Protein AF-0000000087663455 (afdb_homodimer)

Structure (mmCIF, N/CA/C/O backbone):
data_AF-0000000087663455-model_v1
#
loop_
_entity.id
_entity.type
_entity.pdbx_description
1 polymer 'Peptidase, S9A/B/C family, catalytic domain protein'
#
loop_
_atom_site.group_PDB
_atom_site.id
_atom_site.type_symbol
_atom_site.label_atom_id
_atom_site.label_alt_id
_atom_site.label_comp_id
_atom_site.label_asym_id
_atom_site.label_entity_id
_atom_site.label_seq_id
_atom_site.pdbx_PDB_ins_code
_atom_site.Cartn_x
_atom_site.Cartn_y
_atom_site.Cartn_z
_atom_site.occupancy
_atom_site.B_iso_or_equiv
_atom_site.auth_seq_id
_atom_site.auth_comp_id
_atom_site.auth_asym_id
_atom_site.auth_atom_id
_atom_site.pdbx_PDB_model_num
ATOM 1 N N . MET A 1 1 ? 51.188 19.891 -60.094 1 21.27 1 MET A N 1
ATOM 2 C CA . MET A 1 1 ? 52.5 20.391 -59.719 1 21.27 1 MET A CA 1
ATOM 3 C C . MET A 1 1 ? 52.656 20.406 -58.219 1 21.27 1 MET A C 1
ATOM 5 O O . MET A 1 1 ? 51.906 21.078 -57.5 1 21.27 1 MET A O 1
ATOM 9 N N . PHE A 1 2 ? 53.062 19.188 -57.594 1 20.86 2 PHE A N 1
ATOM 10 C CA . PHE A 1 2 ? 52.969 18.375 -56.375 1 20.86 2 PHE A CA 1
ATOM 11 C C . PHE A 1 2 ? 53.938 18.875 -55.312 1 20.86 2 PHE A C 1
ATOM 13 O O . PHE A 1 2 ? 55.156 18.609 -55.406 1 20.86 2 PHE A O 1
ATOM 20 N N . SER A 1 3 ? 53.656 20.203 -54.906 1 18.62 3 SER A N 1
ATOM 21 C CA . SER A 1 3 ? 54.594 21.047 -54.156 1 18.62 3 SER A CA 1
ATOM 22 C C . SER A 1 3 ? 54.938 20.422 -52.812 1 18.62 3 SER A C 1
ATOM 24 O O . SER A 1 3 ? 54.062 19.922 -52.125 1 18.62 3 SER A O 1
ATOM 26 N N . ALA A 1 4 ? 56.188 20.047 -52.594 1 20.28 4 ALA A N 1
ATOM 27 C CA . ALA A 1 4 ? 57.031 19.172 -51.781 1 20.28 4 ALA A CA 1
ATOM 28 C C . ALA A 1 4 ? 57.219 19.734 -50.375 1 20.28 4 ALA A C 1
ATOM 30 O O . ALA A 1 4 ? 57.969 20.688 -50.156 1 20.28 4 ALA A O 1
ATOM 31 N N . VAL A 1 5 ? 56.031 20.156 -49.719 1 20.61 5 VAL A N 1
ATOM 32 C CA . VAL A 1 5 ? 56.156 21.156 -48.656 1 20.61 5 VAL A CA 1
ATOM 33 C C . VAL A 1 5 ? 57.125 20.625 -47.594 1 20.61 5 VAL A C 1
ATOM 35 O O . VAL A 1 5 ? 57.094 19.438 -47.25 1 20.61 5 VAL A O 1
ATOM 38 N N . ASN A 1 6 ? 58.125 21.344 -47.312 1 20.34 6 ASN A N 1
ATOM 39 C CA . ASN A 1 6 ? 59.406 21.219 -46.594 1 20.34 6 ASN A CA 1
ATOM 40 C C . ASN A 1 6 ? 59.219 21.016 -45.125 1 20.34 6 ASN A C 1
ATOM 42 O O . ASN A 1 6 ? 58.594 21.828 -44.438 1 20.34 6 ASN A O 1
ATOM 46 N N . LEU A 1 7 ? 59.219 19.766 -44.594 1 19.03 7 LEU A N 1
ATOM 47 C CA . LEU A 1 7 ? 58.938 19 -43.406 1 19.03 7 LEU A CA 1
ATOM 48 C C . LEU A 1 7 ? 59.844 19.406 -42.25 1 19.03 7 LEU A C 1
ATOM 50 O O . LEU A 1 7 ? 59.969 18.703 -41.25 1 19.03 7 LEU A O 1
ATOM 54 N N . ASN A 1 8 ? 60.531 20.625 -42.469 1 19.83 8 ASN A N 1
ATOM 55 C CA . ASN A 1 8 ? 61.781 20.672 -41.719 1 19.83 8 ASN A CA 1
ATOM 56 C C . ASN A 1 8 ? 61.531 20.844 -40.219 1 19.83 8 ASN A C 1
ATOM 58 O O . ASN A 1 8 ? 62.469 21.172 -39.469 1 19.83 8 ASN A O 1
ATOM 62 N N . GLY A 1 9 ? 60.312 20.797 -39.75 1 20.39 9 GLY A N 1
ATOM 63 C CA . GLY A 1 9 ? 60.188 21.594 -38.531 1 20.39 9 GLY A CA 1
ATOM 64 C C . GLY A 1 9 ? 61.031 21.062 -37.375 1 20.39 9 GLY A C 1
ATOM 65 O O . GLY A 1 9 ? 61.281 19.844 -37.281 1 20.39 9 GLY A O 1
ATOM 66 N N . SER A 1 10 ? 61.938 21.891 -36.781 1 21.28 10 SER A N 1
ATOM 67 C CA . SER A 1 10 ? 63 21.859 -35.781 1 21.28 10 SER A CA 1
ATOM 68 C C . SER A 1 10 ? 62.5 21.297 -34.469 1 21.28 10 SER A C 1
ATOM 70 O O . SER A 1 10 ? 61.344 21.562 -34.062 1 21.28 10 SER A O 1
ATOM 72 N N . SER A 1 11 ? 63.062 20.188 -33.969 1 22.17 11 SER A N 1
ATOM 73 C CA . SER A 1 11 ? 62.875 19.219 -32.906 1 22.17 11 SER A CA 1
ATOM 74 C C . SER A 1 11 ? 63.156 19.844 -31.547 1 22.17 11 SER A C 1
ATOM 76 O O . SER A 1 11 ? 63.281 19.141 -30.547 1 22.17 11 SER A O 1
ATOM 78 N N . GLU A 1 12 ? 62.656 21.172 -31.328 1 22.02 12 GLU A N 1
ATOM 79 C CA . GLU A 1 12 ? 63.219 21.703 -30.078 1 22.02 12 GLU A CA 1
ATOM 80 C C . GLU A 1 12 ? 62.906 20.781 -28.906 1 22.02 12 GLU A C 1
ATOM 82 O O . GLU A 1 12 ? 61.844 20.188 -28.844 1 22.02 12 GLU A O 1
ATOM 87 N N . THR A 1 13 ? 63.969 20.328 -28.219 1 24.88 13 THR A N 1
ATOM 88 C CA . THR A 1 13 ? 64.125 19.344 -27.156 1 24.88 13 THR A CA 1
ATOM 89 C C . THR A 1 13 ? 63.469 19.812 -25.875 1 24.88 13 THR A C 1
ATOM 91 O O . THR A 1 13 ? 63.812 20.859 -25.328 1 24.88 13 THR A O 1
ATOM 94 N N . PRO A 1 14 ? 62.094 19.797 -25.812 1 24.27 14 PRO A N 1
ATOM 95 C CA . PRO A 1 14 ? 61.562 20.469 -24.625 1 24.27 14 PRO A CA 1
ATOM 96 C C . PRO A 1 14 ? 62.156 19.922 -23.328 1 24.27 14 PRO A C 1
ATOM 98 O O . PRO A 1 14 ? 62.531 18.766 -23.266 1 24.27 14 PRO A O 1
ATOM 101 N N . SER A 1 15 ? 62.75 20.828 -22.484 1 23.3 15 SER A N 1
ATOM 102 C CA . SER A 1 15 ? 63.406 20.781 -21.203 1 23.3 15 SER A CA 1
ATOM 103 C C . SER A 1 15 ? 62.562 20.047 -20.172 1 23.3 15 SER A C 1
ATOM 105 O O . SER A 1 15 ? 61.344 20 -20.281 1 23.3 15 SER A O 1
ATOM 107 N N . ASP A 1 16 ? 63.188 19.188 -19.281 1 25.31 16 ASP A N 1
ATOM 108 C CA . ASP A 1 16 ? 62.938 18.109 -18.328 1 25.31 16 ASP A CA 1
ATOM 109 C C . ASP A 1 16 ? 62.156 18.625 -17.125 1 25.31 16 ASP A C 1
ATOM 111 O O . ASP A 1 16 ? 62.094 17.969 -16.078 1 25.31 16 ASP A O 1
ATOM 115 N N . ASP A 1 17 ? 61.594 19.859 -17.188 1 26.22 17 ASP A N 1
ATOM 116 C CA . ASP A 1 17 ? 61.25 20.391 -15.867 1 26.22 17 ASP A CA 1
ATOM 117 C C . ASP A 1 17 ? 60.125 19.578 -15.211 1 26.22 17 ASP A C 1
ATOM 119 O O . ASP A 1 17 ? 59.5 20.047 -14.258 1 26.22 17 ASP A O 1
ATOM 123 N N . ASN A 1 18 ? 59.906 18.375 -15.711 1 25.06 18 ASN A N 1
ATOM 124 C CA . ASN A 1 18 ? 58.656 17.719 -15.273 1 25.06 18 ASN A CA 1
ATOM 125 C C . ASN A 1 18 ? 58.75 17.297 -13.812 1 25.06 18 ASN A C 1
ATOM 127 O O . ASN A 1 18 ? 57.875 16.594 -13.32 1 25.06 18 ASN A O 1
ATOM 131 N N . GLU A 1 19 ? 59.969 17.344 -13.219 1 27.52 19 GLU A N 1
ATOM 132 C CA . GLU A 1 19 ? 60.062 16.594 -11.969 1 27.52 19 GLU A CA 1
ATOM 133 C C . GLU A 1 19 ? 59.219 17.234 -10.875 1 27.52 19 GLU A C 1
ATOM 135 O O . GLU A 1 19 ? 58.812 16.578 -9.906 1 27.52 19 GLU A O 1
ATOM 140 N N . ASN A 1 20 ? 59.219 18.609 -10.875 1 25.48 20 ASN A N 1
ATOM 141 C CA . ASN A 1 20 ? 58.844 19.203 -9.602 1 25.48 20 ASN A CA 1
ATOM 142 C C . ASN A 1 20 ? 57.344 18.984 -9.297 1 25.48 20 ASN A C 1
ATOM 144 O O . ASN A 1 20 ? 56.812 19.594 -8.359 1 25.48 20 ASN A O 1
ATOM 148 N N . ARG A 1 21 ? 56.531 18.531 -10.305 1 25.7 21 ARG A N 1
ATOM 149 C CA . ARG A 1 21 ? 55.094 18.734 -10.109 1 25.7 21 ARG A CA 1
ATOM 150 C C . ARG A 1 21 ? 54.531 17.766 -9.062 1 25.7 21 ARG A C 1
ATOM 152 O O . ARG A 1 21 ? 53.375 17.828 -8.703 1 25.7 21 ARG A O 1
ATOM 159 N N . THR A 1 22 ? 55.344 16.609 -9.023 1 27.47 22 THR A N 1
ATOM 160 C CA . THR A 1 22 ? 54.562 15.578 -8.375 1 27.47 22 THR A CA 1
ATOM 161 C C . THR A 1 22 ? 54.406 15.859 -6.887 1 27.47 22 THR A C 1
ATOM 163 O O . THR A 1 22 ? 53.562 15.281 -6.219 1 27.47 22 THR A O 1
ATOM 166 N N . ALA A 1 23 ? 55.562 16.359 -6.348 1 29.86 23 ALA A N 1
ATOM 167 C CA . ALA A 1 23 ? 55.656 16.234 -4.895 1 29.86 23 ALA A CA 1
ATOM 168 C C . ALA A 1 23 ? 54.656 17.141 -4.199 1 29.86 23 ALA A C 1
ATOM 170 O O . ALA A 1 23 ? 54.375 16.984 -3.006 1 29.86 23 ALA A O 1
ATOM 171 N N . SER A 1 24 ? 54.469 18.266 -4.848 1 24.58 24 SER A N 1
ATOM 172 C CA . SER A 1 24 ? 53.969 19.281 -3.918 1 24.58 24 SER A CA 1
ATOM 173 C C . SER A 1 24 ? 52.562 18.906 -3.406 1 24.58 24 SER A C 1
ATOM 175 O O . SER A 1 24 ? 52.094 19.469 -2.428 1 24.58 24 SER A O 1
ATOM 177 N N . ARG A 1 25 ? 51.656 18.5 -4.348 1 28.98 25 ARG A N 1
ATOM 178 C CA . ARG A 1 25 ? 50.312 18.719 -3.83 1 28.98 25 ARG A CA 1
ATOM 179 C C . ARG A 1 25 ? 49.938 17.656 -2.791 1 28.98 25 ARG A C 1
ATOM 181 O O . ARG A 1 25 ? 49.375 16.625 -3.127 1 28.98 25 ARG A O 1
ATOM 188 N N . LEU A 1 26 ? 50.906 17.281 -2.088 1 29.69 26 LEU A N 1
ATOM 189 C CA . LEU A 1 26 ? 50.281 16.562 -0.983 1 29.69 26 LEU A CA 1
ATOM 190 C C . LEU A 1 26 ? 49.156 17.406 -0.388 1 29.69 26 LEU A C 1
ATOM 192 O O . LEU A 1 26 ? 49.406 18.438 0.245 1 29.69 26 LEU A O 1
ATOM 196 N N . GLN A 1 27 ? 48.219 17.672 -1.117 1 31.78 27 GLN A N 1
ATOM 197 C CA . GLN A 1 27 ? 47.062 18.312 -0.483 1 31.78 27 GLN A CA 1
ATOM 198 C C . GLN A 1 27 ? 46.812 17.75 0.907 1 31.78 27 GLN A C 1
ATOM 200 O O . GLN A 1 27 ? 46.531 16.547 1.05 1 31.78 27 GLN A O 1
ATOM 205 N N . PHE A 1 28 ? 47.469 18.125 1.845 1 33.19 28 PHE A N 1
ATOM 206 C CA . PHE A 1 28 ? 47.125 17.828 3.234 1 33.19 28 PHE A CA 1
ATOM 207 C C . PHE A 1 28 ? 45.625 17.797 3.432 1 33.19 28 PHE A C 1
ATOM 209 O O . PHE A 1 28 ? 44.938 18.812 3.291 1 33.19 28 PHE A O 1
ATOM 216 N N . ARG A 1 29 ? 45.031 16.797 3.031 1 44.22 29 ARG A N 1
ATOM 217 C CA . ARG A 1 29 ? 43.656 16.609 3.49 1 44.22 29 ARG A CA 1
ATOM 218 C C . ARG A 1 29 ? 43.531 17.031 4.953 1 44.22 29 ARG A C 1
ATOM 220 O O . ARG A 1 29 ? 44.062 16.375 5.844 1 44.22 29 ARG A O 1
ATOM 227 N N . ARG A 1 30 ? 43.469 18.312 5.246 1 50.31 30 ARG A N 1
ATOM 228 C CA . ARG A 1 30 ? 43.25 18.859 6.582 1 50.31 30 ARG A CA 1
ATOM 229 C C . ARG A 1 30 ? 42.188 18.078 7.316 1 50.31 30 ARG A C 1
ATOM 231 O O . ARG A 1 30 ? 41.094 17.844 6.785 1 50.31 30 ARG A O 1
ATOM 238 N N . LEU A 1 31 ? 42.594 17.422 8.352 1 62.97 31 LEU A N 1
ATOM 239 C CA . LEU A 1 31 ? 41.719 16.609 9.203 1 62.97 31 LEU A CA 1
ATOM 240 C C . LEU A 1 31 ? 40.656 17.469 9.844 1 62.97 31 LEU A C 1
ATOM 242 O O . LEU A 1 31 ? 40.906 18.578 10.312 1 62.97 31 LEU A O 1
ATOM 246 N N . ARG A 1 32 ? 39.375 17.156 9.633 1 75.81 32 ARG A N 1
ATOM 247 C CA . ARG A 1 32 ? 38.281 17.812 10.312 1 75.81 32 ARG A CA 1
ATOM 248 C C . ARG A 1 32 ? 38.469 17.828 11.82 1 75.81 32 ARG A C 1
ATOM 250 O O . ARG A 1 32 ? 39 16.859 12.391 1 75.81 32 ARG A O 1
ATOM 257 N N . PRO A 1 33 ? 38.25 18.969 12.414 1 84 33 PRO A N 1
ATOM 258 C CA . PRO A 1 33 ? 38.344 19.031 13.875 1 84 33 PRO A CA 1
ATOM 259 C C . PRO A 1 33 ? 37.5 17.984 14.578 1 84 33 PRO A C 1
ATOM 261 O O . PRO A 1 33 ? 36.438 17.594 14.07 1 84 33 PRO A O 1
ATOM 264 N N . SER A 1 34 ? 38.062 17.438 15.641 1 90.25 34 SER A N 1
ATOM 265 C CA . SER A 1 34 ? 37.312 16.5 16.469 1 90.25 34 SER A CA 1
ATOM 266 C C . SER A 1 34 ? 36.438 17.234 17.484 1 90.25 34 SER A C 1
ATOM 268 O O . SER A 1 34 ? 36.875 18.234 18.078 1 90.25 34 SER A O 1
ATOM 270 N N . TYR A 1 35 ? 35.156 16.969 17.562 1 95.81 35 TYR A N 1
ATOM 271 C CA . TYR A 1 35 ? 34.219 17.531 18.531 1 95.81 35 TYR A CA 1
ATOM 272 C C . TYR A 1 35 ? 33.219 16.484 19 1 95.81 35 TYR A C 1
ATOM 274 O O . TYR A 1 35 ? 33.156 15.391 18.438 1 95.81 35 TYR A O 1
ATOM 282 N N . ARG A 1 36 ? 32.531 16.781 20.141 1 96.81 36 ARG A N 1
ATOM 283 C CA . ARG A 1 36 ? 31.484 15.898 20.625 1 96.81 36 ARG A CA 1
ATOM 284 C C . ARG A 1 36 ? 30.234 16 19.75 1 96.81 36 ARG A C 1
ATOM 286 O O . ARG A 1 36 ? 29.594 17.047 19.703 1 96.81 36 ARG A O 1
ATOM 293 N N . LYS A 1 37 ? 29.844 14.922 19.203 1 97.25 37 LYS A N 1
ATOM 294 C CA . LYS A 1 37 ? 28.75 14.906 18.234 1 97.25 37 LYS A CA 1
ATOM 295 C C . LYS A 1 37 ? 27.406 14.695 18.906 1 97.25 37 LYS A C 1
ATOM 297 O O . LYS A 1 37 ? 27.328 14.094 19.984 1 97.25 37 LYS A O 1
ATOM 302 N N . PHE A 1 38 ? 26.344 15.289 18.328 1 97.12 38 PHE A N 1
ATOM 303 C CA . PHE A 1 38 ? 24.969 14.898 18.641 1 97.12 38 PHE A CA 1
ATOM 304 C C . PHE A 1 38 ? 24.594 13.625 17.891 1 97.12 38 PHE A C 1
ATOM 306 O O . PHE A 1 38 ? 24.078 13.68 16.781 1 97.12 38 PHE A O 1
ATOM 313 N N . THR A 1 39 ? 24.734 12.5 18.562 1 96.38 39 THR A N 1
ATOM 314 C CA . THR A 1 39 ? 24.672 11.195 17.922 1 96.38 39 THR A CA 1
ATOM 315 C C . THR A 1 39 ? 23.234 10.75 17.719 1 96.38 39 THR A C 1
ATOM 317 O O . THR A 1 39 ? 22.312 11.383 18.234 1 96.38 39 THR A O 1
ATOM 320 N N . PHE A 1 40 ? 23.062 9.695 16.922 1 95.75 40 PHE A N 1
ATOM 321 C CA . PHE A 1 40 ? 21.766 9.078 16.703 1 95.75 40 PHE A CA 1
ATOM 322 C C . PHE A 1 40 ? 21.156 8.609 18.016 1 95.75 40 PHE A C 1
ATOM 324 O O . PHE A 1 40 ? 19.953 8.758 18.25 1 95.75 40 PHE A O 1
ATOM 331 N N . GLU A 1 41 ? 21.922 8.094 18.891 1 94.12 41 GLU A N 1
ATOM 332 C CA . GLU A 1 41 ? 21.484 7.656 20.203 1 94.12 41 GLU A CA 1
ATOM 333 C C . GLU A 1 41 ? 20.984 8.828 21.047 1 94.12 41 GLU A C 1
ATOM 335 O O . GLU A 1 41 ? 20 8.711 21.781 1 94.12 41 GLU A O 1
ATOM 340 N N . ASP A 1 42 ? 21.703 9.969 20.906 1 94.25 42 ASP A N 1
ATOM 341 C CA . ASP A 1 42 ? 21.25 11.172 21.594 1 94.25 42 ASP A CA 1
ATOM 342 C C . ASP A 1 42 ? 19.859 11.609 21.094 1 94.25 42 ASP A C 1
ATOM 344 O O . ASP A 1 42 ? 18.984 11.922 21.891 1 94.25 42 ASP A O 1
ATOM 348 N N . LEU A 1 43 ? 19.734 11.633 19.812 1 93.5 43 LEU A N 1
ATOM 349 C CA . LEU A 1 43 ? 18.531 12.094 19.141 1 93.5 43 LEU A CA 1
ATOM 350 C C . LEU A 1 43 ? 17.312 11.281 19.578 1 93.5 43 LEU A C 1
ATOM 352 O O . LEU A 1 43 ? 16.234 11.844 19.812 1 93.5 43 LEU A O 1
ATOM 356 N N . PHE A 1 44 ? 17.438 10 19.719 1 92.81 44 PHE A N 1
ATOM 357 C CA . PHE A 1 44 ? 16.281 9.156 19.984 1 92.81 44 PHE A CA 1
ATOM 358 C C . PHE A 1 44 ? 16.375 8.531 21.375 1 92.81 44 PHE A C 1
ATOM 360 O O . PHE A 1 44 ? 15.75 7.504 21.641 1 92.81 44 PHE A O 1
ATOM 367 N N . SER A 1 45 ? 17.141 9.055 22.297 1 89.12 45 SER A N 1
ATOM 368 C CA . SER A 1 45 ? 17.297 8.586 23.672 1 89.12 45 SER A CA 1
ATOM 369 C C . SER A 1 45 ? 16.094 8.969 24.531 1 89.12 45 SER A C 1
ATOM 371 O O . SER A 1 45 ? 15.875 8.398 25.594 1 89.12 45 SER A O 1
ATOM 373 N N . GLY A 1 46 ? 15.352 10.008 24.078 1 85.62 46 GLY A N 1
ATOM 374 C CA . GLY A 1 46 ? 14.289 10.555 24.906 1 85.62 46 GLY A CA 1
ATOM 375 C C . GLY A 1 46 ? 14.781 11.57 25.922 1 85.62 46 GLY A C 1
ATOM 376 O O . GLY A 1 46 ? 13.984 12.195 26.625 1 85.62 46 GLY A O 1
ATOM 377 N N . LYS A 1 47 ? 16.078 11.844 25.953 1 84.69 47 LYS A N 1
ATOM 378 C CA . LYS A 1 47 ? 16.641 12.82 26.875 1 84.69 47 LYS A CA 1
ATOM 379 C C . LYS A 1 47 ? 16.328 14.242 26.438 1 84.69 47 LYS A C 1
ATOM 381 O O . LYS A 1 47 ? 16.344 14.539 25.234 1 84.69 47 LYS A O 1
ATOM 386 N N . VAL A 1 48 ? 16 15.055 27.438 1 83.81 48 VAL A N 1
ATOM 387 C CA . VAL A 1 48 ? 15.719 16.469 27.188 1 83.81 48 VAL A CA 1
ATOM 388 C C . VAL A 1 48 ? 16.953 17.312 27.5 1 83.81 48 VAL A C 1
ATOM 390 O O . VAL A 1 48 ? 17.391 17.359 28.656 1 83.81 48 VAL A O 1
ATOM 393 N N . PHE A 1 49 ? 17.484 17.953 26.516 1 87 49 PHE A N 1
ATOM 394 C CA . PHE A 1 49 ? 18.719 18.719 26.703 1 87 49 PHE A CA 1
ATOM 395 C C . PHE A 1 49 ? 18.406 20.188 26.953 1 87 49 PHE A C 1
ATOM 397 O O . PHE A 1 49 ? 19.234 20.922 27.5 1 87 49 PHE A O 1
ATOM 404 N N . LEU A 1 50 ? 17.281 20.594 26.516 1 88.94 50 LEU A N 1
ATOM 405 C CA . LEU A 1 50 ? 16.828 21.969 26.75 1 88.94 50 LEU A CA 1
ATOM 406 C C . LEU A 1 50 ? 15.32 22 26.953 1 88.94 50 LEU A C 1
ATOM 408 O O . LEU A 1 50 ? 14.594 21.188 26.391 1 88.94 50 LEU A O 1
ATOM 412 N N . LYS A 1 51 ? 14.961 22.922 27.828 1 88.88 51 LYS A N 1
ATOM 413 C CA . LYS A 1 51 ? 13.531 23.141 28.031 1 88.88 51 LYS A CA 1
ATOM 414 C C . LYS A 1 51 ? 12.977 24.109 26.984 1 88.88 51 LYS A C 1
ATOM 416 O O . LYS A 1 51 ? 13.258 25.312 27.031 1 88.88 51 LYS A O 1
ATOM 421 N N . ASP A 1 52 ? 12.133 23.609 26.219 1 88.25 52 ASP A N 1
ATOM 422 C CA . ASP A 1 52 ? 11.672 24.391 25.078 1 88.25 52 ASP A CA 1
ATOM 423 C C . ASP A 1 52 ? 10.352 25.078 25.375 1 88.25 52 ASP A C 1
ATOM 425 O O . ASP A 1 52 ? 10 26.078 24.734 1 88.25 52 ASP A O 1
ATOM 429 N N . SER A 1 53 ? 9.633 24.547 26.297 1 90.38 53 SER A N 1
ATOM 430 C CA . SER A 1 53 ? 8.328 25.141 26.578 1 90.38 53 SER A CA 1
ATOM 431 C C . SER A 1 53 ? 7.859 24.812 27.984 1 90.38 53 SER A C 1
ATOM 433 O O . SER A 1 53 ? 8.43 23.938 28.641 1 90.38 53 SER A O 1
ATOM 435 N N . TYR A 1 54 ? 6.902 25.578 28.406 1 90.38 54 TYR A N 1
ATOM 436 C CA . TYR A 1 54 ? 6.25 25.391 29.703 1 90.38 54 TYR A CA 1
ATOM 437 C C . TYR A 1 54 ? 4.738 25.328 29.547 1 90.38 54 TYR A C 1
ATOM 439 O O . TYR A 1 54 ? 4.164 26.031 28.703 1 90.38 54 TYR A O 1
ATOM 447 N N . THR A 1 55 ? 4.133 24.484 30.328 1 89.62 55 THR A N 1
ATOM 448 C CA . THR A 1 55 ? 2.68 24.375 30.297 1 89.62 55 THR A CA 1
ATOM 449 C C . THR A 1 55 ? 2.039 25.375 31.25 1 89.62 55 THR A C 1
ATOM 451 O O . THR A 1 55 ? 2.324 25.359 32.438 1 89.62 55 THR A O 1
ATOM 454 N N . THR A 1 56 ? 1.286 26.203 30.703 1 92.81 56 THR A N 1
ATOM 455 C CA . THR A 1 56 ? 0.586 27.203 31.516 1 92.81 56 THR A CA 1
ATOM 456 C C . THR A 1 56 ? -0.886 27.281 31.125 1 92.81 56 THR A C 1
ATOM 458 O O . THR A 1 56 ? -1.32 26.594 30.188 1 92.81 56 THR A O 1
ATOM 461 N N . GLY A 1 57 ? -1.683 27.953 31.922 1 92.81 57 GLY A N 1
ATOM 462 C CA . GLY A 1 57 ? -3.076 28.281 31.672 1 92.81 57 GLY A CA 1
ATOM 463 C C . GLY A 1 57 ? -3.516 29.562 32.344 1 92.81 57 GLY A C 1
ATOM 464 O O . GLY A 1 57 ? -2.762 30.141 33.125 1 92.81 57 GLY A O 1
ATOM 465 N N . TRP A 1 58 ? -4.637 30.047 31.953 1 94.69 58 TRP A N 1
ATOM 466 C CA . TRP A 1 58 ? -5.195 31.234 32.562 1 94.69 58 TRP A CA 1
ATOM 467 C C . TRP A 1 58 ? -6.496 30.922 33.312 1 94.69 58 TRP A C 1
ATOM 469 O O . TRP A 1 58 ? -7.312 30.125 32.812 1 94.69 58 TRP A O 1
ATOM 479 N N . THR A 1 59 ? -6.605 31.531 34.438 1 92.19 59 THR A N 1
ATOM 480 C CA . THR A 1 59 ? -7.93 31.547 35.062 1 92.19 59 THR A CA 1
ATOM 481 C C . THR A 1 59 ? -8.82 32.594 34.375 1 92.19 59 THR A C 1
ATOM 483 O O . THR A 1 59 ? -8.336 33.438 33.625 1 92.19 59 THR A O 1
ATOM 486 N N . ARG A 1 60 ? -10.102 32.5 34.594 1 86.75 60 ARG A N 1
ATOM 487 C CA . ARG A 1 60 ? -11.062 33.406 33.969 1 86.75 60 ARG A CA 1
ATOM 488 C C . ARG A 1 60 ? -10.781 34.875 34.344 1 86.75 60 ARG A C 1
ATOM 490 O O . ARG A 1 60 ? -11 35.781 33.562 1 86.75 60 ARG A O 1
ATOM 497 N N . ASN A 1 61 ? -10.266 35.031 35.594 1 86.06 61 ASN A N 1
ATOM 498 C CA . ASN A 1 61 ? -10.047 36.406 36.094 1 86.06 61 ASN A CA 1
ATOM 499 C C . ASN A 1 61 ? -8.656 36.906 35.719 1 86.06 61 ASN A C 1
ATOM 501 O O . ASN A 1 61 ? -8.25 38 36.156 1 86.06 61 ASN A O 1
ATOM 505 N N . GLY A 1 62 ? -7.902 36.125 35.031 1 91.44 62 GLY A N 1
ATOM 506 C CA . GLY A 1 62 ? -6.621 36.594 34.531 1 91.44 62 GLY A CA 1
ATOM 507 C C . GLY A 1 62 ? -5.445 36.125 35.375 1 91.44 62 GLY A C 1
ATOM 508 O O . GLY A 1 62 ? -4.328 36.625 35.219 1 91.44 62 GLY A O 1
ATOM 509 N N . GLY A 1 63 ? -5.688 35.188 36.25 1 94.94 63 GLY A N 1
ATOM 510 C CA . GLY A 1 63 ? -4.586 34.531 36.938 1 94.94 63 GLY A CA 1
ATOM 511 C C . GLY A 1 63 ? -3.846 33.531 36.062 1 94.94 63 GLY A C 1
ATOM 512 O O . GLY A 1 63 ? -4.449 32.875 35.219 1 94.94 63 GLY A O 1
ATOM 513 N N . LEU A 1 64 ? -2.529 33.469 36.312 1 96.75 64 LEU A N 1
ATOM 514 C CA . LEU A 1 64 ? -1.721 32.531 35.531 1 96.75 64 LEU A CA 1
ATOM 515 C C . LEU A 1 64 ? -1.521 31.219 36.312 1 96.75 64 LEU A C 1
ATOM 517 O O . LEU A 1 64 ? -0.994 31.219 37.406 1 96.75 64 LEU A O 1
ATOM 521 N N . ILE A 1 65 ? -1.972 30.141 35.719 1 95.25 65 ILE A N 1
ATOM 522 C CA . ILE A 1 65 ? -1.742 28.812 36.281 1 95.25 65 ILE A CA 1
ATOM 523 C C . ILE A 1 65 ? -0.422 28.25 35.781 1 95.25 65 ILE A C 1
ATOM 525 O O . ILE A 1 65 ? -0.156 28.297 34.562 1 95.25 65 ILE A O 1
ATOM 529 N N . GLN A 1 66 ? 0.417 27.781 36.625 1 92.56 66 GLN A N 1
ATOM 530 C CA . GLN A 1 66 ? 1.698 27.172 36.25 1 92.56 66 GLN A CA 1
ATOM 531 C C . GLN A 1 66 ? 1.805 25.75 36.812 1 92.56 66 GLN A C 1
ATOM 533 O O . GLN A 1 66 ? 1.294 25.453 37.875 1 92.56 66 GLN A O 1
ATOM 538 N N . THR A 1 67 ? 2.389 24.938 35.938 1 88.94 67 THR A N 1
ATOM 539 C CA . THR A 1 67 ? 2.611 23.578 36.406 1 88.94 67 THR A CA 1
ATOM 540 C C . THR A 1 67 ? 4.039 23.406 36.906 1 88.94 67 THR A C 1
ATOM 542 O O . THR A 1 67 ? 4.969 24.016 36.406 1 88.94 67 THR A O 1
ATOM 545 N N . LYS A 1 68 ? 4.203 22.922 37.969 1 72.12 68 LYS A N 1
ATOM 546 C CA . LYS A 1 68 ? 5.543 22.609 38.469 1 72.12 68 LYS A CA 1
ATOM 547 C C . LYS A 1 68 ? 5.969 21.203 38.031 1 72.12 68 LYS A C 1
ATOM 549 O O . LYS A 1 68 ? 5.242 20.234 38.25 1 72.12 68 LYS A O 1
ATOM 554 N N . ASP A 1 69 ? 6.562 21.141 36.781 1 59.06 69 ASP A N 1
ATOM 555 C CA . ASP A 1 69 ? 7.012 19.859 36.219 1 59.06 69 ASP A CA 1
ATOM 556 C C . ASP A 1 69 ? 7.953 19.141 37.188 1 59.06 69 ASP A C 1
ATOM 558 O O . ASP A 1 69 ? 8.977 19.703 37.594 1 59.06 69 ASP A O 1
ATOM 562 N N . GLU A 1 70 ? 7.43 18.375 38.156 1 53.53 70 GLU A N 1
ATOM 563 C CA . GLU A 1 70 ? 8.477 17.547 38.719 1 53.53 70 GLU A CA 1
ATOM 564 C C . GLU A 1 70 ? 8.906 16.438 37.75 1 53.53 70 GLU A C 1
ATOM 566 O O . GLU A 1 70 ? 8.07 15.852 37.062 1 53.53 70 GLU A O 1
ATOM 571 N N . PHE A 1 71 ? 10.078 16.641 37.094 1 47 71 PHE A N 1
ATOM 572 C CA . PHE A 1 71 ? 10.672 15.648 36.188 1 47 71 PHE A CA 1
ATOM 573 C C . PHE A 1 71 ? 10.086 14.258 36.469 1 47 71 PHE A C 1
ATOM 575 O O . PHE A 1 71 ? 10.148 13.383 35.594 1 47 71 PHE A O 1
ATOM 582 N N . LEU A 1 72 ? 10.109 13.797 37.656 1 42.06 72 LEU A N 1
ATOM 583 C CA . LEU A 1 72 ? 10.156 12.414 38.125 1 42.06 72 LEU A CA 1
ATOM 584 C C . LEU A 1 72 ? 8.75 11.867 38.344 1 42.06 72 LEU A C 1
ATOM 586 O O . LEU A 1 72 ? 8.133 12.156 39.375 1 42.06 72 LEU A O 1
ATOM 590 N N . GLY A 1 73 ? 7.992 11.398 37.344 1 51.59 73 GLY A N 1
ATOM 591 C CA . GLY A 1 73 ? 7.004 10.336 37.281 1 51.59 73 GLY A CA 1
ATOM 592 C C . GLY A 1 73 ? 5.738 10.648 38.062 1 51.59 73 GLY A C 1
ATOM 593 O O . GLY A 1 73 ? 4.793 9.852 38.062 1 51.59 73 GLY A O 1
ATOM 594 N N . GLY A 1 74 ? 5.691 11.758 38.969 1 53.19 74 GLY A N 1
ATOM 595 C CA . GLY A 1 74 ? 4.535 11.82 39.844 1 53.19 74 GLY A CA 1
ATOM 596 C C . GLY A 1 74 ? 3.549 12.906 39.469 1 53.19 74 GLY A C 1
ATOM 597 O O . GLY A 1 74 ? 3.689 13.539 38.406 1 53.19 74 GLY A O 1
ATOM 598 N N . THR A 1 75 ? 2.312 12.914 40.188 1 59.53 75 THR A N 1
ATOM 599 C CA . THR A 1 75 ? 1.287 13.938 40 1 59.53 75 THR A CA 1
ATOM 600 C C . THR A 1 75 ? 1.886 15.328 40.156 1 59.53 75 THR A C 1
ATOM 602 O O . THR A 1 75 ? 2.549 15.625 41.156 1 59.53 75 THR A O 1
ATOM 605 N N . THR A 1 76 ? 1.783 16.219 39.031 1 78.12 76 THR A N 1
ATOM 606 C CA . THR A 1 76 ? 2.297 17.578 39.125 1 78.12 76 THR A CA 1
ATOM 607 C C . THR A 1 76 ? 1.238 18.531 39.656 1 78.12 76 THR A C 1
ATOM 609 O O . THR A 1 76 ? 0.04 18.312 39.469 1 78.12 76 THR A O 1
ATOM 612 N N . VAL A 1 77 ? 1.604 19.25 40.75 1 86.06 77 VAL A N 1
ATOM 613 C CA . VAL A 1 77 ? 0.751 20.281 41.344 1 86.06 77 VAL A CA 1
ATOM 614 C C . VAL A 1 77 ? 0.82 21.547 40.5 1 86.06 77 VAL A C 1
ATOM 616 O O . VAL A 1 77 ? 1.753 21.734 39.688 1 86.06 77 VAL A O 1
ATOM 619 N N . ALA A 1 78 ? -0.289 22.234 40.594 1 93.31 78 ALA A N 1
ATOM 620 C CA . ALA A 1 78 ? -0.314 23.516 39.875 1 93.31 78 ALA A CA 1
ATOM 621 C C . ALA A 1 78 ? -0.429 24.688 40.844 1 93.31 78 ALA A C 1
ATOM 623 O O . ALA A 1 78 ? -1.093 24.578 41.906 1 93.31 78 ALA A O 1
ATOM 624 N N . THR A 1 79 ? 0.224 25.734 40.625 1 94.44 79 THR A N 1
ATOM 625 C CA . THR A 1 79 ? 0.115 27 41.344 1 94.44 79 THR A CA 1
ATOM 626 C C . THR A 1 79 ? -0.581 28.062 40.5 1 94.44 79 THR A C 1
ATOM 628 O O . THR A 1 79 ? -0.775 27.859 39.281 1 94.44 79 THR A O 1
ATOM 631 N N . VAL A 1 80 ? -1.062 29.094 41.125 1 95.88 80 VAL A N 1
ATOM 632 C CA . VAL A 1 80 ? -1.686 30.203 40.406 1 95.88 80 VAL A CA 1
ATOM 633 C C . VAL A 1 80 ? -1.085 31.531 40.875 1 95.88 80 VAL A C 1
ATOM 635 O O . VAL A 1 80 ? -0.759 31.688 42.062 1 95.88 80 VAL A O 1
ATOM 638 N N . ILE A 1 81 ? -0.783 32.406 40 1 97.25 81 ILE A N 1
ATOM 639 C CA . ILE A 1 81 ? -0.434 33.781 40.25 1 97.25 81 ILE A CA 1
ATOM 640 C C . ILE A 1 81 ? -1.637 34.688 39.969 1 97.25 81 ILE A C 1
ATOM 642 O O . ILE A 1 81 ? -1.965 34.938 38.812 1 97.25 81 ILE A O 1
ATOM 646 N N . HIS A 1 82 ? -2.195 35.188 40.969 1 96.38 82 HIS A N 1
ATOM 647 C CA . HIS A 1 82 ? -3.4 36 40.844 1 96.38 82 HIS A CA 1
ATOM 648 C C . HIS A 1 82 ? -3.084 37.375 40.219 1 96.38 82 HIS A C 1
ATOM 650 O O . HIS A 1 82 ? -1.933 37.812 40.25 1 96.38 82 HIS A O 1
ATOM 656 N N . PRO A 1 83 ? -4.113 38.031 39.688 1 94.81 83 PRO A N 1
ATOM 657 C CA . PRO A 1 83 ? -3.893 39.406 39.156 1 94.81 83 PRO A CA 1
ATOM 658 C C . PRO A 1 83 ? -3.361 40.344 40.219 1 94.81 83 PRO A C 1
ATOM 660 O O . PRO A 1 83 ? -3.77 40.281 41.375 1 94.81 83 PRO A O 1
ATOM 663 N N . GLY A 1 84 ? -2.486 41.25 39.812 1 92.81 84 GLY A N 1
ATOM 664 C CA . GLY A 1 84 ? -1.981 42.281 40.688 1 92.81 84 GLY A CA 1
ATOM 665 C C . GLY A 1 84 ? -0.75 41.844 41.469 1 92.81 84 GLY A C 1
ATOM 666 O O . GLY A 1 84 ? -0.145 42.656 42.188 1 92.81 84 GLY A O 1
ATOM 667 N N . THR A 1 85 ? -0.448 40.594 41.344 1 95.69 85 THR A N 1
ATOM 668 C CA . THR A 1 85 ? 0.749 40.125 42.031 1 95.69 85 THR A CA 1
ATOM 669 C C . THR A 1 85 ? 1.587 39.25 41.094 1 95.69 85 THR A C 1
ATOM 671 O O . THR A 1 85 ? 1.199 39 39.969 1 95.69 85 THR A O 1
ATOM 674 N N . PHE A 1 86 ? 2.803 38.938 41.562 1 96.62 86 PHE A N 1
ATOM 675 C CA . PHE A 1 86 ? 3.66 38 40.844 1 96.62 86 PHE A CA 1
ATOM 676 C C . PHE A 1 86 ? 3.971 36.781 41.656 1 96.62 86 PHE A C 1
ATOM 678 O O . PHE A 1 86 ? 4.773 35.938 41.25 1 96.62 86 PHE A O 1
ATOM 685 N N . ASP A 1 87 ? 3.369 36.688 42.844 1 95.62 87 ASP A N 1
ATOM 686 C CA . ASP A 1 87 ? 3.621 35.562 43.75 1 95.62 87 ASP A CA 1
ATOM 687 C C . ASP A 1 87 ? 2.658 34.406 43.469 1 95.62 87 ASP A C 1
ATOM 689 O O . ASP A 1 87 ? 1.464 34.625 43.281 1 95.62 87 ASP A O 1
ATOM 693 N N . ALA A 1 88 ? 3.229 33.281 43.5 1 94.75 88 ALA A N 1
ATOM 694 C CA . ALA A 1 88 ? 2.434 32.094 43.219 1 94.75 88 ALA A CA 1
ATOM 695 C C . ALA A 1 88 ? 1.913 31.484 44.531 1 94.75 88 ALA A C 1
ATOM 697 O O . ALA A 1 88 ? 2.613 31.484 45.531 1 94.75 88 ALA A O 1
ATOM 698 N N . VAL A 1 89 ? 0.754 30.953 44.469 1 94.81 89 VAL A N 1
ATOM 699 C CA . VAL A 1 89 ? 0.173 30.219 45.562 1 94.81 89 VAL A CA 1
ATOM 700 C C . VAL A 1 89 ? -0.373 28.875 45.094 1 94.81 89 VAL A C 1
ATOM 702 O O . VAL A 1 89 ? -0.58 28.703 43.875 1 94.81 89 VAL A O 1
ATOM 705 N N . ASP A 1 90 ? -0.553 27.953 46 1 92.88 90 ASP A N 1
ATOM 706 C CA . ASP A 1 90 ? -1.099 26.656 45.625 1 92.88 90 ASP A CA 1
ATOM 707 C C . ASP A 1 90 ? -2.488 26.797 45 1 92.88 90 ASP A C 1
ATOM 709 O O . ASP A 1 90 ? -3.285 27.641 45.438 1 92.88 90 ASP A O 1
ATOM 713 N N . TYR A 1 91 ? -2.744 25.969 44.031 1 94.19 91 TYR A N 1
ATOM 714 C CA . TYR A 1 91 ? -4.004 26.125 43.312 1 94.19 91 TYR A CA 1
ATOM 715 C C . TYR A 1 91 ? -4.68 24.766 43.094 1 94.19 91 TYR A C 1
ATOM 717 O O . TYR A 1 91 ? -5.785 24.531 43.562 1 94.19 91 TYR A O 1
ATOM 725 N N . LEU A 1 92 ? -3.992 23.828 42.406 1 94.69 92 LEU A N 1
ATOM 726 C CA . LEU A 1 92 ? -4.559 22.5 42.156 1 94.69 92 LEU A CA 1
ATOM 727 C C . LEU A 1 92 ? -3.639 21.406 42.656 1 94.69 92 LEU A C 1
ATOM 729 O O . LEU A 1 92 ? -2.418 21.484 42.5 1 94.69 92 LEU A O 1
ATOM 733 N N . SER A 1 93 ? -4.223 20.391 43.219 1 91.94 93 SER A N 1
ATOM 734 C CA . SER A 1 93 ? -3.469 19.234 43.688 1 91.94 93 SER A CA 1
ATOM 735 C C . SER A 1 93 ? -2.992 18.359 42.531 1 91.94 93 SER A C 1
ATOM 737 O O . SER A 1 93 ? -2.08 17.547 42.688 1 91.94 93 SER A O 1
ATOM 739 N N . ASP A 1 94 ? -3.646 18.531 41.5 1 91.5 94 ASP A N 1
ATOM 740 C CA . ASP A 1 94 ? -3.326 17.828 40.281 1 91.5 94 ASP A CA 1
ATOM 741 C C . ASP A 1 94 ? -3.314 18.781 39.094 1 91.5 94 ASP A C 1
ATOM 743 O O . ASP A 1 94 ? -4.371 19.234 38.625 1 91.5 94 ASP A O 1
ATOM 747 N N . SER A 1 95 ? -2.141 18.969 38.469 1 90.25 95 SER A N 1
ATOM 748 C CA . SER A 1 95 ? -1.971 19.969 37.406 1 90.25 95 SER A CA 1
ATOM 749 C C . SER A 1 95 ? -2.67 19.531 36.125 1 90.25 95 SER A C 1
ATOM 751 O O . SER A 1 95 ? -2.936 20.359 35.25 1 90.25 95 SER A O 1
ATOM 753 N N . THR A 1 96 ? -2.984 18.281 36 1 88.75 96 THR A N 1
ATOM 754 C CA . THR A 1 96 ? -3.645 17.812 34.781 1 88.75 96 THR A CA 1
ATOM 755 C C . THR A 1 96 ? -5.066 18.344 34.688 1 88.75 96 THR A C 1
ATOM 757 O O . THR A 1 96 ? -5.688 18.312 33.625 1 88.75 96 THR A O 1
ATOM 760 N N . LEU A 1 97 ? -5.539 18.906 35.75 1 93.06 97 LEU A N 1
ATOM 761 C CA . LEU A 1 97 ? -6.918 19.391 35.812 1 93.06 97 LEU A CA 1
ATOM 762 C C . LEU A 1 97 ? -7 20.844 35.344 1 93.06 97 LEU A C 1
ATOM 764 O O . LEU A 1 97 ? -8.094 21.391 35.156 1 93.06 97 LEU A O 1
ATOM 768 N N . MET A 1 98 ? -5.941 21.453 35.094 1 90.88 98 MET A N 1
ATOM 769 C CA . MET A 1 98 ? -5.895 22.891 34.875 1 90.88 98 MET A CA 1
ATOM 770 C C . MET A 1 98 ? -6.754 23.266 33.656 1 90.88 98 MET A C 1
ATOM 772 O O . MET A 1 98 ? -7.312 24.359 33.625 1 90.88 98 MET A O 1
ATOM 776 N N . HIS A 1 99 ? -6.938 22.438 32.719 1 90.19 99 HIS A N 1
ATOM 777 C CA . HIS A 1 99 ? -7.711 22.766 31.531 1 90.19 99 HIS A CA 1
ATOM 778 C C . HIS A 1 99 ? -9.086 22.109 31.562 1 90.19 99 HIS A C 1
ATOM 780 O O . HIS A 1 99 ? -9.828 22.156 30.578 1 90.19 99 HIS A O 1
ATOM 786 N N . SER A 1 100 ? -9.453 21.531 32.688 1 94.75 100 SER A N 1
ATOM 787 C CA . SER A 1 100 ? -10.68 20.75 32.75 1 94.75 100 SER A CA 1
ATOM 788 C C . SER A 1 100 ? -11.695 21.359 33.719 1 94.75 100 SER A C 1
ATOM 790 O O . SER A 1 100 ? -12.797 20.828 33.875 1 94.75 100 SER A O 1
ATOM 792 N N . LEU A 1 101 ? -11.359 22.469 34.281 1 95.75 101 LEU A N 1
ATOM 793 C CA . LEU A 1 101 ? -12.203 23.078 35.312 1 95.75 101 LEU A CA 1
ATOM 794 C C . LEU A 1 101 ? -13.445 23.719 34.688 1 95.75 101 LEU A C 1
ATOM 796 O O . LEU A 1 101 ? -13.375 24.281 33.594 1 95.75 101 LEU A O 1
ATOM 800 N N . SER A 1 102 ? -14.562 23.609 35.469 1 96.06 102 SER A N 1
ATOM 801 C CA . SER A 1 102 ? -15.742 24.375 35.094 1 96.06 102 SER A CA 1
ATOM 802 C C . SER A 1 102 ? -15.5 25.875 35.312 1 96.06 102 SER A C 1
ATOM 804 O O . SER A 1 102 ? -14.531 26.266 35.969 1 96.06 102 SER A O 1
ATOM 806 N N . SER A 1 103 ? -16.391 26.641 34.75 1 92.62 103 SER A N 1
ATOM 807 C CA . SER A 1 103 ? -16.188 28.094 34.719 1 92.62 103 SER A CA 1
ATOM 808 C C . SER A 1 103 ? -16.188 28.656 36.156 1 92.62 103 SER A C 1
ATOM 810 O O . SER A 1 103 ? -15.531 29.672 36.406 1 92.62 103 SER A O 1
ATOM 812 N N . ASN A 1 104 ? -16.859 28.031 37.094 1 92.38 104 ASN A N 1
ATOM 813 C CA . ASN A 1 104 ? -16.891 28.484 38.469 1 92.38 104 ASN A CA 1
ATOM 814 C C . ASN A 1 104 ? -15.93 27.688 39.344 1 92.38 104 ASN A C 1
ATOM 816 O O . ASN A 1 104 ? -15.945 27.797 40.562 1 92.38 104 ASN A O 1
ATOM 820 N N . GLU A 1 105 ? -15.195 26.734 38.75 1 93.38 105 GLU A N 1
ATOM 821 C CA . GLU A 1 105 ? -14.133 25.953 39.375 1 93.38 105 GLU A CA 1
ATOM 822 C C . GLU A 1 105 ? -14.695 25 40.438 1 93.38 105 GLU A C 1
ATOM 824 O O . GLU A 1 105 ? -13.961 24.516 41.281 1 93.38 105 GLU A O 1
ATOM 829 N N . LYS A 1 106 ? -15.93 24.719 40.281 1 96.44 106 LYS A N 1
ATOM 830 C CA . LYS A 1 106 ? -16.562 23.812 41.25 1 96.44 106 LYS A CA 1
ATOM 831 C C . LYS A 1 106 ? -16.391 22.359 40.812 1 96.44 106 LYS A C 1
ATOM 833 O O . LYS A 1 106 ? -16.531 21.438 41.594 1 96.44 106 LYS A O 1
ATOM 838 N N . TYR A 1 107 ? -16.25 22.188 39.594 1 97.75 107 TYR A N 1
ATOM 839 C CA . TYR A 1 107 ? -16.094 20.859 39.031 1 97.75 107 TYR A CA 1
ATOM 840 C C . TYR A 1 107 ? -14.891 20.781 38.094 1 97.75 107 TYR A C 1
ATOM 842 O O . TYR A 1 107 ? -14.391 21.812 37.625 1 97.75 107 TYR A O 1
ATOM 850 N N . ALA A 1 108 ? -14.352 19.609 37.875 1 97.62 108 ALA A N 1
ATOM 851 C CA . ALA A 1 108 ? -13.336 19.297 36.875 1 97.62 108 ALA A CA 1
ATOM 852 C C . ALA A 1 108 ? -13.586 17.922 36.25 1 97.62 108 ALA A C 1
ATOM 854 O O . ALA A 1 108 ? -14.266 17.078 36.844 1 97.62 108 ALA A O 1
ATOM 855 N N . PHE A 1 109 ? -13.148 17.703 35.031 1 97.56 109 PHE A N 1
ATOM 856 C CA . PHE A 1 109 ? -13.273 16.375 34.438 1 97.56 109 PHE A CA 1
ATOM 857 C C . PHE A 1 109 ? -11.898 15.758 34.219 1 97.56 109 PHE A C 1
ATOM 859 O O . PHE A 1 109 ? -10.898 16.469 34.156 1 97.56 109 PHE A O 1
ATOM 866 N N . VAL A 1 110 ? -11.844 14.484 34.25 1 95.94 110 VAL A N 1
ATOM 867 C CA . VAL A 1 110 ? -10.734 13.695 33.719 1 95.94 110 VAL A CA 1
ATOM 868 C C . VAL A 1 110 ? -11.203 12.883 32.5 1 95.94 110 VAL A C 1
ATOM 870 O O . VAL A 1 110 ? -12.375 12.523 32.406 1 95.94 110 VAL A O 1
ATOM 873 N N . SER A 1 111 ? -10.266 12.703 31.547 1 95.62 111 SER A N 1
ATOM 874 C CA . SER A 1 111 ? -10.656 11.938 30.359 1 95.62 111 SER A CA 1
ATOM 875 C C . SER A 1 111 ? -9.617 10.875 30.016 1 95.62 111 SER A C 1
ATOM 877 O O . SER A 1 111 ? -8.445 11.008 30.375 1 95.62 111 SER A O 1
ATOM 879 N N . LYS A 1 112 ? -10.078 9.797 29.5 1 96.31 112 LYS A N 1
ATOM 880 C CA . LYS A 1 112 ? -9.242 8.711 29.016 1 96.31 112 LYS A CA 1
ATOM 881 C C . LYS A 1 112 ? -9.438 8.492 27.516 1 96.31 112 LYS A C 1
ATOM 883 O O . LYS A 1 112 ? -10.555 8.211 27.062 1 96.31 112 LYS A O 1
ATOM 888 N N . ASN A 1 113 ? -8.359 8.555 26.797 1 95.12 113 ASN A N 1
ATOM 889 C CA . ASN A 1 113 ? -8.422 8.359 25.359 1 95.12 113 ASN A CA 1
ATOM 890 C C . ASN A 1 113 ? -8.648 6.891 25 1 95.12 113 ASN A C 1
ATOM 892 O O . ASN A 1 113 ? -7.902 6.02 25.453 1 95.12 113 ASN A O 1
ATOM 896 N N . ILE A 1 114 ? -9.617 6.637 24.188 1 94.31 114 ILE A N 1
ATOM 897 C CA . ILE A 1 114 ? -9.961 5.277 23.781 1 94.31 114 ILE A CA 1
ATOM 898 C C . ILE A 1 114 ? -9.531 5.055 22.328 1 94.31 114 ILE A C 1
ATOM 900 O O . ILE A 1 114 ? -9.047 3.977 21.969 1 94.31 114 ILE A O 1
ATOM 904 N N . LYS A 1 115 ? -9.758 6.039 21.484 1 92.56 115 LYS A N 1
ATOM 905 C CA . LYS A 1 115 ? -9.469 5.906 20.047 1 92.56 115 LYS A CA 1
ATOM 906 C C . LYS A 1 115 ? -9.219 7.27 19.422 1 92.56 115 LYS A C 1
ATOM 908 O O . LYS A 1 115 ? -10.031 8.188 19.562 1 92.56 115 LYS A O 1
ATOM 913 N N . GLN A 1 116 ? -8.109 7.355 18.766 1 90.38 116 GLN A N 1
ATOM 914 C CA . GLN A 1 116 ? -7.852 8.547 17.953 1 90.38 116 GLN A CA 1
ATOM 915 C C . GLN A 1 116 ? -8.641 8.508 16.656 1 90.38 116 GLN A C 1
ATOM 917 O O . GLN A 1 116 ? -8.703 7.473 15.984 1 90.38 116 GLN A O 1
ATOM 922 N N . ILE A 1 117 ? -9.297 9.555 16.281 1 91.44 117 ILE A N 1
ATOM 923 C CA . ILE A 1 117 ? -10.055 9.648 15.039 1 91.44 117 ILE A CA 1
ATOM 924 C C . ILE A 1 117 ? -9.203 10.305 13.953 1 91.44 117 ILE A C 1
ATOM 926 O O . ILE A 1 117 ? -8.773 9.641 13.008 1 91.44 117 ILE A O 1
ATOM 930 N N . PHE A 1 118 ? -8.945 11.57 14.07 1 91.62 118 PHE A N 1
ATOM 931 C CA . PHE A 1 118 ? -8.039 12.32 13.203 1 91.62 118 PHE A CA 1
ATOM 932 C C . PHE A 1 118 ? -6.961 13.016 14.023 1 91.62 118 PHE A C 1
ATOM 934 O O . PHE A 1 118 ? -6.641 12.586 15.133 1 91.62 118 PHE A O 1
ATOM 941 N N . ARG A 1 119 ? -6.352 14.016 13.414 1 86.19 119 ARG A N 1
ATOM 942 C CA . ARG A 1 119 ? -5.227 14.719 14.016 1 86.19 119 ARG A CA 1
ATOM 943 C C . ARG A 1 119 ? -5.637 15.391 15.32 1 86.19 119 ARG A C 1
ATOM 945 O O . ARG A 1 119 ? -4.883 15.391 16.297 1 86.19 119 ARG A O 1
ATOM 952 N N . HIS A 1 120 ? -6.879 15.945 15.383 1 88.25 120 HIS A N 1
ATOM 953 C CA . HIS A 1 120 ? -7.297 16.766 16.5 1 88.25 120 HIS A CA 1
ATOM 954 C C . HIS A 1 120 ? -8.469 16.141 17.25 1 88.25 120 HIS A C 1
ATOM 956 O O . HIS A 1 120 ? -9.109 16.797 18.078 1 88.25 120 HIS A O 1
ATOM 962 N N . SER A 1 121 ? -8.812 14.938 16.969 1 93.62 121 SER A N 1
ATOM 963 C CA . SER A 1 121 ? -10.023 14.383 17.547 1 93.62 121 SER A CA 1
ATOM 964 C C . SER A 1 121 ? -9.789 12.969 18.062 1 93.62 121 SER A C 1
ATOM 966 O O . SER A 1 121 ? -9.008 12.211 17.484 1 93.62 121 SER A O 1
ATOM 968 N N . ASN A 1 122 ? -10.461 12.719 19.141 1 95 122 ASN A N 1
ATOM 969 C CA . ASN A 1 122 ? -10.422 11.43 19.812 1 95 122 ASN A CA 1
ATOM 970 C C . ASN A 1 122 ? -11.789 11.055 20.391 1 95 122 ASN A C 1
ATOM 972 O O . ASN A 1 122 ? -12.625 11.922 20.641 1 95 122 ASN A O 1
ATOM 976 N N . GLU A 1 123 ? -11.969 9.797 20.547 1 96.31 123 GLU A N 1
ATOM 977 C CA . GLU A 1 123 ? -13.016 9.273 21.422 1 96.31 123 GLU A CA 1
ATOM 978 C C . GLU A 1 123 ? -12.492 9.023 22.828 1 96.31 123 GLU A C 1
ATOM 980 O O . GLU A 1 123 ? -11.523 8.273 23 1 96.31 123 GLU A O 1
ATOM 985 N N . GLU A 1 124 ? -13.203 9.625 23.75 1 97.56 124 GLU A N 1
ATOM 986 C CA . GLU A 1 124 ? -12.688 9.539 25.109 1 97.56 124 GLU A CA 1
ATOM 987 C C . GLU A 1 124 ? -13.805 9.219 26.094 1 97.56 124 GLU A C 1
ATOM 989 O O . GLU A 1 124 ? -14.977 9.453 25.812 1 97.56 124 GLU A O 1
ATOM 994 N N . LEU A 1 125 ? -13.406 8.656 27.266 1 98.25 125 LEU A N 1
ATOM 995 C CA . LEU A 1 125 ? -14.289 8.523 28.422 1 98.25 125 LEU A CA 1
ATOM 996 C C . LEU A 1 125 ? -14.086 9.695 29.375 1 98.25 125 LEU A C 1
ATOM 998 O O . LEU A 1 125 ? -12.953 10.07 29.688 1 98.25 125 LEU A O 1
ATOM 1002 N N . PHE A 1 126 ? -15.203 10.289 29.812 1 98.06 126 PHE A N 1
ATOM 1003 C CA . PHE A 1 126 ? -15.125 11.445 30.703 1 98.06 126 PHE A CA 1
ATOM 1004 C C . PHE A 1 126 ? -15.773 11.148 32.062 1 98.06 126 PHE A C 1
ATOM 1006 O O . PHE A 1 126 ? -16.828 10.5 32.094 1 98.06 126 PHE A O 1
ATOM 1013 N N . GLU A 1 127 ? -15.141 11.625 33.094 1 98.12 127 GLU A N 1
ATOM 1014 C CA . GLU A 1 127 ? -15.672 11.609 34.469 1 98.12 127 GLU A CA 1
ATOM 1015 C C . GLU A 1 127 ? -15.516 12.969 35.125 1 98.12 127 GLU A C 1
ATOM 1017 O O . GLU A 1 127 ? -14.438 13.57 35.094 1 98.12 127 GLU A O 1
ATOM 1022 N N . ILE A 1 128 ? -16.594 13.422 35.75 1 98.44 128 ILE A N 1
ATOM 1023 C CA . ILE A 1 128 ? -16.594 14.719 36.438 1 98.44 128 ILE A CA 1
ATOM 1024 C C . ILE A 1 128 ? -16.484 14.516 37.938 1 98.44 128 ILE A C 1
ATOM 1026 O O . ILE A 1 128 ? -17.078 13.586 38.5 1 98.44 128 ILE A O 1
ATOM 1030 N N . SER A 1 129 ? -15.742 15.367 38.594 1 97.94 129 SER A N 1
ATOM 1031 C CA . SER A 1 129 ? -15.633 15.383 40.062 1 97.94 129 SER A CA 1
ATOM 1032 C C . SER A 1 129 ? -15.883 16.781 40.625 1 97.94 129 SER A C 1
ATOM 1034 O O . SER A 1 129 ? -15.664 17.781 39.938 1 97.94 129 SER A O 1
ATOM 1036 N N . ARG A 1 130 ? -16.281 16.812 41.844 1 97.56 130 ARG A N 1
ATOM 1037 C CA . ARG A 1 130 ? -16.328 18.062 42.594 1 97.56 130 ARG A CA 1
ATOM 1038 C C . ARG A 1 130 ? -14.93 18.5 43 1 97.56 130 ARG A C 1
ATOM 1040 O O . ARG A 1 130 ? -14.094 17.672 43.375 1 97.56 130 ARG A O 1
ATOM 1047 N N . MET A 1 131 ? -14.828 19.812 42.938 1 96.81 131 MET A N 1
ATOM 1048 C CA . MET A 1 131 ? -13.555 20.359 43.406 1 96.81 131 MET A CA 1
ATOM 1049 C C . MET A 1 131 ? -13.703 20.984 44.781 1 96.81 131 MET A C 1
ATOM 1051 O O . MET A 1 131 ? -14.57 21.828 45 1 96.81 131 MET A O 1
ATOM 1055 N N . ILE A 1 132 ? -12.836 20.547 45.656 1 94.62 132 ILE A N 1
ATOM 1056 C CA . ILE A 1 132 ? -12.797 21.094 47 1 94.62 132 ILE A CA 1
ATOM 1057 C C . ILE A 1 132 ? -11.398 21.641 47.312 1 94.62 132 ILE A C 1
ATOM 1059 O O . ILE A 1 132 ? -10.453 20.875 47.5 1 94.62 132 ILE A O 1
ATOM 1063 N N . ASN A 1 133 ? -11.25 22.906 47.438 1 92.12 133 ASN A N 1
ATOM 1064 C CA . ASN A 1 133 ? -9.977 23.578 47.688 1 92.12 133 ASN A CA 1
ATOM 1065 C C . ASN A 1 133 ? -8.883 23.078 46.75 1 92.12 133 ASN A C 1
ATOM 1067 O O . ASN A 1 133 ? -7.809 22.672 47.188 1 92.12 133 ASN A O 1
ATOM 1071 N N . GLY A 1 134 ? -9.273 22.969 45.469 1 93 134 GLY A N 1
ATOM 1072 C CA . GLY A 1 134 ? -8.305 22.625 44.438 1 93 134 GLY A CA 1
ATOM 1073 C C . GLY A 1 134 ? -8.07 21.125 44.344 1 93 134 GLY A C 1
ATOM 1074 O O . GLY A 1 134 ? -7.199 20.688 43.594 1 93 134 GLY A O 1
ATOM 1075 N N . THR A 1 135 ? -8.828 20.359 45.031 1 95.38 135 THR A N 1
ATOM 1076 C CA . THR A 1 135 ? -8.68 18.906 45.031 1 95.38 135 THR A CA 1
ATOM 1077 C C . THR A 1 135 ? -9.969 18.234 44.562 1 95.38 135 THR A C 1
ATOM 1079 O O . THR A 1 135 ? -11.055 18.547 45.062 1 95.38 135 THR A O 1
ATOM 1082 N N . PRO A 1 136 ? -9.852 17.312 43.656 1 95.81 136 PRO A N 1
ATOM 1083 C CA . PRO A 1 136 ? -11.062 16.625 43.188 1 95.81 136 PRO A CA 1
ATOM 1084 C C . PRO A 1 136 ? -11.609 15.641 44.219 1 95.81 136 PRO A C 1
ATOM 1086 O O . PRO A 1 136 ? -10.836 14.969 44.906 1 95.81 136 PRO A O 1
ATOM 1089 N N . SER A 1 137 ? -12.867 15.5 44.25 1 96.25 137 SER A N 1
ATOM 1090 C CA . SER A 1 137 ? -13.516 14.531 45.125 1 96.25 137 SER A CA 1
ATOM 1091 C C . SER A 1 137 ? -13.289 13.102 44.625 1 96.25 137 SER A C 1
ATOM 1093 O O . SER A 1 137 ? -12.945 12.891 43.469 1 96.25 137 SER A O 1
ATOM 1095 N N . GLU A 1 138 ? -13.516 12.195 45.562 1 94.94 138 GLU A N 1
ATOM 1096 C CA . GLU A 1 138 ? -13.414 10.781 45.219 1 94.94 138 GLU A CA 1
ATOM 1097 C C . GLU A 1 138 ? -14.594 10.336 44.344 1 94.94 138 GLU A C 1
ATOM 1099 O O . GLU A 1 138 ? -14.43 9.516 43.438 1 94.94 138 GLU A O 1
ATOM 1104 N N . LYS A 1 139 ? -15.711 10.898 44.75 1 96.5 139 LYS A N 1
ATOM 1105 C CA . LYS A 1 139 ? -16.891 10.57 43.938 1 96.5 139 LYS A CA 1
ATOM 1106 C C . LYS A 1 139 ? -16.797 11.195 42.562 1 96.5 139 LYS A C 1
ATOM 1108 O O . LYS A 1 139 ? -16.516 12.383 42.406 1 96.5 139 LYS A O 1
ATOM 1113 N N . THR A 1 140 ? -17.031 10.43 41.562 1 97.69 140 THR A N 1
ATOM 1114 C CA . THR A 1 140 ? -17 10.906 40.156 1 97.69 140 THR A CA 1
ATOM 1115 C C . THR A 1 140 ? -18.328 10.648 39.469 1 97.69 140 THR A C 1
ATOM 1117 O O . THR A 1 140 ? -19.125 9.82 39.938 1 97.69 140 THR A O 1
ATOM 1120 N N . PHE A 1 141 ? -18.641 11.352 38.5 1 98.44 141 PHE A N 1
ATOM 1121 C CA . PHE A 1 141 ? -19.859 11.289 37.688 1 98.44 141 PHE A CA 1
ATOM 1122 C C . PHE A 1 141 ? -19.531 11.086 36.219 1 98.44 141 PHE A C 1
ATOM 1124 O O . PHE A 1 141 ? -19.078 12.008 35.531 1 98.44 141 PHE A O 1
ATOM 1131 N N . PRO A 1 142 ? -19.844 9.906 35.719 1 98.44 142 PRO A N 1
ATOM 1132 C CA . PRO A 1 142 ? -19.516 9.656 34.281 1 98.44 142 PRO A CA 1
ATOM 1133 C C . PRO A 1 142 ? -20.375 10.477 33.344 1 98.44 142 PRO A C 1
ATOM 1135 O O . PRO A 1 142 ? -21.578 10.672 33.594 1 98.44 142 PRO A O 1
ATOM 1138 N N . VAL A 1 143 ? -19.797 10.898 32.281 1 98.56 143 VAL A N 1
ATOM 1139 C CA . VAL A 1 143 ? -20.516 11.68 31.281 1 98.56 143 VAL A CA 1
ATOM 1140 C C . VAL A 1 143 ? -21.047 10.766 30.188 1 98.56 143 VAL A C 1
ATOM 1142 O O . VAL A 1 143 ? -20.328 9.867 29.719 1 98.56 143 VAL A O 1
ATOM 1145 N N . GLY A 1 144 ? -22.297 10.984 29.75 1 98.38 144 GLY A N 1
ATOM 1146 C CA . GLY A 1 144 ? -22.922 10.234 28.688 1 98.38 144 GLY A CA 1
ATOM 1147 C C . GLY A 1 144 ? -24.438 10.273 28.734 1 98.38 144 GLY A C 1
ATOM 1148 O O . GLY A 1 144 ? -25.016 10.648 29.766 1 98.38 144 GLY A O 1
ATOM 1149 N N . PRO A 1 145 ? -25.047 9.914 27.625 1 98.06 145 PRO A N 1
ATOM 1150 C CA . PRO A 1 145 ? -26.516 9.891 27.625 1 98.06 145 PRO A CA 1
ATOM 1151 C C . PRO A 1 145 ? -27.094 8.977 28.703 1 98.06 145 PRO A C 1
ATOM 1153 O O . PRO A 1 145 ? -28.109 9.312 29.328 1 98.06 145 PRO A O 1
ATOM 1156 N N . LYS A 1 146 ? -26.391 7.809 28.922 1 97.75 146 LYS A N 1
ATOM 1157 C CA . LYS A 1 146 ? -26.828 6.879 29.969 1 97.75 146 LYS A CA 1
ATOM 1158 C C . LYS A 1 146 ? -26.062 7.098 31.266 1 97.75 146 LYS A C 1
ATOM 1160 O O . LYS A 1 146 ? -26.484 6.664 32.312 1 97.75 146 LYS A O 1
ATOM 1165 N N . GLY A 1 147 ? -24.938 7.695 31.188 1 97.56 147 GLY A N 1
ATOM 1166 C CA . GLY A 1 147 ? -24.109 7.984 32.344 1 97.56 147 GLY A CA 1
ATOM 1167 C C . GLY A 1 147 ? -23.578 6.734 33.031 1 97.56 147 GLY A C 1
ATOM 1168 O O . GLY A 1 147 ? -23.469 6.676 34.25 1 97.56 147 GLY A O 1
ATOM 1169 N N . ASN A 1 148 ? -23.234 5.758 32.219 1 96.75 148 ASN A N 1
ATOM 1170 C CA . ASN A 1 148 ? -22.828 4.477 32.781 1 96.75 148 ASN A CA 1
ATOM 1171 C C . ASN A 1 148 ? -21.312 4.32 32.781 1 96.75 148 ASN A C 1
ATOM 1173 O O . ASN A 1 148 ? -20.781 3.293 33.219 1 96.75 148 ASN A O 1
ATOM 1177 N N . GLY A 1 149 ? -20.625 5.152 32.25 1 96.38 149 GLY A N 1
ATOM 1178 C CA . GLY A 1 149 ? -19.172 5.125 32.25 1 96.38 149 GLY A CA 1
ATOM 1179 C C . GLY A 1 149 ? -18.594 4.383 31.062 1 96.38 149 GLY A C 1
ATOM 1180 O O . GLY A 1 149 ? -17.359 4.258 30.953 1 96.38 149 GLY A O 1
ATOM 1181 N N . LEU A 1 150 ? -19.359 4.008 30.172 1 96.56 150 LEU A N 1
ATOM 1182 C CA . LEU A 1 150 ? -18.891 3.201 29.047 1 96.56 150 LEU A CA 1
ATOM 1183 C C . LEU A 1 150 ? -19.078 3.941 27.734 1 96.56 150 LEU A C 1
ATOM 1185 O O . LEU A 1 150 ? -18.688 3.445 26.672 1 96.56 150 LEU A O 1
ATOM 1189 N N . GLU A 1 151 ? -19.672 5.086 27.797 1 97.81 151 GLU A N 1
ATOM 1190 C CA . GLU A 1 151 ? -19.984 5.848 26.594 1 97.81 151 GLU A CA 1
ATOM 1191 C C . GLU A 1 151 ? -18.875 6.828 26.25 1 97.81 151 GLU A C 1
ATOM 1193 O O . GLU A 1 151 ? -18.531 7.695 27.062 1 97.81 151 GLU A O 1
ATOM 1198 N N . THR A 1 152 ? -18.312 6.711 25.016 1 98.12 152 THR A N 1
ATOM 1199 C CA . THR A 1 152 ? -17.234 7.602 24.625 1 98.12 152 THR A CA 1
ATOM 1200 C C . THR A 1 152 ? -17.781 8.945 24.156 1 98.12 152 THR A C 1
ATOM 1202 O O . THR A 1 152 ? -18.875 9.016 23.594 1 98.12 152 THR A O 1
ATOM 1205 N N . ILE A 1 153 ? -17.031 9.93 24.438 1 98.25 153 ILE A N 1
ATOM 1206 C CA . ILE A 1 153 ? -17.375 11.312 24.125 1 98.25 153 ILE A CA 1
ATOM 1207 C C . ILE A 1 153 ? -16.375 11.875 23.109 1 98.25 153 ILE A C 1
ATOM 1209 O O . ILE A 1 153 ? -15.172 11.625 23.203 1 98.25 153 ILE A O 1
ATOM 1213 N N . LEU A 1 154 ? -16.953 12.602 22.141 1 98 154 LEU A N 1
ATOM 1214 C CA . LEU A 1 154 ? -16.125 13.172 21.078 1 98 154 LEU A CA 1
ATOM 1215 C C . LEU A 1 154 ? -15.688 14.586 21.438 1 98 154 LEU A C 1
ATOM 1217 O O . LEU A 1 154 ? -14.617 15.039 21.016 1 98 154 LEU A O 1
ATOM 1221 N N . THR A 1 155 ? -16.578 15.352 22.078 1 96.88 155 THR A N 1
ATOM 1222 C CA . THR A 1 155 ? -16.281 16.703 22.531 1 96.88 155 THR A CA 1
ATOM 1223 C C . THR A 1 155 ? -17.062 17.031 23.797 1 96.88 155 THR A C 1
ATOM 1225 O O . THR A 1 155 ? -18.172 16.547 23.984 1 96.88 155 THR A O 1
ATOM 1228 N N . PHE A 1 156 ? -16.438 17.75 24.656 1 97.81 156 PHE A N 1
ATOM 1229 C CA . PHE A 1 156 ? -17.016 18.188 25.922 1 97.81 156 PHE A CA 1
ATOM 1230 C C . PHE A 1 156 ? -16.75 19.672 26.141 1 97.81 156 PHE A C 1
ATOM 1232 O O . PHE A 1 156 ? -15.617 20.141 25.969 1 97.81 156 PHE A O 1
ATOM 1239 N N . LYS A 1 157 ? -17.781 20.469 26.516 1 97.25 157 LYS A N 1
ATOM 1240 C CA . LYS A 1 157 ? -17.609 21.906 26.797 1 97.25 157 LYS A CA 1
ATOM 1241 C C . LYS A 1 157 ? -18.484 22.328 27.969 1 97.25 157 LYS A C 1
ATOM 1243 O O . LYS A 1 157 ? -19.703 22.156 27.938 1 97.25 157 LYS A O 1
ATOM 1248 N N . TRP A 1 158 ? -17.859 23 28.984 1 97.56 158 TRP A N 1
ATOM 1249 C CA . TRP A 1 158 ? -18.609 23.625 30.062 1 97.56 158 TRP A CA 1
ATOM 1250 C C . TRP A 1 158 ? -19.344 24.875 29.578 1 97.56 158 TRP A C 1
ATOM 1252 O O . TRP A 1 158 ? -18.875 25.562 28.672 1 97.56 158 TRP A O 1
ATOM 1262 N N . ASN A 1 159 ? -20.531 25.094 30.203 1 97.81 159 ASN A N 1
ATOM 1263 C CA . ASN A 1 159 ? -21.078 26.438 30.094 1 97.81 159 ASN A CA 1
ATOM 1264 C C . ASN A 1 159 ? -20.094 27.484 30.609 1 97.81 159 ASN A C 1
ATOM 1266 O O . ASN A 1 159 ? -19.562 27.359 31.719 1 97.81 159 ASN A O 1
ATOM 1270 N N . PRO A 1 160 ? -19.797 28.562 29.828 1 95.31 160 PRO A N 1
ATOM 1271 C CA . PRO A 1 160 ? -18.781 29.547 30.219 1 95.31 160 PRO A CA 1
ATOM 1272 C C . PRO A 1 160 ? -19.266 30.5 31.312 1 95.31 160 PRO A C 1
ATOM 1274 O O . PRO A 1 160 ? -18.469 31.234 31.906 1 95.31 160 PRO A O 1
ATOM 1277 N N . SER A 1 161 ? -20.516 30.484 31.594 1 93.69 161 SER A N 1
ATOM 1278 C CA . SER A 1 161 ? -21.031 31.344 32.656 1 93.69 161 SER A CA 1
ATOM 1279 C C . SER A 1 161 ? -20.547 30.859 34.031 1 93.69 161 SER A C 1
ATOM 1281 O O . SER A 1 161 ? -20.609 29.672 34.344 1 93.69 161 SER A O 1
ATOM 1283 N N . THR A 1 162 ? -20.125 31.781 34.875 1 91.88 162 THR A N 1
ATOM 1284 C CA . THR A 1 162 ? -19.562 31.438 36.156 1 91.88 162 THR A CA 1
ATOM 1285 C C . THR A 1 162 ? -20.656 31.078 37.156 1 91.88 162 THR A C 1
ATOM 1287 O O . THR A 1 162 ? -20.375 30.672 38.281 1 91.88 162 THR A O 1
ATOM 1290 N N . ASN A 1 163 ? -21.781 31.219 36.75 1 91.06 163 ASN A N 1
ATOM 1291 C CA . ASN A 1 163 ? -22.875 30.891 37.625 1 91.06 163 ASN A CA 1
ATOM 1292 C C . ASN A 1 163 ? -23.562 29.594 37.25 1 91.06 163 ASN A C 1
ATOM 1294 O O . ASN A 1 163 ? -24.641 29.266 37.75 1 91.06 163 ASN A O 1
ATOM 1298 N N . ARG A 1 164 ? -22.969 28.906 36.375 1 94.12 164 ARG A N 1
ATOM 1299 C CA . ARG A 1 164 ? -23.609 27.703 35.844 1 94.12 164 ARG A CA 1
ATOM 1300 C C . ARG A 1 164 ? -22.672 26.5 35.906 1 94.12 164 ARG A C 1
ATOM 1302 O O . ARG A 1 164 ? -21.453 26.656 35.938 1 94.12 164 ARG A O 1
ATOM 1309 N N . ASN A 1 165 ? -23.328 25.312 35.906 1 95.94 165 ASN A N 1
ATOM 1310 C CA . ASN A 1 165 ? -22.578 24.078 35.969 1 95.94 165 ASN A CA 1
ATOM 1311 C C . ASN A 1 165 ? -22.891 23.172 34.781 1 95.94 165 ASN A C 1
ATOM 1313 O O . ASN A 1 165 ? -22.344 22.094 34.625 1 95.94 165 ASN A O 1
ATOM 1317 N N . ASP A 1 166 ? -23.812 23.625 33.969 1 97.62 166 ASP A N 1
ATOM 1318 C CA . ASP A 1 166 ? -24.266 22.797 32.875 1 97.62 166 ASP A CA 1
ATOM 1319 C C . ASP A 1 166 ? -23.172 22.703 31.797 1 97.62 166 ASP A C 1
ATOM 1321 O O . ASP A 1 166 ? -22.203 23.469 31.812 1 97.62 166 ASP A O 1
ATOM 1325 N N . PHE A 1 167 ? -23.281 21.703 30.953 1 98.38 167 PHE A N 1
ATOM 1326 C CA . PHE A 1 167 ? -22.297 21.438 29.906 1 98.38 167 PHE A CA 1
ATOM 1327 C C . PHE A 1 167 ? -22.953 20.734 28.719 1 98.38 167 PHE A C 1
ATOM 1329 O O . PHE A 1 167 ? -24.109 20.328 28.797 1 98.38 167 PHE A O 1
ATOM 1336 N N . VAL A 1 168 ? -22.234 20.688 27.609 1 98.5 168 VAL A N 1
ATOM 1337 C CA . VAL A 1 168 ? -22.641 19.938 26.422 1 98.5 168 VAL A CA 1
ATOM 1338 C C . VAL A 1 168 ? -21.547 18.938 26.047 1 98.5 168 VAL A C 1
ATOM 1340 O O . VAL A 1 168 ? -20.391 19.125 26.406 1 98.5 168 VAL A O 1
ATOM 1343 N N . PHE A 1 169 ? -21.953 17.891 25.453 1 98.69 169 PHE A N 1
ATOM 1344 C CA . PHE A 1 169 ? -21.031 16.891 24.938 1 98.69 169 PHE A CA 1
ATOM 1345 C C . PHE A 1 169 ? -21.594 16.25 23.672 1 98.69 169 PHE A C 1
ATOM 1347 O O . PHE A 1 169 ? -22.766 16.422 23.344 1 98.69 169 PHE A O 1
ATOM 1354 N N . VAL A 1 170 ? -20.703 15.625 22.906 1 98.75 170 VAL A N 1
ATOM 1355 C CA . VAL A 1 170 ? -21.109 14.922 21.703 1 98.75 170 VAL A CA 1
ATOM 1356 C C . VAL A 1 170 ? -20.828 13.43 21.859 1 98.75 170 VAL A C 1
ATOM 1358 O O . VAL A 1 170 ? -19.703 13.031 22.188 1 98.75 170 VAL A O 1
ATOM 1361 N N . HIS A 1 171 ? -21.781 12.672 21.719 1 98.5 171 HIS A N 1
ATOM 1362 C CA . HIS A 1 171 ? -21.703 11.211 21.703 1 98.5 171 HIS A CA 1
ATOM 1363 C C . HIS A 1 171 ? -22.359 10.641 20.453 1 98.5 171 HIS A C 1
ATOM 1365 O O . HIS A 1 171 ? -23.469 11.047 20.094 1 98.5 171 HIS A O 1
ATOM 1371 N N . ASP A 1 172 ? -21.688 9.781 19.766 1 97.88 172 ASP A N 1
ATOM 1372 C CA . ASP A 1 172 ? -22.172 9.164 18.547 1 97.88 172 ASP A CA 1
ATOM 1373 C C . ASP A 1 172 ? -22.641 10.227 17.547 1 97.88 172 ASP A C 1
ATOM 1375 O O . ASP A 1 172 ? -23.688 10.086 16.922 1 97.88 172 ASP A O 1
ATOM 1379 N N . TYR A 1 173 ? -21.984 11.297 17.578 1 98.31 173 TYR A N 1
ATOM 1380 C CA . TYR A 1 173 ? -22.109 12.398 16.625 1 98.31 173 TYR A CA 1
ATOM 1381 C C . TYR A 1 173 ? -23.406 13.156 16.828 1 98.31 173 TYR A C 1
ATOM 1383 O O . TYR A 1 173 ? -23.938 13.758 15.883 1 98.31 173 TYR A O 1
ATOM 1391 N N . ASN A 1 174 ? -23.953 13.086 17.984 1 98.75 174 ASN A N 1
ATOM 1392 C CA . ASN A 1 174 ? -25.078 13.906 18.422 1 98.75 174 ASN A CA 1
ATOM 1393 C C . ASN A 1 174 ? -24.719 14.758 19.625 1 98.75 174 ASN A C 1
ATOM 1395 O O . ASN A 1 174 ? -23.953 14.32 20.5 1 98.75 174 ASN A O 1
ATOM 1399 N N . ILE A 1 175 ? -25.344 15.93 19.672 1 98.81 175 ILE A N 1
ATOM 1400 C CA . ILE A 1 175 ? -25.062 16.859 20.766 1 98.81 175 ILE A CA 1
ATOM 1401 C C . ILE A 1 175 ? -26.031 16.609 21.906 1 98.81 175 ILE A C 1
ATOM 1403 O O . ILE A 1 175 ? -27.234 16.406 21.688 1 98.81 175 ILE A O 1
ATOM 1407 N N . TYR A 1 176 ? -25.531 16.594 23.094 1 98.69 176 TYR A N 1
ATOM 1408 C CA . TYR A 1 176 ? -26.297 16.469 24.328 1 98.69 176 TYR A CA 1
ATOM 1409 C C . TYR A 1 176 ? -26.031 17.625 25.266 1 98.69 176 TYR A C 1
ATOM 1411 O O . TYR A 1 176 ? -24.922 18.172 25.281 1 98.69 176 TYR A O 1
ATOM 1419 N N . TYR A 1 177 ? -27.047 17.984 25.969 1 98.62 177 TYR A N 1
ATOM 1420 C CA . TYR A 1 177 ? -27 19.031 26.984 1 98.62 177 TYR A CA 1
ATOM 1421 C C . TYR A 1 177 ? -27.406 18.5 28.344 1 98.62 177 TYR A C 1
ATOM 1423 O O . TYR A 1 177 ? -28.438 17.859 28.5 1 98.62 177 TYR A O 1
ATOM 1431 N N . GLN A 1 178 ? -26.516 18.766 29.328 1 98.38 178 GLN A N 1
ATOM 1432 C CA . GLN A 1 178 ? -26.828 18.328 30.672 1 98.38 178 GLN A CA 1
ATOM 1433 C C . GLN A 1 178 ? -26.75 19.484 31.672 1 98.38 178 GLN A C 1
ATOM 1435 O O . GLN A 1 178 ? -25.766 20.219 31.688 1 98.38 178 GLN A O 1
ATOM 1440 N N . VAL A 1 179 ? -27.703 19.547 32.531 1 97.44 179 VAL A N 1
ATOM 1441 C CA . VAL A 1 179 ? -27.828 20.672 33.438 1 97.44 179 VAL A CA 1
ATOM 1442 C C . VAL A 1 179 ? -26.969 20.453 34.688 1 97.44 179 VAL A C 1
ATOM 1444 O O . VAL A 1 179 ? -26.266 21.359 35.125 1 97.44 179 VAL A O 1
ATOM 1447 N N . ASP A 1 180 ? -27.062 19.266 35.219 1 97.62 180 ASP A N 1
ATOM 1448 C CA . ASP A 1 180 ? -26.438 18.953 36.5 1 97.62 180 ASP A CA 1
ATOM 1449 C C . ASP A 1 180 ? -25.375 17.859 36.344 1 97.62 180 ASP A C 1
ATOM 1451 O O . ASP A 1 180 ? -25.703 16.719 36.062 1 97.62 180 ASP A O 1
ATOM 1455 N N . PRO A 1 181 ? -24.141 18.219 36.625 1 98.19 181 PRO A N 1
ATOM 1456 C CA . PRO A 1 181 ? -23.094 17.188 36.5 1 98.19 181 PRO A CA 1
ATOM 1457 C C . PRO A 1 181 ? -23.297 16.031 37.469 1 98.19 181 PRO A C 1
ATOM 1459 O O . PRO A 1 181 ? -22.781 14.922 37.219 1 98.19 181 PRO A O 1
ATOM 1462 N N . GLU A 1 182 ? -23.969 16.188 38.469 1 98 182 GLU A N 1
ATOM 1463 C CA . GLU A 1 182 ? -24.094 15.18 39.5 1 98 182 GLU A CA 1
ATOM 1464 C C . GLU A 1 182 ? -25.281 14.258 39.25 1 98 182 GLU A C 1
ATOM 1466 O O . GLU A 1 182 ? -25.578 13.359 40.031 1 98 182 GLU A O 1
ATOM 1471 N N . LYS A 1 183 ? -25.906 14.406 38.188 1 97.94 183 LYS A N 1
ATOM 1472 C CA . LYS A 1 183 ? -27.016 13.547 37.781 1 97.94 183 LYS A CA 1
ATOM 1473 C C . LYS A 1 183 ? -26.75 12.891 36.438 1 97.94 183 LYS A C 1
ATOM 1475 O O . LYS A 1 183 ? -27.422 13.18 35.438 1 97.94 183 LYS A O 1
ATOM 1480 N N . PRO A 1 184 ? -25.844 11.984 36.5 1 97.38 184 PRO A N 1
ATOM 1481 C CA . PRO A 1 184 ? -25.547 11.289 35.219 1 97.38 184 PRO A CA 1
ATOM 1482 C C . PRO A 1 184 ? -26.797 10.68 34.594 1 97.38 184 PRO A C 1
ATOM 1484 O O . PRO A 1 184 ? -27.703 10.227 35.281 1 97.38 184 PRO A O 1
ATOM 1487 N N . GLY A 1 185 ? -26.828 10.68 33.219 1 97 185 GLY A N 1
ATOM 1488 C CA . GLY A 1 185 ? -27.906 10.039 32.469 1 97 185 GLY A CA 1
ATOM 1489 C C . GLY A 1 185 ? -29.094 10.953 32.25 1 97 185 GLY A C 1
ATOM 1490 O O . GLY A 1 185 ? -30.125 10.516 31.734 1 97 185 GLY A O 1
ATOM 1491 N N . THR A 1 186 ? -28.984 12.18 32.625 1 97.5 186 THR A N 1
ATOM 1492 C CA . THR A 1 186 ? -30.125 13.086 32.5 1 97.5 186 THR A CA 1
ATOM 1493 C C . THR A 1 186 ? -29.938 14.039 31.344 1 97.5 186 THR A C 1
ATOM 1495 O O . THR A 1 186 ? -30.688 15.016 31.203 1 97.5 186 THR A O 1
ATOM 1498 N N . ALA A 1 187 ? -29.016 13.812 30.547 1 98.06 187 ALA A N 1
ATOM 1499 C CA . ALA A 1 187 ? -28.703 14.727 29.453 1 98.06 187 ALA A CA 1
ATOM 1500 C C . ALA A 1 187 ? -29.844 14.766 28.438 1 98.06 187 ALA A C 1
ATOM 1502 O O . ALA A 1 187 ? -30.453 13.734 28.125 1 98.06 187 ALA A O 1
ATOM 1503 N N . ARG A 1 188 ? -30.141 15.875 27.969 1 97.44 188 ARG A N 1
ATOM 1504 C CA . ARG A 1 188 ? -31.094 16.078 26.875 1 97.44 188 ARG A CA 1
ATOM 1505 C C . ARG A 1 188 ? -30.391 16.016 25.516 1 97.44 188 ARG A C 1
ATOM 1507 O O . ARG A 1 188 ? -29.406 16.703 25.281 1 97.44 188 ARG A O 1
ATOM 1514 N N . GLN A 1 189 ? -30.953 15.219 24.641 1 98.06 189 GLN A N 1
ATOM 1515 C CA . GLN A 1 189 ? -30.406 15.125 23.297 1 98.06 189 GLN A CA 1
ATOM 1516 C C . GLN A 1 189 ? -30.891 16.281 22.422 1 98.06 189 GLN A C 1
ATOM 1518 O O . GLN A 1 189 ? -32.094 16.516 22.312 1 98.06 189 GLN A O 1
ATOM 1523 N N . LEU A 1 190 ? -29.984 17 21.828 1 98.19 190 LEU A N 1
ATOM 1524 C CA . LEU A 1 190 ? -30.312 18.172 21.031 1 98.19 190 LEU A CA 1
ATOM 1525 C C . LEU A 1 190 ? -30.438 17.828 19.547 1 98.19 190 LEU A C 1
ATOM 1527 O O . LEU A 1 190 ? -31.156 18.484 18.812 1 98.19 190 LEU A O 1
ATOM 1531 N N . THR A 1 191 ? -29.641 16.891 19.062 1 98.25 191 THR A N 1
ATOM 1532 C CA . THR A 1 191 ? -29.672 16.438 17.688 1 98.25 191 THR A CA 1
ATOM 1533 C C . THR A 1 191 ? -29.906 14.93 17.625 1 98.25 191 THR A C 1
ATOM 1535 O O . THR A 1 191 ? -29.531 14.195 18.531 1 98.25 191 THR A O 1
ATOM 1538 N N . ASN A 1 192 ? -30.484 14.312 16.484 1 95.75 192 ASN A N 1
ATOM 1539 C CA . ASN A 1 192 ? -30.984 12.945 16.578 1 95.75 192 ASN A CA 1
ATOM 1540 C C . ASN A 1 192 ? -30.5 12.094 15.406 1 95.75 192 ASN A C 1
ATOM 1542 O O . ASN A 1 192 ? -30.516 10.859 15.477 1 95.75 192 ASN A O 1
ATOM 1546 N N . ASP A 1 193 ? -30.047 12.633 14.352 1 97.12 193 ASP A N 1
ATOM 1547 C CA . ASP A 1 193 ? -29.719 11.828 13.18 1 97.12 193 ASP A CA 1
ATOM 1548 C C . ASP A 1 193 ? -28.219 11.812 12.938 1 97.12 193 ASP A C 1
ATOM 1550 O O . ASP A 1 193 ? -27.766 11.516 11.828 1 97.12 193 ASP A O 1
ATOM 1554 N N . GLY A 1 194 ? -27.484 12.07 13.992 1 98 194 GLY A N 1
ATOM 1555 C CA . GLY A 1 194 ? -26.047 12.117 13.852 1 98 194 GLY A CA 1
ATOM 1556 C C . GLY A 1 194 ? -25.438 10.758 13.539 1 98 194 GLY A C 1
ATOM 1557 O O . GLY A 1 194 ? -25.922 9.734 14.016 1 98 194 GLY A O 1
ATOM 1558 N N . GLY A 1 195 ? -24.391 10.75 12.727 1 97.44 195 GLY A N 1
ATOM 1559 C CA . GLY A 1 195 ? -23.578 9.609 12.359 1 97.44 195 GLY A CA 1
ATOM 1560 C C . GLY A 1 195 ? -22.234 10 11.789 1 97.44 195 GLY A C 1
ATOM 1561 O O . GLY A 1 195 ? -21.922 11.188 11.664 1 97.44 195 GLY A O 1
ATOM 1562 N N . TYR A 1 196 ? -21.484 8.945 11.453 1 96.62 196 TYR A N 1
ATOM 1563 C CA . TYR A 1 196 ? -20.109 9.164 11 1 96.62 196 TYR A CA 1
ATOM 1564 C C . TYR A 1 196 ? -20.078 10.078 9.781 1 96.62 196 TYR A C 1
ATOM 1566 O O . TYR A 1 196 ? -19.188 10.914 9.648 1 96.62 196 TYR A O 1
ATOM 1574 N N . LEU A 1 197 ? -21.078 9.969 8.914 1 97.88 197 LEU A N 1
ATOM 1575 C CA . LEU A 1 197 ? -21.094 10.758 7.684 1 97.88 197 LEU A CA 1
ATOM 1576 C C . LEU A 1 197 ? -22 11.969 7.82 1 97.88 197 LEU A C 1
ATOM 1578 O O . LEU A 1 197 ? -22.188 12.719 6.863 1 97.88 197 LEU A O 1
ATOM 1582 N N . LEU A 1 198 ? -22.688 12.109 8.93 1 98.44 198 LEU A N 1
ATOM 1583 C CA . LEU A 1 198 ? -23.516 13.258 9.297 1 98.44 198 LEU A CA 1
ATOM 1584 C C . LEU A 1 198 ? -23.25 13.68 10.742 1 98.44 198 LEU A C 1
ATOM 1586 O O . LEU A 1 198 ? -23.891 13.164 11.664 1 98.44 198 LEU A O 1
ATOM 1590 N N . ARG A 1 199 ? -22.469 14.703 10.898 1 98.44 199 ARG A N 1
ATOM 1591 C CA . ARG A 1 199 ? -21.906 15 12.211 1 98.44 199 ARG A CA 1
ATOM 1592 C C . ARG A 1 199 ? -22.438 16.328 12.742 1 98.44 199 ARG A C 1
ATOM 1594 O O . ARG A 1 199 ? -22.609 17.281 11.984 1 98.44 199 ARG A O 1
ATOM 1601 N N . TYR A 1 200 ? -22.641 16.328 14.039 1 98.69 200 TYR A N 1
ATOM 1602 C CA . TYR A 1 200 ? -23.031 17.578 14.703 1 98.69 200 TYR A CA 1
ATOM 1603 C C . TYR A 1 200 ? -21.969 18 15.719 1 98.69 200 TYR A C 1
ATOM 1605 O O . TYR A 1 200 ? -21.641 17.219 16.625 1 98.69 200 TYR A O 1
ATOM 1613 N N . GLY A 1 201 ? -21.438 19.156 15.578 1 98.5 201 GLY A N 1
ATOM 1614 C CA . GLY A 1 201 ? -20.594 19.75 16.594 1 98.5 201 GLY A CA 1
ATOM 1615 C C . GLY A 1 201 ? -19.172 19.203 16.594 1 98.5 201 GLY A C 1
ATOM 1616 O O . GLY A 1 201 ? -18.328 19.641 17.375 1 98.5 201 GLY A O 1
ATOM 1617 N N . VAL A 1 202 ? -18.906 18.266 15.805 1 98.38 202 VAL A N 1
ATOM 1618 C CA . VAL A 1 202 ? -17.562 17.734 15.602 1 98.38 202 VAL A CA 1
ATOM 1619 C C . VAL A 1 202 ? -17.234 17.719 14.109 1 98.38 202 VAL A C 1
ATOM 1621 O O . VAL A 1 202 ? -18.016 17.234 13.297 1 98.38 202 VAL A O 1
ATOM 1624 N N . PRO A 1 203 ? -16.094 18.219 13.766 1 98.19 203 PRO A N 1
ATOM 1625 C CA . PRO A 1 203 ? -15.797 18.375 12.344 1 98.19 203 PRO A CA 1
ATOM 1626 C C . PRO A 1 203 ? -15.438 17.047 11.664 1 98.19 203 PRO A C 1
ATOM 1628 O O . PRO A 1 203 ? -15.023 16.094 12.328 1 98.19 203 PRO A O 1
ATOM 1631 N N . ASP A 1 204 ? -15.719 17 10.336 1 97.88 204 ASP A N 1
ATOM 1632 C CA . ASP A 1 204 ? -15.148 15.945 9.492 1 97.88 204 ASP A CA 1
ATOM 1633 C C . ASP A 1 204 ? -13.664 16.203 9.242 1 97.88 204 ASP A C 1
ATOM 1635 O O . ASP A 1 204 ? -13.07 17.109 9.828 1 97.88 204 ASP A O 1
ATOM 1639 N N . TRP A 1 205 ? -13.062 15.297 8.453 1 97.44 205 TRP A N 1
ATOM 1640 C CA . TRP A 1 205 ? -11.625 15.398 8.25 1 97.44 205 TRP A CA 1
ATOM 1641 C C . TRP A 1 205 ? -11.258 16.75 7.625 1 97.44 205 TRP A C 1
ATOM 1643 O O . TRP A 1 205 ? -10.336 17.422 8.094 1 97.44 205 TRP A O 1
ATOM 1653 N N . LEU A 1 206 ? -11.922 17.156 6.566 1 97.94 206 LEU A N 1
ATOM 1654 C CA . LEU A 1 206 ? -11.562 18.375 5.836 1 97.94 206 LEU A CA 1
ATOM 1655 C C . LEU A 1 206 ? -11.586 19.594 6.754 1 97.94 206 LEU A C 1
ATOM 1657 O O . LEU A 1 206 ? -10.625 20.375 6.777 1 97.94 206 LEU A O 1
ATOM 1661 N N . TYR A 1 207 ? -12.664 19.734 7.5 1 98.06 207 TYR A N 1
ATOM 1662 C CA . TYR A 1 207 ? -12.805 20.906 8.359 1 98.06 207 TYR A CA 1
ATOM 1663 C C . TYR A 1 207 ? -11.812 20.875 9.508 1 98.06 207 TYR A C 1
ATOM 1665 O O . TYR A 1 207 ? -11.258 21.906 9.898 1 98.06 207 TYR A O 1
ATOM 1673 N N . GLU A 1 208 ? -11.648 19.719 10.039 1 97.62 208 GLU A N 1
ATOM 1674 C CA . GLU A 1 208 ? -10.688 19.609 11.141 1 97.62 208 GLU A CA 1
ATOM 1675 C C . GLU A 1 208 ? -9.281 19.984 10.68 1 97.62 208 GLU A C 1
ATOM 1677 O O . GLU A 1 208 ? -8.562 20.672 11.398 1 97.62 208 GLU A O 1
ATOM 1682 N N . GLU A 1 209 ? -8.953 19.594 9.523 1 96.62 209 GLU A N 1
ATOM 1683 C CA . GLU A 1 209 ? -7.59 19.734 9.023 1 96.62 209 GLU A CA 1
ATOM 1684 C C . GLU A 1 209 ? -7.367 21.109 8.414 1 96.62 209 GLU A C 1
ATOM 1686 O O . GLU A 1 209 ? -6.352 21.75 8.672 1 96.62 209 GLU A O 1
ATOM 1691 N N . GLU A 1 210 ? -8.336 21.578 7.668 1 97.5 210 GLU A N 1
ATOM 1692 C CA . GLU A 1 210 ? -8.023 22.688 6.77 1 97.5 210 GLU A CA 1
ATOM 1693 C C . GLU A 1 210 ? -8.719 23.984 7.215 1 97.5 210 GLU A C 1
ATOM 1695 O O . GLU A 1 210 ? -8.32 25.078 6.824 1 97.5 210 GLU A O 1
ATOM 1700 N N . ILE A 1 211 ? -9.758 23.828 8.016 1 98 211 ILE A N 1
ATOM 1701 C CA . ILE A 1 211 ? -10.57 25.016 8.242 1 98 211 ILE A CA 1
ATOM 1702 C C . ILE A 1 211 ? -10.516 25.406 9.719 1 98 211 ILE A C 1
ATOM 1704 O O . ILE A 1 211 ? -10.023 26.484 10.07 1 98 211 ILE A O 1
ATOM 1708 N N . LEU A 1 212 ? -10.836 24.406 10.555 1 97.75 212 LEU A N 1
ATOM 1709 C CA . LEU A 1 212 ? -11.008 24.75 11.961 1 97.75 212 LEU A CA 1
ATOM 1710 C C . LEU A 1 212 ? -9.758 24.422 12.758 1 97.75 212 LEU A C 1
ATOM 1712 O O . LEU A 1 212 ? -9.555 24.938 13.859 1 97.75 212 LEU A O 1
ATOM 1716 N N . SER A 1 213 ? -8.938 23.5 12.234 1 96.06 213 SER A N 1
ATOM 1717 C CA . SER A 1 213 ? -7.789 23.016 13 1 96.06 213 SER A CA 1
ATOM 1718 C C . SER A 1 213 ? -8.188 22.672 14.43 1 96.06 213 SER A C 1
ATOM 1720 O O . SER A 1 213 ? -7.504 23.047 15.383 1 96.06 213 SER A O 1
ATOM 1722 N N . SER A 1 214 ? -9.266 22.031 14.547 1 96.06 214 SER A N 1
ATOM 1723 C CA . SER A 1 214 ? -9.852 21.672 15.828 1 96.06 214 SER A CA 1
ATOM 1724 C C . SER A 1 214 ? -10.781 20.469 15.695 1 96.06 214 SER A C 1
ATOM 1726 O O . SER A 1 214 ? -11.352 20.234 14.633 1 96.06 214 SER A O 1
ATOM 1728 N N . GLY A 1 215 ? -10.914 19.812 16.828 1 96.75 215 GLY A N 1
ATOM 1729 C CA . GLY A 1 215 ? -11.836 18.688 16.859 1 96.75 215 GLY A CA 1
ATOM 1730 C C . GLY A 1 215 ? -13.234 19.078 17.312 1 96.75 215 GLY A C 1
ATOM 1731 O O . GLY A 1 215 ? -14.102 18.219 17.469 1 96.75 215 GLY A O 1
ATOM 1732 N N . THR A 1 216 ? -13.438 20.359 17.516 1 97.06 216 THR A N 1
ATOM 1733 C CA . THR A 1 216 ? -14.727 20.844 18.016 1 97.06 216 THR A CA 1
ATOM 1734 C C . THR A 1 216 ? -15.297 21.906 17.078 1 97.06 216 THR A C 1
ATOM 1736 O O . THR A 1 216 ? -14.555 22.75 16.562 1 97.06 216 THR A O 1
ATOM 1739 N N . ALA A 1 217 ? -16.578 21.812 16.875 1 98.56 217 ALA A N 1
ATOM 1740 C CA . ALA A 1 217 ? -17.312 22.828 16.125 1 98.56 217 ALA A CA 1
ATOM 1741 C C . ALA A 1 217 ? -18.531 23.297 16.891 1 98.56 217 ALA A C 1
ATOM 1743 O O . ALA A 1 217 ? -19.641 23.344 16.359 1 98.56 217 ALA A O 1
ATOM 1744 N N . ILE A 1 218 ? -18.328 23.578 18.188 1 98.5 218 ILE A N 1
ATOM 1745 C CA . ILE A 1 218 ? -19.328 24.125 19.094 1 98.5 218 ILE A CA 1
ATOM 1746 C C . ILE A 1 218 ? -18.797 25.406 19.734 1 98.5 218 ILE A C 1
ATOM 1748 O O . ILE A 1 218 ? -17.688 25.422 20.266 1 98.5 218 ILE A O 1
ATOM 1752 N N . TRP A 1 219 ? -19.625 26.438 19.703 1 98.06 219 TRP A N 1
ATOM 1753 C CA . TRP A 1 219 ? -19.25 27.719 20.297 1 98.06 219 TRP A CA 1
ATOM 1754 C C . TRP A 1 219 ? -20.312 28.188 21.297 1 98.06 219 TRP A C 1
ATOM 1756 O O . TRP A 1 219 ? -21.438 28.5 20.906 1 98.06 219 TRP A O 1
ATOM 1766 N N . TRP A 1 220 ? -19.922 28.234 22.562 1 96.56 220 TRP A N 1
ATOM 1767 C CA . TRP A 1 220 ? -20.781 28.656 23.641 1 96.56 220 TRP A CA 1
ATOM 1768 C C . TRP A 1 220 ? -20.719 30.172 23.828 1 96.56 220 TRP A C 1
ATOM 1770 O O . TRP A 1 220 ? -19.625 30.75 23.875 1 96.56 220 TRP A O 1
ATOM 1780 N N . ALA A 1 221 ? -21.891 30.797 23.891 1 95.94 221 ALA A N 1
ATOM 1781 C CA . ALA A 1 221 ? -21.906 32.219 24.188 1 95.94 221 ALA A CA 1
ATOM 1782 C C . ALA A 1 221 ? -21.469 32.469 25.625 1 95.94 221 ALA A C 1
ATOM 1784 O O . ALA A 1 221 ? -21.781 31.703 26.531 1 95.94 221 ALA A O 1
ATOM 1785 N N . ASP A 1 222 ? -20.828 33.594 25.875 1 92 222 ASP A N 1
ATOM 1786 C CA . ASP A 1 222 ? -20.312 33.938 27.203 1 92 222 ASP A CA 1
ATOM 1787 C C . ASP A 1 222 ? -21.438 34.031 28.219 1 92 222 ASP A C 1
ATOM 1789 O O . ASP A 1 222 ? -21.266 33.75 29.406 1 92 222 ASP A O 1
ATOM 1793 N N . SER A 1 223 ? -22.609 34.469 27.719 1 92.62 223 SER A N 1
ATOM 1794 C CA . SER A 1 223 ? -23.766 34.562 28.609 1 92.62 223 SER A CA 1
ATOM 1795 C C . SER A 1 223 ? -24.203 33.219 29.109 1 92.62 223 SER A C 1
ATOM 1797 O O . SER A 1 223 ? -24.938 33.125 30.094 1 92.62 223 SER A O 1
ATOM 1799 N N . GLY A 1 224 ? -23.828 32.219 28.359 1 95.75 224 GLY A N 1
ATOM 1800 C CA . GLY A 1 224 ? -24.234 30.875 28.688 1 95.75 224 GLY A CA 1
ATOM 1801 C C . GLY A 1 224 ? -25.625 30.531 28.203 1 95.75 224 GLY A C 1
ATOM 1802 O O . GLY A 1 224 ? -26.172 29.484 28.547 1 95.75 224 GLY A O 1
ATOM 1803 N N . GLN A 1 225 ? -26.125 31.312 27.344 1 95 225 GLN A N 1
ATOM 1804 C CA . GLN A 1 225 ? -27.531 31.156 27.016 1 95 225 GLN A CA 1
ATOM 1805 C C . GLN A 1 225 ? -27.703 30.594 25.609 1 95 225 GLN A C 1
ATOM 1807 O O . GLN A 1 225 ? -28.797 30.172 25.219 1 95 225 GLN A O 1
ATOM 1812 N N . ARG A 1 226 ? -26.641 30.562 24.859 1 96 226 ARG A N 1
ATOM 1813 C CA . ARG A 1 226 ? -26.719 30.109 23.469 1 96 226 ARG A CA 1
ATOM 1814 C C . ARG A 1 226 ? -25.484 29.312 23.078 1 96 226 ARG A C 1
ATOM 1816 O O . ARG A 1 226 ? -24.391 29.562 23.562 1 96 226 ARG A O 1
ATOM 1823 N N . ILE A 1 227 ? -25.75 28.375 22.156 1 97.75 227 ILE A N 1
ATOM 1824 C CA . ILE A 1 227 ? -24.656 27.641 21.531 1 97.75 227 ILE A CA 1
ATOM 1825 C C . ILE A 1 227 ? -24.797 27.688 20.016 1 97.75 227 ILE A C 1
ATOM 1827 O O . ILE A 1 227 ? -25.922 27.594 19.5 1 97.75 227 ILE A O 1
ATOM 1831 N N . ALA A 1 228 ? -23.703 27.969 19.328 1 98.62 228 ALA A N 1
ATOM 1832 C CA . ALA A 1 228 ? -23.656 27.734 17.891 1 98.62 228 ALA A CA 1
ATOM 1833 C C . ALA A 1 228 ? -22.891 26.453 17.562 1 98.62 228 ALA A C 1
ATOM 1835 O O . ALA A 1 228 ? -21.938 26.094 18.25 1 98.62 228 ALA A O 1
ATOM 1836 N N . TYR A 1 229 ? -23.328 25.703 16.609 1 98.69 229 TYR A N 1
ATOM 1837 C CA . TYR A 1 229 ? -22.609 24.516 16.172 1 98.69 229 TYR A CA 1
ATOM 1838 C C . TYR A 1 229 ? -22.797 24.281 14.672 1 98.69 229 TYR A C 1
ATOM 1840 O O . TYR A 1 229 ? -23.719 24.844 14.07 1 98.69 229 TYR A O 1
ATOM 1848 N N . ILE A 1 230 ? -21.938 23.516 14.078 1 98.69 230 ILE A N 1
ATOM 1849 C CA . ILE A 1 230 ? -22 23.219 12.656 1 98.69 230 ILE A CA 1
ATOM 1850 C C . ILE A 1 230 ? -22.391 21.766 12.453 1 98.69 230 ILE A C 1
ATOM 1852 O O . ILE A 1 230 ? -21.938 20.891 13.195 1 98.69 230 ILE A O 1
ATOM 1856 N N . ARG A 1 231 ? -23.234 21.531 11.508 1 98.56 231 ARG A N 1
ATOM 1857 C CA . ARG A 1 231 ? -23.5 20.188 10.977 1 98.56 231 ARG A CA 1
ATOM 1858 C C . ARG A 1 231 ? -22.672 19.938 9.719 1 98.56 231 ARG A C 1
ATOM 1860 O O . ARG A 1 231 ? -22.609 20.766 8.82 1 98.56 231 ARG A O 1
ATOM 1867 N N . PHE A 1 232 ? -22.031 18.797 9.664 1 98.25 232 PHE A N 1
ATOM 1868 C CA . PHE A 1 232 ? -21.25 18.375 8.508 1 98.25 232 PHE A CA 1
ATOM 1869 C C . PHE A 1 232 ? -21.906 17.172 7.816 1 98.25 232 PHE A C 1
ATOM 1871 O O . PHE A 1 232 ? -22.062 16.109 8.43 1 98.25 232 PHE A O 1
ATOM 1878 N N . ASP A 1 233 ? -22.266 17.281 6.59 1 97.81 233 ASP A N 1
ATOM 1879 C CA . ASP A 1 233 ? -22.891 16.219 5.809 1 97.81 233 ASP A CA 1
ATOM 1880 C C . ASP A 1 233 ? -21.938 15.695 4.742 1 97.81 233 ASP A C 1
ATOM 1882 O O . ASP A 1 233 ? -21.75 16.328 3.699 1 97.81 233 ASP A O 1
ATOM 1886 N N . ASP A 1 234 ? -21.422 14.5 4.984 1 98 234 ASP A N 1
ATOM 1887 C CA . ASP A 1 234 ? -20.438 13.891 4.09 1 98 234 ASP A CA 1
ATOM 1888 C C . ASP A 1 234 ? -21.062 12.734 3.307 1 98 234 ASP A C 1
ATOM 1890 O O . ASP A 1 234 ? -20.344 11.969 2.656 1 98 234 ASP A O 1
ATOM 1894 N N . ARG A 1 235 ? -22.391 12.516 3.287 1 97.12 235 ARG A N 1
ATOM 1895 C CA . ARG A 1 235 ? -23.047 11.359 2.695 1 97.12 235 ARG A CA 1
ATOM 1896 C C . ARG A 1 235 ? -22.781 11.289 1.194 1 97.12 235 ARG A C 1
ATOM 1898 O O . ARG A 1 235 ? -22.703 10.195 0.624 1 97.12 235 ARG A O 1
ATOM 1905 N N . SER A 1 236 ? -22.5 12.398 0.564 1 96.94 236 SER A N 1
ATOM 1906 C CA . SER A 1 236 ? -22.281 12.438 -0.878 1 96.94 236 SER A CA 1
ATOM 1907 C C . SER A 1 236 ? -20.797 12.641 -1.209 1 96.94 236 SER A C 1
ATOM 1909 O O . SER A 1 236 ? -20.422 12.703 -2.381 1 96.94 236 SER A O 1
ATOM 1911 N N . VAL A 1 237 ? -19.969 12.797 -0.224 1 97.25 237 VAL A N 1
ATOM 1912 C CA . VAL A 1 237 ? -18.547 13.062 -0.428 1 97.25 237 VAL A CA 1
ATOM 1913 C C . VAL A 1 237 ? -17.828 11.766 -0.784 1 97.25 237 VAL A C 1
ATOM 1915 O O . VAL A 1 237 ? -18.078 10.719 -0.177 1 97.25 237 VAL A O 1
ATOM 1918 N N . ASN A 1 238 ? -16.969 11.805 -1.831 1 96.44 238 ASN A N 1
ATOM 1919 C CA . ASN A 1 238 ? -16.156 10.648 -2.189 1 96.44 238 ASN A CA 1
ATOM 1920 C C . ASN A 1 238 ? -15.297 10.188 -1.021 1 96.44 238 ASN A C 1
ATOM 1922 O O . ASN A 1 238 ? -14.844 11.008 -0.221 1 96.44 238 ASN A O 1
ATOM 1926 N N . ARG A 1 239 ? -15.102 8.859 -0.989 1 95.44 239 ARG A N 1
ATOM 1927 C CA . ARG A 1 239 ? -14.398 8.258 0.141 1 95.44 239 ARG A CA 1
ATOM 1928 C C . ARG A 1 239 ? -13.07 7.656 -0.299 1 95.44 239 ARG A C 1
ATOM 1930 O O . ARG A 1 239 ? -12.898 7.312 -1.47 1 95.44 239 ARG A O 1
ATOM 1937 N N . ILE A 1 240 ? -12.117 7.633 0.596 1 95.5 240 ILE A N 1
ATOM 1938 C CA . ILE A 1 240 ? -10.898 6.848 0.466 1 95.5 240 ILE A CA 1
ATOM 1939 C C . ILE A 1 240 ? -10.828 5.809 1.58 1 95.5 240 ILE A C 1
ATOM 1941 O O . ILE A 1 240 ? -11.43 5.988 2.643 1 95.5 240 ILE A O 1
ATOM 1945 N N . TYR A 1 241 ? -10.109 4.715 1.383 1 94.69 241 TYR A N 1
ATOM 1946 C CA . TYR A 1 241 ? -9.938 3.641 2.354 1 94.69 241 TYR A CA 1
ATOM 1947 C C . TYR A 1 241 ? -8.461 3.402 2.652 1 94.69 241 TYR A C 1
ATOM 1949 O O . TYR A 1 241 ? -7.688 3.08 1.751 1 94.69 241 TYR A O 1
ATOM 1957 N N . ILE A 1 242 ? -8.078 3.582 3.867 1 94.69 242 ILE A N 1
ATOM 1958 C CA . ILE A 1 242 ? -6.695 3.387 4.289 1 94.69 242 ILE A CA 1
ATOM 1959 C C . ILE A 1 242 ? -6.551 2.031 4.977 1 94.69 242 ILE A C 1
ATOM 1961 O O . ILE A 1 242 ? -7.223 1.759 5.973 1 94.69 242 ILE A O 1
ATOM 1965 N N . PRO A 1 243 ? -5.695 1.165 4.418 1 93.44 243 PRO A N 1
ATOM 1966 C CA . PRO A 1 243 ? -5.52 -0.151 5.035 1 93.44 243 PRO A CA 1
ATOM 1967 C C . PRO A 1 243 ? -4.715 -0.093 6.328 1 93.44 243 PRO A C 1
ATOM 1969 O O . PRO A 1 243 ? -3.771 0.695 6.438 1 93.44 243 PRO A O 1
ATOM 1972 N N . LYS A 1 244 ? -5.078 -0.88 7.242 1 94.62 244 LYS A N 1
ATOM 1973 C CA . LYS A 1 244 ? -4.363 -1.11 8.492 1 94.62 244 LYS A CA 1
ATOM 1974 C C . LYS A 1 244 ? -4.074 -2.596 8.695 1 94.62 244 LYS A C 1
ATOM 1976 O O . LYS A 1 244 ? -4.992 -3.416 8.703 1 94.62 244 LYS A O 1
ATOM 1981 N N . TYR A 1 245 ? -2.789 -2.875 8.812 1 95.88 245 TYR A N 1
ATOM 1982 C CA . TYR A 1 245 ? -2.354 -4.246 9.047 1 95.88 245 TYR A CA 1
ATOM 1983 C C . TYR A 1 245 ? -2.1 -4.488 10.531 1 95.88 245 TYR A C 1
ATOM 1985 O O . TYR A 1 245 ? -1.015 -4.191 11.039 1 95.88 245 TYR A O 1
ATOM 1993 N N . MET A 1 246 ? -3.039 -5.016 11.172 1 91.19 246 MET A N 1
ATOM 1994 C CA . MET A 1 246 ? -2.93 -5.219 12.617 1 91.19 246 MET A CA 1
ATOM 1995 C C . MET A 1 246 ? -2.299 -6.57 12.93 1 91.19 246 MET A C 1
ATOM 1997 O O . MET A 1 246 ? -2.584 -7.566 12.258 1 91.19 246 MET A O 1
ATOM 2001 N N . LYS A 1 247 ? -1.489 -6.512 13.953 1 81.56 247 LYS A N 1
ATOM 2002 C CA . LYS A 1 247 ? -0.925 -7.773 14.422 1 81.56 247 LYS A CA 1
ATOM 2003 C C . LYS A 1 247 ? -2.01 -8.68 15 1 81.56 247 LYS A C 1
ATOM 2005 O O . LYS A 1 247 ? -2.881 -8.227 15.742 1 81.56 247 LYS A O 1
ATOM 2010 N N . GLY A 1 248 ? -2.139 -9.828 14.586 1 82.56 248 GLY A N 1
ATOM 2011 C CA . GLY A 1 248 ? -3.105 -10.789 15.078 1 82.56 248 GLY A CA 1
ATOM 2012 C C . GLY A 1 248 ? -4.32 -10.938 14.18 1 82.56 248 GLY A C 1
ATOM 2013 O O . GLY A 1 248 ? -5.129 -11.852 14.359 1 82.56 248 GLY A O 1
ATOM 2014 N N . SER A 1 249 ? -4.477 -9.906 13.344 1 91.12 249 SER A N 1
ATOM 2015 C CA . SER A 1 249 ? -5.57 -10.016 12.383 1 91.12 249 SER A CA 1
ATOM 2016 C C . SER A 1 249 ? -5.078 -10.562 11.047 1 91.12 249 SER A C 1
ATOM 2018 O O . SER A 1 249 ? -4.074 -10.086 10.508 1 91.12 249 SER A O 1
ATOM 2020 N N . GLN A 1 250 ? -5.797 -11.508 10.516 1 96 250 GLN A N 1
ATOM 2021 C CA . GLN A 1 250 ? -5.402 -12.102 9.242 1 96 250 GLN A CA 1
ATOM 2022 C C . GLN A 1 250 ? -5.758 -11.18 8.078 1 96 250 GLN A C 1
ATOM 2024 O O . GLN A 1 250 ? -5.117 -11.227 7.027 1 96 250 GLN A O 1
ATOM 2029 N N . TYR A 1 251 ? -6.781 -10.383 8.312 1 96.75 251 TYR A N 1
ATOM 2030 C CA . TYR A 1 251 ? -7.246 -9.523 7.227 1 96.75 251 TYR A CA 1
ATOM 2031 C C . TYR A 1 251 ? -7 -8.055 7.551 1 96.75 251 TYR A C 1
ATOM 2033 O O . TYR A 1 251 ? -7.137 -7.637 8.703 1 96.75 251 TYR A O 1
ATOM 2041 N N . PRO A 1 252 ? -6.605 -7.215 6.566 1 95.12 252 PRO A N 1
ATOM 2042 C CA . PRO A 1 252 ? -6.496 -5.773 6.805 1 95.12 252 PRO A CA 1
ATOM 2043 C C . PRO A 1 252 ? -7.824 -5.141 7.211 1 95.12 252 PRO A C 1
ATOM 2045 O O . PRO A 1 252 ? -8.883 -5.594 6.781 1 95.12 252 PRO A O 1
ATOM 2048 N N . GLN A 1 253 ? -7.699 -4.234 8.094 1 94.06 253 GLN A N 1
ATOM 2049 C CA . GLN A 1 253 ? -8.82 -3.342 8.352 1 94.06 253 GLN A CA 1
ATOM 2050 C C . GLN A 1 253 ? -8.742 -2.092 7.48 1 94.06 253 GLN A C 1
ATOM 2052 O O . GLN A 1 253 ? -7.652 -1.683 7.07 1 94.06 253 GLN A O 1
ATOM 2057 N N . TYR A 1 254 ? -9.875 -1.522 7.156 1 92.75 254 TYR A N 1
ATOM 2058 C CA . TYR A 1 254 ? -9.883 -0.367 6.266 1 92.75 254 TYR A CA 1
ATOM 2059 C C . TYR A 1 254 ? -10.562 0.823 6.926 1 92.75 254 TYR A C 1
ATOM 2061 O O . TYR A 1 254 ? -11.734 0.739 7.309 1 92.75 254 TYR A O 1
ATOM 2069 N N . GLU A 1 255 ? -9.828 1.869 7.047 1 93.06 255 GLU A N 1
ATOM 2070 C CA . GLU A 1 255 ? -10.398 3.111 7.555 1 93.06 255 GLU A CA 1
ATOM 2071 C C . GLU A 1 255 ? -10.984 3.955 6.426 1 93.06 255 GLU A C 1
ATOM 2073 O O . GLU A 1 255 ? -10.266 4.348 5.504 1 93.06 255 GLU A O 1
ATOM 2078 N N . GLU A 1 256 ? -12.281 4.195 6.57 1 94.31 256 GLU A N 1
ATOM 2079 C CA . GLU A 1 256 ? -12.992 5.012 5.586 1 94.31 256 GLU A CA 1
ATOM 2080 C C . GLU A 1 256 ? -12.906 6.496 5.934 1 94.31 256 GLU A C 1
ATOM 2082 O O . GLU A 1 256 ? -13.219 6.895 7.055 1 94.31 256 GLU A O 1
ATOM 2087 N N . ILE A 1 257 ? -12.539 7.344 5.012 1 96.25 257 ILE A N 1
ATOM 2088 C CA . ILE A 1 257 ? -12.438 8.781 5.254 1 96.25 257 ILE A CA 1
ATOM 2089 C C . ILE A 1 257 ? -13.094 9.539 4.105 1 96.25 257 ILE A C 1
ATOM 2091 O O . ILE A 1 257 ? -12.672 9.422 2.953 1 96.25 257 ILE A O 1
ATOM 2095 N N . PRO A 1 258 ? -14.188 10.305 4.383 1 97.25 258 PRO A N 1
ATOM 2096 C CA . PRO A 1 258 ? -14.609 11.266 3.359 1 97.25 258 PRO A CA 1
ATOM 2097 C C . PRO A 1 258 ? -13.531 12.289 3.027 1 97.25 258 PRO A C 1
ATOM 2099 O O . PRO A 1 258 ? -13.031 12.977 3.922 1 97.25 258 PRO A O 1
ATOM 2102 N N . TYR A 1 259 ? -13.156 12.336 1.846 1 97.81 259 TYR A N 1
ATOM 2103 C CA . TYR A 1 259 ? -12.016 13.156 1.437 1 97.81 259 TYR A CA 1
ATOM 2104 C C . TYR A 1 259 ? -12.266 13.789 0.071 1 97.81 259 TYR A C 1
ATOM 2106 O O . TYR A 1 259 ? -11.859 13.234 -0.956 1 97.81 259 TYR A O 1
ATOM 2114 N N . PRO A 1 260 ? -12.93 14.969 0.04 1 97.88 260 PRO A N 1
ATOM 2115 C CA . PRO A 1 260 ? -13.094 15.648 -1.249 1 97.88 260 PRO A CA 1
ATOM 2116 C C . PRO A 1 260 ? -11.781 16.156 -1.822 1 97.88 260 PRO A C 1
ATOM 2118 O O . PRO A 1 260 ? -11.039 16.875 -1.14 1 97.88 260 PRO A O 1
ATOM 2121 N N . LYS A 1 261 ? -11.484 15.758 -3.035 1 98.06 261 LYS A N 1
ATOM 2122 C CA . LYS A 1 261 ? -10.273 16.203 -3.719 1 98.06 261 LYS A CA 1
ATOM 2123 C C . LYS A 1 261 ? -10.562 17.391 -4.633 1 98.06 261 LYS A C 1
ATOM 2125 O O . LYS A 1 261 ? -11.727 17.75 -4.84 1 98.06 261 LYS A O 1
ATOM 2130 N N . ALA A 1 262 ? -9.547 18.062 -5.105 1 97.81 262 ALA A N 1
ATOM 2131 C CA . ALA A 1 262 ? -9.672 19.297 -5.875 1 97.81 262 ALA A CA 1
ATOM 2132 C C . ALA A 1 262 ? -10.586 19.094 -7.086 1 97.81 262 ALA A C 1
ATOM 2134 O O . ALA A 1 262 ? -10.422 18.141 -7.84 1 97.81 262 ALA A O 1
ATOM 2135 N N . GLY A 1 263 ? -11.508 19.953 -7.188 1 96.31 263 GLY A N 1
ATOM 2136 C CA . GLY A 1 263 ? -12.312 20.016 -8.398 1 96.31 263 GLY A CA 1
ATOM 2137 C C . GLY A 1 263 ? -13.547 19.125 -8.344 1 96.31 263 GLY A C 1
ATOM 2138 O O . GLY A 1 263 ? -14.414 19.203 -9.219 1 96.31 263 GLY A O 1
ATOM 2139 N N . VAL A 1 264 ? -13.703 18.281 -7.328 1 95.81 264 VAL A N 1
ATOM 2140 C CA . VAL A 1 264 ? -14.875 17.422 -7.246 1 95.81 264 VAL A CA 1
ATOM 2141 C C . VAL A 1 264 ? -16.125 18.266 -7.031 1 95.81 264 VAL A C 1
ATOM 2143 O O . VAL A 1 264 ? -16.031 19.406 -6.559 1 95.81 264 VAL A O 1
ATOM 2146 N N . GLU A 1 265 ? -17.188 17.656 -7.289 1 92.62 265 GLU A N 1
ATOM 2147 C CA . GLU A 1 265 ? -18.453 18.391 -7.18 1 92.62 265 GLU A CA 1
ATOM 2148 C C . GLU A 1 265 ? -18.906 18.5 -5.727 1 92.62 265 GLU A C 1
ATOM 2150 O O . GLU A 1 265 ? -19.328 19.562 -5.281 1 92.62 265 GLU A O 1
ATOM 2155 N N . GLU A 1 266 ? -18.719 17.438 -4.965 1 94.19 266 GLU A N 1
ATOM 2156 C CA . GLU A 1 266 ? -19.328 17.375 -3.639 1 94.19 266 GLU A CA 1
ATOM 2157 C C . GLU A 1 266 ? -18.281 17.594 -2.543 1 94.19 266 GLU A C 1
ATOM 2159 O O . GLU A 1 266 ? -17.562 16.656 -2.18 1 94.19 266 GLU A O 1
ATOM 2164 N N . ASN A 1 267 ? -18.281 18.797 -1.938 1 95.44 267 ASN A N 1
ATOM 2165 C CA . ASN A 1 267 ? -17.688 19.047 -0.632 1 95.44 267 ASN A CA 1
ATOM 2166 C C . ASN A 1 267 ? -18.672 18.766 0.501 1 95.44 267 ASN A C 1
ATOM 2168 O O . ASN A 1 267 ? -19.859 18.609 0.265 1 95.44 267 ASN A O 1
ATOM 2172 N N . PRO A 1 268 ? -18.141 18.656 1.715 1 95.69 268 PRO A N 1
ATOM 2173 C CA . PRO A 1 268 ? -19.109 18.562 2.809 1 95.69 268 PRO A CA 1
ATOM 2174 C C . PRO A 1 268 ? -20.125 19.703 2.801 1 95.69 268 PRO A C 1
ATOM 2176 O O . PRO A 1 268 ? -19.75 20.859 2.59 1 95.69 268 PRO A O 1
ATOM 2179 N N . LEU A 1 269 ? -21.391 19.344 2.947 1 95.06 269 LEU A N 1
ATOM 2180 C CA . LEU A 1 269 ? -22.391 20.375 3.156 1 95.06 269 LEU A CA 1
ATOM 2181 C C . LEU A 1 269 ? -22.453 20.781 4.625 1 95.06 269 LEU A C 1
ATOM 2183 O O . LEU A 1 269 ? -22.703 19.953 5.5 1 95.06 269 LEU A O 1
ATOM 2187 N N . VAL A 1 270 ? -22.234 22.062 4.809 1 96.81 270 VAL A N 1
ATOM 2188 C CA . VAL A 1 270 ? -22.203 22.516 6.195 1 96.81 270 VAL A CA 1
ATOM 2189 C C . VAL A 1 270 ? -23.359 23.469 6.453 1 96.81 270 VAL A C 1
ATOM 2191 O O . VAL A 1 270 ? -23.75 24.25 5.566 1 96.81 270 VAL A O 1
ATOM 2194 N N . ARG A 1 271 ? -23.875 23.344 7.602 1 97.12 271 ARG A N 1
ATOM 2195 C CA . ARG A 1 271 ? -24.922 24.25 8.086 1 97.12 271 ARG A CA 1
ATOM 2196 C C . ARG A 1 271 ? -24.625 24.719 9.5 1 97.12 271 ARG A C 1
ATOM 2198 O O . ARG A 1 271 ? -24.125 23.953 10.328 1 97.12 271 ARG A O 1
ATOM 2205 N N . LEU A 1 272 ? -24.891 26 9.648 1 98.25 272 LEU A N 1
ATOM 2206 C CA . LEU A 1 272 ? -24.688 26.625 10.945 1 98.25 272 LEU A CA 1
ATOM 2207 C C . LEU A 1 272 ? -25.984 26.719 11.727 1 98.25 272 LEU A C 1
ATOM 2209 O O . LEU A 1 272 ? -27.016 27.141 11.188 1 98.25 272 LEU A O 1
ATOM 2213 N N . TYR A 1 273 ? -25.906 26.266 12.992 1 98.69 273 TYR A N 1
ATOM 2214 C CA . TYR A 1 273 ? -27.078 26.281 13.859 1 98.69 273 TYR A CA 1
ATOM 2215 C C . TYR A 1 273 ? -26.812 27.141 15.102 1 98.69 273 TYR A C 1
ATOM 2217 O O . TYR A 1 273 ? -25.672 27.266 15.539 1 98.69 273 TYR A O 1
ATOM 2225 N N . ILE A 1 274 ? -27.891 27.688 15.641 1 98.44 274 ILE A N 1
ATOM 2226 C CA . ILE A 1 274 ? -27.906 28.359 16.938 1 98.44 274 ILE A CA 1
ATOM 2227 C C . ILE A 1 274 ? -28.984 27.75 17.828 1 98.44 274 ILE A C 1
ATOM 2229 O O . ILE A 1 274 ? -30.156 27.703 17.438 1 98.44 274 ILE A O 1
ATOM 2233 N N . TRP A 1 275 ? -28.578 27.234 18.938 1 98.31 275 TRP A N 1
ATOM 2234 C CA . TRP A 1 275 ? -29.5 26.688 19.938 1 98.31 275 TRP A CA 1
ATOM 2235 C C . TRP A 1 275 ? -29.531 27.578 21.172 1 98.31 275 TRP A C 1
ATOM 2237 O O . TRP A 1 275 ? -28.5 28.062 21.625 1 98.31 275 TRP A O 1
ATOM 2247 N N . THR A 1 276 ? -30.719 27.719 21.781 1 97.12 276 THR A N 1
ATOM 2248 C CA . THR A 1 276 ? -30.891 28.531 22.984 1 97.12 276 THR A CA 1
ATOM 2249 C C . THR A 1 276 ? -31.297 27.656 24.156 1 97.12 276 THR A C 1
ATOM 2251 O O . THR A 1 276 ? -32.125 26.766 24.031 1 97.12 276 THR A O 1
ATOM 2254 N N . VAL A 1 277 ? -30.703 27.922 25.266 1 96.06 277 VAL A N 1
ATOM 2255 C CA . VAL A 1 277 ? -30.922 27.141 26.469 1 96.06 277 VAL A CA 1
ATOM 2256 C C . VAL A 1 277 ? -32.344 27.391 27 1 96.06 277 VAL A C 1
ATOM 2258 O O . VAL A 1 277 ? -33.031 26.438 27.375 1 96.06 277 VAL A O 1
ATOM 2261 N N . LYS A 1 278 ? -32.75 28.562 27.047 1 92.12 278 LYS A N 1
ATOM 2262 C CA . LYS A 1 278 ? -34 28.984 27.703 1 92.12 278 LYS A CA 1
ATOM 2263 C C . LYS A 1 278 ? -35.219 28.297 27.094 1 92.12 278 LYS A C 1
ATOM 2265 O O . LYS A 1 278 ? -36.062 27.766 27.812 1 92.12 278 LYS A O 1
ATOM 2270 N N . ASN A 1 279 ? -35.281 28.266 25.812 1 92.88 279 ASN A N 1
ATOM 2271 C CA . ASN A 1 279 ? -36.5 27.75 25.188 1 92.88 279 ASN A CA 1
ATOM 2272 C C . ASN A 1 279 ? -36.25 26.438 24.453 1 92.88 279 ASN A C 1
ATOM 2274 O O . ASN A 1 279 ? -37.156 25.859 23.859 1 92.88 279 ASN A O 1
ATOM 2278 N N . ASN A 1 280 ? -35.094 26.047 24.484 1 94.81 280 ASN A N 1
ATOM 2279 C CA . ASN A 1 280 ? -34.719 24.797 23.828 1 94.81 280 ASN A CA 1
ATOM 2280 C C . ASN A 1 280 ? -35.062 24.812 22.344 1 94.81 280 ASN A C 1
ATOM 2282 O O . ASN A 1 280 ? -35.688 23.875 21.844 1 94.81 280 ASN A O 1
ATOM 2286 N N . ARG A 1 281 ? -34.75 25.859 21.703 1 95.81 281 ARG A N 1
ATOM 2287 C CA . ARG A 1 281 ? -35.062 26 20.297 1 95.81 281 ARG A CA 1
ATOM 2288 C C . ARG A 1 281 ? -33.781 26.141 19.469 1 95.81 281 ARG A C 1
ATOM 2290 O O . ARG A 1 281 ? -32.844 26.797 19.891 1 95.81 281 ARG A O 1
ATOM 2297 N N . THR A 1 282 ? -33.844 25.484 18.359 1 97.5 282 THR A N 1
ATOM 2298 C CA . THR A 1 282 ? -32.719 25.547 17.422 1 97.5 282 THR A CA 1
ATOM 2299 C C . THR A 1 282 ? -33.125 26.203 16.109 1 97.5 282 THR A C 1
ATOM 2301 O O . THR A 1 282 ? -34.219 25.906 15.586 1 97.5 282 THR A O 1
ATOM 2304 N N . VAL A 1 283 ? -32.344 27.094 15.609 1 97.75 283 VAL A N 1
ATOM 2305 C CA . VAL A 1 283 ? -32.594 27.719 14.32 1 97.75 283 VAL A CA 1
ATOM 2306 C C . VAL A 1 283 ? -31.344 27.594 13.438 1 97.75 283 VAL A C 1
ATOM 2308 O O . VAL A 1 283 ? -30.234 27.359 13.938 1 97.75 283 VAL A O 1
ATOM 2311 N N . ILE A 1 284 ? -31.547 27.688 12.133 1 97.12 284 ILE A N 1
ATOM 2312 C CA . ILE A 1 284 ? -30.453 27.688 11.172 1 97.12 284 ILE A CA 1
ATOM 2313 C C . ILE A 1 284 ? -30 29.125 10.922 1 97.12 284 ILE A C 1
ATOM 2315 O O . ILE A 1 284 ? -30.812 30.016 10.656 1 97.12 284 ILE A O 1
ATOM 2319 N N . ALA A 1 285 ? -28.719 29.391 11.164 1 97.12 285 ALA A N 1
ATOM 2320 C CA . ALA A 1 285 ? -28.141 30.656 10.688 1 97.12 285 ALA A CA 1
ATOM 2321 C C . ALA A 1 285 ? -27.766 30.547 9.211 1 97.12 285 ALA A C 1
ATOM 2323 O O . ALA A 1 285 ? -26.766 29.922 8.852 1 97.12 285 ALA A O 1
ATOM 2324 N N . GLU A 1 286 ? -28.469 31.234 8.383 1 93.81 286 GLU A N 1
ATOM 2325 C CA . GLU A 1 286 ? -28.328 31.094 6.941 1 93.81 286 GLU A CA 1
ATOM 2326 C C . GLU A 1 286 ? -27.125 31.891 6.422 1 93.81 286 GLU A C 1
ATOM 2328 O O . GLU A 1 286 ? -26.859 33 6.902 1 93.81 286 GLU A O 1
ATOM 2333 N N . PRO A 1 287 ? -26.453 31.328 5.48 1 94.56 287 PRO A N 1
ATOM 2334 C CA . PRO A 1 287 ? -25.406 32.125 4.812 1 94.56 287 PRO A CA 1
ATOM 2335 C C . PRO A 1 287 ? -25.984 33.312 4.035 1 94.56 287 PRO A C 1
ATOM 2337 O O . PRO A 1 287 ? -27.172 33.312 3.721 1 94.56 287 PRO A O 1
ATOM 2340 N N . PRO A 1 288 ? -25.109 34.25 3.758 1 94.38 288 PRO A N 1
ATOM 2341 C CA . PRO A 1 288 ? -25.594 35.344 2.92 1 94.38 288 PRO A CA 1
ATOM 2342 C C . PRO A 1 288 ? -26.094 34.875 1.56 1 94.38 288 PRO A C 1
ATOM 2344 O O . PRO A 1 288 ? -25.516 33.969 0.959 1 94.38 288 PRO A O 1
ATOM 2347 N N . ALA A 1 289 ? -27.125 35.531 1.023 1 90.88 289 ALA A N 1
ATOM 2348 C CA . ALA A 1 289 ? -27.766 35.125 -0.235 1 90.88 289 ALA A CA 1
ATOM 2349 C C . ALA A 1 289 ? -26.766 35.188 -1.392 1 90.88 289 ALA A C 1
ATOM 2351 O O . ALA A 1 289 ? -26.797 34.375 -2.295 1 90.88 289 ALA A O 1
ATOM 2352 N N . ASP A 1 290 ? -25.938 36.125 -1.321 1 89.62 290 ASP A N 1
ATOM 2353 C CA . ASP A 1 290 ? -24.953 36.312 -2.391 1 89.62 290 ASP A CA 1
ATOM 2354 C C . ASP A 1 290 ? -24 35.125 -2.459 1 89.62 290 ASP A C 1
ATOM 2356 O O . ASP A 1 290 ? -23.531 34.75 -3.539 1 89.62 290 ASP A O 1
ATOM 2360 N N . LEU A 1 291 ? -23.703 34.562 -1.348 1 91.44 291 LEU A N 1
ATOM 2361 C CA . LEU A 1 291 ? -22.812 33.406 -1.278 1 91.44 291 LEU A CA 1
ATOM 2362 C C . LEU A 1 291 ? -23.469 32.156 -1.856 1 91.44 291 LEU A C 1
ATOM 2364 O O . LEU A 1 291 ? -22.844 31.406 -2.59 1 91.44 291 LEU A O 1
ATOM 2368 N N . THR A 1 292 ? -24.719 31.906 -1.631 1 87.75 292 THR A N 1
ATOM 2369 C CA . THR A 1 292 ? -25.406 30.688 -2.039 1 87.75 292 THR A CA 1
ATOM 2370 C C . THR A 1 292 ? -25.828 30.766 -3.504 1 87.75 292 THR A C 1
ATOM 2372 O O . THR A 1 292 ? -26.062 29.75 -4.145 1 87.75 292 THR A O 1
ATOM 2375 N N . ARG A 1 293 ? -26.078 31.938 -4.039 1 79.75 293 ARG A N 1
ATOM 2376 C CA . ARG A 1 293 ? -26.469 32.094 -5.438 1 79.75 293 ARG A CA 1
ATOM 2377 C C . ARG A 1 293 ? -25.328 31.688 -6.367 1 79.75 293 ARG A C 1
ATOM 2379 O O . ARG A 1 293 ? -25.578 31.109 -7.434 1 79.75 293 ARG A O 1
ATOM 2386 N N . THR A 1 294 ? -24.203 31.938 -6.07 1 59.19 294 THR A N 1
ATOM 2387 C CA . THR A 1 294 ? -23.062 31.734 -6.957 1 59.19 294 THR A CA 1
ATOM 2388 C C . THR A 1 294 ? -22.516 30.312 -6.828 1 59.19 294 THR A C 1
ATOM 2390 O O . THR A 1 294 ? -22.031 29.734 -7.805 1 59.19 294 THR A O 1
ATOM 2393 N N . ASN A 1 295 ? -22.484 29.906 -5.52 1 62.44 295 ASN A N 1
ATOM 2394 C CA . ASN A 1 295 ? -21.766 28.641 -5.316 1 62.44 295 ASN A CA 1
ATOM 2395 C C . ASN A 1 295 ? -22.547 27.703 -4.406 1 62.44 295 ASN A C 1
ATOM 2397 O O . ASN A 1 295 ? -23.109 28.125 -3.391 1 62.44 295 ASN A O 1
ATOM 2401 N N . GLN A 1 296 ? -22.922 26.609 -4.961 1 64.31 296 GLN A N 1
ATOM 2402 C CA . GLN A 1 296 ? -23.578 25.719 -4.02 1 64.31 296 GLN A CA 1
ATOM 2403 C C . GLN A 1 296 ? -22.594 25.203 -2.969 1 64.31 296 GLN A C 1
ATOM 2405 O O . GLN A 1 296 ? -23 24.547 -2.006 1 64.31 296 GLN A O 1
ATOM 2410 N N . SER A 1 297 ? -21.281 25.578 -2.979 1 87.25 297 SER A N 1
ATOM 2411 C CA . SER A 1 297 ? -20.344 25.125 -1.956 1 87.25 297 SER A CA 1
ATOM 2412 C C . SER A 1 297 ? -19.641 26.297 -1.289 1 87.25 297 SER A C 1
ATOM 2414 O O . SER A 1 297 ? -19.297 27.266 -1.952 1 87.25 297 SER A O 1
ATOM 2416 N N . TYR A 1 298 ? -19.641 26.453 0.037 1 95.31 298 TYR A N 1
ATOM 2417 C CA . TYR A 1 298 ? -19 27.484 0.829 1 95.31 298 TYR A CA 1
ATOM 2418 C C . TYR A 1 298 ? -18.328 26.891 2.066 1 95.31 298 TYR A C 1
ATOM 2420 O O . TYR A 1 298 ? -18.484 25.688 2.348 1 95.31 298 TYR A O 1
ATOM 2428 N N . TYR A 1 299 ? -17.484 27.672 2.645 1 97.44 299 TYR A N 1
ATOM 2429 C CA . TYR A 1 299 ? -16.859 27.281 3.906 1 97.44 299 TYR A CA 1
ATOM 2430 C C . TYR A 1 299 ? -17.266 28.234 5.023 1 97.44 299 TYR A C 1
ATOM 2432 O O . TYR A 1 299 ? -17.484 29.422 4.785 1 97.44 299 TYR A O 1
ATOM 2440 N N . ILE A 1 300 ? -17.375 27.719 6.219 1 98.12 300 ILE A N 1
ATOM 2441 C CA . ILE A 1 300 ? -17.438 28.5 7.445 1 98.12 300 ILE A CA 1
ATOM 2442 C C . ILE A 1 300 ? -16.062 28.531 8.109 1 98.12 300 ILE A C 1
ATOM 2444 O O . ILE A 1 300 ? -15.656 27.547 8.75 1 98.12 300 ILE A O 1
ATOM 2448 N N . PHE A 1 301 ? -15.406 29.688 8.008 1 98.25 301 PHE A N 1
ATOM 2449 C CA . PHE A 1 301 ? -14.031 29.797 8.492 1 98.25 301 PHE A CA 1
ATOM 2450 C C . PHE A 1 301 ? -13.984 29.797 10.016 1 98.25 301 PHE A C 1
ATOM 2452 O O . PHE A 1 301 ? -13.109 29.172 10.609 1 98.25 301 PHE A O 1
ATOM 2459 N N . SER A 1 302 ? -14.898 30.516 10.617 1 97.75 302 SER A N 1
ATOM 2460 C CA . SER A 1 302 ? -14.836 30.688 12.062 1 97.75 302 SER A CA 1
ATOM 2461 C C . SER A 1 302 ? -16.156 31.234 12.617 1 97.75 302 SER A C 1
ATOM 2463 O O . SER A 1 302 ? -16.953 31.797 11.867 1 97.75 302 SER A O 1
ATOM 2465 N N . ASN A 1 303 ? -16.359 30.984 13.836 1 98.25 303 ASN A N 1
ATOM 2466 C CA . ASN A 1 303 ? -17.438 31.547 14.633 1 98.25 303 ASN A CA 1
ATOM 2467 C C . ASN A 1 303 ? -16.938 32.062 15.977 1 98.25 303 ASN A C 1
ATOM 2469 O O . ASN A 1 303 ? -16.031 31.5 16.578 1 98.25 303 ASN A O 1
ATOM 2473 N N . THR A 1 304 ? -17.469 33.188 16.344 1 97.31 304 THR A N 1
ATOM 2474 C CA . THR A 1 304 ? -17.156 33.781 17.656 1 97.31 304 THR A CA 1
ATOM 2475 C C . THR A 1 304 ? -18.328 34.594 18.156 1 97.31 304 THR A C 1
ATOM 2477 O O . THR A 1 304 ? -18.859 35.469 17.438 1 97.31 304 THR A O 1
ATOM 2480 N N . TRP A 1 305 ? -18.812 34.344 19.391 1 97.62 305 TRP A N 1
ATOM 2481 C CA . TRP A 1 305 ? -19.828 35.219 19.984 1 97.62 305 TRP A CA 1
ATOM 2482 C C . TRP A 1 305 ? -19.234 36.531 20.438 1 97.62 305 TRP A C 1
ATOM 2484 O O . TRP A 1 305 ? -18.219 36.562 21.141 1 97.62 305 TRP A O 1
ATOM 2494 N N . LEU A 1 306 ? -19.859 37.625 20 1 97.19 306 LEU A N 1
ATOM 2495 C CA . LEU A 1 306 ? -19.391 38.938 20.359 1 97.19 306 LEU A CA 1
ATOM 2496 C C . LEU A 1 306 ? -20.422 39.688 21.203 1 97.19 306 LEU A C 1
ATOM 2498 O O . LEU A 1 306 ? -21.625 39.625 20.922 1 97.19 306 LEU A O 1
ATOM 2502 N N . ALA A 1 307 ? -19.906 40.344 22.234 1 95.31 307 ALA A N 1
ATOM 2503 C CA . ALA A 1 307 ? -20.75 41.281 22.953 1 95.31 307 ALA A CA 1
ATOM 2504 C C . ALA A 1 307 ? -21.062 42.5 22.078 1 95.31 307 ALA A C 1
ATOM 2506 O O . ALA A 1 307 ? -20.156 43.062 21.438 1 95.31 307 ALA A O 1
ATOM 2507 N N . MET A 1 308 ? -22.359 42.906 22.047 1 96.31 308 MET A N 1
ATOM 2508 C CA . MET A 1 308 ? -22.75 44.031 21.219 1 96.31 308 MET A CA 1
ATOM 2509 C C . MET A 1 308 ? -22.5 45.375 21.938 1 96.31 308 MET A C 1
ATOM 2511 O O . MET A 1 308 ? -22.594 45.438 23.156 1 96.31 308 MET A O 1
ATOM 2515 N N . PRO A 1 309 ? -22.156 46.406 21.141 1 95.31 309 PRO A N 1
ATOM 2516 C CA . PRO A 1 309 ? -22.047 47.719 21.734 1 95.31 309 PRO A CA 1
ATOM 2517 C C . PRO A 1 309 ? -23.312 48.125 22.516 1 95.31 309 PRO A C 1
ATOM 2519 O O . PRO A 1 309 ? -24.422 47.812 22.094 1 95.31 309 PRO A O 1
ATOM 2522 N N . ALA A 1 310 ? -23.062 48.906 23.578 1 94.5 310 ALA A N 1
ATOM 2523 C CA . ALA A 1 310 ? -24.156 49.25 24.484 1 94.5 310 ALA A CA 1
ATOM 2524 C C . ALA A 1 310 ? -25.281 49.969 23.75 1 94.5 310 ALA A C 1
ATOM 2526 O O . ALA A 1 310 ? -26.453 49.688 23.969 1 94.5 310 ALA A O 1
ATOM 2527 N N . GLU A 1 311 ? -24.969 50.75 22.891 1 94.31 311 GLU A N 1
ATOM 2528 C CA . GLU A 1 311 ? -25.938 51.594 22.203 1 94.31 311 GLU A CA 1
ATOM 2529 C C . GLU A 1 311 ? -26.766 50.781 21.219 1 94.31 311 GLU A C 1
ATOM 2531 O O . GLU A 1 311 ? -27.844 51.219 20.797 1 94.31 311 GLU A O 1
ATOM 2536 N N . LEU A 1 312 ? -26.312 49.656 20.891 1 95.62 312 LEU A N 1
ATOM 2537 C CA . LEU A 1 312 ? -26.969 48.875 19.859 1 95.62 312 LEU A CA 1
ATOM 2538 C C . LEU A 1 312 ? -27.734 47.688 20.469 1 95.62 312 LEU A C 1
ATOM 2540 O O . LEU A 1 312 ? -28.422 46.969 19.766 1 95.62 312 LEU A O 1
ATOM 2544 N N . ARG A 1 313 ? -27.656 47.469 21.766 1 94.88 313 ARG A N 1
ATOM 2545 C CA . ARG A 1 313 ? -28.172 46.281 22.406 1 94.88 313 ARG A CA 1
ATOM 2546 C C . ARG A 1 313 ? -29.703 46.219 22.375 1 94.88 313 ARG A C 1
ATOM 2548 O O . ARG A 1 313 ? -30.297 45.156 22.375 1 94.88 313 ARG A O 1
ATOM 2555 N N . ARG A 1 314 ? -30.281 47.344 22.266 1 93.06 314 ARG A N 1
ATOM 2556 C CA . ARG A 1 314 ? -31.734 47.375 22.172 1 93.06 314 ARG A CA 1
ATOM 2557 C C . ARG A 1 314 ? -32.219 46.75 20.859 1 93.06 314 ARG A C 1
ATOM 2559 O O . ARG A 1 314 ? -33.219 46.031 20.828 1 93.06 314 ARG A O 1
ATOM 2566 N N . SER A 1 315 ? -31.469 47 19.875 1 90.94 315 SER A N 1
ATOM 2567 C CA . SER A 1 315 ? -31.875 46.562 18.547 1 90.94 315 SER A CA 1
ATOM 2568 C C . SER A 1 315 ? -31.219 45.219 18.188 1 90.94 315 SER A C 1
ATOM 2570 O O . SER A 1 315 ? -31.812 44.438 17.453 1 90.94 315 SER A O 1
ATOM 2572 N N . PHE A 1 316 ? -30.094 44.969 18.703 1 93.38 316 PHE A N 1
ATOM 2573 C CA . PHE A 1 316 ? -29.312 43.844 18.203 1 93.38 316 PHE A CA 1
ATOM 2574 C C . PHE A 1 316 ? -29.141 42.781 19.281 1 93.38 316 PHE A C 1
ATOM 2576 O O . PHE A 1 316 ? -28.594 41.688 19.016 1 93.38 316 PHE A O 1
ATOM 2583 N N . GLY A 1 317 ? -29.641 43.062 20.469 1 92 317 GLY A N 1
ATOM 2584 C CA . GLY A 1 317 ? -29.438 42.156 21.578 1 92 317 GLY A CA 1
ATOM 2585 C C . GLY A 1 317 ? -28.078 42.281 22.234 1 92 317 GLY A C 1
ATOM 2586 O O . GLY A 1 317 ? -27.25 43.094 21.797 1 92 317 GLY A O 1
ATOM 2587 N N . GLU A 1 318 ? -27.812 41.438 23.266 1 92.88 318 GLU A N 1
ATOM 2588 C CA . GLU A 1 318 ? -26.625 41.562 24.094 1 92.88 318 GLU A CA 1
ATOM 2589 C C . GLU A 1 318 ? -25.391 40.969 23.391 1 92.88 318 GLU A C 1
ATOM 2591 O O . GLU A 1 318 ? -24.281 41.469 23.578 1 92.88 318 GLU A O 1
ATOM 2596 N N . GLU A 1 319 ? -25.578 39.906 22.688 1 95.25 319 GLU A N 1
ATOM 2597 C CA . GLU A 1 319 ? -24.469 39.281 21.984 1 95.25 319 GLU A CA 1
ATOM 2598 C C . GLU A 1 319 ? -24.922 38.688 20.656 1 95.25 319 GLU A C 1
ATOM 2600 O O . GLU A 1 319 ? -26.094 38.312 20.5 1 95.25 319 GLU A O 1
ATOM 2605 N N . ARG A 1 320 ? -24.062 38.656 19.734 1 97.06 320 ARG A N 1
ATOM 2606 C CA . ARG A 1 320 ? -24.328 38.094 18.406 1 97.06 320 ARG A CA 1
ATOM 2607 C C . ARG A 1 320 ? -23.156 37.219 17.953 1 97.06 320 ARG A C 1
ATOM 2609 O O . ARG A 1 320 ? -22.031 37.406 18.406 1 97.06 320 ARG A O 1
ATOM 2616 N N . LEU A 1 321 ? -23.484 36.281 17.094 1 98.31 321 LEU A N 1
ATOM 2617 C CA . LEU A 1 321 ? -22.516 35.344 16.547 1 98.31 321 LEU A CA 1
ATOM 2618 C C . LEU A 1 321 ? -21.828 35.938 15.305 1 98.31 321 LEU A C 1
ATOM 2620 O O . LEU A 1 321 ? -22.484 36.125 14.273 1 98.31 321 LEU A O 1
ATOM 2624 N N . PHE A 1 322 ? -20.578 36.25 15.469 1 98.31 322 PHE A N 1
ATOM 2625 C CA . PHE A 1 322 ? -19.719 36.531 14.328 1 98.31 322 PHE A CA 1
ATOM 2626 C C . PHE A 1 322 ? -19.453 35.281 13.523 1 98.31 322 PHE A C 1
ATOM 2628 O O . PHE A 1 322 ? -18.984 34.281 14.078 1 98.31 322 PHE A O 1
ATOM 2635 N N . THR A 1 323 ? -19.75 35.312 12.242 1 98.62 323 THR A N 1
ATOM 2636 C CA . THR A 1 323 ? -19.391 34.188 11.359 1 98.62 323 THR A CA 1
ATOM 2637 C C . THR A 1 323 ? -18.688 34.719 10.109 1 98.62 323 THR A C 1
ATOM 2639 O O . THR A 1 323 ? -19.141 35.656 9.461 1 98.62 323 THR A O 1
ATOM 2642 N N . ALA A 1 324 ? -17.516 34.156 9.805 1 98.56 324 ALA A N 1
ATOM 2643 C CA . ALA A 1 324 ? -16.828 34.375 8.539 1 98.56 324 ALA A CA 1
ATOM 2644 C C . ALA A 1 324 ? -17.125 33.281 7.535 1 98.56 324 ALA A C 1
ATOM 2646 O O . ALA A 1 324 ? -16.672 32.156 7.703 1 98.56 324 ALA A O 1
ATOM 2647 N N . TRP A 1 325 ? -17.922 33.656 6.496 1 97.56 325 TRP A N 1
ATOM 2648 C CA . TRP A 1 325 ? -18.234 32.75 5.395 1 97.56 325 TRP A CA 1
ATOM 2649 C C . TRP A 1 325 ? -17.281 32.969 4.219 1 97.56 325 TRP A C 1
ATOM 2651 O O . TRP A 1 325 ? -17 34.125 3.865 1 97.56 325 TRP A O 1
ATOM 2661 N N . ALA A 1 326 ? -16.828 31.891 3.637 1 97.31 326 ALA A N 1
ATOM 2662 C CA . ALA A 1 326 ? -15.945 32.031 2.477 1 97.31 326 ALA A CA 1
ATOM 2663 C C . ALA A 1 326 ? -16.5 31.281 1.272 1 97.31 326 ALA A C 1
ATOM 2665 O O . ALA A 1 326 ? -17.141 30.234 1.429 1 97.31 326 ALA A O 1
ATOM 2666 N N . THR A 1 327 ? -16.203 31.797 0.128 1 95.38 327 THR A N 1
ATOM 2667 C CA . THR A 1 327 ? -16.484 31.047 -1.093 1 95.38 327 THR A CA 1
ATOM 2668 C C . THR A 1 327 ? -15.656 29.766 -1.15 1 95.38 327 THR A C 1
ATOM 2670 O O . THR A 1 327 ? -14.711 29.609 -0.384 1 95.38 327 THR A O 1
ATOM 2673 N N . ARG A 1 328 ? -16.016 28.953 -1.987 1 94.19 328 ARG A N 1
ATOM 2674 C CA . ARG A 1 328 ? -15.289 27.703 -2.178 1 94.19 328 ARG A CA 1
ATOM 2675 C C . ARG A 1 328 ? -13.82 27.969 -2.506 1 94.19 328 ARG A C 1
ATOM 2677 O O . ARG A 1 328 ? -12.93 27.297 -1.998 1 94.19 328 ARG A O 1
ATOM 2684 N N . GLU A 1 329 ? -13.539 29.016 -3.328 1 94.94 329 GLU A N 1
ATOM 2685 C CA . GLU A 1 329 ? -12.18 29.359 -3.734 1 94.94 329 GLU A CA 1
ATOM 2686 C C . GLU A 1 329 ? -11.445 30.094 -2.623 1 94.94 329 GLU A C 1
ATOM 2688 O O . GLU A 1 329 ? -10.219 30.25 -2.68 1 94.94 329 GLU A O 1
ATOM 2693 N N . GLN A 1 330 ? -12.219 30.609 -1.684 1 97.06 330 GLN A N 1
ATOM 2694 C CA . GLN A 1 330 ? -11.68 31.266 -0.5 1 97.06 330 GLN A CA 1
ATOM 2695 C C . GLN A 1 330 ? -10.953 32.562 -0.872 1 97.06 330 GLN A C 1
ATOM 2697 O O . GLN A 1 330 ? -9.836 32.812 -0.409 1 97.06 330 GLN A O 1
ATOM 2702 N N . ASN A 1 331 ? -11.539 33.344 -1.769 1 96.38 331 ASN A N 1
ATOM 2703 C CA . ASN A 1 331 ? -11 34.625 -2.188 1 96.38 331 ASN A CA 1
ATOM 2704 C C . ASN A 1 331 ? -12 35.75 -1.943 1 96.38 331 ASN A C 1
ATOM 2706 O O . ASN A 1 331 ? -11.75 36.906 -2.33 1 96.38 331 ASN A O 1
ATOM 2710 N N . LEU A 1 332 ? -13.102 35.375 -1.39 1 96.56 332 LEU A N 1
ATOM 2711 C CA . LEU A 1 332 ? -14.133 36.312 -0.935 1 96.56 332 LEU A CA 1
ATOM 2712 C C . LEU A 1 332 ? -14.727 35.844 0.393 1 96.56 332 LEU A C 1
ATOM 2714 O O . LEU A 1 332 ? -15.125 34.688 0.531 1 96.56 332 LEU A O 1
ATOM 2718 N N . VAL A 1 333 ? -14.773 36.781 1.381 1 97.75 333 VAL A N 1
ATOM 2719 C CA . VAL A 1 333 ? -15.25 36.438 2.713 1 97.75 333 VAL A CA 1
ATOM 2720 C C . VAL A 1 333 ? -16.422 37.344 3.098 1 97.75 333 VAL A C 1
ATOM 2722 O O . VAL A 1 333 ? -16.375 38.562 2.861 1 97.75 333 VAL A O 1
ATOM 2725 N N . TYR A 1 334 ? -17.5 36.75 3.578 1 97.5 334 TYR A N 1
ATOM 2726 C CA . TYR A 1 334 ? -18.656 37.438 4.102 1 97.5 334 TYR A CA 1
ATOM 2727 C C . TYR A 1 334 ? -18.719 37.344 5.625 1 97.5 334 TYR A C 1
ATOM 2729 O O . TYR A 1 334 ? -18.672 36.25 6.184 1 97.5 334 TYR A O 1
ATOM 2737 N N . ILE A 1 335 ? -18.812 38.469 6.254 1 98.38 335 ILE A N 1
ATOM 2738 C CA . ILE A 1 335 ? -18.906 38.5 7.707 1 98.38 335 ILE A CA 1
ATOM 2739 C C . ILE A 1 335 ? -20.344 38.844 8.117 1 98.38 335 ILE A C 1
ATOM 2741 O O . ILE A 1 335 ? -20.906 39.844 7.688 1 98.38 335 ILE A O 1
ATOM 2745 N N . THR A 1 336 ? -20.922 38 8.938 1 98.19 336 THR A N 1
ATOM 2746 C CA . THR A 1 336 ? -22.266 38.219 9.438 1 98.19 336 THR A CA 1
ATOM 2747 C C . THR A 1 336 ? -22.281 38.281 10.961 1 98.19 336 THR A C 1
ATOM 2749 O O . THR A 1 336 ? -21.375 37.75 11.609 1 98.19 336 THR A O 1
ATOM 2752 N N . LEU A 1 337 ? -23.219 38.938 11.492 1 97.88 337 LEU A N 1
ATOM 2753 C CA . LEU A 1 337 ? -23.594 38.906 12.898 1 97.88 337 LEU A CA 1
ATOM 2754 C C . LEU A 1 337 ? -25 38.344 13.07 1 97.88 337 LEU A C 1
ATOM 2756 O O . LEU A 1 337 ? -25.984 38.938 12.617 1 97.88 337 LEU A O 1
ATOM 2760 N N . CYS A 1 338 ? -25.047 37.219 13.766 1 97.25 338 CYS A N 1
ATOM 2761 C CA . CYS A 1 338 ? -26.328 36.5 13.828 1 97.25 338 CYS A CA 1
ATOM 2762 C C . CYS A 1 338 ? -26.75 36.281 15.273 1 97.25 338 CYS A C 1
ATOM 2764 O O . CYS A 1 338 ? -25.906 36.344 16.188 1 97.25 338 CYS A O 1
ATOM 2766 N N . ASN A 1 339 ? -27.969 36.094 15.516 1 93.75 339 ASN A N 1
ATOM 2767 C CA . ASN A 1 339 ? -28.594 35.438 16.672 1 93.75 339 ASN A CA 1
ATOM 2768 C C . ASN A 1 339 ? -29.766 34.562 16.281 1 93.75 339 ASN A C 1
ATOM 2770 O O . ASN A 1 339 ? -29.859 34.125 15.133 1 93.75 339 ASN A O 1
ATOM 2774 N N . GLU A 1 340 ? -30.594 34.125 17.219 1 92.44 340 GLU A N 1
ATOM 2775 C CA . GLU A 1 340 ? -31.672 33.188 16.906 1 92.44 340 GLU A CA 1
ATOM 2776 C C . GLU A 1 340 ? -32.781 33.844 16.125 1 92.44 340 GLU A C 1
ATOM 2778 O O . GLU A 1 340 ? -33.688 33.188 15.602 1 92.44 340 GLU A O 1
ATOM 2783 N N . ILE A 1 341 ? -32.688 35.156 15.93 1 92 341 ILE A N 1
ATOM 2784 C CA . ILE A 1 341 ? -33.781 35.906 15.281 1 92 341 ILE A CA 1
ATOM 2785 C C . ILE A 1 341 ? -33.375 36.219 13.844 1 92 341 ILE A C 1
ATOM 2787 O O . ILE A 1 341 ? -34.188 36.062 12.922 1 92 341 ILE A O 1
ATOM 2791 N N . ASP A 1 342 ? -32.188 36.75 13.641 1 93.69 342 ASP A N 1
ATOM 2792 C CA . ASP A 1 342 ? -31.797 37.156 12.289 1 93.69 342 ASP A CA 1
ATOM 2793 C C . ASP A 1 342 ? -30.266 37.125 12.141 1 93.69 342 ASP A C 1
ATOM 2795 O O . ASP A 1 342 ? -29.547 36.906 13.109 1 93.69 342 ASP A O 1
ATOM 2799 N N . CYS A 1 343 ? -29.844 37.281 10.938 1 95.81 343 CYS A N 1
ATOM 2800 C CA . CYS A 1 343 ? -28.438 37.438 10.562 1 95.81 343 CYS A CA 1
ATOM 2801 C C . CYS A 1 343 ? -28.234 38.688 9.719 1 95.81 343 CYS A C 1
ATOM 2803 O O . CYS A 1 343 ? -28.891 38.844 8.688 1 95.81 343 CYS A O 1
ATOM 2805 N N . VAL A 1 344 ? -27.312 39.469 10.094 1 95.69 344 VAL A N 1
ATOM 2806 C CA . VAL A 1 344 ? -27.062 40.688 9.367 1 95.69 344 VAL A CA 1
ATOM 2807 C C . VAL A 1 344 ? -25.703 40.625 8.68 1 95.69 344 VAL A C 1
ATOM 2809 O O . VAL A 1 344 ? -24.703 40.25 9.305 1 95.69 344 VAL A O 1
ATOM 2812 N N . LEU A 1 345 ? -25.688 40.969 7.359 1 97.25 345 LEU A N 1
ATOM 2813 C CA . LEU A 1 345 ? -24.422 41.062 6.641 1 97.25 345 LEU A CA 1
ATOM 2814 C C . LEU A 1 345 ? -23.672 42.344 7.051 1 97.25 345 LEU A C 1
ATOM 2816 O O . LEU A 1 345 ? -24.125 43.438 6.785 1 97.25 345 LEU A O 1
ATOM 2820 N N . THR A 1 346 ? -22.516 42.156 7.613 1 97.69 346 THR A N 1
ATOM 2821 C CA . THR A 1 346 ? -21.797 43.25 8.227 1 97.69 346 THR A CA 1
ATOM 2822 C C . THR A 1 346 ? -20.688 43.75 7.301 1 97.69 346 THR A C 1
ATOM 2824 O O . THR A 1 346 ? -20.422 44.938 7.234 1 97.69 346 THR A O 1
ATOM 2827 N N . HIS A 1 347 ? -20 42.844 6.656 1 97.88 347 HIS A N 1
ATOM 2828 C CA . HIS A 1 347 ? -18.859 43.219 5.816 1 97.88 347 HIS A CA 1
ATOM 2829 C C . HIS A 1 347 ? -18.578 42.125 4.773 1 97.88 347 HIS A C 1
ATOM 2831 O O . HIS A 1 347 ? -18.781 40.938 5.027 1 97.88 347 HIS A O 1
ATOM 2837 N N . VAL A 1 348 ? -18.219 42.562 3.564 1 97.5 348 VAL A N 1
ATOM 2838 C CA . VAL A 1 348 ? -17.703 41.688 2.523 1 97.5 348 VAL A CA 1
ATOM 2839 C C . VAL A 1 348 ? -16.25 42.031 2.205 1 97.5 348 VAL A C 1
ATOM 2841 O O . VAL A 1 348 ? -15.953 43.188 1.876 1 97.5 348 VAL A O 1
ATOM 2844 N N . GLN A 1 349 ? -15.359 41.125 2.352 1 97.75 349 GLN A N 1
ATOM 2845 C CA . GLN A 1 349 ? -13.938 41.344 2.098 1 97.75 349 GLN A CA 1
ATOM 2846 C C . GLN A 1 349 ? -13.484 40.594 0.845 1 97.75 349 GLN A C 1
ATOM 2848 O O . GLN A 1 349 ? -13.445 39.344 0.83 1 97.75 349 GLN A O 1
ATOM 2853 N N . SER A 1 350 ? -13.086 41.344 -0.141 1 97.25 350 SER A N 1
ATOM 2854 C CA . SER A 1 350 ? -12.453 40.781 -1.322 1 97.25 350 SER A CA 1
ATOM 2855 C C . SER A 1 350 ? -10.953 40.594 -1.118 1 97.25 350 SER A C 1
ATOM 2857 O O . SER A 1 350 ? -10.297 41.438 -0.503 1 97.25 350 SER A O 1
ATOM 2859 N N . PHE A 1 351 ? -10.438 39.625 -1.605 1 97.88 351 PHE A N 1
ATOM 2860 C CA . PHE A 1 351 ? -8.992 39.375 -1.562 1 97.88 351 PHE A CA 1
ATOM 2861 C C . PHE A 1 351 ? -8.359 39.688 -2.916 1 97.88 351 PHE A C 1
ATOM 2863 O O . PHE A 1 351 ? -7.469 38.969 -3.363 1 97.88 351 PHE A O 1
ATOM 2870 N N . THR A 1 352 ? -8.898 40.531 -3.561 1 97 352 THR A N 1
ATOM 2871 C CA . THR A 1 352 ? -8.305 41.312 -4.637 1 97 352 THR A CA 1
ATOM 2872 C C . THR A 1 352 ? -8.172 42.781 -4.238 1 97 352 THR A C 1
ATOM 2874 O O . THR A 1 352 ? -9.172 43.469 -4.074 1 97 352 THR A O 1
ATOM 2877 N N . VAL A 1 353 ? -6.969 43.125 -4.008 1 96.19 353 VAL A N 1
ATOM 2878 C CA . VAL A 1 353 ? -6.684 44.469 -3.549 1 96.19 353 VAL A CA 1
ATOM 2879 C C . VAL A 1 353 ? -5.703 45.156 -4.508 1 96.19 353 VAL A C 1
ATOM 2881 O O . VAL A 1 353 ? -4.633 44.625 -4.793 1 96.19 353 VAL A O 1
ATOM 2884 N N . ASN A 1 354 ? -6.062 46.312 -5 1 94.44 354 ASN A N 1
ATOM 2885 C CA . ASN A 1 354 ? -5.25 47.062 -5.941 1 94.44 354 ASN A CA 1
ATOM 2886 C C . ASN A 1 354 ? -4.801 46.219 -7.121 1 94.44 354 ASN A C 1
ATOM 2888 O O . ASN A 1 354 ? -3.627 46.219 -7.492 1 94.44 354 ASN A O 1
ATOM 2892 N N . GLY A 1 355 ? -5.625 45.406 -7.516 1 93.44 355 GLY A N 1
ATOM 2893 C CA . GLY A 1 355 ? -5.363 44.594 -8.688 1 93.44 355 GLY A CA 1
ATOM 2894 C C . GLY A 1 355 ? -4.582 43.312 -8.375 1 93.44 355 GLY A C 1
ATOM 2895 O O . GLY A 1 355 ? -4.359 42.5 -9.258 1 93.44 355 GLY A O 1
ATOM 2896 N N . ARG A 1 356 ? -4.184 43.156 -7.168 1 95.44 356 ARG A N 1
ATOM 2897 C CA . ARG A 1 356 ? -3.449 41.938 -6.773 1 95.44 356 ARG A CA 1
ATOM 2898 C C . ARG A 1 356 ? -4.402 40.844 -6.305 1 95.44 356 ARG A C 1
ATOM 2900 O O . ARG A 1 356 ? -5.219 41.062 -5.41 1 95.44 356 ARG A O 1
ATOM 2907 N N . SER A 1 357 ? -4.305 39.688 -6.938 1 96.38 357 SER A N 1
ATOM 2908 C CA . SER A 1 357 ? -5.094 38.531 -6.523 1 96.38 357 SER A CA 1
ATOM 2909 C C . SER A 1 357 ? -4.43 37.781 -5.363 1 96.38 357 SER A C 1
ATOM 2911 O O . SER A 1 357 ? -3.234 37.5 -5.418 1 96.38 357 SER A O 1
ATOM 2913 N N . MET A 1 358 ? -5.16 37.562 -4.34 1 97.88 358 MET A N 1
ATOM 2914 C CA . MET A 1 358 ? -4.711 36.938 -3.096 1 97.88 358 MET A CA 1
ATOM 2915 C C . MET A 1 358 ? -5.691 35.875 -2.643 1 97.88 358 MET A C 1
ATOM 2917 O O . MET A 1 358 ? -6.531 35.438 -3.426 1 97.88 358 MET A O 1
ATOM 2921 N N . TRP A 1 359 ? -5.492 35.312 -1.49 1 98.19 359 TRP A N 1
ATOM 2922 C CA . TRP A 1 359 ? -6.379 34.281 -0.926 1 98.19 359 TRP A CA 1
ATOM 2923 C C . TRP A 1 359 ? -6.652 34.562 0.549 1 98.19 359 TRP A C 1
ATOM 2925 O O . TRP A 1 359 ? -5.895 35.281 1.202 1 98.19 359 TRP A O 1
ATOM 2935 N N . ALA A 1 360 ? -7.75 34.062 1.048 1 98 360 ALA A N 1
ATOM 2936 C CA . ALA A 1 360 ? -8.086 34.156 2.465 1 98 360 ALA A CA 1
ATOM 2937 C C . ALA A 1 360 ? -7.602 32.938 3.24 1 98 360 ALA A C 1
ATOM 2939 O O . ALA A 1 360 ? -7.66 31.812 2.738 1 98 360 ALA A O 1
ATOM 2940 N N . GLU A 1 361 ? -7.125 33.125 4.402 1 96.62 361 GLU A N 1
ATOM 2941 C CA . GLU A 1 361 ? -6.742 32.062 5.316 1 96.62 361 GLU A CA 1
ATOM 2942 C C . GLU A 1 361 ? -7.703 31.984 6.5 1 96.62 361 GLU A C 1
ATOM 2944 O O . GLU A 1 361 ? -7.965 33 7.164 1 96.62 361 GLU A O 1
ATOM 2949 N N . PRO A 1 362 ? -8.188 30.766 6.801 1 97.5 362 PRO A N 1
ATOM 2950 C CA . PRO A 1 362 ? -9.102 30.625 7.938 1 97.5 362 PRO A CA 1
ATOM 2951 C C . PRO A 1 362 ? -8.508 31.156 9.242 1 97.5 362 PRO A C 1
ATOM 2953 O O . PRO A 1 362 ? -9.219 31.75 10.055 1 97.5 362 PRO A O 1
ATOM 2956 N N . ALA A 1 363 ? -7.258 31 9.406 1 95.62 363 ALA A N 1
ATOM 2957 C CA . ALA A 1 363 ? -6.586 31.344 10.656 1 95.62 363 ALA A CA 1
ATOM 2958 C C . ALA A 1 363 ? -6.691 32.844 10.938 1 95.62 363 ALA A C 1
ATOM 2960 O O . ALA A 1 363 ? -6.723 33.25 12.094 1 95.62 363 ALA A O 1
ATOM 2961 N N . ASP A 1 364 ? -6.777 33.688 9.93 1 96.81 364 ASP A N 1
ATOM 2962 C CA . ASP A 1 364 ? -6.824 35.125 10.078 1 96.81 364 ASP A CA 1
ATOM 2963 C C . ASP A 1 364 ? -8.141 35.594 10.703 1 96.81 364 ASP A C 1
ATOM 2965 O O . ASP A 1 364 ? -8.258 36.719 11.195 1 96.81 364 ASP A O 1
ATOM 2969 N N . PHE A 1 365 ? -9.117 34.719 10.75 1 97.75 365 PHE A N 1
ATOM 2970 C CA . PHE A 1 365 ? -10.445 35.094 11.211 1 97.75 365 PHE A CA 1
ATOM 2971 C C . PHE A 1 365 ? -10.766 34.438 12.539 1 97.75 365 PHE A C 1
ATOM 2973 O O . PHE A 1 365 ? -11.898 34.531 13.031 1 97.75 365 PHE A O 1
ATOM 2980 N N . LYS A 1 366 ? -9.852 33.75 13.133 1 94.94 366 LYS A N 1
ATOM 2981 C CA . LYS A 1 366 ? -10.109 33 14.359 1 94.94 366 LYS A CA 1
ATOM 2982 C C . LYS A 1 366 ? -10.086 33.906 15.586 1 94.94 366 LYS A C 1
ATOM 2984 O O . LYS A 1 366 ? -10.844 33.719 16.531 1 94.94 366 LYS A O 1
ATOM 2989 N N . ASN A 1 367 ? -9.234 34.906 15.625 1 95.31 367 ASN A N 1
ATOM 2990 C CA . ASN A 1 367 ? -9.086 35.75 16.781 1 95.31 367 ASN A CA 1
ATOM 2991 C C . ASN A 1 367 ? -9.75 37.125 16.547 1 95.31 367 ASN A C 1
ATOM 2993 O O . ASN A 1 367 ? -9.078 38.094 16.203 1 95.31 367 ASN A O 1
ATOM 2997 N N . VAL A 1 368 ? -11.055 37.156 16.812 1 97.81 368 VAL A N 1
ATOM 2998 C CA . VAL A 1 368 ? -11.859 38.344 16.703 1 97.81 368 VAL A CA 1
ATOM 2999 C C . VAL A 1 368 ? -12.234 38.844 18.109 1 97.81 368 VAL A C 1
ATOM 3001 O O . VAL A 1 368 ? -12.711 38.094 18.938 1 97.81 368 VAL A O 1
ATOM 3004 N N . PHE A 1 369 ? -12.023 40.156 18.375 1 97.56 369 PHE A N 1
ATOM 3005 C CA . PHE A 1 369 ? -12.258 40.719 19.703 1 97.56 369 PHE A CA 1
ATOM 3006 C C . PHE A 1 369 ? -13.289 41.844 19.656 1 97.56 369 PHE A C 1
ATOM 3008 O O . PHE A 1 369 ? -13.133 42.781 18.891 1 97.56 369 PHE A O 1
ATOM 3015 N N . ALA A 1 370 ? -14.32 41.75 20.5 1 97.31 370 ALA A N 1
ATOM 3016 C CA . ALA A 1 370 ? -15.336 42.812 20.609 1 97.31 370 ALA A CA 1
ATOM 3017 C C . ALA A 1 370 ? -14.758 44.062 21.234 1 97.31 370 ALA A C 1
ATOM 3019 O O . ALA A 1 370 ? -13.961 44 22.172 1 97.31 370 ALA A O 1
ATOM 3020 N N . SER A 1 371 ? -15.109 45.219 20.672 1 96.44 371 SER A N 1
ATOM 3021 C CA . SER A 1 371 ? -14.758 46.5 21.234 1 96.44 371 SER A CA 1
ATOM 3022 C C . SER A 1 371 ? -16 47.25 21.75 1 96.44 371 SER A C 1
ATOM 3024 O O . SER A 1 371 ? -17.109 46.688 21.719 1 96.44 371 SER A O 1
ATOM 3026 N N . LYS A 1 372 ? -15.734 48.438 22.203 1 94.38 372 LYS A N 1
ATOM 3027 C CA . LYS A 1 372 ? -16.844 49.281 22.688 1 94.38 372 LYS A CA 1
ATOM 3028 C C . LYS A 1 372 ? -17.781 49.656 21.547 1 94.38 372 LYS A C 1
ATOM 3030 O O . LYS A 1 372 ? -18.969 49.906 21.766 1 94.38 372 LYS A O 1
ATOM 3035 N N . PHE A 1 373 ? -17.281 49.594 20.328 1 95.44 373 PHE A N 1
ATOM 3036 C CA . PHE A 1 373 ? -18.062 50.125 19.203 1 95.44 373 PHE A CA 1
ATOM 3037 C C . PHE A 1 373 ? -18.25 49.062 18.125 1 95.44 373 PHE A C 1
ATOM 3039 O O . PHE A 1 373 ? -18.984 49.281 17.156 1 95.44 373 PHE A O 1
ATOM 3046 N N . GLY A 1 374 ? -17.641 48 18.281 1 97.31 374 GLY A N 1
ATOM 3047 C CA . GLY A 1 374 ? -17.656 46.969 17.266 1 97.31 374 GLY A CA 1
ATOM 3048 C C . GLY A 1 374 ? -16.719 45.812 17.578 1 97.31 374 GLY A C 1
ATOM 3049 O O . GLY A 1 374 ? -16.797 45.219 18.656 1 97.31 374 GLY A O 1
ATOM 3050 N N . PHE A 1 375 ? -15.758 45.562 16.641 1 98.06 375 PHE A N 1
ATOM 3051 C CA . PHE A 1 375 ? -14.82 44.469 16.891 1 98.06 375 PHE A CA 1
ATOM 3052 C C . PHE A 1 375 ? -13.547 44.625 16.078 1 98.06 375 PHE A C 1
ATOM 3054 O O . PHE A 1 375 ? -13.492 45.469 15.18 1 98.06 375 PHE A O 1
ATOM 3061 N N . PHE A 1 376 ? -12.438 43.906 16.453 1 97.81 376 PHE A N 1
ATOM 3062 C CA . PHE A 1 376 ? -11.148 43.875 15.781 1 97.81 376 PHE A CA 1
ATOM 3063 C C . PHE A 1 376 ? -10.961 42.562 15.031 1 97.81 376 PHE A C 1
ATOM 3065 O O . PHE A 1 376 ? -11.352 41.5 15.523 1 97.81 376 PHE A O 1
ATOM 3072 N N . LEU A 1 377 ? -10.383 42.625 13.828 1 98.19 377 LEU A N 1
ATOM 3073 C CA . LEU A 1 377 ? -9.984 41.438 13.07 1 98.19 377 LEU A CA 1
ATOM 3074 C C . LEU A 1 377 ? -8.82 41.75 12.133 1 98.19 377 LEU A C 1
ATOM 3076 O O . LEU A 1 377 ? -8.422 42.906 12.016 1 98.19 377 LEU A O 1
ATOM 3080 N N . ILE A 1 378 ? -8.234 40.75 11.547 1 98.12 378 ILE A N 1
ATOM 3081 C CA . ILE A 1 378 ? -7.125 40.906 10.617 1 98.12 378 ILE A CA 1
ATOM 3082 C C . ILE A 1 378 ? -7.645 40.938 9.188 1 98.12 378 ILE A C 1
ATOM 3084 O O . ILE A 1 378 ? -8.422 40.062 8.797 1 98.12 378 ILE A O 1
ATOM 3088 N N . LEU A 1 379 ? -7.32 41.906 8.383 1 98.19 379 LEU A N 1
ATOM 3089 C CA . LEU A 1 379 ? -7.668 42.031 6.969 1 98.19 379 LEU A CA 1
ATOM 3090 C C . LEU A 1 379 ? -6.477 42.562 6.164 1 98.19 379 LEU A C 1
ATOM 3092 O O . LEU A 1 379 ? -5.574 43.188 6.711 1 98.19 379 LEU A O 1
ATOM 3096 N N . PRO A 1 380 ? -6.43 42.219 4.852 1 97.94 380 PRO A N 1
ATOM 3097 C CA . PRO A 1 380 ? -5.402 42.844 4.008 1 97.94 380 PRO A CA 1
ATOM 3098 C C . PRO A 1 380 ? -5.586 44.344 3.863 1 97.94 380 PRO A C 1
ATOM 3100 O O . PRO A 1 380 ? -6.711 44.812 3.695 1 97.94 380 PRO A O 1
ATOM 3103 N N . HIS A 1 381 ? -4.488 45.062 3.973 1 97.38 381 HIS A N 1
ATOM 3104 C CA . HIS A 1 381 ? -4.5 46.5 3.953 1 97.38 381 HIS A CA 1
ATOM 3105 C C . HIS A 1 381 ? -3.383 47.062 3.07 1 97.38 381 HIS A C 1
ATOM 3107 O O . HIS A 1 381 ? -2.203 46.812 3.32 1 97.38 381 HIS A O 1
ATOM 3113 N N . ALA A 1 382 ? -3.801 47.812 2.051 1 97.38 382 ALA A N 1
ATOM 3114 C CA . ALA A 1 382 ? -2.791 48.5 1.254 1 97.38 382 ALA A CA 1
ATOM 3115 C C . ALA A 1 382 ? -2.021 49.531 2.102 1 97.38 382 ALA A C 1
ATOM 3117 O O . ALA A 1 382 ? -2.621 50.312 2.838 1 97.38 382 ALA A O 1
ATOM 3118 N N . TYR A 1 383 ? -0.732 49.469 2.041 1 95.06 383 TYR A N 1
ATOM 3119 C CA . TYR A 1 383 ? 0.123 50.281 2.877 1 95.06 383 TYR A CA 1
ATOM 3120 C C . TYR A 1 383 ? 0.893 51.312 2.035 1 95.06 383 TYR A C 1
ATOM 3122 O O . TYR A 1 383 ? 0.897 51.219 0.804 1 95.06 383 TYR A O 1
ATOM 3130 N N . ASN A 1 384 ? 1.511 52.344 2.637 1 93.94 384 ASN A N 1
ATOM 3131 C CA . ASN A 1 384 ? 2.1 53.5 1.964 1 93.94 384 ASN A CA 1
ATOM 3132 C C . ASN A 1 384 ? 3.381 53.125 1.225 1 93.94 384 ASN A C 1
ATOM 3134 O O . ASN A 1 384 ? 3.814 53.844 0.323 1 93.94 384 ASN A O 1
ATOM 3138 N N . ASP A 1 385 ? 3.959 51.969 1.515 1 94.88 385 ASP A N 1
ATOM 3139 C CA . ASP A 1 385 ? 5.188 51.594 0.838 1 94.88 385 ASP A CA 1
ATOM 3140 C C . ASP A 1 385 ? 4.887 50.781 -0.422 1 94.88 385 ASP A C 1
ATOM 3142 O O . ASP A 1 385 ? 5.789 50.188 -1.018 1 94.88 385 ASP A O 1
ATOM 3146 N N . GLY A 1 386 ? 3.631 50.719 -0.743 1 95.12 386 GLY A N 1
ATOM 3147 C CA . GLY A 1 386 ? 3.227 50.062 -1.963 1 95.12 386 GLY A CA 1
ATOM 3148 C C . GLY A 1 386 ? 2.932 48.594 -1.754 1 95.12 386 GLY A C 1
ATOM 3149 O O . GLY A 1 386 ? 2.523 47.875 -2.688 1 95.12 386 GLY A O 1
ATOM 3150 N N . ASN A 1 387 ? 3.129 48.062 -0.632 1 96.94 387 ASN A N 1
ATOM 3151 C CA . ASN A 1 387 ? 2.814 46.688 -0.296 1 96.94 387 ASN A CA 1
ATOM 3152 C C . ASN A 1 387 ? 1.421 46.562 0.314 1 96.94 387 ASN A C 1
ATOM 3154 O O . ASN A 1 387 ? 0.737 47.562 0.523 1 96.94 387 ASN A O 1
ATOM 3158 N N . ILE A 1 388 ? 0.872 45.375 0.304 1 98.19 388 ILE A N 1
ATOM 3159 C CA . ILE A 1 388 ? -0.328 45 1.053 1 98.19 388 ILE A CA 1
ATOM 3160 C C . ILE A 1 388 ? 0.048 44.094 2.227 1 98.19 388 ILE A C 1
ATOM 3162 O O . ILE A 1 388 ? 0.776 43.125 2.057 1 98.19 388 ILE A O 1
ATOM 3166 N N . TYR A 1 389 ? -0.347 44.5 3.426 1 97.62 389 TYR A N 1
ATOM 3167 C CA . TYR A 1 389 ? -0.035 43.719 4.613 1 97.62 389 TYR A CA 1
ATOM 3168 C C . TYR A 1 389 ? -1.309 43.25 5.32 1 97.62 389 TYR A C 1
ATOM 3170 O O . TYR A 1 389 ? -2.359 43.875 5.176 1 97.62 389 TYR A O 1
ATOM 3178 N N . ASN A 1 390 ? -1.259 42.125 6.004 1 97.56 390 ASN A N 1
ATOM 3179 C CA . ASN A 1 390 ? -2.289 41.812 6.992 1 97.56 390 ASN A CA 1
ATOM 3180 C C . ASN A 1 390 ? -2.193 42.75 8.203 1 97.56 390 ASN A C 1
ATOM 3182 O O . ASN A 1 390 ? -1.209 42.688 8.945 1 97.56 390 ASN A O 1
ATOM 3186 N N . HIS A 1 391 ? -3.154 43.531 8.344 1 97.12 391 HIS A N 1
ATOM 3187 C CA . HIS A 1 391 ? -3.213 44.5 9.453 1 97.12 391 HIS A CA 1
ATOM 3188 C C . HIS A 1 391 ? -4.473 44.281 10.289 1 97.12 391 HIS A C 1
ATOM 3190 O O . HIS A 1 391 ? -5.355 43.5 9.906 1 97.12 391 HIS A O 1
ATOM 3196 N N . ILE A 1 392 ? -4.5 44.875 11.492 1 97.25 392 ILE A N 1
ATOM 3197 C CA . ILE A 1 392 ? -5.691 44.875 12.328 1 97.25 392 ILE A CA 1
ATOM 3198 C C . ILE A 1 392 ? -6.652 45.969 11.891 1 97.25 392 ILE A C 1
ATOM 3200 O O . ILE A 1 392 ? -6.27 47.125 11.805 1 97.25 392 ILE A O 1
ATOM 3204 N N . ALA A 1 393 ? -7.844 45.594 11.625 1 97.38 393 ALA A N 1
ATOM 3205 C CA . ALA A 1 393 ? -8.922 46.562 11.336 1 97.38 393 ALA A CA 1
ATOM 3206 C C . ALA A 1 393 ? -9.891 46.656 12.508 1 97.38 393 ALA A C 1
ATOM 3208 O O . ALA A 1 393 ? -10.266 45.656 13.102 1 97.38 393 ALA A O 1
ATOM 3209 N N . HIS A 1 394 ? -10.203 47.875 12.867 1 97.31 394 HIS A N 1
ATOM 3210 C CA . HIS A 1 394 ? -11.352 48.094 13.742 1 97.31 394 HIS A CA 1
ATOM 3211 C C . HIS A 1 394 ? -12.633 48.281 12.938 1 97.31 394 HIS A C 1
ATOM 3213 O O . HIS A 1 394 ? -12.734 49.25 12.172 1 97.31 394 HIS A O 1
ATOM 3219 N N . MET A 1 395 ? -13.547 47.406 13.102 1 97.5 395 MET A N 1
ATOM 3220 C CA . MET A 1 395 ? -14.844 47.438 12.43 1 97.5 395 MET A CA 1
ATOM 3221 C C . MET A 1 395 ? -15.922 47.969 13.367 1 97.5 395 MET A C 1
ATOM 3223 O O . MET A 1 395 ? -16.375 47.281 14.273 1 97.5 395 MET A O 1
ATOM 3227 N N . GLN A 1 396 ? -16.359 49.156 13.109 1 97.12 396 GLN A N 1
ATOM 3228 C CA . GLN A 1 396 ? -17.469 49.719 13.875 1 97.12 396 GLN A CA 1
ATOM 3229 C C . GLN A 1 396 ? -18.812 49.219 13.336 1 97.12 396 GLN A C 1
ATOM 3231 O O . GLN A 1 396 ? -19.031 49.219 12.125 1 97.12 396 GLN A O 1
ATOM 3236 N N . ILE A 1 397 ? -19.672 48.781 14.266 1 97.56 397 ILE A N 1
ATOM 3237 C CA . ILE A 1 397 ? -21 48.312 13.859 1 97.56 397 ILE A CA 1
ATOM 3238 C C . ILE A 1 397 ? -21.953 49.5 13.836 1 97.56 397 ILE A C 1
ATOM 3240 O O . ILE A 1 397 ? -22.125 50.188 14.852 1 97.56 397 ILE A O 1
ATOM 3244 N N . GLN A 1 398 ? -22.594 49.656 12.719 1 96.62 398 GLN A N 1
ATOM 3245 C CA . GLN A 1 398 ? -23.531 50.75 12.555 1 96.62 398 GLN A CA 1
ATOM 3246 C C . GLN A 1 398 ? -24.922 50.375 13.039 1 96.62 398 GLN A C 1
ATOM 3248 O O . GLN A 1 398 ? -25.172 49.188 13.359 1 96.62 398 GLN A O 1
ATOM 3253 N N . LYS A 1 399 ? -25.828 51.312 13.008 1 94.56 399 LYS A N 1
ATOM 3254 C CA . LYS A 1 399 ? -27.188 51.125 13.523 1 94.56 399 LYS A CA 1
ATOM 3255 C C . LYS A 1 399 ? -27.922 50.062 12.703 1 94.56 399 LYS A C 1
ATOM 3257 O O . LYS A 1 399 ? -28.781 49.344 13.234 1 94.56 399 LYS A O 1
ATOM 3262 N N . ASN A 1 400 ? -27.594 49.969 11.484 1 93.5 400 ASN A N 1
ATOM 3263 C CA . ASN A 1 400 ? -28.266 49 10.625 1 93.5 400 ASN A CA 1
ATOM 3264 C C . ASN A 1 400 ? -27.531 47.656 10.594 1 93.5 400 ASN A C 1
ATOM 3266 O O . ASN A 1 400 ? -27.891 46.75 9.828 1 93.5 400 ASN A O 1
ATOM 3270 N N . GLY A 1 401 ? -26.469 47.562 11.359 1 93.62 401 GLY A N 1
ATOM 3271 C CA . GLY A 1 401 ? -25.75 46.312 11.469 1 93.62 401 GLY A CA 1
ATOM 3272 C C . GLY A 1 401 ? -24.578 46.188 10.508 1 93.62 401 GLY A C 1
ATOM 3273 O O . GLY A 1 401 ? -23.75 45.281 10.617 1 93.62 401 GLY A O 1
ATOM 3274 N N . SER A 1 402 ? -24.453 47.125 9.586 1 96.19 402 SER A N 1
ATOM 3275 C CA . SER A 1 402 ? -23.328 47.125 8.672 1 96.19 402 SER A CA 1
ATOM 3276 C C . SER A 1 402 ? -22.047 47.562 9.383 1 96.19 402 SER A C 1
ATOM 3278 O O . SER A 1 402 ? -22.094 48.219 10.422 1 96.19 402 SER A O 1
ATOM 3280 N N . GLY A 1 403 ? -20.953 47.094 8.852 1 97.31 403 GLY A N 1
ATOM 3281 C CA . GLY A 1 403 ? -19.656 47.438 9.438 1 97.31 403 GLY A CA 1
ATOM 3282 C C . GLY A 1 403 ? -18.922 48.5 8.664 1 97.31 403 GLY A C 1
ATOM 3283 O O . GLY A 1 403 ? -18.984 48.562 7.438 1 97.31 403 GLY A O 1
ATOM 3284 N N . GLN A 1 404 ? -18.25 49.375 9.391 1 96.94 404 GLN A N 1
ATOM 3285 C CA . GLN A 1 404 ? -17.359 50.406 8.828 1 96.94 404 GLN A CA 1
ATOM 3286 C C . GLN A 1 404 ? -15.984 50.344 9.477 1 96.94 404 GLN A C 1
ATOM 3288 O O . GLN A 1 404 ? -15.867 50.375 10.703 1 96.94 404 GLN A O 1
ATOM 3293 N N . ILE A 1 405 ? -14.961 50.25 8.656 1 96.62 405 ILE A N 1
ATOM 3294 C CA . ILE A 1 405 ? -13.609 50.25 9.219 1 96.62 405 ILE A CA 1
ATOM 3295 C C . ILE A 1 405 ? -13.242 51.656 9.648 1 96.62 405 ILE A C 1
ATOM 3297 O O . ILE A 1 405 ? -13.227 52.594 8.82 1 96.62 405 ILE A O 1
ATOM 3301 N N . THR A 1 406 ? -12.859 51.844 10.898 1 95.12 406 THR A N 1
ATOM 3302 C CA . THR A 1 406 ? -12.609 53.188 11.422 1 95.12 406 THR A CA 1
ATOM 3303 C C . THR A 1 406 ? -11.141 53.375 11.789 1 95.12 406 THR A C 1
ATOM 3305 O O . THR A 1 406 ? -10.672 54.5 11.992 1 95.12 406 THR A O 1
ATOM 3308 N N . ALA A 1 407 ? -10.422 52.281 11.898 1 94.75 407 ALA A N 1
ATOM 3309 C CA . ALA A 1 407 ? -9 52.344 12.227 1 94.75 407 ALA A CA 1
ATOM 3310 C C . ALA A 1 407 ? -8.25 51.125 11.672 1 94.75 407 ALA A C 1
ATOM 3312 O O . ALA A 1 407 ? -8.82 50.031 11.555 1 94.75 407 ALA A O 1
ATOM 3313 N N . TRP A 1 408 ? -7.02 51.406 11.305 1 95.19 408 TRP A N 1
ATOM 3314 C CA . TRP A 1 408 ? -6.062 50.375 10.938 1 95.19 408 TRP A CA 1
ATOM 3315 C C . TRP A 1 408 ? -4.84 50.406 11.852 1 95.19 408 TRP A C 1
ATOM 3317 O O . TRP A 1 408 ? -4.363 51.5 12.219 1 95.19 408 TRP A O 1
ATOM 3327 N N . HIS A 1 409 ? -4.375 49.281 12.289 1 95.38 409 HIS A N 1
ATOM 3328 C CA . HIS A 1 409 ? -3.154 49.188 13.086 1 95.38 409 HIS A CA 1
ATOM 3329 C C . HIS A 1 409 ? -2.156 48.219 12.461 1 95.38 409 HIS A C 1
ATOM 3331 O O . HIS A 1 409 ? -2.531 47.125 12.031 1 95.38 409 HIS A O 1
ATOM 3337 N N . GLY A 1 410 ? -0.963 48.625 12.336 1 93.44 410 GLY A N 1
ATOM 3338 C CA . GLY A 1 410 ? 0.108 47.812 11.781 1 93.44 410 GLY A CA 1
ATOM 3339 C C . GLY A 1 410 ? 1.299 48.625 11.32 1 93.44 410 GLY A C 1
ATOM 3340 O O . GLY A 1 410 ? 1.488 49.75 11.766 1 93.44 410 GLY A O 1
ATOM 3341 N N . GLY A 1 411 ? 2.184 48 10.578 1 93.75 411 GLY A N 1
ATOM 3342 C CA . GLY A 1 411 ? 3.383 48.562 9.977 1 93.75 411 GLY A CA 1
ATOM 3343 C C . GLY A 1 411 ? 3.797 47.844 8.703 1 93.75 411 GLY A C 1
ATOM 3344 O O . GLY A 1 411 ? 2.975 47.188 8.055 1 93.75 411 GLY A O 1
ATOM 3345 N N . ALA A 1 412 ? 5.02 48.156 8.328 1 95.25 412 ALA A N 1
ATOM 3346 C CA . ALA A 1 412 ? 5.52 47.531 7.117 1 95.25 412 ALA A CA 1
ATOM 3347 C C . ALA A 1 412 ? 5.828 46.031 7.367 1 95.25 412 ALA A C 1
ATOM 3349 O O . ALA A 1 412 ? 6.926 45.562 7.066 1 95.25 412 ALA A O 1
ATOM 3350 N N . TYR A 1 413 ? 4.898 45.375 7.922 1 95.94 413 TYR A N 1
ATOM 3351 C CA . TYR A 1 413 ? 4.961 43.938 8.234 1 95.94 413 TYR A CA 1
ATOM 3352 C C . TYR A 1 413 ? 3.562 43.375 8.422 1 95.94 413 TYR A C 1
ATOM 3354 O O . TYR A 1 413 ? 2.602 44.125 8.641 1 95.94 413 TYR A O 1
ATOM 3362 N N . ASP A 1 414 ? 3.484 42.031 8.273 1 97.19 414 ASP A N 1
ATOM 3363 C CA . ASP A 1 414 ? 2.23 41.312 8.539 1 97.19 414 ASP A CA 1
ATOM 3364 C C . ASP A 1 414 ? 2.02 41.125 10.039 1 97.19 414 ASP A C 1
ATOM 3366 O O . ASP A 1 414 ? 2.967 40.812 10.773 1 97.19 414 ASP A O 1
ATOM 3370 N N . ILE A 1 415 ? 0.787 41.344 10.453 1 97.25 415 ILE A N 1
ATOM 3371 C CA . ILE A 1 415 ? 0.371 40.906 11.781 1 97.25 415 ILE A CA 1
ATOM 3372 C C . ILE A 1 415 ? -0.026 39.438 11.734 1 97.25 415 ILE A C 1
ATOM 3374 O O . ILE A 1 415 ? -0.858 39.031 10.922 1 97.25 415 ILE A O 1
ATOM 3378 N N . ARG A 1 416 ? 0.609 38.656 12.617 1 96.94 416 ARG A N 1
ATOM 3379 C CA . ARG A 1 416 ? 0.384 37.219 12.602 1 96.94 416 ARG A CA 1
ATOM 3380 C C . ARG A 1 416 ? -0.915 36.844 13.32 1 96.94 416 ARG A C 1
ATOM 3382 O O . ARG A 1 416 ? -1.688 36.031 12.836 1 96.94 416 ARG A O 1
ATOM 3389 N N . GLU A 1 417 ? -1.126 37.469 14.5 1 97.69 417 GLU A N 1
ATOM 3390 C CA . GLU A 1 417 ? -2.27 37.094 15.336 1 97.69 417 GLU A CA 1
ATOM 3391 C C . GLU A 1 417 ? -2.576 38.188 16.344 1 97.69 417 GLU A C 1
ATOM 3393 O O . GLU A 1 417 ? -1.662 38.781 16.922 1 97.69 417 GLU A O 1
ATOM 3398 N N . ILE A 1 418 ? -3.893 38.469 16.516 1 98.25 418 ILE A N 1
ATOM 3399 C CA . ILE A 1 418 ? -4.297 39.281 17.672 1 98.25 418 ILE A CA 1
ATOM 3400 C C . ILE A 1 418 ? -4.336 38.375 18.922 1 98.25 418 ILE A C 1
ATOM 3402 O O . ILE A 1 418 ? -4.922 37.281 18.891 1 98.25 418 ILE A O 1
ATOM 3406 N N . LYS A 1 419 ? -3.707 38.812 19.969 1 98 419 LYS A N 1
ATOM 3407 C CA . LYS A 1 419 ? -3.545 37.938 21.125 1 98 419 LYS A CA 1
ATOM 3408 C C . LYS A 1 419 ? -4.52 38.312 22.25 1 98 419 LYS A C 1
ATOM 3410 O O . LYS A 1 419 ? -4.914 37.469 23.031 1 98 419 LYS A O 1
ATOM 3415 N N . GLY A 1 420 ? -4.852 39.625 22.328 1 97.38 420 GLY A N 1
ATOM 3416 C CA . GLY A 1 420 ? -5.746 40.062 23.391 1 97.38 420 GLY A CA 1
ATOM 3417 C C . GLY A 1 420 ? -6.199 41.5 23.25 1 97.38 420 GLY A C 1
ATOM 3418 O O . GLY A 1 420 ? -5.656 42.25 22.438 1 97.38 420 GLY A O 1
ATOM 3419 N N . TYR A 1 421 ? -7.219 41.844 24.016 1 97.38 421 TYR A N 1
ATOM 3420 C CA . TYR A 1 421 ? -7.773 43.188 24.047 1 97.38 421 TYR A CA 1
ATOM 3421 C C . TYR A 1 421 ? -8.336 43.531 25.422 1 97.38 421 TYR A C 1
ATOM 3423 O O . TYR A 1 421 ? -9.156 42.781 25.953 1 97.38 421 TYR A O 1
ATOM 3431 N N . ASP A 1 422 ? -7.855 44.562 25.984 1 96.62 422 ASP A N 1
ATOM 3432 C CA . ASP A 1 422 ? -8.414 45.156 27.219 1 96.62 422 ASP A CA 1
ATOM 3433 C C . ASP A 1 422 ? -9.383 46.281 26.891 1 96.62 422 ASP A C 1
ATOM 3435 O O . ASP A 1 422 ? -8.953 47.406 26.594 1 96.62 422 ASP A O 1
ATOM 3439 N N . VAL A 1 423 ? -10.609 46.031 27.078 1 94.31 423 VAL A N 1
ATOM 3440 C CA . VAL A 1 423 ? -11.648 47 26.703 1 94.31 423 VAL A CA 1
ATOM 3441 C C . VAL A 1 423 ? -11.578 48.219 27.609 1 94.31 423 VAL A C 1
ATOM 3443 O O . VAL A 1 423 ? -11.883 49.312 27.188 1 94.31 423 VAL A O 1
ATOM 3446 N N . THR A 1 424 ? -11.188 48.031 28.844 1 93.69 424 THR A N 1
ATOM 3447 C CA . THR A 1 424 ? -11.148 49.125 29.828 1 93.69 424 THR A CA 1
ATOM 3448 C C . THR A 1 424 ? -10.102 50.156 29.438 1 93.69 424 THR A C 1
ATOM 3450 O O . THR A 1 424 ? -10.375 51.344 29.438 1 93.69 424 THR A O 1
ATOM 3453 N N . SER A 1 425 ? -8.953 49.688 29.062 1 94.56 425 SER A N 1
ATOM 3454 C CA . SER A 1 425 ? -7.875 50.625 28.719 1 94.56 425 SER A CA 1
ATOM 3455 C C . SER A 1 425 ? -7.809 50.844 27.203 1 94.56 425 SER A C 1
ATOM 3457 O O . SER A 1 425 ? -7.051 51.688 26.734 1 94.56 425 SER A O 1
ATOM 3459 N N . ASP A 1 426 ? -8.625 50.156 26.438 1 95.12 426 ASP A N 1
ATOM 3460 C CA . ASP A 1 426 ? -8.594 50.156 24.969 1 95.12 426 ASP A CA 1
ATOM 3461 C C . ASP A 1 426 ? -7.199 49.844 24.453 1 95.12 426 ASP A C 1
ATOM 3463 O O . ASP A 1 426 ? -6.637 50.594 23.656 1 95.12 426 ASP A O 1
ATOM 3467 N N . THR A 1 427 ? -6.621 48.75 24.984 1 96.31 427 THR A N 1
ATOM 3468 C CA . THR A 1 427 ? -5.293 48.281 24.609 1 96.31 427 THR A CA 1
ATOM 3469 C C . THR A 1 427 ? -5.379 46.906 23.938 1 96.31 427 THR A C 1
ATOM 3471 O O . THR A 1 427 ? -5.934 45.969 24.5 1 96.31 427 THR A O 1
ATOM 3474 N N . LEU A 1 428 ? -4.828 46.875 22.75 1 96.88 428 LEU A N 1
ATOM 3475 C CA . LEU A 1 428 ? -4.812 45.656 21.953 1 96.88 428 LEU A CA 1
ATOM 3476 C C . LEU A 1 428 ? -3.4 45.094 21.875 1 96.88 428 LEU A C 1
ATOM 3478 O O . LEU A 1 428 ? -2.43 45.844 21.766 1 96.88 428 LEU A O 1
ATOM 3482 N N . THR A 1 429 ? -3.232 43.75 21.984 1 98.12 429 THR A N 1
ATOM 3483 C CA . THR A 1 429 ? -1.938 43.094 21.844 1 98.12 429 THR A CA 1
ATOM 3484 C C . THR A 1 429 ? -1.939 42.156 20.625 1 98.12 429 THR A C 1
ATOM 3486 O O . THR A 1 429 ? -2.967 41.562 20.297 1 98.12 429 THR A O 1
ATOM 3489 N N . PHE A 1 430 ? -0.841 42.062 19.938 1 97.81 430 PHE A N 1
ATOM 3490 C CA . PHE A 1 430 ? -0.693 41.219 18.766 1 97.81 430 PHE A CA 1
ATOM 3491 C C . PHE A 1 430 ? 0.748 40.719 18.641 1 97.81 430 PHE A C 1
ATOM 3493 O O . PHE A 1 430 ? 1.644 41.25 19.312 1 97.81 430 PHE A O 1
ATOM 3500 N N . ILE A 1 431 ? 0.998 39.719 17.875 1 98 431 ILE A N 1
ATOM 3501 C CA . ILE A 1 431 ? 2.346 39.25 17.594 1 98 431 ILE A CA 1
ATOM 3502 C C . ILE A 1 431 ? 2.668 39.469 16.109 1 98 431 ILE A C 1
ATOM 3504 O O . ILE A 1 431 ? 1.777 39.406 15.266 1 98 431 ILE A O 1
ATOM 3508 N N . SER A 1 432 ? 3.883 39.688 15.812 1 97.69 432 SER A N 1
ATOM 3509 C CA . SER A 1 432 ? 4.398 39.906 14.469 1 97.69 432 SER A CA 1
ATOM 3510 C C . SER A 1 432 ? 5.914 39.75 14.422 1 97.69 432 SER A C 1
ATOM 3512 O O . SER A 1 432 ? 6.59 39.875 15.445 1 97.69 432 SER A O 1
ATOM 3514 N N . ALA A 1 433 ? 6.375 39.5 13.211 1 95.81 433 ALA A N 1
ATOM 3515 C CA . ALA A 1 433 ? 7.824 39.469 13.008 1 95.81 433 ALA A CA 1
ATOM 3516 C C . ALA A 1 433 ? 8.398 40.906 13.008 1 95.81 433 ALA A C 1
ATOM 3518 O O . ALA A 1 433 ? 9.602 41.094 13.203 1 95.81 433 ALA A O 1
ATOM 3519 N N . GLY A 1 434 ? 7.598 41.969 12.883 1 91.69 434 GLY A N 1
ATOM 3520 C CA . GLY A 1 434 ? 7.98 43.344 12.984 1 91.69 434 GLY A CA 1
ATOM 3521 C C . GLY A 1 434 ? 9.055 43.75 11.992 1 91.69 434 GLY A C 1
ATOM 3522 O O . GLY A 1 434 ? 9.844 44.656 12.25 1 91.69 434 GLY A O 1
ATOM 3523 N N . GLY A 1 435 ? 9.273 43.062 10.984 1 83.94 435 GLY A N 1
ATOM 3524 C CA . GLY A 1 435 ? 10.289 43.375 9.984 1 83.94 435 GLY A CA 1
ATOM 3525 C C . GLY A 1 435 ? 11.633 42.75 10.289 1 83.94 435 GLY A C 1
ATOM 3526 O O . GLY A 1 435 ? 12.602 42.969 9.547 1 83.94 435 GLY A O 1
ATOM 3527 N N . GLY A 1 436 ? 11.711 42.062 11.359 1 89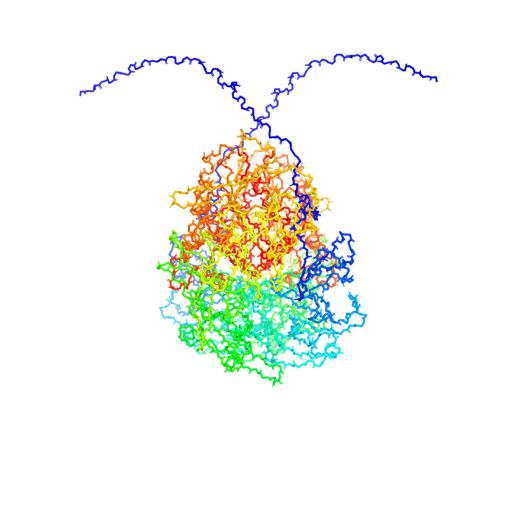.69 436 GLY A N 1
ATOM 3528 C CA . GLY A 1 436 ? 12.977 41.438 11.727 1 89.69 436 GLY A CA 1
ATOM 3529 C C . GLY A 1 436 ? 13.227 40.125 11.008 1 89.69 436 GLY A C 1
ATOM 3530 O O . GLY A 1 436 ? 12.32 39.562 10.391 1 89.69 436 GLY A O 1
ATOM 3531 N N . LEU A 1 437 ? 14.516 39.75 11.039 1 95 437 LEU A N 1
ATOM 3532 C CA . LEU A 1 437 ? 14.953 38.469 10.453 1 95 437 LEU A CA 1
ATOM 3533 C C . LEU A 1 437 ? 14.812 37.344 11.445 1 95 437 LEU A C 1
ATOM 3535 O O . LEU A 1 437 ? 15.547 37.281 12.438 1 95 437 LEU A O 1
ATOM 3539 N N . GLY A 1 438 ? 13.812 36.469 11.172 1 95.88 438 GLY A N 1
ATOM 3540 C CA . GLY A 1 438 ? 13.578 35.312 12.023 1 95.88 438 GLY A CA 1
ATOM 3541 C C . GLY A 1 438 ? 13 35.688 13.375 1 95.88 438 GLY A C 1
ATOM 3542 O O . GLY A 1 438 ? 13.227 34.969 14.359 1 95.88 438 GLY A O 1
ATOM 3543 N N . THR A 1 439 ? 12.32 36.781 13.461 1 97 439 THR A N 1
ATOM 3544 C CA . THR A 1 439 ? 11.805 37.25 14.742 1 97 439 THR A CA 1
ATOM 3545 C C . THR A 1 439 ? 10.305 37 14.852 1 97 439 THR A C 1
ATOM 3547 O O . THR A 1 439 ? 9.648 36.688 13.859 1 97 439 THR A O 1
ATOM 3550 N N . MET A 1 440 ? 9.781 37.031 16.047 1 98 440 MET A N 1
ATOM 3551 C CA . MET A 1 440 ? 8.367 37 16.422 1 98 440 MET A CA 1
ATOM 3552 C C . MET A 1 440 ? 8.156 37.625 17.797 1 98 440 MET A C 1
ATOM 3554 O O . MET A 1 440 ? 8.391 36.969 18.812 1 98 440 MET A O 1
ATOM 3558 N N . ARG A 1 441 ? 7.621 38.781 17.797 1 97.88 441 ARG A N 1
ATOM 3559 C CA . ARG A 1 441 ? 7.566 39.594 19.016 1 97.88 441 ARG A CA 1
ATOM 3560 C C . ARG A 1 441 ? 6.125 39.938 19.391 1 97.88 441 ARG A C 1
ATOM 3562 O O . ARG A 1 441 ? 5.223 39.812 18.547 1 97.88 441 ARG A O 1
ATOM 3569 N N . LEU A 1 442 ? 5.977 40.219 20.672 1 98.44 442 LEU A N 1
ATOM 3570 C CA . LEU A 1 442 ? 4.688 40.688 21.156 1 98.44 442 LEU A CA 1
ATOM 3571 C C . LEU A 1 442 ? 4.625 42.219 21.141 1 98.44 442 LEU A C 1
ATOM 3573 O O . LEU A 1 442 ? 5.586 42.906 21.531 1 98.44 442 LEU A O 1
ATOM 3577 N N . TYR A 1 443 ? 3.498 42.781 20.703 1 97.81 443 TYR A N 1
ATOM 3578 C CA . TYR A 1 443 ? 3.262 44.219 20.594 1 97.81 443 TYR A CA 1
ATOM 3579 C C . TYR A 1 443 ? 1.972 44.625 21.297 1 97.81 443 TYR A C 1
ATOM 3581 O O . TYR A 1 443 ? 1.12 43.75 21.578 1 97.81 443 TYR A O 1
ATOM 3589 N N . LYS A 1 444 ? 1.861 45.906 21.625 1 97.06 444 LYS A N 1
ATOM 3590 C CA . LYS A 1 444 ? 0.58 46.469 22.047 1 97.06 444 LYS A CA 1
ATOM 3591 C C . LYS A 1 444 ? 0.277 47.75 21.297 1 97.06 444 LYS A C 1
ATOM 3593 O O . LYS A 1 444 ? 1.193 48.438 20.859 1 97.06 444 LYS A O 1
ATOM 3598 N N . VAL A 1 445 ? -0.969 48 21.141 1 95.5 445 VAL A N 1
ATOM 3599 C CA . VAL A 1 445 ? -1.505 49.25 20.609 1 95.5 445 VAL A CA 1
ATOM 3600 C C . VAL A 1 445 ? -2.467 49.844 21.625 1 95.5 445 VAL A C 1
ATOM 3602 O O . VAL A 1 445 ? -3.41 49.219 22.078 1 95.5 445 VAL A O 1
ATOM 3605 N N . SER A 1 446 ? -2.166 51.062 21.984 1 93.56 446 SER A N 1
ATOM 3606 C CA . SER A 1 446 ? -3.074 51.812 22.859 1 93.56 446 SER A CA 1
ATOM 3607 C C . SER A 1 446 ? -4.062 52.656 22.047 1 93.56 446 SER A C 1
ATOM 3609 O O . SER A 1 446 ? -3.785 53 20.906 1 93.56 446 SER A O 1
ATOM 3611 N N . GLN A 1 447 ? -5.188 53 22.625 1 93.31 447 GLN A N 1
ATOM 3612 C CA . GLN A 1 447 ? -6.273 53.719 21.953 1 93.31 447 GLN A CA 1
ATOM 3613 C C . GLN A 1 447 ? -6.633 53.031 20.641 1 93.31 447 GLN A C 1
ATOM 3615 O O . GLN A 1 447 ? -6.672 53.688 19.594 1 93.31 447 GLN A O 1
ATOM 3620 N N . ALA A 1 448 ? -6.895 51.781 20.766 1 94.56 448 ALA A N 1
ATOM 3621 C CA . ALA A 1 448 ? -7.02 50.906 19.594 1 94.56 448 ALA A CA 1
ATOM 3622 C C . ALA A 1 448 ? -8.266 51.25 18.781 1 94.56 448 ALA A C 1
ATOM 3624 O O . ALA A 1 448 ? -8.312 51.031 17.578 1 94.56 448 ALA A O 1
ATOM 3625 N N . THR A 1 449 ? -9.312 51.781 19.344 1 93.62 449 THR A N 1
ATOM 3626 C CA . THR A 1 449 ? -10.539 52.094 18.641 1 93.62 449 THR A CA 1
ATOM 3627 C C . THR A 1 449 ? -10.438 53.469 17.953 1 93.62 449 THR A C 1
ATOM 3629 O O . THR A 1 449 ? -11.312 53.844 17.172 1 93.62 449 THR A O 1
ATOM 3632 N N . SER A 1 450 ? -9.383 54.25 18.312 1 84.81 450 SER A N 1
ATOM 3633 C CA . SER A 1 450 ? -9.219 55.594 17.719 1 84.81 450 SER A CA 1
ATOM 3634 C C . SER A 1 450 ? -8.25 55.562 16.547 1 84.81 450 SER A C 1
ATOM 3636 O O . SER A 1 450 ? -7.219 54.875 16.594 1 84.81 450 SER A O 1
ATOM 3638 N N . ALA A 1 451 ? -8.812 56.406 15.516 1 71.06 451 ALA A N 1
ATOM 3639 C CA . ALA A 1 451 ? -8.016 56.531 14.297 1 71.06 451 ALA A CA 1
ATOM 3640 C C . ALA A 1 451 ? -6.855 57.5 14.508 1 71.06 451 ALA A C 1
ATOM 3642 O O . ALA A 1 451 ? -6.984 58.469 15.234 1 71.06 451 ALA A O 1
ATOM 3643 N N . ASN A 1 452 ? -5.66 57.25 14.297 1 63.16 452 ASN A N 1
ATOM 3644 C CA . ASN A 1 452 ? -4.57 58.188 14.141 1 63.16 452 ASN A CA 1
ATOM 3645 C C . ASN A 1 452 ? -3.871 58.469 15.469 1 63.16 452 ASN A C 1
ATOM 3647 O O . ASN A 1 452 ? -3.055 59.375 15.57 1 63.16 452 ASN A O 1
ATOM 3651 N N . LYS A 1 453 ? -4.375 57.844 16.438 1 61.53 453 LYS A N 1
ATOM 3652 C CA . LYS A 1 453 ? -3.754 58.156 17.719 1 61.53 453 LYS A CA 1
ATOM 3653 C C . LYS A 1 453 ? -3.023 56.938 18.281 1 61.53 453 LYS A C 1
ATOM 3655 O O . LYS A 1 453 ? -2.486 57 19.391 1 61.53 453 LYS A O 1
ATOM 3660 N N . SER A 1 454 ? -2.869 56.031 17.453 1 67.38 454 SER A N 1
ATOM 3661 C CA . SER A 1 454 ? -2.379 54.75 17.984 1 67.38 454 SER A CA 1
ATOM 3662 C C . SER A 1 454 ? -0.855 54.688 17.984 1 67.38 454 SER A C 1
ATOM 3664 O O . SER A 1 454 ? -0.209 55.344 17.156 1 67.38 454 SER A O 1
ATOM 3666 N N . ASN A 1 455 ? -0.338 54.312 19.156 1 83.19 455 ASN A N 1
ATOM 3667 C CA . ASN A 1 455 ? 1.086 54.062 19.344 1 83.19 455 ASN A CA 1
ATOM 3668 C C . ASN A 1 455 ? 1.374 52.594 19.516 1 83.19 455 ASN A C 1
ATOM 3670 O O . ASN A 1 455 ? 0.738 51.906 20.344 1 83.19 455 ASN A O 1
ATOM 3674 N N . ILE A 1 456 ? 2.215 52.062 18.625 1 91.69 456 ILE A N 1
ATOM 3675 C CA . ILE A 1 456 ? 2.576 50.656 18.734 1 91.69 456 ILE A CA 1
ATOM 3676 C C . ILE A 1 456 ? 3.863 50.5 19.547 1 91.69 456 ILE A C 1
ATOM 3678 O O . ILE A 1 456 ? 4.859 51.188 19.266 1 91.69 456 ILE A O 1
ATOM 3682 N N . VAL A 1 457 ? 3.795 49.719 20.594 1 95.38 457 VAL A N 1
ATOM 3683 C CA . VAL A 1 457 ? 4.934 49.469 21.469 1 95.38 457 VAL A CA 1
ATOM 3684 C C . VAL A 1 457 ? 5.293 47.969 21.406 1 95.38 457 VAL A C 1
ATOM 3686 O O . VAL A 1 457 ? 4.41 47.125 21.406 1 95.38 457 VAL A O 1
ATOM 3689 N N . THR A 1 458 ? 6.598 47.688 21.297 1 96.88 458 THR A N 1
ATOM 3690 C CA . THR A 1 458 ? 7.066 46.312 21.328 1 96.88 458 THR A CA 1
ATOM 3691 C C . THR A 1 458 ? 7.223 45.844 22.781 1 96.88 458 THR A C 1
ATOM 3693 O O . THR A 1 458 ? 8.258 46.062 23.406 1 96.88 458 THR A O 1
ATOM 3696 N N . LEU A 1 459 ? 6.316 45.062 23.234 1 98.06 459 LEU A N 1
ATOM 3697 C CA . LEU A 1 459 ? 6.324 44.562 24.609 1 98.06 459 LEU A CA 1
ATOM 3698 C C . LEU A 1 459 ? 7.535 43.656 24.859 1 98.06 459 LEU A C 1
ATOM 3700 O O . LEU A 1 459 ? 8.102 43.688 25.953 1 98.06 459 LEU A O 1
ATOM 3704 N N . SER A 1 460 ? 7.934 42.906 23.906 1 97.62 460 SER A N 1
ATOM 3705 C CA . SER A 1 460 ? 9.062 42 24.031 1 97.62 460 SER A CA 1
ATOM 3706 C C . SER A 1 460 ? 10.359 42.75 24.328 1 97.62 460 SER A C 1
ATOM 3708 O O . SER A 1 460 ? 11.305 42.156 24.844 1 97.62 460 SER A O 1
ATOM 3710 N N . SER A 1 461 ? 10.461 43.969 24 1 96.31 461 SER A N 1
ATOM 3711 C CA . SER A 1 461 ? 11.688 44.75 24.188 1 96.31 461 SER A CA 1
ATOM 3712 C C . SER A 1 461 ? 11.898 45.094 25.672 1 96.31 461 SER A C 1
ATOM 3714 O O . SER A 1 461 ? 12.977 45.531 26.062 1 96.31 461 SER A O 1
ATOM 3716 N N . PHE A 1 462 ? 10.93 44.812 26.516 1 97.75 462 PHE A N 1
ATOM 3717 C CA . PHE A 1 462 ? 11.016 45.156 27.922 1 97.75 462 PHE A CA 1
ATOM 3718 C C . PHE A 1 462 ? 11.641 44 28.719 1 97.75 462 PHE A C 1
ATOM 3720 O O . PHE A 1 462 ? 11.898 44.156 29.922 1 97.75 462 PHE A O 1
ATOM 3727 N N . VAL A 1 463 ? 11.867 42.906 28.094 1 97.19 463 VAL A N 1
ATOM 3728 C CA . VAL A 1 463 ? 12.586 41.781 28.703 1 97.19 463 VAL A CA 1
ATOM 3729 C C . VAL A 1 463 ? 13.812 41.438 27.859 1 97.19 463 VAL A C 1
ATOM 3731 O O . VAL A 1 463 ? 13.844 41.688 26.656 1 97.19 463 VAL A O 1
ATOM 3734 N N . PRO A 1 464 ? 14.828 40.844 28.484 1 94.69 464 PRO A N 1
ATOM 3735 C CA . PRO A 1 464 ? 16.062 40.562 27.75 1 94.69 464 PRO A CA 1
ATOM 3736 C C . PRO A 1 464 ? 15.906 39.438 26.75 1 94.69 464 PRO A C 1
ATOM 3738 O O . PRO A 1 464 ? 15.219 38.438 27.047 1 94.69 464 PRO A O 1
ATOM 3741 N N . ASP A 1 465 ? 16.5 39.594 25.609 1 91.69 465 ASP A N 1
ATOM 3742 C CA . ASP A 1 465 ? 16.734 38.531 24.641 1 91.69 465 ASP A CA 1
ATOM 3743 C C . ASP A 1 465 ? 15.422 37.875 24.188 1 91.69 465 ASP A C 1
ATOM 3745 O O . ASP A 1 465 ? 15.305 36.656 24.156 1 91.69 465 ASP A O 1
ATOM 3749 N N . CYS A 1 466 ? 14.391 38.625 23.906 1 96.94 466 CYS A N 1
ATOM 3750 C CA . CYS A 1 466 ? 13.094 38.094 23.5 1 96.94 466 CYS A CA 1
ATOM 3751 C C . CYS A 1 466 ? 12.734 38.531 22.078 1 96.94 466 CYS A C 1
ATOM 3753 O O . CYS A 1 466 ? 11.641 39.031 21.844 1 96.94 466 CYS A O 1
ATOM 3755 N N . GLU A 1 467 ? 13.695 38.281 21.125 1 96.12 467 GLU A N 1
ATOM 3756 C CA . GLU A 1 467 ? 13.461 38.594 19.719 1 96.12 467 GLU A CA 1
ATOM 3757 C C . GLU A 1 467 ? 12.5 37.594 19.078 1 96.12 467 GLU A C 1
ATOM 3759 O O . GLU A 1 467 ? 11.805 37.906 18.109 1 96.12 467 GLU A O 1
ATOM 3764 N N . TYR A 1 468 ? 12.57 36.406 19.484 1 96.94 468 TYR A N 1
ATOM 3765 C CA . TYR A 1 468 ? 11.688 35.312 19.031 1 96.94 468 TYR A CA 1
ATOM 3766 C C . TYR A 1 468 ? 11.047 34.625 20.219 1 96.94 468 TYR A C 1
ATOM 3768 O O . TYR A 1 468 ? 11.703 34.406 21.25 1 96.94 468 TYR A O 1
ATOM 3776 N N . GLY A 1 469 ? 9.727 34.312 20.031 1 96.62 469 GLY A N 1
ATOM 3777 C CA . GLY A 1 469 ? 9.07 33.594 21.109 1 96.62 469 GLY A CA 1
ATOM 3778 C C . GLY A 1 469 ? 7.621 33.281 20.812 1 96.62 469 GLY A C 1
ATOM 3779 O O . GLY A 1 469 ? 7.109 33.594 19.75 1 96.62 469 GLY A O 1
ATOM 3780 N N . THR A 1 470 ? 7.043 32.5 21.75 1 96.31 470 THR A N 1
ATOM 3781 C CA . THR A 1 470 ? 5.605 32.25 21.812 1 96.31 470 THR A CA 1
ATOM 3782 C C . THR A 1 470 ? 4.984 33.031 22.984 1 96.31 470 THR A C 1
ATOM 3784 O O . THR A 1 470 ? 5.543 33.062 24.078 1 96.31 470 THR A O 1
ATOM 3787 N N . HIS A 1 471 ? 3.877 33.688 22.641 1 97.38 471 HIS A N 1
ATOM 3788 C CA . HIS A 1 471 ? 3.314 34.594 23.625 1 97.38 471 HIS A CA 1
ATOM 3789 C C . HIS A 1 471 ? 1.821 34.344 23.812 1 97.38 471 HIS A C 1
ATOM 3791 O O . HIS A 1 471 ? 1.122 34 22.875 1 97.38 471 HIS A O 1
ATOM 3797 N N . GLU A 1 472 ? 1.399 34.5 25.078 1 97.25 472 GLU A N 1
ATOM 3798 C CA . GLU A 1 472 ? -0.011 34.375 25.438 1 97.25 472 GLU A CA 1
ATOM 3799 C C . GLU A 1 472 ? -0.466 35.562 26.281 1 97.25 472 GLU A C 1
ATOM 3801 O O . GLU A 1 472 ? 0.332 36.156 27 1 97.25 472 GLU A O 1
ATOM 3806 N N . VAL A 1 473 ? -1.688 35.906 26.109 1 97.88 473 VAL A N 1
ATOM 3807 C CA . VAL A 1 473 ? -2.266 37.031 26.844 1 97.88 473 VAL A CA 1
ATOM 3808 C C . VAL A 1 473 ? -3.486 36.562 27.625 1 97.88 473 VAL A C 1
ATOM 3810 O O . VAL A 1 473 ? -4.215 35.688 27.188 1 97.88 473 VAL A O 1
ATOM 3813 N N . SER A 1 474 ? -3.607 37.188 28.844 1 97.06 474 SER A N 1
ATOM 3814 C CA . SER A 1 474 ? -4.734 36.812 29.703 1 97.06 474 SER A CA 1
ATOM 3815 C C . SER A 1 474 ? -6.066 37.156 29.031 1 97.06 474 SER A C 1
ATOM 3817 O O . SER A 1 474 ? -6.133 38.031 28.188 1 97.06 474 SER A O 1
ATOM 3819 N N . PRO A 1 475 ? -7.141 36.438 29.469 1 93.38 475 PRO A N 1
ATOM 3820 C CA . PRO A 1 475 ? -8.445 36.656 28.844 1 93.38 475 PRO A CA 1
ATOM 3821 C C . PRO A 1 475 ? -8.898 38.125 28.906 1 93.38 475 PRO A C 1
ATOM 3823 O O . PRO A 1 475 ? -9.586 38.594 28 1 93.38 475 PRO A O 1
ATOM 3826 N N . ASP A 1 476 ? -8.484 38.844 29.922 1 94.25 476 ASP A N 1
ATOM 3827 C CA . ASP A 1 476 ? -8.906 40.25 30.078 1 94.25 476 ASP A CA 1
ATOM 3828 C C . ASP A 1 476 ? -7.922 41.188 29.391 1 94.25 476 ASP A C 1
ATOM 3830 O O . ASP A 1 476 ? -8.102 42.406 29.438 1 94.25 476 ASP A O 1
ATOM 3834 N N . GLY A 1 477 ? -6.875 40.688 28.828 1 96.69 477 GLY A N 1
ATOM 3835 C CA . GLY A 1 477 ? -5.922 41.469 28.062 1 96.69 477 GLY A CA 1
ATOM 3836 C C . GLY A 1 477 ? -4.941 42.219 28.938 1 96.69 477 GLY A C 1
ATOM 3837 O O . GLY A 1 477 ? -4.121 43 28.422 1 96.69 477 GLY A O 1
ATOM 3838 N N . LYS A 1 478 ? -4.879 41.969 30.203 1 97.25 478 LYS A N 1
ATOM 3839 C CA . LYS A 1 478 ? -4.156 42.844 31.125 1 97.25 478 LYS A CA 1
ATOM 3840 C C . LYS A 1 478 ? -2.762 42.281 31.422 1 97.25 478 LYS A C 1
ATOM 3842 O O . LYS A 1 478 ? -1.873 43.031 31.828 1 97.25 478 LYS A O 1
ATOM 3847 N N . ARG A 1 479 ? -2.605 41 31.234 1 97.81 479 ARG A N 1
ATOM 3848 C CA . ARG A 1 479 ? -1.304 40.375 31.469 1 97.81 479 ARG A CA 1
ATOM 3849 C C . ARG A 1 479 ? -0.896 39.5 30.297 1 97.81 479 ARG A C 1
ATOM 3851 O O . ARG A 1 479 ? -1.744 39.094 29.5 1 97.81 479 ARG A O 1
ATOM 3858 N N . ALA A 1 480 ? 0.379 39.344 30.203 1 98.31 480 ALA A N 1
ATOM 3859 C CA . ALA A 1 480 ? 0.916 38.5 29.125 1 98.31 480 ALA A CA 1
ATOM 3860 C C . ALA A 1 480 ? 2.023 37.594 29.641 1 98.31 480 ALA A C 1
ATOM 3862 O O . ALA A 1 480 ? 2.777 37.969 30.547 1 98.31 480 ALA A O 1
ATOM 3863 N N . VAL A 1 481 ? 2.064 36.375 29.156 1 97.88 481 VAL A N 1
ATOM 3864 C CA . VAL A 1 481 ? 3.186 35.469 29.328 1 97.88 481 VAL A CA 1
ATOM 3865 C C . VAL A 1 481 ? 4.066 35.469 28.078 1 97.88 481 VAL A C 1
ATOM 3867 O O . VAL A 1 481 ? 3.588 35.219 26.969 1 97.88 481 VAL A O 1
ATOM 3870 N N . LEU A 1 482 ? 5.309 35.875 28.219 1 98.19 482 LEU A N 1
ATOM 3871 C CA . LEU A 1 482 ? 6.285 35.844 27.141 1 98.19 482 LEU A CA 1
ATOM 3872 C C . LEU A 1 482 ? 7.215 34.625 27.281 1 98.19 482 LEU A C 1
ATOM 3874 O O . LEU A 1 482 ? 7.957 34.531 28.266 1 98.19 482 LEU A O 1
ATOM 3878 N N . SER A 1 483 ? 7.105 33.75 26.406 1 97.5 483 SER A N 1
ATOM 3879 C CA . SER A 1 483 ? 8.086 32.656 26.297 1 97.5 483 SER A CA 1
ATOM 3880 C C . SER A 1 483 ? 9.164 33 25.281 1 97.5 483 SER A C 1
ATOM 3882 O O . SER A 1 483 ? 8.992 32.75 24.078 1 97.5 483 SER A O 1
ATOM 3884 N N . CYS A 1 484 ? 10.297 33.469 25.781 1 97.81 484 CYS A N 1
ATOM 3885 C CA . CYS A 1 484 ? 11.391 33.9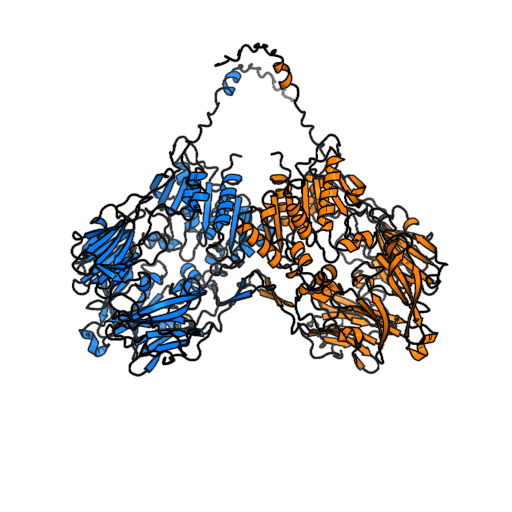69 24.953 1 97.81 484 CYS A CA 1
ATOM 3886 C C . CYS A 1 484 ? 12.352 32.844 24.594 1 97.81 484 CYS A C 1
ATOM 3888 O O . CYS A 1 484 ? 12.922 32.188 25.469 1 97.81 484 CYS A O 1
ATOM 3890 N N . ILE A 1 485 ? 12.5 32.688 23.328 1 97 485 ILE A N 1
ATOM 3891 C CA . ILE A 1 485 ? 13.281 31.562 22.812 1 97 485 ILE A CA 1
ATOM 3892 C C . ILE A 1 485 ? 14.57 32.094 22.188 1 97 485 ILE A C 1
ATOM 3894 O O . ILE A 1 485 ? 14.547 33.031 21.406 1 97 485 ILE A O 1
ATOM 3898 N N . LYS A 1 486 ? 15.703 31.531 22.531 1 95.25 486 LYS A N 1
ATOM 3899 C CA . LYS A 1 486 ? 17.016 31.703 21.906 1 95.25 486 LYS A CA 1
ATOM 3900 C C . LYS A 1 486 ? 17.641 30.359 21.562 1 95.25 486 LYS A C 1
ATOM 3902 O O . LYS A 1 486 ? 17.516 29.391 22.312 1 95.25 486 LYS A O 1
ATOM 3907 N N . PRO A 1 487 ? 18.344 30.344 20.422 1 95.5 487 PRO A N 1
ATOM 3908 C CA . PRO A 1 487 ? 18.938 29.062 20.031 1 95.5 487 PRO A CA 1
ATOM 3909 C C . PRO A 1 487 ? 19.828 28.469 21.125 1 95.5 487 PRO A C 1
ATOM 3911 O O . PRO A 1 487 ? 20.688 29.156 21.672 1 95.5 487 PRO A O 1
ATOM 3914 N N . PHE A 1 488 ? 19.562 27.188 21.438 1 95.44 488 PHE A N 1
ATOM 3915 C CA . PHE A 1 488 ? 20.391 26.344 22.297 1 95.44 488 PHE A CA 1
ATOM 3916 C C . PHE A 1 488 ? 20.375 26.859 23.734 1 95.44 488 PHE A C 1
ATOM 3918 O O . PHE A 1 488 ? 21.359 26.672 24.469 1 95.44 488 PHE A O 1
ATOM 3925 N N . GLN A 1 489 ? 19.344 27.562 24.125 1 95 489 GLN A N 1
ATOM 3926 C CA . GLN A 1 489 ? 19.094 28 25.5 1 95 489 GLN A CA 1
ATOM 3927 C C . GLN A 1 489 ? 17.703 27.562 25.953 1 95 489 GLN A C 1
ATOM 3929 O O . GLN A 1 489 ? 16.812 27.328 25.141 1 95 489 GLN A O 1
ATOM 3934 N N . ASN A 1 490 ? 17.609 27.406 27.281 1 95.25 490 ASN A N 1
ATOM 3935 C CA . ASN A 1 490 ? 16.266 27.188 27.812 1 95.25 490 ASN A CA 1
ATOM 3936 C C . ASN A 1 490 ? 15.344 28.359 27.516 1 95.25 490 ASN A C 1
ATOM 3938 O O . ASN A 1 490 ? 15.766 29.516 27.578 1 95.25 490 ASN A O 1
ATOM 3942 N N . THR A 1 491 ? 14.125 28.062 27.25 1 95.88 491 THR A N 1
ATOM 3943 C CA . THR A 1 491 ? 13.133 29.109 27.078 1 95.88 491 THR A CA 1
ATOM 3944 C C . THR A 1 491 ? 12.953 29.891 28.375 1 95.88 491 THR A C 1
ATOM 3946 O O . THR A 1 491 ? 12.812 29.312 29.453 1 95.88 491 THR A O 1
ATOM 3949 N N . LYS A 1 492 ? 13.023 31.172 28.266 1 96.56 492 LYS A N 1
ATOM 3950 C CA . LYS A 1 492 ? 12.742 32.031 29.422 1 96.56 492 LYS A CA 1
ATOM 3951 C C . LYS A 1 492 ? 11.297 32.5 29.406 1 96.56 492 LYS A C 1
ATOM 3953 O O . LYS A 1 492 ? 10.836 33.094 28.438 1 96.56 492 LYS A O 1
ATOM 3958 N N . MET A 1 493 ? 10.617 32.219 30.453 1 96.56 493 MET A N 1
ATOM 3959 C CA . MET A 1 493 ? 9.203 32.594 30.547 1 96.56 493 MET A CA 1
ATOM 3960 C C . MET A 1 493 ? 9.008 33.781 31.484 1 96.56 493 MET A C 1
ATOM 3962 O O . MET A 1 493 ? 9.383 33.688 32.656 1 96.56 493 MET A O 1
ATOM 3966 N N . TYR A 1 494 ? 8.453 34.875 31.047 1 97.69 494 TYR A N 1
ATOM 3967 C CA . TYR A 1 494 ? 8.156 36.062 31.828 1 97.69 494 TYR A CA 1
ATOM 3968 C C . TYR A 1 494 ? 6.648 36.25 31.969 1 97.69 494 TYR A C 1
ATOM 3970 O O . TYR A 1 494 ? 5.879 35.906 31.078 1 97.69 494 TYR A O 1
ATOM 3978 N N . LEU A 1 495 ? 6.242 36.688 33.094 1 98.19 495 LEU A N 1
ATOM 3979 C CA . LEU A 1 495 ? 4.914 37.281 33.281 1 98.19 495 LEU A CA 1
ATOM 3980 C C . LEU A 1 495 ? 4.992 38.781 33.312 1 98.19 495 LEU A C 1
ATOM 3982 O O . LEU A 1 495 ? 5.844 39.344 34 1 98.19 495 LEU A O 1
ATOM 3986 N N . MET A 1 496 ? 4.117 39.469 32.562 1 98.25 496 MET A N 1
ATOM 3987 C CA . MET A 1 496 ? 4.215 40.938 32.375 1 98.25 496 MET A CA 1
ATOM 3988 C C . MET A 1 496 ? 2.84 41.594 32.469 1 98.25 496 MET A C 1
ATOM 3990 O O . MET A 1 496 ? 1.849 41.031 31.984 1 98.25 496 MET A O 1
ATOM 3994 N N . ASP A 1 497 ? 2.793 42.781 33.125 1 97.5 497 ASP A N 1
ATOM 3995 C CA . ASP A 1 497 ? 1.611 43.625 33 1 97.5 497 ASP A CA 1
ATOM 3996 C C . ASP A 1 497 ? 1.61 44.406 31.688 1 97.5 497 ASP A C 1
ATOM 3998 O O . ASP A 1 497 ? 2.545 45.125 31.391 1 97.5 497 ASP A O 1
ATOM 4002 N N . VAL A 1 498 ? 0.577 44.312 30.906 1 97.81 498 VAL A N 1
ATOM 4003 C CA . VAL A 1 498 ? 0.538 44.844 29.547 1 97.81 498 VAL A CA 1
ATOM 4004 C C . VAL A 1 498 ? 0.571 46.375 29.594 1 97.81 498 VAL A C 1
ATOM 4006 O O . VAL A 1 498 ? 1.271 47 28.812 1 97.81 498 VAL A O 1
ATOM 4009 N N . ASP A 1 499 ? -0.144 47 30.5 1 95.12 499 ASP A N 1
ATOM 4010 C CA . ASP A 1 499 ? -0.25 48.438 30.578 1 95.12 499 ASP A CA 1
ATOM 4011 C C . ASP A 1 499 ? 1.046 49.062 31.094 1 95.12 499 ASP A C 1
ATOM 4013 O O . ASP A 1 499 ? 1.377 50.188 30.766 1 95.12 499 ASP A O 1
ATOM 4017 N N . LYS A 1 500 ? 1.745 48.312 31.969 1 96 500 LYS A N 1
ATOM 4018 C CA . LYS A 1 500 ? 3.039 48.75 32.5 1 96 500 LYS A CA 1
ATOM 4019 C C . LYS A 1 500 ? 4.086 47.656 32.344 1 96 500 LYS A C 1
ATOM 4021 O O . LYS A 1 500 ? 4.516 47.031 33.312 1 96 500 LYS A O 1
ATOM 4026 N N . PRO A 1 501 ? 4.629 47.625 31.203 1 96.94 501 PRO A N 1
ATOM 4027 C CA . PRO A 1 501 ? 5.461 46.469 30.844 1 96.94 501 PRO A CA 1
ATOM 4028 C C . PRO A 1 501 ? 6.73 46.375 31.688 1 96.94 501 PRO A C 1
ATOM 4030 O O . PRO A 1 501 ? 7.344 45.312 31.781 1 96.94 501 PRO A O 1
ATOM 4033 N N . SER A 1 502 ? 7.152 47.469 32.281 1 96 502 SER A N 1
ATOM 4034 C CA . SER A 1 502 ? 8.297 47.438 33.188 1 96 502 SER A CA 1
ATOM 4035 C C . SER A 1 502 ? 8.023 46.531 34.375 1 96 502 SER A C 1
ATOM 4037 O O . SER A 1 502 ? 8.953 46.062 35.031 1 96 502 SER A O 1
ATOM 4039 N N . ARG A 1 503 ? 6.754 46.344 34.656 1 97.19 503 ARG A N 1
ATOM 4040 C CA . ARG A 1 503 ? 6.359 45.406 35.688 1 97.19 503 ARG A CA 1
ATOM 4041 C C . ARG A 1 503 ? 6.273 44 35.156 1 97.19 503 ARG A C 1
ATOM 4043 O O . ARG A 1 503 ? 5.211 43.562 34.688 1 97.19 503 ARG A O 1
ATOM 4050 N N . ASN A 1 504 ? 7.336 43.312 35.125 1 97.69 504 ASN A N 1
ATOM 4051 C CA . ASN A 1 504 ? 7.438 41.938 34.656 1 97.69 504 ASN A CA 1
ATOM 4052 C C . ASN A 1 504 ? 8.375 41.125 35.562 1 97.69 504 ASN A C 1
ATOM 4054 O O . ASN A 1 504 ? 9.156 41.656 36.312 1 97.69 504 ASN A O 1
ATOM 4058 N N . LYS A 1 505 ? 8.25 39.812 35.531 1 97.5 505 LYS A N 1
ATOM 4059 C CA . LYS A 1 505 ? 9.039 38.906 36.344 1 97.5 505 LYS A CA 1
ATOM 4060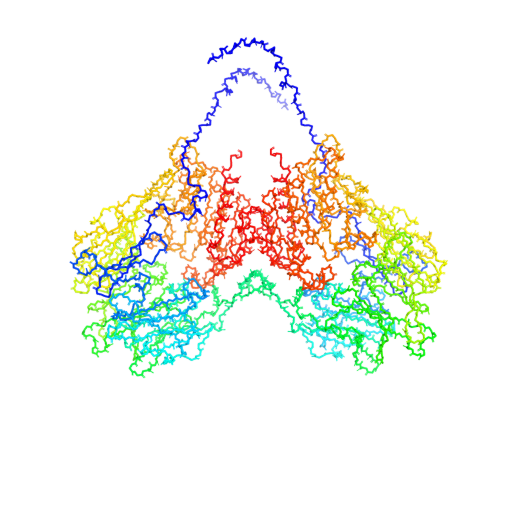 C C . LYS A 1 505 ? 9.383 37.625 35.594 1 97.5 505 LYS A C 1
ATOM 4062 O O . LYS A 1 505 ? 8.531 37.062 34.906 1 97.5 505 LYS A O 1
ATOM 4067 N N . LEU A 1 506 ? 10.688 37.281 35.625 1 96.94 506 LEU A N 1
ATOM 4068 C CA . LEU A 1 506 ? 11.102 35.969 35.094 1 96.94 506 LEU A CA 1
ATOM 4069 C C . LEU A 1 506 ? 10.578 34.844 35.969 1 96.94 506 LEU A C 1
ATOM 4071 O O . LEU A 1 506 ? 10.883 34.781 37.188 1 96.94 506 LEU A O 1
ATOM 4075 N N . LEU A 1 507 ? 9.789 33.969 35.406 1 94.81 507 LEU A N 1
ATOM 4076 C CA . LEU A 1 507 ? 9.195 32.875 36.156 1 94.81 507 LEU A CA 1
ATOM 4077 C C . LEU A 1 507 ? 10.008 31.609 36 1 94.81 507 LEU A C 1
ATOM 4079 O O . LEU A 1 507 ? 10.102 30.812 36.938 1 94.81 507 LEU A O 1
ATOM 4083 N N . GLU A 1 508 ? 10.406 31.281 34.812 1 91.94 508 GLU A N 1
ATOM 4084 C CA . GLU A 1 508 ? 11.133 30.047 34.5 1 91.94 508 GLU A CA 1
ATOM 4085 C C . GLU A 1 508 ? 12.273 30.328 33.531 1 91.94 508 GLU A C 1
ATOM 4087 O O . GLU A 1 508 ? 12.242 31.328 32.812 1 91.94 508 GLU A O 1
ATOM 4092 N N . GLY A 1 509 ? 13.266 29.375 33.406 1 89.94 509 GLY A N 1
ATOM 4093 C CA . GLY A 1 509 ? 14.289 29.391 32.375 1 89.94 509 GLY A CA 1
ATOM 4094 C C . GLY A 1 509 ? 15.547 30.125 32.781 1 89.94 509 GLY A C 1
ATOM 4095 O O . GLY A 1 509 ? 16.391 30.453 31.953 1 89.94 509 GLY A O 1
ATOM 4096 N N . ALA A 1 510 ? 15.703 30.328 34.031 1 86.5 510 ALA A N 1
ATOM 4097 C CA . ALA A 1 510 ? 16.891 31 34.562 1 86.5 510 ALA A CA 1
ATOM 4098 C C . ALA A 1 510 ? 18.109 30.094 34.5 1 86.5 510 ALA A C 1
ATOM 4100 O O . ALA A 1 510 ? 19.234 30.578 34.312 1 86.5 510 ALA A O 1
ATOM 4101 N N . GLU A 1 511 ? 17.844 28.859 34.531 1 88.25 511 GLU A N 1
ATOM 4102 C CA . GLU A 1 511 ? 18.953 27.906 34.531 1 88.25 511 GLU A CA 1
ATOM 4103 C C . GLU A 1 511 ? 19.5 27.703 33.125 1 88.25 511 GLU A C 1
ATOM 4105 O O . GLU A 1 511 ? 18.766 27.844 32.156 1 88.25 511 GLU A O 1
ATOM 4110 N N . GLU A 1 512 ? 20.703 27.375 33.094 1 88.06 512 GLU A N 1
ATOM 4111 C CA . GLU A 1 512 ? 21.344 27.094 31.797 1 88.06 512 GLU A CA 1
ATOM 4112 C C . GLU A 1 512 ? 20.984 25.703 31.297 1 88.06 512 GLU A C 1
ATOM 4114 O O . GLU A 1 512 ? 20.781 24.781 32.094 1 88.06 512 GLU A O 1
ATOM 4119 N N . ALA A 1 513 ? 20.938 25.625 29.953 1 88.94 513 ALA A N 1
ATOM 4120 C CA . ALA A 1 513 ? 20.719 24.312 29.328 1 88.94 513 ALA A CA 1
ATOM 4121 C C . ALA A 1 513 ? 21.938 23.422 29.516 1 88.94 513 ALA A C 1
ATOM 4123 O O . ALA A 1 513 ? 23.078 23.906 29.562 1 88.94 513 ALA A O 1
ATOM 4124 N N . HIS A 1 514 ? 21.734 22.125 29.688 1 88.75 514 HIS A N 1
ATOM 4125 C CA . HIS A 1 514 ? 22.797 21.141 29.75 1 88.75 514 HIS A CA 1
ATOM 4126 C C . HIS A 1 514 ? 22.906 20.359 28.438 1 88.75 514 HIS A C 1
ATOM 4128 O O . HIS A 1 514 ? 22.328 19.266 28.312 1 88.75 514 HIS A O 1
ATOM 4134 N N . ILE A 1 515 ? 23.703 20.859 27.609 1 92.19 515 ILE A N 1
ATOM 4135 C CA . ILE A 1 515 ? 23.859 20.266 26.281 1 92.19 515 ILE A CA 1
ATOM 4136 C C . ILE A 1 515 ? 25.156 19.453 26.234 1 92.19 515 ILE A C 1
ATOM 4138 O O . ILE A 1 515 ? 26.25 20.016 26.391 1 92.19 515 ILE A O 1
ATOM 4142 N N . PRO A 1 516 ? 25.078 18.125 26 1 91.31 516 PRO A N 1
ATOM 4143 C CA . PRO A 1 516 ? 26.25 17.25 26.094 1 91.31 516 PRO A CA 1
ATOM 4144 C C . PRO A 1 516 ? 27.016 17.156 24.766 1 91.31 516 PRO A C 1
ATOM 4146 O O . PRO A 1 516 ? 27.75 16.188 24.547 1 91.31 516 PRO A O 1
ATOM 4149 N N . PHE A 1 517 ? 26.875 17.922 23.812 1 95.69 517 PHE A N 1
ATOM 4150 C CA . PHE A 1 517 ? 27.578 17.938 22.531 1 95.69 517 PHE A CA 1
ATOM 4151 C C . PHE A 1 517 ? 28.016 19.344 22.172 1 95.69 517 PHE A C 1
ATOM 4153 O O . PHE A 1 517 ? 27.531 20.328 22.75 1 95.69 517 PHE A O 1
ATOM 4160 N N . ASP A 1 518 ? 29 19.438 21.297 1 97.38 518 ASP A N 1
ATOM 4161 C CA . ASP A 1 518 ? 29.469 20.75 20.844 1 97.38 518 ASP A CA 1
ATOM 4162 C C . ASP A 1 518 ? 28.438 21.422 19.938 1 97.38 518 ASP A C 1
ATOM 4164 O O . ASP A 1 518 ? 27.844 20.766 19.062 1 97.38 518 ASP A O 1
ATOM 4168 N N . LEU A 1 519 ? 28.234 22.688 20.172 1 97.06 519 LEU A N 1
ATOM 4169 C CA . LEU A 1 519 ? 27.141 23.391 19.5 1 97.06 519 LEU A CA 1
ATOM 4170 C C . LEU A 1 519 ? 27.531 23.828 18.094 1 97.06 519 LEU A C 1
ATOM 4172 O O . LEU A 1 519 ? 28.672 24.25 17.875 1 97.06 519 LEU A O 1
ATOM 4176 N N . PRO A 1 520 ? 26.609 23.656 17.172 1 97.56 520 PRO A N 1
ATOM 4177 C CA . PRO A 1 520 ? 26.781 24.312 15.883 1 97.56 520 PRO A CA 1
ATOM 4178 C C . PRO A 1 520 ? 26.672 25.828 15.969 1 97.56 520 PRO A C 1
ATOM 4180 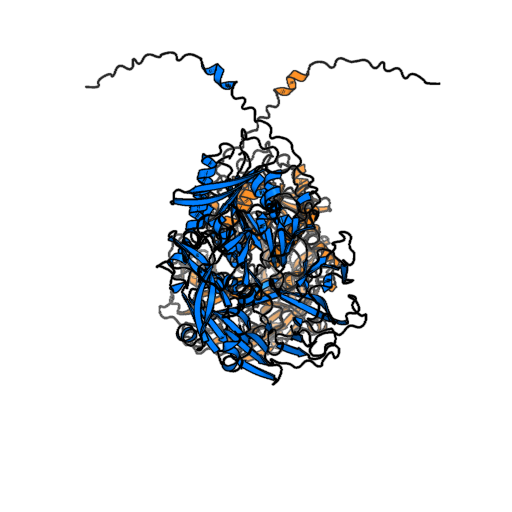O O . PRO A 1 520 ? 26.297 26.375 17.016 1 97.56 520 PRO A O 1
ATOM 4183 N N . GLU A 1 521 ? 27.094 26.453 14.859 1 97.56 521 GLU A N 1
ATOM 4184 C CA . GLU A 1 521 ? 27.016 27.906 14.766 1 97.56 521 GLU A CA 1
ATOM 4185 C C . GLU A 1 521 ? 25.859 28.344 13.867 1 97.56 521 GLU A C 1
ATOM 4187 O O . GLU A 1 521 ? 25.734 27.859 12.742 1 97.56 521 GLU A O 1
ATOM 4192 N N . LEU A 1 522 ? 25.047 29.25 14.398 1 97.88 522 LEU A N 1
ATOM 4193 C CA . LEU A 1 522 ? 23.922 29.75 13.625 1 97.88 522 LEU A CA 1
ATOM 4194 C C . LEU A 1 522 ? 24.172 31.172 13.148 1 97.88 522 LEU A C 1
ATOM 4196 O O . LEU A 1 522 ? 24.75 31.984 13.875 1 97.88 522 LEU A O 1
ATOM 4200 N N . SER A 1 523 ? 23.812 31.469 11.891 1 97.69 523 SER A N 1
ATOM 4201 C CA . SER A 1 523 ? 23.844 32.812 11.336 1 97.69 523 SER A CA 1
ATOM 4202 C C . SER A 1 523 ? 22.656 33.062 10.414 1 97.69 523 SER A C 1
ATOM 4204 O O . SER A 1 523 ? 22.016 32.125 9.953 1 97.69 523 SER A O 1
ATOM 4206 N N . TYR A 1 524 ? 22.312 34.312 10.219 1 97.69 524 TYR A N 1
ATOM 4207 C CA . TYR A 1 524 ? 21.188 34.75 9.391 1 97.69 524 TYR A CA 1
ATOM 4208 C C . TYR A 1 524 ? 21.594 35.875 8.453 1 97.69 524 TYR A C 1
ATOM 4210 O O . TYR A 1 524 ? 22.422 36.719 8.805 1 97.69 524 TYR A O 1
ATOM 4218 N N . GLU A 1 525 ? 21.047 35.844 7.262 1 97.69 525 GLU A N 1
ATOM 4219 C CA . GLU A 1 525 ? 21.344 36.938 6.324 1 97.69 525 GLU A CA 1
ATOM 4220 C C . GLU A 1 525 ? 20.219 37.125 5.32 1 97.69 525 GLU A C 1
ATOM 4222 O O . GLU A 1 525 ? 19.344 36.281 5.195 1 97.69 525 GLU A O 1
ATOM 4227 N N . ILE A 1 526 ? 20.141 38.281 4.73 1 97.56 526 ILE A N 1
ATOM 4228 C CA . ILE A 1 526 ? 19.234 38.594 3.645 1 97.56 526 ILE A CA 1
ATOM 4229 C C . ILE A 1 526 ? 19.984 38.625 2.318 1 97.56 526 ILE A C 1
ATOM 4231 O O . ILE A 1 526 ? 21.062 39.219 2.217 1 97.56 526 ILE A O 1
ATOM 4235 N N . VAL A 1 527 ? 19.422 37.969 1.359 1 96.94 527 VAL A N 1
ATOM 4236 C CA . VAL A 1 527 ? 20.062 37.875 0.048 1 96.94 527 VAL A CA 1
ATOM 4237 C C . VAL A 1 527 ? 19.109 38.406 -1.024 1 96.94 527 VAL A C 1
ATOM 4239 O O . VAL A 1 527 ? 17.938 38.031 -1.049 1 96.94 527 VAL A O 1
ATOM 4242 N N . LYS A 1 528 ? 19.625 39.25 -1.901 1 97.5 528 LYS A N 1
ATOM 4243 C CA . LYS A 1 528 ? 18.859 39.656 -3.078 1 97.5 528 LYS A CA 1
ATOM 4244 C C . LYS A 1 528 ? 19.047 38.656 -4.219 1 97.5 528 LYS A C 1
ATOM 4246 O O . LYS A 1 528 ? 20.172 38.375 -4.645 1 97.5 528 LYS A O 1
ATOM 4251 N N . LEU A 1 529 ? 17.969 38.188 -4.73 1 98.06 529 LEU A N 1
ATOM 4252 C CA . LEU A 1 529 ? 18.016 37.156 -5.766 1 98.06 529 LEU A CA 1
ATOM 4253 C C . LEU A 1 529 ? 17.953 37.781 -7.156 1 98.06 529 LEU A C 1
ATOM 4255 O O . LEU A 1 529 ? 17.625 38.938 -7.297 1 98.06 529 LEU A O 1
ATOM 4259 N N . PRO A 1 530 ? 18.281 37 -8.219 1 97.5 530 PRO A N 1
ATOM 4260 C CA . PRO A 1 530 ? 18.219 37.531 -9.586 1 97.5 530 PRO A CA 1
ATOM 4261 C C . PRO A 1 530 ? 16.828 38.031 -9.961 1 97.5 530 PRO A C 1
ATOM 4263 O O . PRO A 1 530 ? 16.703 38.969 -10.758 1 97.5 530 PRO A O 1
ATOM 4266 N N . SER A 1 531 ? 15.836 37.531 -9.344 1 96.62 531 SER A N 1
ATOM 4267 C CA . SER A 1 531 ? 14.453 37.938 -9.602 1 96.62 531 SER A CA 1
ATOM 4268 C C . SER A 1 531 ? 14.18 39.344 -9.078 1 96.62 531 SER A C 1
ATOM 4270 O O . SER A 1 531 ? 13.188 39.969 -9.445 1 96.62 531 SER A O 1
ATOM 4272 N N . GLY A 1 532 ? 15 39.812 -8.227 1 96.94 532 GLY A N 1
ATOM 4273 C CA . GLY A 1 532 ? 14.805 41.094 -7.578 1 96.94 532 GLY A CA 1
ATOM 4274 C C . GLY A 1 532 ? 14.227 40.969 -6.18 1 96.94 532 GLY A C 1
ATOM 4275 O O . GLY A 1 532 ? 14.297 41.906 -5.391 1 96.94 532 GLY A O 1
ATOM 4276 N N . TYR A 1 533 ? 13.758 39.844 -5.836 1 97.38 533 TYR A N 1
ATOM 4277 C CA . TYR A 1 533 ? 13.203 39.625 -4.504 1 97.38 533 TYR A CA 1
ATOM 4278 C C . TYR A 1 533 ? 14.312 39.312 -3.494 1 97.38 533 TYR A C 1
ATOM 4280 O O . TYR A 1 533 ? 15.383 38.844 -3.861 1 97.38 533 TYR A O 1
ATOM 4288 N N . GLU A 1 534 ? 14.047 39.656 -2.25 1 96.31 534 GLU A N 1
ATOM 4289 C CA . GLU A 1 534 ? 14.953 39.312 -1.154 1 96.31 534 GLU A CA 1
ATOM 4290 C C . GLU A 1 534 ? 14.547 38 -0.494 1 96.31 534 GLU A C 1
ATOM 4292 O O . GLU A 1 534 ? 13.367 37.75 -0.235 1 96.31 534 GLU A O 1
ATOM 4297 N N . ALA A 1 535 ? 15.523 37.188 -0.237 1 97.75 535 ALA A N 1
ATOM 4298 C CA . ALA A 1 535 ? 15.312 35.938 0.516 1 97.75 535 ALA A CA 1
ATOM 4299 C C . ALA A 1 535 ? 15.977 36.031 1.89 1 97.75 535 ALA A C 1
ATOM 4301 O O . ALA A 1 535 ? 17.078 36.562 2.023 1 97.75 535 ALA A O 1
ATOM 4302 N N . HIS A 1 536 ? 15.234 35.625 2.9 1 98.19 536 HIS A N 1
ATOM 4303 C CA . HIS A 1 536 ? 15.828 35.406 4.215 1 98.19 536 HIS A CA 1
ATOM 4304 C C . HIS A 1 536 ? 16.469 34.031 4.309 1 98.19 536 HIS A C 1
ATOM 4306 O O . HIS A 1 536 ? 15.875 33.031 3.898 1 98.19 536 HIS A O 1
ATOM 4312 N N . ILE A 1 537 ? 17.719 34 4.809 1 98.5 537 ILE A N 1
ATOM 4313 C CA . ILE A 1 537 ? 18.453 32.75 4.859 1 98.5 537 ILE A CA 1
ATOM 4314 C C . ILE A 1 537 ? 18.953 32.5 6.281 1 98.5 537 ILE A C 1
ATOM 4316 O O . ILE A 1 537 ? 19.422 33.438 6.949 1 98.5 537 ILE A O 1
ATOM 4320 N N . GLY A 1 538 ? 18.703 31.297 6.77 1 98.5 538 GLY A N 1
ATOM 4321 C CA . GLY A 1 538 ? 19.375 30.781 7.945 1 98.5 538 GLY A CA 1
ATOM 4322 C C . GLY A 1 538 ? 20.422 29.734 7.621 1 98.5 538 GLY A C 1
ATOM 4323 O O . GLY A 1 538 ? 20.219 28.906 6.723 1 98.5 538 GLY A O 1
ATOM 4324 N N . ILE A 1 539 ? 21.562 29.766 8.359 1 98.69 539 ILE A N 1
ATOM 4325 C CA . ILE A 1 539 ? 22.641 28.828 8.109 1 98.69 539 ILE A CA 1
ATOM 4326 C C . ILE A 1 539 ? 23.125 28.234 9.438 1 98.69 539 ILE A C 1
ATOM 4328 O O . ILE A 1 539 ? 23.359 28.969 10.398 1 98.69 539 ILE A O 1
ATOM 4332 N N . MET A 1 540 ? 23.203 26.969 9.492 1 98.75 540 MET A N 1
ATOM 4333 C CA . MET A 1 540 ? 23.812 26.266 10.609 1 98.75 540 MET A CA 1
ATOM 4334 C C . MET A 1 540 ? 25.094 25.562 10.172 1 98.75 540 MET A C 1
ATOM 4336 O O . MET A 1 540 ? 25.078 24.75 9.234 1 98.75 540 MET A O 1
ATOM 4340 N N . LYS A 1 541 ? 26.25 25.922 10.812 1 98.62 541 LYS A N 1
ATOM 4341 C CA . LYS A 1 541 ? 27.547 25.344 10.5 1 98.62 541 LYS A CA 1
ATOM 4342 C C . LYS A 1 541 ? 27.984 24.344 11.57 1 98.62 541 LYS A C 1
ATOM 4344 O O . LYS A 1 541 ? 27.625 24.484 12.742 1 98.62 541 LYS A O 1
ATOM 4349 N N . PRO A 1 542 ? 28.719 23.344 11.156 1 97.94 542 PRO A N 1
ATOM 4350 C CA . PRO A 1 542 ? 29.125 22.328 12.125 1 97.94 542 PRO A CA 1
ATOM 4351 C C . PRO A 1 542 ? 29.953 22.906 13.273 1 97.94 542 PRO A C 1
ATOM 4353 O O . PRO A 1 542 ? 30.516 24 13.156 1 97.94 542 PRO A O 1
ATOM 4356 N N . PRO A 1 543 ? 29.922 22.125 14.383 1 97.62 543 PRO A N 1
ATOM 4357 C CA . PRO A 1 543 ? 30.75 22.578 15.508 1 97.62 543 PRO A CA 1
ATOM 4358 C C . PRO A 1 543 ? 32.219 22.719 15.148 1 97.62 543 PRO A C 1
ATOM 4360 O O . PRO A 1 543 ? 32.719 21.969 14.297 1 97.62 543 PRO A O 1
ATOM 4363 N N . LYS A 1 544 ? 32.875 23.656 15.828 1 96.75 544 LYS A N 1
ATOM 4364 C CA . LYS A 1 544 ? 34.312 23.922 15.578 1 96.75 544 LYS A CA 1
ATOM 4365 C C . LYS A 1 544 ? 34.562 24.188 14.094 1 96.75 544 LYS A C 1
ATOM 4367 O O . LYS A 1 544 ? 35.469 23.625 13.508 1 96.75 544 LYS A O 1
ATOM 4372 N N . PHE A 1 545 ? 33.75 24.969 13.555 1 96.81 545 PHE A N 1
ATOM 4373 C CA . PHE A 1 545 ? 33.75 25.297 12.133 1 96.81 545 PHE A CA 1
ATOM 4374 C C . PHE A 1 545 ? 35.094 25.891 11.703 1 96.81 545 PHE A C 1
ATOM 4376 O O . PHE A 1 545 ? 35.625 26.766 12.391 1 96.81 545 PHE A O 1
ATOM 4383 N N . ASP A 1 546 ? 35.594 25.359 10.57 1 95.94 546 ASP A N 1
ATOM 4384 C CA . ASP A 1 546 ? 36.781 25.844 9.906 1 95.94 546 ASP A CA 1
ATOM 4385 C C . ASP A 1 546 ? 36.5 26.297 8.477 1 95.94 546 ASP A C 1
ATOM 4387 O O . ASP A 1 546 ? 36.281 25.469 7.598 1 95.94 546 ASP A O 1
ATOM 4391 N N . PRO A 1 547 ? 36.562 27.578 8.195 1 95.06 547 PRO A N 1
ATOM 4392 C CA . PRO A 1 547 ? 36.188 28.078 6.879 1 95.06 547 PRO A CA 1
ATOM 4393 C C . PRO A 1 547 ? 37.125 27.672 5.77 1 95.06 547 PRO A C 1
ATOM 4395 O O . PRO A 1 547 ? 36.844 27.875 4.59 1 95.06 547 PRO A O 1
ATOM 4398 N N . THR A 1 548 ? 38.25 27.062 6.133 1 94.75 548 THR A N 1
ATOM 4399 C CA . THR A 1 548 ? 39.219 26.656 5.129 1 94.75 548 THR A CA 1
ATOM 4400 C C . THR A 1 548 ? 38.906 25.266 4.594 1 94.75 548 THR A C 1
ATOM 4402 O O . THR A 1 548 ? 39.469 24.844 3.574 1 94.75 548 THR A O 1
ATOM 4405 N N . LEU A 1 549 ? 37.969 24.641 5.258 1 94.81 549 LEU A N 1
ATOM 4406 C CA . LEU A 1 549 ? 37.562 23.328 4.801 1 94.81 549 LEU A CA 1
ATOM 4407 C C . LEU A 1 549 ? 36.312 23.438 3.916 1 94.81 549 LEU A C 1
ATOM 4409 O O . LEU A 1 549 ? 35.688 24.484 3.852 1 94.81 549 LEU A O 1
ATOM 4413 N N . GLN A 1 550 ? 36.094 22.297 3.221 1 95.69 550 GLN A N 1
ATOM 4414 C CA . GLN A 1 550 ? 34.844 22.219 2.443 1 95.69 550 GLN A CA 1
ATOM 4415 C C . GLN A 1 550 ? 33.844 21.297 3.125 1 95.69 550 GLN A C 1
ATOM 4417 O O . GLN A 1 550 ? 34.219 20.266 3.689 1 95.69 550 GLN A O 1
ATOM 4422 N N . TYR A 1 551 ? 32.625 21.781 3.131 1 97.25 551 TYR A N 1
ATOM 4423 C CA . TYR A 1 551 ? 31.531 21.062 3.783 1 97.25 551 TYR A CA 1
ATOM 4424 C C . TYR A 1 551 ? 30.391 20.797 2.809 1 97.25 551 TYR A C 1
ATOM 4426 O O . TYR A 1 551 ? 30.109 21.625 1.935 1 97.25 551 TYR A O 1
ATOM 4434 N N . PRO A 1 552 ? 29.766 19.578 2.914 1 98.19 552 PRO A N 1
ATOM 4435 C CA . PRO A 1 552 ? 28.516 19.422 2.17 1 98.19 552 PRO A CA 1
ATOM 4436 C C . PRO A 1 552 ? 27.422 20.375 2.645 1 98.19 552 PRO A C 1
ATOM 4438 O O . PRO A 1 552 ? 27.516 20.922 3.75 1 98.19 552 PRO A O 1
ATOM 4441 N N . LEU A 1 553 ? 26.422 20.609 1.767 1 98.81 553 LEU A N 1
ATOM 4442 C CA . LEU A 1 553 ? 25.297 21.5 2.082 1 98.81 553 LEU A CA 1
ATOM 4443 C C . LEU A 1 553 ? 23.984 20.719 2.039 1 98.81 553 LEU A C 1
ATOM 4445 O O . LEU A 1 553 ? 23.703 20.031 1.062 1 98.81 553 LEU A O 1
ATOM 4449 N N . LEU A 1 554 ? 23.266 20.766 3.127 1 98.88 554 LEU A N 1
ATOM 4450 C CA . LEU A 1 554 ? 21.906 20.234 3.199 1 98.88 554 LEU A CA 1
ATOM 4451 C C . LEU A 1 554 ? 20.891 21.375 3.309 1 98.88 554 LEU A C 1
ATOM 4453 O O . LEU A 1 554 ? 20.891 22.109 4.297 1 98.88 554 LEU A O 1
ATOM 4457 N N . VAL A 1 555 ? 20.047 21.547 2.303 1 98.88 555 VAL A N 1
ATOM 4458 C CA . VAL A 1 555 ? 19 22.562 2.309 1 98.88 555 VAL A CA 1
ATOM 4459 C C . VAL A 1 555 ? 17.688 21.953 2.795 1 98.88 555 VAL A C 1
ATOM 4461 O O . VAL A 1 555 ? 17.156 21.047 2.166 1 98.88 555 VAL A O 1
ATOM 4464 N N . ASP A 1 556 ? 17.203 22.422 3.932 1 98.75 556 ASP A N 1
ATOM 4465 C CA . ASP A 1 556 ? 15.945 21.969 4.527 1 98.75 556 ASP A CA 1
ATOM 4466 C C . ASP A 1 556 ? 14.789 22.891 4.141 1 98.75 556 ASP A C 1
ATOM 4468 O O . ASP A 1 556 ? 14.656 24 4.68 1 98.75 556 ASP A O 1
ATOM 4472 N N . VAL A 1 557 ? 13.844 22.344 3.273 1 98.5 557 VAL A N 1
ATOM 4473 C CA . VAL A 1 557 ? 12.82 23.234 2.711 1 98.5 557 VAL A CA 1
ATOM 4474 C C . VAL A 1 557 ? 11.438 22.781 3.18 1 98.5 557 VAL A C 1
ATOM 4476 O O . VAL A 1 557 ? 11.234 21.609 3.5 1 98.5 557 VAL A O 1
ATOM 4479 N N . TYR A 1 558 ? 10.516 23.672 3.295 1 97.19 558 TYR A N 1
ATOM 4480 C CA . TYR A 1 558 ? 9.078 23.469 3.291 1 97.19 558 TYR A CA 1
ATOM 4481 C C . TYR A 1 558 ? 8.422 24.188 2.121 1 97.19 558 TYR A C 1
ATOM 4483 O O . TYR A 1 558 ? 8.109 23.578 1.1 1 97.19 558 TYR A O 1
ATOM 4491 N N . GLY A 1 559 ? 8.422 25.531 2.15 1 95.5 559 GLY A N 1
ATOM 4492 C CA . GLY A 1 559 ? 8.109 26.344 0.978 1 95.5 559 GLY A CA 1
ATOM 4493 C C . GLY A 1 559 ? 6.625 26.469 0.714 1 95.5 559 GLY A C 1
ATOM 4494 O O . GLY A 1 559 ? 6.211 27.125 -0.245 1 95.5 559 GLY A O 1
ATOM 4495 N N . GLY A 1 560 ? 5.707 25.891 1.542 1 97.06 560 GLY A N 1
ATOM 4496 C CA . GLY A 1 560 ? 4.277 26.062 1.345 1 97.06 560 GLY A CA 1
ATOM 4497 C C . GLY A 1 560 ? 3.818 27.5 1.501 1 97.06 560 GLY A C 1
ATOM 4498 O O . GLY A 1 560 ? 4.473 28.297 2.178 1 97.06 560 GLY A O 1
ATOM 4499 N N . PRO A 1 561 ? 2.68 27.812 0.855 1 97.19 561 PRO A N 1
ATOM 4500 C CA . PRO A 1 561 ? 2.197 29.188 0.956 1 97.19 561 PRO A CA 1
ATOM 4501 C C . PRO A 1 561 ? 2.006 29.641 2.402 1 97.19 561 PRO A C 1
ATOM 4503 O O . PRO A 1 561 ? 1.501 28.875 3.23 1 97.19 561 PRO A O 1
ATOM 4506 N N . ASN A 1 562 ? 2.516 30.844 2.666 1 95.62 562 ASN A N 1
ATOM 4507 C CA . ASN A 1 562 ? 2.334 31.5 3.959 1 95.62 562 ASN A CA 1
ATOM 4508 C C . ASN A 1 562 ? 3.119 30.781 5.059 1 95.62 562 ASN A C 1
ATOM 4510 O O . ASN A 1 562 ? 2.68 30.734 6.207 1 95.62 562 ASN A O 1
ATOM 4514 N N . SER A 1 563 ? 4.254 30.203 4.664 1 95.56 563 SER A N 1
ATOM 4515 C CA . SER A 1 563 ? 5.121 29.547 5.637 1 95.56 563 SER A CA 1
ATOM 4516 C C . SER A 1 563 ? 6.477 30.234 5.723 1 95.56 563 SER A C 1
ATOM 4518 O O . SER A 1 563 ? 6.848 31 4.832 1 95.56 563 SER A O 1
ATOM 4520 N N . ALA A 1 564 ? 7.18 30.062 6.848 1 95.19 564 ALA A N 1
ATOM 4521 C CA . ALA A 1 564 ? 8.539 30.547 7.039 1 95.19 564 ALA A CA 1
ATOM 4522 C C . ALA A 1 564 ? 9.367 29.578 7.883 1 95.19 564 ALA A C 1
ATOM 4524 O O . ALA A 1 564 ? 8.867 29.031 8.867 1 95.19 564 ALA A O 1
ATOM 4525 N N . LYS A 1 565 ? 10.547 29.328 7.461 1 96.06 565 LYS A N 1
ATOM 4526 C CA . LYS A 1 565 ? 11.422 28.406 8.172 1 96.06 565 LYS A CA 1
ATOM 4527 C C . LYS A 1 565 ? 12.531 29.141 8.914 1 96.06 565 LYS A C 1
ATOM 4529 O O . LYS A 1 565 ? 13.117 28.609 9.852 1 96.06 565 LYS A O 1
ATOM 4534 N N . VAL A 1 566 ? 12.867 30.328 8.477 1 97.75 566 VAL A N 1
ATOM 4535 C CA . VAL A 1 566 ? 13.945 31.078 9.109 1 97.75 566 VAL A CA 1
ATOM 4536 C C . VAL A 1 566 ? 13.453 31.672 10.438 1 97.75 566 VAL A C 1
ATOM 4538 O O . VAL A 1 566 ? 12.609 32.562 10.445 1 97.75 566 VAL A O 1
ATOM 4541 N N . ARG A 1 567 ? 13.953 31.172 11.508 1 96.69 567 ARG A N 1
ATOM 4542 C CA . ARG A 1 567 ? 13.57 31.562 12.859 1 96.69 567 ARG A CA 1
ATOM 4543 C C . ARG A 1 567 ? 14.781 31.547 13.797 1 96.69 567 ARG A C 1
ATOM 4545 O O . ARG A 1 567 ? 15.641 30.672 13.695 1 96.69 567 ARG A O 1
ATOM 4552 N N . GLN A 1 568 ? 14.844 32.438 14.695 1 96.44 568 GLN A N 1
ATOM 4553 C CA . GLN A 1 568 ? 15.906 32.5 15.695 1 96.44 568 GLN A CA 1
ATOM 4554 C C . GLN A 1 568 ? 15.586 31.578 16.891 1 96.44 568 GLN A C 1
ATOM 4556 O O . GLN A 1 568 ? 15.484 32.062 18.016 1 96.44 568 GLN A O 1
ATOM 4561 N N . SER A 1 569 ? 15.398 30.328 16.609 1 96.25 569 SER A N 1
ATOM 4562 C CA . SER A 1 569 ? 15.125 29.297 17.609 1 96.25 569 SER A CA 1
ATOM 4563 C C . SER A 1 569 ? 16.031 28.078 17.406 1 96.25 569 SER A C 1
ATOM 4565 O O . SER A 1 569 ? 16.766 28.016 16.406 1 96.25 569 SER A O 1
ATOM 4567 N N . THR A 1 570 ? 16.062 27.203 18.453 1 95.88 570 THR A N 1
ATOM 4568 C CA . THR A 1 570 ? 16.812 25.953 18.297 1 95.88 570 THR A CA 1
ATOM 4569 C C . THR A 1 570 ? 16.281 25.156 17.109 1 95.88 570 THR A C 1
ATOM 4571 O O . THR A 1 570 ? 15.07 24.891 17.031 1 95.88 570 THR A O 1
ATOM 4574 N N . PRO A 1 571 ? 17.156 24.797 16.188 1 96.31 571 PRO A N 1
ATOM 4575 C CA . PRO A 1 571 ? 16.703 24.062 15.008 1 96.31 571 PRO A CA 1
ATOM 4576 C C . PRO A 1 571 ? 16.172 22.672 15.359 1 96.31 571 PRO A C 1
ATOM 4578 O O . PRO A 1 571 ? 16.359 22.203 16.484 1 96.31 571 PRO A O 1
ATOM 4581 N N . ASN A 1 572 ? 15.492 22.078 14.383 1 95.44 572 ASN A N 1
ATOM 4582 C CA . ASN A 1 572 ? 15.023 20.703 14.492 1 95.44 572 ASN A CA 1
ATOM 4583 C C . ASN A 1 572 ? 16.156 19.75 14.859 1 95.44 572 ASN A C 1
ATOM 4585 O O . ASN A 1 572 ? 17.234 19.812 14.266 1 95.44 572 ASN A O 1
ATOM 4589 N N . PRO A 1 573 ? 15.961 18.844 15.812 1 95.69 573 PRO A N 1
ATOM 4590 C CA . PRO A 1 573 ? 17.031 17.953 16.281 1 95.69 573 PRO A CA 1
ATOM 4591 C C . PRO A 1 573 ? 17.594 17.078 15.172 1 95.69 573 PRO A C 1
ATOM 4593 O O . PRO A 1 573 ? 18.781 16.734 15.18 1 95.69 573 PRO A O 1
ATOM 4596 N N . ASN A 1 574 ? 16.766 16.672 14.227 1 97.25 574 ASN A N 1
ATOM 4597 C CA . ASN A 1 574 ? 17.266 15.875 13.117 1 97.25 574 ASN A CA 1
ATOM 4598 C C . ASN A 1 574 ? 18.312 16.641 12.305 1 97.25 574 ASN A C 1
ATOM 4600 O O . ASN A 1 574 ? 19.328 16.062 11.883 1 97.25 574 ASN A O 1
ATOM 4604 N N . MET A 1 575 ? 18.047 17.906 12.031 1 98.25 575 MET A N 1
ATOM 4605 C CA . MET A 1 575 ? 18.984 18.719 11.281 1 98.25 575 MET A CA 1
ATOM 4606 C C . MET A 1 575 ? 20.266 18.969 12.086 1 98.25 575 MET A C 1
ATOM 4608 O O . MET A 1 575 ? 21.359 19.016 11.523 1 98.25 575 MET A O 1
ATOM 4612 N N . ILE A 1 576 ? 20.109 19.141 13.445 1 97.62 576 ILE A N 1
ATOM 4613 C CA . ILE A 1 576 ? 21.281 19.281 14.305 1 97.62 576 ILE A CA 1
ATOM 4614 C C . ILE A 1 576 ? 22.141 18.016 14.219 1 97.62 576 ILE A C 1
ATOM 4616 O O . ILE A 1 576 ? 23.359 18.094 14.133 1 97.62 576 ILE A O 1
ATOM 4620 N N . HIS A 1 577 ? 21.453 16.891 14.234 1 97.81 577 HIS A N 1
ATOM 4621 C CA . HIS A 1 577 ? 22.125 15.602 14.141 1 97.81 577 HIS A CA 1
ATOM 4622 C C . HIS A 1 577 ? 22.922 15.492 12.844 1 97.81 577 HIS A C 1
ATOM 4624 O O . HIS A 1 577 ? 24.094 15.117 12.852 1 97.81 577 HIS A O 1
ATOM 4630 N N . PHE A 1 578 ? 22.359 15.812 11.711 1 98.38 578 PHE A N 1
ATOM 4631 C CA . PHE A 1 578 ? 23.047 15.727 10.422 1 98.38 578 PHE A CA 1
ATOM 4632 C C . PHE A 1 578 ? 24.188 16.734 10.352 1 98.38 578 PHE A C 1
ATOM 4634 O O . PHE A 1 578 ? 25.266 16.422 9.844 1 98.38 578 PHE A O 1
ATOM 4641 N N . CYS A 1 579 ? 23.938 17.922 10.867 1 98.38 579 CYS A N 1
ATOM 4642 C CA . CYS A 1 579 ? 24.984 18.938 10.906 1 98.38 579 CYS A CA 1
ATOM 4643 C C . CYS A 1 579 ? 26.172 18.469 11.719 1 98.38 579 CYS A C 1
ATOM 4645 O O . CYS A 1 579 ? 27.328 18.609 11.297 1 98.38 579 CYS A O 1
ATOM 4647 N N . SER A 1 580 ? 25.906 17.906 12.844 1 97.44 580 SER A N 1
ATOM 4648 C CA . SER A 1 580 ? 26.922 17.484 13.797 1 97.44 580 SER A CA 1
ATOM 4649 C C . SER A 1 580 ? 27.641 16.219 13.32 1 97.44 580 SER A C 1
ATOM 4651 O O . SER A 1 580 ? 28.875 16.156 13.32 1 97.44 580 SER A O 1
ATOM 4653 N N . THR A 1 581 ? 26.953 15.242 12.844 1 96.94 581 THR A N 1
ATOM 4654 C CA . THR A 1 581 ? 27.516 13.922 12.586 1 96.94 581 THR A CA 1
ATOM 4655 C C . THR A 1 581 ? 28.078 13.836 11.172 1 96.94 581 THR A C 1
ATOM 4657 O O . THR A 1 581 ? 29.078 13.148 10.93 1 96.94 581 THR A O 1
ATOM 4660 N N . LEU A 1 582 ? 27.5 14.516 10.219 1 96.88 582 LEU A N 1
ATOM 4661 C CA . LEU A 1 582 ? 27.938 14.445 8.828 1 96.88 582 LEU A CA 1
ATOM 4662 C C . LEU A 1 582 ? 28.828 15.633 8.477 1 96.88 582 LEU A C 1
ATOM 4664 O O . LEU A 1 582 ? 29.422 15.672 7.398 1 96.88 582 LEU A O 1
ATOM 4668 N N . GLY A 1 583 ? 28.891 16.609 9.422 1 96.88 583 GLY A N 1
ATOM 4669 C CA . GLY A 1 583 ? 29.625 17.828 9.109 1 96.88 583 GLY A CA 1
ATOM 4670 C C . GLY A 1 583 ? 29.016 18.625 7.98 1 96.88 583 GLY A C 1
ATOM 4671 O O . GLY A 1 583 ? 29.734 19.203 7.156 1 96.88 583 GLY A O 1
ATOM 4672 N N . ALA A 1 584 ? 27.719 18.578 7.91 1 98.06 584 ALA A N 1
ATOM 4673 C CA . ALA A 1 584 ? 27.016 19.281 6.836 1 98.06 584 ALA A CA 1
ATOM 4674 C C . ALA A 1 584 ? 26.594 20.672 7.277 1 98.06 584 ALA A C 1
ATOM 4676 O O . ALA A 1 584 ? 26.141 20.859 8.406 1 98.06 584 ALA A O 1
ATOM 4677 N N . VAL A 1 585 ? 26.781 21.625 6.414 1 98.69 585 VAL A N 1
ATOM 4678 C CA . VAL A 1 585 ? 26.109 22.906 6.582 1 98.69 585 VAL A CA 1
ATOM 4679 C C . VAL A 1 585 ? 24.625 22.766 6.258 1 98.69 585 VAL A C 1
ATOM 4681 O O . VAL A 1 585 ? 24.266 22.141 5.258 1 98.69 585 VAL A O 1
ATOM 4684 N N . VAL A 1 586 ? 23.781 23.281 7.148 1 98.88 586 VAL A N 1
ATOM 4685 C CA . VAL A 1 586 ? 22.344 23.266 6.902 1 98.88 586 VAL A CA 1
ATOM 4686 C C . VAL A 1 586 ? 21.828 24.672 6.621 1 98.88 586 VAL A C 1
ATOM 4688 O O . VAL A 1 586 ? 22.219 25.625 7.316 1 98.88 586 VAL A O 1
ATOM 4691 N N . ALA A 1 587 ? 20.984 24.828 5.621 1 98.81 587 ALA A N 1
ATOM 4692 C CA . ALA A 1 587 ? 20.453 26.156 5.281 1 98.81 587 ALA A CA 1
ATOM 4693 C C . ALA A 1 587 ? 18.938 26.125 5.172 1 98.81 587 ALA A C 1
ATOM 4695 O O . ALA A 1 587 ? 18.359 25.109 4.793 1 98.81 587 AL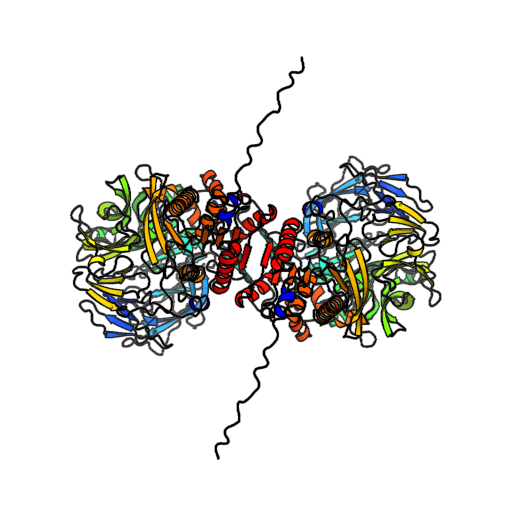A A O 1
ATOM 4696 N N . TRP A 1 588 ? 18.312 27.188 5.555 1 98.69 588 TRP A N 1
ATOM 4697 C CA . TRP A 1 588 ? 16.906 27.484 5.371 1 98.69 588 TRP A CA 1
ATOM 4698 C C . TRP A 1 588 ? 16.703 28.719 4.508 1 98.69 588 TRP A C 1
ATOM 4700 O O . TRP A 1 588 ? 17.453 29.688 4.617 1 98.69 588 TRP A O 1
ATOM 4710 N N . ILE A 1 589 ? 15.672 28.656 3.648 1 98.5 589 ILE A N 1
ATOM 4711 C CA . ILE A 1 589 ? 15.477 29.734 2.684 1 98.5 589 ILE A CA 1
ATOM 4712 C C . ILE A 1 589 ? 14.008 30.141 2.648 1 98.5 589 ILE A C 1
ATOM 4714 O O . ILE A 1 589 ? 13.133 29.297 2.424 1 98.5 589 ILE A O 1
ATOM 4718 N N . ASP A 1 590 ? 13.703 31.406 2.883 1 98.06 590 ASP A N 1
ATOM 4719 C CA . ASP A 1 590 ? 12.359 31.984 2.729 1 98.06 590 ASP A CA 1
ATOM 4720 C C . ASP A 1 590 ? 12.328 33 1.594 1 98.06 590 ASP A C 1
ATOM 4722 O O . ASP A 1 590 ? 12.75 34.156 1.767 1 98.06 590 ASP A O 1
ATOM 4726 N N . GLY A 1 591 ? 11.844 32.594 0.468 1 97.94 591 GLY A N 1
ATOM 4727 C CA . GLY A 1 591 ? 11.641 33.438 -0.693 1 97.94 591 GLY A CA 1
ATOM 4728 C C . GLY A 1 591 ? 10.18 33.719 -0.986 1 97.94 591 GLY A C 1
ATOM 4729 O O . GLY A 1 591 ? 9.383 33.906 -0.067 1 97.94 591 GLY A O 1
ATOM 4730 N N . ARG A 1 592 ? 9.844 33.875 -2.273 1 98.06 592 ARG A N 1
ATOM 4731 C CA . ARG A 1 592 ? 8.461 34.156 -2.648 1 98.06 592 ARG A CA 1
ATOM 4732 C C . ARG A 1 592 ? 7.523 33.062 -2.102 1 98.06 592 ARG A C 1
ATOM 4734 O O . ARG A 1 592 ? 7.859 31.891 -2.107 1 98.06 592 ARG A O 1
ATOM 4741 N N . GLY A 1 593 ? 6.324 33.469 -1.659 1 97.69 593 GLY A N 1
ATOM 4742 C CA . GLY A 1 593 ? 5.332 32.594 -1.059 1 97.69 593 GLY A CA 1
ATOM 4743 C C . GLY A 1 593 ? 5.391 32.562 0.457 1 97.69 593 GLY A C 1
ATOM 4744 O O . GLY A 1 593 ? 4.445 32.125 1.114 1 97.69 593 GLY A O 1
ATOM 4745 N N . SER A 1 594 ? 6.457 33.062 1.036 1 96.75 594 SER A N 1
ATOM 4746 C CA . SER A 1 594 ? 6.68 33 2.477 1 96.75 594 SER A CA 1
ATOM 4747 C C . SER A 1 594 ? 5.828 34.031 3.217 1 96.75 594 SER A C 1
ATOM 4749 O O . SER A 1 594 ? 5.383 35 2.623 1 96.75 594 SER A O 1
ATOM 4751 N N . SER A 1 595 ? 5.738 33.875 4.477 1 94.88 595 SER A N 1
ATOM 4752 C CA . SER A 1 595 ? 4.891 34.719 5.312 1 94.88 595 SER A CA 1
ATOM 4753 C C . SER A 1 595 ? 5.684 35.875 5.914 1 94.88 595 SER A C 1
ATOM 4755 O O . SER A 1 595 ? 6.898 35.969 5.723 1 94.88 595 SER A O 1
ATOM 4757 N N . ASN A 1 596 ? 5.031 36.812 6.539 1 96.06 596 ASN A N 1
ATOM 4758 C CA . ASN A 1 596 ? 5.5 37.844 7.469 1 96.06 596 ASN A CA 1
ATOM 4759 C C . ASN A 1 596 ? 5.98 39.094 6.73 1 96.06 596 ASN A C 1
ATOM 4761 O O . ASN A 1 596 ? 6.273 40.125 7.355 1 96.06 596 ASN A O 1
ATOM 4765 N N . ARG A 1 597 ? 6.039 39.062 5.402 1 96.5 597 ARG A N 1
ATOM 4766 C CA . ARG A 1 597 ? 6.688 40.188 4.719 1 96.5 597 ARG A CA 1
ATOM 4767 C C . ARG A 1 597 ? 5.777 40.781 3.645 1 96.5 597 ARG A C 1
ATOM 4769 O O . ARG A 1 597 ? 6.254 41.281 2.629 1 96.5 597 ARG A O 1
ATOM 4776 N N . GLY A 1 598 ? 4.5 40.562 3.793 1 97.06 598 GLY A N 1
ATOM 4777 C CA . GLY A 1 598 ? 3.529 41.188 2.918 1 97.06 598 GLY A CA 1
ATOM 4778 C C . GLY A 1 598 ? 3.16 40.344 1.715 1 97.06 598 GLY A C 1
ATOM 4779 O O . GLY A 1 598 ? 3.791 39.312 1.456 1 97.06 598 GLY A O 1
ATOM 4780 N N . TRP A 1 599 ? 2.178 40.875 0.947 1 98.06 599 TRP A N 1
ATOM 4781 C CA . TRP A 1 599 ? 1.579 40.094 -0.15 1 98.06 599 TRP A CA 1
ATOM 4782 C C . TRP A 1 599 ? 2.42 40.219 -1.417 1 98.06 599 TRP A C 1
ATOM 4784 O O . TRP A 1 599 ? 2.311 39.406 -2.324 1 98.06 599 TRP A O 1
ATOM 4794 N N . ASN A 1 600 ? 3.268 41.281 -1.484 1 96.5 600 ASN A N 1
ATOM 4795 C CA . ASN A 1 600 ? 4.176 41.375 -2.625 1 96.5 600 ASN A CA 1
ATOM 4796 C C . ASN A 1 600 ? 5.055 40.125 -2.711 1 96.5 600 ASN A C 1
ATOM 4798 O O . ASN A 1 600 ? 5.359 39.656 -3.807 1 96.5 600 ASN A O 1
ATOM 4802 N N . LEU A 1 601 ? 5.453 39.594 -1.584 1 96.62 601 LEU A N 1
ATOM 4803 C CA . LEU A 1 601 ? 6.285 38.406 -1.521 1 96.62 601 LEU A CA 1
ATOM 4804 C C . LEU A 1 601 ? 5.43 37.156 -1.557 1 96.62 601 LEU A C 1
ATOM 4806 O O . LEU A 1 601 ? 5.828 36.125 -2.145 1 96.62 601 LEU A O 1
ATOM 4810 N N . LYS A 1 602 ? 4.254 37.156 -1.007 1 97.38 602 LYS A N 1
ATOM 4811 C CA . LYS A 1 602 ? 3.424 35.969 -0.796 1 97.38 602 LYS A CA 1
ATOM 4812 C C . LYS A 1 602 ? 2.611 35.625 -2.045 1 97.38 602 LYS A C 1
ATOM 4814 O O . LYS A 1 602 ? 2.504 34.469 -2.432 1 97.38 602 LYS A O 1
ATOM 4819 N N . ALA A 1 603 ? 2.074 36.562 -2.746 1 97.5 603 ALA A N 1
ATOM 4820 C CA . ALA A 1 603 ? 1.01 36.438 -3.738 1 97.5 603 ALA A CA 1
ATOM 4821 C C . ALA A 1 603 ? 1.519 35.75 -5 1 97.5 603 ALA A C 1
ATOM 4823 O O . ALA A 1 603 ? 0.753 35.094 -5.707 1 97.5 603 ALA A O 1
ATOM 4824 N N . PRO A 1 604 ? 2.828 35.844 -5.332 1 97.38 604 PRO A N 1
ATOM 4825 C CA . PRO A 1 604 ? 3.285 35.281 -6.602 1 97.38 604 PRO A CA 1
ATOM 4826 C C . PRO A 1 604 ? 3.004 33.781 -6.711 1 97.38 604 PRO A C 1
ATOM 4828 O O . PRO A 1 604 ? 2.854 33.25 -7.816 1 97.38 604 PRO A O 1
ATOM 4831 N N . VAL A 1 605 ? 2.918 33.094 -5.633 1 98 605 VAL A N 1
ATOM 4832 C CA . VAL A 1 605 ? 2.756 31.656 -5.691 1 98 605 VAL A CA 1
ATOM 4833 C C . VAL A 1 605 ? 1.28 31.312 -5.883 1 98 605 VAL A C 1
ATOM 4835 O O . VAL A 1 605 ? 0.935 30.141 -6.121 1 98 605 VAL A O 1
ATOM 4838 N N . TYR A 1 606 ? 0.341 32.312 -5.773 1 98.19 606 TYR A N 1
ATOM 4839 C CA . TYR A 1 606 ? -1.081 32.094 -6.004 1 98.19 606 TYR A CA 1
ATOM 4840 C C . TYR A 1 606 ? -1.329 31.594 -7.422 1 98.19 606 TYR A C 1
ATOM 4842 O O . TYR A 1 606 ? -0.886 32.219 -8.391 1 98.19 606 TYR A O 1
ATOM 4850 N N . LYS A 1 607 ? -2.021 30.391 -7.527 1 98.12 607 LYS A N 1
ATOM 4851 C CA . LYS A 1 607 ? -2.361 29.734 -8.781 1 98.12 607 LYS A CA 1
ATOM 4852 C C . LYS A 1 607 ? -1.104 29.297 -9.531 1 98.12 607 LYS A C 1
ATOM 4854 O O . LYS A 1 607 ? -1.145 29.078 -10.742 1 98.12 607 LYS A O 1
ATOM 4859 N N . ALA A 1 608 ? 0.044 29.219 -8.773 1 98.38 608 ALA A N 1
ATOM 4860 C CA . ALA A 1 608 ? 1.31 28.859 -9.406 1 98.38 608 ALA A CA 1
ATOM 4861 C C . ALA A 1 608 ? 2.217 28.109 -8.43 1 98.38 608 ALA A C 1
ATOM 4863 O O . ALA A 1 608 ? 3.424 28.359 -8.383 1 98.38 608 ALA A O 1
ATOM 4864 N N . LEU A 1 609 ? 1.642 27.25 -7.707 1 98.25 609 LEU A N 1
ATOM 4865 C CA . LEU A 1 609 ? 2.41 26.516 -6.703 1 98.25 609 LEU A CA 1
ATOM 4866 C C . LEU A 1 609 ? 3.572 25.766 -7.344 1 98.25 609 LEU A C 1
ATOM 4868 O O . LEU A 1 609 ? 3.42 25.172 -8.414 1 98.25 609 LEU A O 1
ATOM 4872 N N . GLY A 1 610 ? 4.75 25.828 -6.691 1 97.38 610 GLY A N 1
ATOM 4873 C CA . GLY A 1 610 ? 5.918 25.062 -7.098 1 97.38 610 GLY A CA 1
ATOM 4874 C C . GLY A 1 610 ? 6.785 25.797 -8.109 1 97.38 610 GLY A C 1
ATOM 4875 O O . GLY A 1 610 ? 7.863 25.312 -8.469 1 97.38 610 GLY A O 1
ATOM 4876 N N . GLN A 1 611 ? 6.406 26.938 -8.539 1 97.81 611 GLN A N 1
ATOM 4877 C CA . GLN A 1 611 ? 7.156 27.625 -9.586 1 97.81 611 GLN A CA 1
ATOM 4878 C C . GLN A 1 611 ? 8.188 28.578 -8.992 1 97.81 611 GLN A C 1
ATOM 4880 O O . GLN A 1 611 ? 9.383 28.297 -9.008 1 97.81 611 GLN A O 1
ATOM 4885 N N . PHE A 1 612 ? 7.699 29.547 -8.305 1 98.25 612 PHE A N 1
ATOM 4886 C CA . PHE A 1 612 ? 8.578 30.625 -7.867 1 98.25 612 PHE A CA 1
ATOM 4887 C C . PHE A 1 612 ? 9.375 30.219 -6.633 1 98.25 612 PHE A C 1
ATOM 4889 O O . PHE A 1 612 ? 10.516 30.641 -6.461 1 98.25 612 PHE A O 1
ATOM 4896 N N . GLU A 1 613 ? 8.766 29.422 -5.75 1 97 613 GLU A N 1
ATOM 4897 C CA . GLU A 1 613 ? 9.508 28.875 -4.617 1 97 613 GLU A CA 1
ATOM 4898 C C . GLU A 1 613 ? 10.703 28.062 -5.094 1 97 613 GLU A C 1
ATOM 4900 O O . GLU A 1 613 ? 11.773 28.109 -4.484 1 97 613 GLU A O 1
ATOM 4905 N N . THR A 1 614 ? 10.461 27.297 -6.168 1 98.38 614 THR A N 1
ATOM 4906 C CA . THR A 1 614 ? 11.523 26.469 -6.73 1 98.38 614 THR A CA 1
ATOM 4907 C C . THR A 1 614 ? 12.656 27.328 -7.277 1 98.38 614 THR A C 1
ATOM 4909 O O . THR A 1 614 ? 13.82 27.094 -6.965 1 98.38 614 THR A O 1
ATOM 4912 N N . ILE A 1 615 ? 12.312 28.312 -8.055 1 98.44 615 ILE A N 1
ATOM 4913 C CA . ILE A 1 615 ? 13.289 29.219 -8.656 1 98.44 615 ILE A CA 1
ATOM 4914 C C . ILE A 1 615 ? 14.102 29.906 -7.562 1 98.44 615 ILE A C 1
ATOM 4916 O O . ILE A 1 615 ? 15.328 29.953 -7.629 1 98.44 615 ILE A O 1
ATOM 4920 N N . ASP A 1 616 ? 13.406 30.422 -6.555 1 98.62 616 ASP A N 1
ATOM 4921 C CA . ASP A 1 616 ? 14.07 31.156 -5.48 1 98.62 616 ASP A CA 1
ATOM 4922 C C . ASP A 1 616 ? 15.008 30.234 -4.691 1 98.62 616 ASP A C 1
ATOM 4924 O O . ASP A 1 616 ? 16.078 30.672 -4.258 1 98.62 616 ASP A O 1
ATOM 4928 N N . THR A 1 617 ? 14.602 29 -4.453 1 98.69 617 THR A N 1
ATOM 4929 C CA . THR A 1 617 ? 15.445 28.062 -3.736 1 98.69 617 THR A CA 1
ATOM 4930 C C . THR A 1 617 ? 16.734 27.781 -4.516 1 98.69 617 THR A C 1
ATOM 4932 O O . THR A 1 617 ? 17.828 27.844 -3.953 1 98.69 617 THR A O 1
ATOM 4935 N N . ILE A 1 618 ? 16.641 27.484 -5.793 1 98.81 618 ILE A N 1
ATOM 4936 C CA . ILE A 1 618 ? 17.797 27.188 -6.637 1 98.81 618 ILE A CA 1
ATOM 4937 C C . ILE A 1 618 ? 18.719 28.391 -6.688 1 98.81 618 ILE A C 1
ATOM 4939 O O . ILE A 1 618 ? 19.922 28.281 -6.477 1 98.81 618 ILE A O 1
ATOM 4943 N N . ASP A 1 619 ? 18.156 29.594 -6.891 1 98.75 619 ASP A N 1
ATOM 4944 C CA . ASP A 1 619 ? 18.953 30.812 -7.016 1 98.75 619 ASP A CA 1
ATOM 4945 C C . ASP A 1 619 ? 19.656 31.141 -5.703 1 98.75 619 ASP A C 1
ATOM 4947 O O . ASP A 1 619 ? 20.797 31.594 -5.711 1 98.75 619 ASP A O 1
ATOM 4951 N N . ALA A 1 620 ? 18.969 30.953 -4.605 1 98.75 620 ALA A N 1
ATOM 4952 C CA . ALA A 1 620 ? 19.578 31.219 -3.305 1 98.75 620 ALA A CA 1
ATOM 4953 C C . ALA A 1 620 ? 20.766 30.281 -3.061 1 98.75 620 ALA A C 1
ATOM 4955 O O . ALA A 1 620 ? 21.797 30.703 -2.541 1 98.75 620 ALA A O 1
ATOM 4956 N N . VAL A 1 621 ? 20.594 29.031 -3.385 1 98.75 621 VAL A N 1
ATOM 4957 C CA . VAL A 1 621 ? 21.656 28.062 -3.15 1 98.75 621 VAL A CA 1
ATOM 4958 C C . VAL A 1 621 ? 22.844 28.375 -4.074 1 98.75 621 VAL A C 1
ATOM 4960 O O . VAL A 1 621 ? 24 28.266 -3.666 1 98.75 621 VAL A O 1
ATOM 4963 N N . LYS A 1 622 ? 22.578 28.734 -5.32 1 98.56 622 LYS A N 1
ATOM 4964 C CA . LYS A 1 622 ? 23.656 29.156 -6.219 1 98.56 622 LYS A CA 1
ATOM 4965 C C . LYS A 1 622 ? 24.406 30.344 -5.641 1 98.56 622 LYS A C 1
ATOM 4967 O O . LYS A 1 622 ? 25.641 30.391 -5.711 1 98.56 622 LYS A O 1
ATOM 4972 N N . TYR A 1 623 ? 23.688 31.234 -5.121 1 98.12 623 TYR A N 1
ATOM 4973 C CA . TYR A 1 623 ? 24.297 32.375 -4.48 1 98.12 623 TYR A CA 1
ATOM 4974 C C . TYR A 1 623 ? 25.203 31.953 -3.328 1 98.12 623 TYR A C 1
ATOM 4976 O O . TYR A 1 623 ? 26.344 32.406 -3.223 1 98.12 623 TYR A O 1
ATOM 4984 N N . LEU A 1 624 ? 24.719 31.078 -2.467 1 98.31 624 LEU A N 1
ATOM 4985 C CA . LEU A 1 624 ? 25.453 30.641 -1.292 1 98.31 624 LEU A CA 1
ATOM 4986 C C . LEU A 1 624 ? 26.719 29.891 -1.699 1 98.31 624 LEU A C 1
ATOM 4988 O O . LEU A 1 624 ? 27.781 30.094 -1.101 1 98.31 624 LEU A O 1
ATOM 4992 N N . THR A 1 625 ? 26.609 29.031 -2.672 1 97.75 625 THR A N 1
ATOM 4993 C CA . THR A 1 625 ? 27.766 28.25 -3.102 1 97.75 625 THR A CA 1
ATOM 4994 C C . THR A 1 625 ? 28.812 29.141 -3.762 1 97.75 625 THR A C 1
ATOM 4996 O O . THR A 1 625 ? 30 28.859 -3.699 1 97.75 625 THR A O 1
ATOM 4999 N N . ALA A 1 626 ? 28.406 30.203 -4.359 1 97.31 626 ALA A N 1
ATOM 5000 C CA . ALA A 1 626 ? 29.328 31.172 -4.953 1 97.31 626 ALA A CA 1
ATOM 5001 C C . ALA A 1 626 ? 29.969 32.031 -3.883 1 97.31 626 ALA A C 1
ATOM 5003 O O . ALA A 1 626 ? 31.156 32.375 -3.971 1 97.31 626 ALA A O 1
ATOM 5004 N N . LYS A 1 627 ? 29.281 32.406 -2.924 1 97.44 627 LYS A N 1
ATOM 5005 C CA . LYS A 1 627 ? 29.734 33.312 -1.884 1 97.44 627 LYS A CA 1
ATOM 5006 C C . LYS A 1 627 ? 30.656 32.625 -0.902 1 97.44 627 LYS A C 1
ATOM 5008 O O . LYS A 1 627 ? 31.656 33.188 -0.463 1 97.44 627 LYS A O 1
ATOM 5013 N N . TYR A 1 628 ? 30.281 31.406 -0.527 1 98.06 628 TYR A N 1
ATOM 5014 C CA . TYR A 1 628 ? 31.016 30.703 0.523 1 98.06 628 TYR A CA 1
ATOM 5015 C C . TYR A 1 628 ? 31.859 29.578 -0.06 1 98.06 628 TYR A C 1
ATOM 5017 O O . TYR A 1 628 ? 31.344 28.516 -0.377 1 98.06 628 TYR A O 1
ATOM 5025 N N . SER A 1 629 ? 33.125 29.719 0.071 1 97.12 629 SER A N 1
ATOM 5026 C CA . SER A 1 629 ? 34.031 28.75 -0.512 1 97.12 629 SER A CA 1
ATOM 5027 C C . SER A 1 629 ? 34.062 27.469 0.305 1 97.12 629 SER A C 1
ATOM 5029 O O . SER A 1 629 ? 34.5 26.422 -0.186 1 97.12 629 SER A O 1
ATOM 5031 N N . PHE A 1 630 ? 33.562 27.547 1.498 1 97.06 630 PHE A N 1
ATOM 5032 C CA . PHE A 1 630 ? 33.594 26.359 2.352 1 97.06 630 PHE A CA 1
ATOM 5033 C C . PHE A 1 630 ? 32.469 25.406 1.987 1 97.06 630 PHE A C 1
ATOM 5035 O O . PHE A 1 630 ? 32.406 24.266 2.473 1 97.06 630 PHE A O 1
ATOM 5042 N N . ILE A 1 631 ? 31.594 25.797 1.131 1 98.19 631 ILE A N 1
ATOM 5043 C CA . ILE A 1 631 ? 30.531 24.891 0.672 1 98.19 631 ILE A CA 1
ATOM 5044 C C . ILE A 1 631 ? 31.016 24.109 -0.552 1 98.19 631 ILE A C 1
ATOM 5046 O O . ILE A 1 631 ? 31.438 24.703 -1.545 1 98.19 631 ILE A O 1
ATOM 5050 N N . ASP A 1 632 ? 30.969 22.812 -0.45 1 97.25 632 ASP A N 1
ATOM 5051 C CA . ASP A 1 632 ? 31.312 21.969 -1.587 1 97.25 632 ASP A CA 1
ATOM 5052 C C . ASP A 1 632 ? 30.172 21.922 -2.604 1 97.25 632 ASP A C 1
ATOM 5054 O O . ASP A 1 632 ? 29.141 21.281 -2.369 1 97.25 632 ASP A O 1
ATOM 5058 N N . LYS A 1 633 ? 30.406 22.422 -3.715 1 96.38 633 LYS A N 1
ATOM 5059 C CA . LYS A 1 633 ? 29.375 22.578 -4.734 1 96.38 633 LYS A CA 1
ATOM 5060 C C . LYS A 1 633 ? 28.938 21.219 -5.273 1 96.38 633 LYS A C 1
ATOM 5062 O O . LYS A 1 633 ? 27.875 21.094 -5.879 1 96.38 633 LYS A O 1
ATOM 5067 N N . GLU A 1 634 ? 29.719 20.172 -5.059 1 96.5 634 GLU A N 1
ATOM 5068 C CA . GLU A 1 634 ? 29.406 18.859 -5.582 1 96.5 634 GLU A CA 1
ATOM 5069 C C . GLU A 1 634 ? 28.672 18 -4.543 1 96.5 634 GLU A C 1
ATOM 5071 O O . GLU A 1 634 ? 28.281 16.875 -4.824 1 96.5 634 GLU A O 1
ATOM 5076 N N . GLN A 1 635 ? 28.484 18.562 -3.408 1 98 635 GLN A N 1
ATOM 5077 C CA . GLN A 1 635 ? 27.797 17.859 -2.332 1 98 635 GLN A CA 1
ATOM 5078 C C . GLN A 1 635 ? 26.656 18.703 -1.768 1 98 635 GLN A C 1
ATOM 5080 O O . GLN A 1 635 ? 26.656 19.031 -0.582 1 98 635 GLN A O 1
ATOM 5085 N N . VAL A 1 636 ? 25.656 18.922 -2.609 1 98.75 636 VAL A N 1
ATOM 5086 C CA . VAL A 1 636 ? 24.484 19.703 -2.227 1 98.75 636 VAL A CA 1
ATOM 5087 C C . VAL A 1 636 ? 23.234 18.828 -2.287 1 98.75 636 VAL A C 1
ATOM 5089 O O . VAL A 1 636 ? 22.938 18.219 -3.322 1 98.75 636 VAL A O 1
ATOM 5092 N N . ALA A 1 637 ? 22.562 18.719 -1.186 1 98.88 637 ALA A N 1
ATOM 5093 C CA . ALA A 1 637 ? 21.328 17.953 -1.094 1 98.88 637 ALA A CA 1
ATOM 5094 C C . ALA A 1 637 ? 20.172 18.828 -0.63 1 98.88 637 ALA A C 1
ATOM 5096 O O . ALA A 1 637 ? 20.375 19.828 0.074 1 98.88 637 ALA A O 1
ATOM 5097 N N . VAL A 1 638 ? 18.969 18.516 -1.068 1 98.88 638 VAL A N 1
ATOM 5098 C CA . VAL A 1 638 ? 17.766 19.188 -0.602 1 98.88 638 VAL A CA 1
ATOM 5099 C C . VAL A 1 638 ? 16.844 18.172 0.077 1 98.88 638 VAL A C 1
ATOM 5101 O O . VAL A 1 638 ? 16.703 17.031 -0.386 1 98.88 638 VAL A O 1
ATOM 5104 N N . PHE A 1 639 ? 16.312 18.562 1.209 1 98.81 639 PHE A N 1
ATOM 5105 C CA . PHE A 1 639 ? 15.398 17.75 2.004 1 98.81 639 PHE A CA 1
ATOM 5106 C C . PHE A 1 639 ? 14.07 18.453 2.195 1 98.81 639 PHE A C 1
ATOM 5108 O O . PHE A 1 639 ? 14.039 19.656 2.482 1 98.81 639 PHE A O 1
ATOM 5115 N N . GLY A 1 640 ? 12.969 17.688 2.039 1 98.69 640 GLY A N 1
ATOM 5116 C CA . GLY A 1 640 ? 11.664 18.266 2.316 1 98.69 640 GLY A CA 1
ATOM 5117 C C . GLY A 1 640 ? 10.625 17.234 2.73 1 98.69 640 GLY A C 1
ATOM 5118 O O . GLY A 1 640 ? 10.68 16.094 2.299 1 98.69 640 GLY A O 1
ATOM 5119 N N . TRP A 1 641 ? 9.656 17.641 3.527 1 98.5 641 TRP A N 1
ATOM 5120 C CA . TRP A 1 641 ? 8.547 16.844 4.039 1 98.5 641 TRP A CA 1
ATOM 5121 C C . TRP A 1 641 ? 7.207 17.469 3.686 1 98.5 641 TRP A C 1
ATOM 5123 O O . TRP A 1 641 ? 7.051 18.688 3.764 1 98.5 641 TRP A O 1
ATOM 5133 N N . SER A 1 642 ? 6.207 16.656 3.271 1 98.31 642 SER A N 1
ATOM 5134 C CA . SER A 1 642 ? 4.895 17.172 2.893 1 98.31 642 SER A CA 1
ATOM 5135 C C . SER A 1 642 ? 4.996 18.141 1.715 1 98.31 642 SER A C 1
ATOM 5137 O O . SER A 1 642 ? 5.566 17.797 0.677 1 98.31 642 SER A O 1
ATOM 5139 N N . TYR A 1 643 ? 4.516 19.422 1.865 1 98.5 643 TYR A N 1
ATOM 5140 C CA . TYR A 1 643 ? 4.777 20.406 0.818 1 98.5 643 TYR A CA 1
ATOM 5141 C C . TYR A 1 643 ? 6.27 20.547 0.552 1 98.5 643 TYR A C 1
ATOM 5143 O O . TYR A 1 643 ? 6.688 20.75 -0.589 1 98.5 643 TYR A O 1
ATOM 5151 N N . GLY A 1 644 ? 7.082 20.391 1.587 1 98.69 644 GLY A N 1
ATOM 5152 C CA . GLY A 1 644 ? 8.523 20.391 1.407 1 98.69 644 GLY A CA 1
ATOM 5153 C C . GLY A 1 644 ? 9.016 19.266 0.512 1 98.69 644 GLY A C 1
ATOM 5154 O O . GLY A 1 644 ? 9.961 19.453 -0.259 1 98.69 644 GLY A O 1
ATOM 5155 N N . GLY A 1 645 ? 8.367 18.062 0.672 1 98.81 645 GLY A N 1
ATOM 5156 C CA . GLY A 1 645 ? 8.68 16.984 -0.237 1 98.81 645 GLY A CA 1
ATOM 5157 C C . GLY A 1 645 ? 8.336 17.281 -1.682 1 98.81 645 GLY A C 1
ATOM 5158 O O . GLY A 1 645 ? 9.07 16.906 -2.596 1 98.81 645 GLY A O 1
ATOM 5159 N N . PHE A 1 646 ? 7.199 17.953 -1.888 1 98.62 646 PHE A N 1
ATOM 5160 C CA . PHE A 1 646 ? 6.816 18.469 -3.199 1 98.62 646 PHE A CA 1
ATOM 5161 C C . PHE A 1 646 ? 7.875 19.422 -3.734 1 98.62 646 PHE A C 1
ATOM 5163 O O . PHE A 1 646 ? 8.352 19.266 -4.863 1 98.62 646 PHE A O 1
ATOM 5170 N N . LEU A 1 647 ? 8.32 20.359 -2.887 1 98.75 647 LEU A N 1
ATOM 5171 C CA . LEU A 1 647 ? 9.258 21.375 -3.314 1 98.75 647 LEU A CA 1
ATOM 5172 C C . LEU A 1 647 ? 10.641 20.781 -3.58 1 98.75 647 LEU A C 1
ATOM 5174 O O . LEU A 1 647 ? 11.281 21.109 -4.582 1 98.75 647 LEU A O 1
ATOM 5178 N N . SER A 1 648 ? 11.148 19.906 -2.686 1 98.88 648 SER A N 1
ATOM 5179 C CA . SER A 1 648 ? 12.453 19.297 -2.902 1 98.88 648 SER A CA 1
ATOM 5180 C C . SER A 1 648 ? 12.484 18.516 -4.211 1 98.88 648 SER A C 1
ATOM 5182 O O . SER A 1 648 ? 13.484 18.531 -4.93 1 98.88 648 SER A O 1
ATOM 5184 N N . THR A 1 649 ? 11.367 17.844 -4.531 1 98.81 649 THR A N 1
ATOM 5185 C CA . THR A 1 649 ? 11.273 17.094 -5.777 1 98.81 649 THR A CA 1
ATOM 5186 C C . THR A 1 649 ? 11.258 18.031 -6.98 1 98.81 649 THR A C 1
ATOM 5188 O O . THR A 1 649 ? 11.945 17.797 -7.973 1 98.81 649 THR A O 1
ATOM 5191 N N . HIS A 1 650 ? 10.453 19.109 -6.867 1 98.19 650 HIS A N 1
ATOM 5192 C CA . HIS A 1 650 ? 10.383 20.078 -7.945 1 98.19 650 HIS A CA 1
ATOM 5193 C C . HIS A 1 650 ? 11.742 20.734 -8.195 1 98.19 650 HIS A C 1
ATOM 5195 O O . HIS A 1 650 ? 12.125 20.953 -9.344 1 98.19 650 HIS A O 1
ATOM 5201 N N . VAL A 1 651 ? 12.43 21.062 -7.121 1 98.56 651 VAL A N 1
ATOM 5202 C CA . VAL A 1 651 ? 13.766 21.641 -7.203 1 98.56 651 VAL A CA 1
ATOM 5203 C C . VAL A 1 651 ? 14.695 20.688 -7.945 1 98.56 651 VAL A C 1
ATOM 5205 O O . VAL A 1 651 ? 15.422 21.094 -8.852 1 98.56 651 VAL A O 1
ATOM 5208 N N . ALA A 1 652 ? 14.672 19.438 -7.594 1 98.69 652 ALA A N 1
ATOM 5209 C CA . ALA A 1 652 ? 15.523 18.438 -8.219 1 98.69 652 ALA A CA 1
ATOM 5210 C C . ALA A 1 652 ? 15.203 18.297 -9.703 1 98.69 652 ALA A C 1
ATOM 5212 O O . ALA A 1 652 ? 16.109 18.203 -10.531 1 98.69 652 ALA A O 1
ATOM 5213 N N . MET A 1 653 ? 13.93 18.266 -10.031 1 98.38 653 MET A N 1
ATOM 5214 C CA . MET A 1 653 ? 13.492 18.094 -11.414 1 98.38 653 MET A CA 1
ATOM 5215 C C . MET A 1 653 ? 13.898 19.297 -12.258 1 98.38 653 MET A C 1
ATOM 5217 O O . MET A 1 653 ? 14.398 19.141 -13.375 1 98.38 653 MET A O 1
ATOM 5221 N N . ARG A 1 654 ? 13.688 20.453 -11.711 1 97.69 654 ARG A N 1
ATOM 5222 C CA . ARG A 1 654 ? 14.023 21.656 -12.453 1 97.69 654 ARG A CA 1
ATOM 5223 C C . ARG A 1 654 ? 15.539 21.812 -12.586 1 97.69 654 ARG A C 1
ATOM 5225 O O . ARG A 1 654 ? 16.031 22.203 -13.648 1 97.69 654 ARG A O 1
ATOM 5232 N N . ASP A 1 655 ? 16.281 21.562 -11.516 1 98.19 655 ASP A N 1
ATOM 5233 C CA . ASP A 1 655 ? 17.719 21.719 -11.453 1 98.19 655 ASP A CA 1
ATOM 5234 C C . ASP A 1 655 ? 18.422 20.625 -12.266 1 98.19 655 ASP A C 1
ATOM 5236 O O . ASP A 1 655 ? 19.469 20.875 -12.867 1 98.19 655 ASP A O 1
ATOM 5240 N N . GLN A 1 656 ? 17.984 19.453 -12.203 1 97.94 656 GLN A N 1
ATOM 5241 C CA . GLN A 1 656 ? 18.438 18.281 -12.945 1 97.94 656 GLN A CA 1
ATOM 5242 C C . GLN A 1 656 ? 19.875 17.938 -12.594 1 97.94 656 GLN A C 1
ATOM 5244 O O . GLN A 1 656 ? 20.656 17.547 -13.469 1 97.94 656 GLN A O 1
ATOM 5249 N N . GLY A 1 657 ? 20.297 18.281 -11.461 1 97.5 657 GLY A N 1
ATOM 5250 C CA . GLY A 1 657 ? 21.609 17.844 -10.984 1 97.5 657 GLY A CA 1
ATOM 5251 C C . GLY A 1 657 ? 22.688 18.891 -11.18 1 97.5 657 GLY A C 1
ATOM 5252 O O . GLY A 1 657 ? 23.844 18.656 -10.844 1 97.5 657 GLY A O 1
ATOM 5253 N N . GLU A 1 658 ? 22.344 20.016 -11.602 1 98 658 GLU A N 1
ATOM 5254 C CA . GLU A 1 658 ? 23.344 21.062 -11.812 1 98 658 GLU A CA 1
ATOM 5255 C C . GLU A 1 658 ? 23.859 21.609 -10.484 1 98 658 GLU A C 1
ATOM 5257 O O . GLU A 1 658 ? 25.062 21.719 -10.281 1 98 658 GLU A O 1
ATOM 5262 N N . THR A 1 659 ? 22.922 21.953 -9.656 1 98.25 659 THR A N 1
ATOM 5263 C CA . THR A 1 659 ? 23.25 22.5 -8.352 1 98.25 659 THR A CA 1
ATOM 5264 C C . THR A 1 659 ? 23.031 21.453 -7.258 1 98.25 659 THR A C 1
ATOM 5266 O O . THR A 1 659 ? 23.891 21.297 -6.375 1 98.25 659 THR A O 1
ATOM 5269 N N . PHE A 1 660 ? 21.938 20.75 -7.367 1 98.69 660 PHE A N 1
ATOM 5270 C CA . PHE A 1 660 ? 21.578 19.75 -6.379 1 98.69 660 PHE A CA 1
ATOM 5271 C C . PHE A 1 660 ? 21.875 18.344 -6.895 1 98.69 660 PHE A C 1
ATOM 5273 O O . PHE A 1 660 ? 21.281 17.891 -7.871 1 98.69 660 PHE A O 1
ATOM 5280 N N . LYS A 1 661 ? 22.719 17.594 -6.16 1 98.06 661 LYS A N 1
ATOM 5281 C CA . LYS A 1 661 ? 23.078 16.234 -6.566 1 98.06 661 LYS A CA 1
ATOM 5282 C C . LYS A 1 661 ? 22.156 15.203 -5.938 1 98.06 661 LYS A C 1
ATOM 5284 O O . LYS A 1 661 ? 22.047 14.07 -6.418 1 98.06 661 LYS A O 1
ATOM 5289 N N . CYS A 1 662 ? 21.5 15.578 -4.844 1 98.62 662 CYS A N 1
ATOM 5290 C CA . CYS A 1 662 ? 20.625 14.68 -4.102 1 98.62 662 CYS A CA 1
ATOM 5291 C C . CYS A 1 662 ? 19.344 15.391 -3.68 1 98.62 662 CYS A C 1
ATOM 5293 O O . CYS A 1 662 ? 19.344 16.594 -3.434 1 98.62 662 CYS A O 1
ATOM 5295 N N . ALA A 1 663 ? 18.25 14.641 -3.633 1 98.88 663 ALA A N 1
ATOM 5296 C CA . ALA A 1 663 ? 16.984 15.141 -3.111 1 98.88 663 ALA A CA 1
ATOM 5297 C C . ALA A 1 663 ? 16.281 14.086 -2.262 1 98.88 663 ALA A C 1
ATOM 5299 O O . ALA A 1 663 ? 16.266 12.906 -2.615 1 98.88 663 ALA A O 1
ATOM 5300 N N . VAL A 1 664 ? 15.789 14.492 -1.135 1 98.94 664 VAL A N 1
ATOM 5301 C CA . VAL A 1 664 ? 14.992 13.664 -0.237 1 98.94 664 VAL A CA 1
ATOM 5302 C C . VAL A 1 664 ? 13.57 14.211 -0.161 1 98.94 664 VAL A C 1
ATOM 5304 O O . VAL A 1 664 ? 13.359 15.383 0.135 1 98.94 664 VAL A O 1
ATOM 5307 N N . ALA A 1 665 ? 12.648 13.422 -0.444 1 98.88 665 ALA A N 1
ATOM 5308 C CA . ALA A 1 665 ? 11.242 13.797 -0.354 1 98.88 665 ALA A CA 1
ATOM 5309 C C . ALA A 1 665 ? 10.484 12.852 0.578 1 98.88 665 ALA A C 1
ATOM 5311 O O . ALA A 1 665 ? 10.422 11.641 0.333 1 98.88 665 ALA A O 1
ATOM 5312 N N . VAL A 1 666 ? 9.914 13.391 1.632 1 98.88 666 VAL A N 1
ATOM 5313 C CA . VAL A 1 666 ? 9.086 12.617 2.559 1 98.88 666 VAL A CA 1
ATOM 5314 C C . VAL A 1 666 ? 7.625 13.039 2.418 1 98.88 666 VAL A C 1
ATOM 5316 O O . VAL A 1 666 ? 7.293 14.211 2.588 1 98.88 666 VAL A O 1
ATOM 5319 N N . ALA A 1 667 ? 6.719 12.133 2.053 1 98.75 667 ALA A N 1
ATOM 5320 C CA . ALA A 1 667 ? 5.27 12.289 1.927 1 98.75 667 ALA A CA 1
ATOM 5321 C C . ALA A 1 667 ? 4.926 13.477 1.025 1 98.75 667 ALA A C 1
ATOM 5323 O O . ALA A 1 667 ? 4.137 14.344 1.405 1 98.75 667 ALA A O 1
ATOM 5324 N N . PRO A 1 668 ? 5.477 13.516 -0.167 1 98.69 668 PRO A N 1
ATOM 5325 C CA . PRO A 1 668 ? 5.242 14.656 -1.06 1 98.69 668 PRO A CA 1
ATOM 5326 C C . PRO A 1 668 ? 3.842 14.648 -1.664 1 98.69 668 PRO A C 1
ATOM 5328 O O . PRO A 1 668 ? 3.287 13.586 -1.942 1 98.69 668 PRO A O 1
ATOM 5331 N N . VAL A 1 669 ? 3.312 15.812 -1.884 1 98.5 669 VAL A N 1
ATOM 5332 C CA . VAL A 1 669 ? 2.213 15.961 -2.83 1 98.5 669 VAL A CA 1
ATOM 5333 C C . VAL A 1 669 ? 2.75 15.914 -4.258 1 98.5 669 VAL A C 1
ATOM 5335 O O . VAL A 1 669 ? 3.58 16.734 -4.645 1 98.5 669 VAL A O 1
ATOM 5338 N N . VAL A 1 670 ? 2.334 14.977 -5.012 1 97.75 670 VAL A N 1
ATOM 5339 C CA . VAL A 1 670 ? 2.898 14.766 -6.34 1 97.75 670 VAL A CA 1
ATOM 5340 C C . VAL A 1 670 ? 1.972 15.359 -7.398 1 97.75 670 VAL A C 1
ATOM 5342 O O . VAL A 1 670 ? 2.41 15.695 -8.5 1 97.75 670 VAL A O 1
ATOM 5345 N N . ASP A 1 671 ? 0.71 15.414 -7.086 1 97.62 671 ASP A N 1
ATOM 5346 C CA . ASP A 1 671 ? -0.36 15.977 -7.906 1 97.62 671 ASP A CA 1
ATOM 5347 C C . ASP A 1 671 ? -1.447 16.609 -7.031 1 97.62 671 ASP A C 1
ATOM 5349 O O . ASP A 1 671 ? -2.143 15.898 -6.301 1 97.62 671 ASP A O 1
ATOM 5353 N N . PHE A 1 672 ? -1.603 17.891 -7.242 1 98.19 672 PHE A N 1
ATOM 5354 C CA . PHE A 1 672 ? -2.557 18.594 -6.383 1 98.19 672 PHE A CA 1
ATOM 5355 C C . PHE A 1 672 ? -3.984 18.172 -6.719 1 98.19 672 PHE A C 1
ATOM 5357 O O . PHE A 1 672 ? -4.906 18.422 -5.938 1 98.19 672 PHE A O 1
ATOM 5364 N N . MET A 1 673 ? -4.223 17.484 -7.805 1 97.88 673 MET A N 1
ATOM 5365 C CA . MET A 1 673 ? -5.523 16.906 -8.109 1 97.88 673 MET A CA 1
ATOM 5366 C C . MET A 1 673 ? -5.855 15.781 -7.141 1 97.88 673 MET A C 1
ATOM 5368 O O . MET A 1 673 ? -7.016 15.383 -7.012 1 97.88 673 MET A O 1
ATOM 5372 N N . LEU A 1 674 ? -4.824 15.25 -6.484 1 97.88 674 LEU A N 1
ATOM 5373 C CA . LEU A 1 674 ? -5 14.141 -5.555 1 97.88 674 LEU A CA 1
ATOM 5374 C C . LEU A 1 674 ? -5.117 14.641 -4.121 1 97.88 674 LEU A C 1
ATOM 5376 O O . LEU A 1 674 ? -5.281 13.844 -3.191 1 97.88 674 LEU A O 1
ATOM 5380 N N . TYR A 1 675 ? -5.008 15.914 -3.852 1 98.12 675 TYR A N 1
ATOM 5381 C CA . TYR A 1 675 ? -5.043 16.516 -2.521 1 98.12 675 TYR A CA 1
ATOM 5382 C C . TYR A 1 675 ? -6.406 17.141 -2.242 1 98.12 675 TYR A C 1
ATOM 5384 O O . TYR A 1 675 ? -7.242 17.25 -3.143 1 98.12 675 TYR A O 1
ATOM 5392 N N . ASP A 1 676 ? -6.688 17.469 -1.043 1 98.06 676 ASP A N 1
ATOM 5393 C CA . ASP A 1 676 ? -8.031 17.891 -0.643 1 98.06 676 ASP A CA 1
ATOM 5394 C C . ASP A 1 676 ? -8.43 19.188 -1.336 1 98.06 676 ASP A C 1
ATOM 5396 O O . ASP A 1 676 ? -7.57 19.984 -1.703 1 98.06 676 ASP A O 1
ATOM 5400 N N . SER A 1 677 ? -9.68 19.391 -1.458 1 97.81 677 SER A N 1
ATOM 5401 C CA . SER A 1 677 ? -10.25 20.516 -2.201 1 97.81 677 SER A CA 1
ATOM 5402 C C . SER A 1 677 ? -9.984 21.844 -1.495 1 97.81 677 SER A C 1
ATOM 5404 O O . SER A 1 677 ? -9.617 22.828 -2.135 1 97.81 677 SER A O 1
ATOM 5406 N N . ALA A 1 678 ? -10.125 21.906 -0.178 1 97.88 678 ALA A N 1
ATOM 5407 C CA . ALA A 1 678 ? -10.055 23.172 0.548 1 97.88 678 ALA A CA 1
ATOM 5408 C C . ALA A 1 678 ? -8.672 23.797 0.408 1 97.88 678 ALA A C 1
ATOM 5410 O O . ALA A 1 678 ? -8.555 24.969 0.043 1 97.88 678 ALA A O 1
ATOM 5411 N N . TYR A 1 679 ? -7.66 23.062 0.648 1 98.25 679 TYR A N 1
ATOM 5412 C CA . TYR A 1 679 ? -6.297 23.562 0.542 1 98.25 679 TYR A CA 1
ATOM 5413 C C . TYR A 1 679 ? -5.949 23.906 -0.905 1 98.25 679 TYR A C 1
ATOM 5415 O O . TYR A 1 679 ? -5.469 25 -1.2 1 98.25 679 TYR A O 1
ATOM 5423 N N . THR A 1 680 ? -6.141 22.953 -1.757 1 98.56 680 THR A N 1
ATOM 5424 C CA . THR A 1 680 ? -5.691 23.062 -3.141 1 98.56 680 THR A CA 1
ATOM 5425 C C . THR A 1 680 ? -6.383 24.234 -3.846 1 98.56 680 THR A C 1
ATOM 5427 O O . THR A 1 680 ? -5.727 25.031 -4.508 1 98.56 680 THR A O 1
ATOM 5430 N N . GLU A 1 681 ? -7.688 24.359 -3.676 1 97.81 681 GLU A N 1
ATOM 5431 C CA . GLU A 1 681 ? -8.445 25.375 -4.391 1 97.81 681 GLU A CA 1
ATOM 5432 C C . GLU A 1 681 ? -8.195 26.766 -3.799 1 97.81 681 GLU A C 1
ATOM 5434 O O . GLU A 1 681 ? -8.312 27.766 -4.496 1 97.81 681 GLU A O 1
ATOM 5439 N N . ARG A 1 682 ? -7.801 26.781 -2.537 1 98.06 682 ARG A N 1
ATOM 5440 C CA . ARG A 1 682 ? -7.41 28.047 -1.917 1 98.06 682 ARG A CA 1
ATOM 5441 C C . ARG A 1 682 ? -6.223 28.672 -2.643 1 98.06 682 ARG A C 1
ATOM 5443 O O . ARG A 1 682 ? -6.203 29.875 -2.898 1 98.06 682 ARG A O 1
ATOM 5450 N N . TYR A 1 683 ? -5.305 27.844 -3.062 1 98.5 683 TYR A N 1
ATOM 5451 C CA . TYR A 1 683 ? -4.035 28.375 -3.543 1 98.5 683 TYR A CA 1
ATOM 5452 C C . TYR A 1 683 ? -3.918 28.219 -5.055 1 98.5 683 TYR A C 1
ATOM 5454 O O . TYR A 1 683 ? -3.25 29.016 -5.715 1 98.5 683 TYR A O 1
ATOM 5462 N N . LEU A 1 684 ? -4.578 27.219 -5.602 1 98.25 684 LEU A N 1
ATOM 5463 C CA . LEU A 1 684 ? -4.422 26.953 -7.027 1 98.25 684 LEU A CA 1
ATOM 5464 C C . LEU A 1 684 ? -5.703 27.281 -7.785 1 98.25 684 LEU A C 1
ATOM 5466 O O . LEU A 1 684 ? -5.711 27.312 -9.016 1 98.25 684 LEU A O 1
ATOM 5470 N N . GLY A 1 685 ? -6.746 27.578 -7.09 1 97 685 GLY A N 1
ATOM 5471 C CA . GLY A 1 685 ? -8.031 27.781 -7.742 1 97 685 GLY A CA 1
ATOM 5472 C C . GLY A 1 685 ? -8.695 26.484 -8.18 1 97 685 GLY A C 1
ATOM 5473 O O . GLY A 1 685 ? -8.188 25.406 -7.898 1 97 685 GLY A O 1
ATOM 5474 N N . ILE A 1 686 ? -9.836 26.641 -8.805 1 96.19 686 ILE A N 1
ATOM 5475 C CA . ILE A 1 686 ? -10.594 25.5 -9.336 1 96.19 686 ILE A CA 1
ATOM 5476 C C . ILE A 1 686 ? -9.852 24.906 -10.531 1 96.19 686 ILE A C 1
ATOM 5478 O O . ILE A 1 686 ? -9.469 25.625 -11.453 1 96.19 686 ILE A O 1
ATOM 5482 N N . PRO A 1 687 ? -9.688 23.562 -10.555 1 96.81 687 PRO A N 1
ATOM 5483 C CA . PRO A 1 687 ? -8.875 22.938 -11.602 1 96.81 687 PRO A CA 1
ATOM 5484 C C . PRO A 1 687 ? -9.328 23.312 -13.008 1 96.81 687 PRO A C 1
ATOM 5486 O O . PRO A 1 687 ? -8.492 23.641 -13.859 1 96.81 687 PRO A O 1
ATOM 5489 N N . LEU A 1 688 ? -10.617 23.359 -13.305 1 95.44 688 LEU A N 1
ATOM 5490 C CA . LEU A 1 688 ? -11.133 23.656 -14.633 1 95.44 688 LEU A CA 1
ATOM 5491 C C . LEU A 1 688 ? -10.805 25.094 -15.031 1 95.44 688 LEU A C 1
ATOM 5493 O O . LEU A 1 688 ? -10.688 25.406 -16.219 1 95.44 688 LEU A O 1
ATOM 5497 N N . GLU A 1 689 ? -10.594 25.938 -14.062 1 96.12 689 GLU A N 1
ATOM 5498 C CA . GLU A 1 689 ? -10.336 27.359 -14.32 1 96.12 689 GLU A CA 1
ATOM 5499 C C . GLU A 1 689 ? -8.844 27.656 -14.344 1 96.12 689 GLU A C 1
ATOM 5501 O O . GLU A 1 689 ? -8.422 28.734 -14.781 1 96.12 689 GLU A O 1
ATOM 5506 N N . ASN A 1 690 ? -8.023 26.703 -13.914 1 97.88 690 ASN A N 1
ATOM 5507 C CA . ASN A 1 690 ? -6.574 26.891 -13.867 1 97.88 690 ASN A CA 1
ATOM 5508 C C . ASN A 1 690 ? -5.836 25.609 -14.266 1 97.88 690 ASN A C 1
ATOM 5510 O O . ASN A 1 690 ? -4.992 25.125 -13.516 1 97.88 690 ASN A O 1
ATOM 5514 N N . PRO A 1 691 ? -6.133 25.047 -15.406 1 97.44 691 PRO A N 1
ATOM 5515 C CA . PRO A 1 691 ? -5.453 23.812 -15.812 1 97.44 691 PRO A CA 1
ATOM 5516 C C . PRO A 1 691 ? -3.941 23.984 -15.938 1 97.44 691 PRO A C 1
ATOM 5518 O O . PRO A 1 691 ? -3.188 23.047 -15.656 1 97.44 691 PRO A O 1
ATOM 5521 N N . ALA A 1 692 ? -3.531 25.156 -16.328 1 97.69 692 ALA A N 1
ATOM 5522 C CA . ALA A 1 692 ? -2.104 25.406 -16.5 1 97.69 692 ALA A CA 1
ATOM 5523 C C . ALA A 1 692 ? -1.365 25.312 -15.172 1 97.69 692 ALA A C 1
ATOM 5525 O O . ALA A 1 692 ? -0.284 24.734 -15.094 1 97.69 692 ALA A O 1
ATOM 5526 N N . GLY A 1 693 ? -1.901 25.969 -14.109 1 98.12 693 GLY A N 1
ATOM 5527 C CA . GLY A 1 693 ? -1.286 25.906 -12.789 1 98.12 693 GLY A CA 1
ATOM 5528 C C . GLY A 1 693 ? -1.205 24.484 -12.242 1 98.12 693 GLY A C 1
ATOM 5529 O O . GLY A 1 693 ? -0.192 24.109 -11.648 1 98.12 693 GLY A O 1
ATOM 5530 N N . TYR A 1 694 ? -2.283 23.734 -12.492 1 97.81 694 TYR A N 1
ATOM 5531 C CA . TYR A 1 694 ? -2.312 22.359 -12.023 1 97.81 694 TYR A CA 1
ATOM 5532 C C . TYR A 1 694 ? -1.293 21.5 -12.773 1 97.81 694 TYR A C 1
ATOM 5534 O O . TYR A 1 694 ? -0.592 20.688 -12.172 1 97.81 694 TYR A O 1
ATOM 5542 N N . ASN A 1 695 ? -1.18 21.703 -14.031 1 97.12 695 ASN A N 1
ATOM 5543 C CA . ASN A 1 695 ? -0.204 20.969 -14.836 1 97.12 695 ASN A CA 1
ATOM 5544 C C . ASN A 1 695 ? 1.226 21.344 -14.461 1 97.12 695 ASN A C 1
ATOM 5546 O O . ASN A 1 695 ? 2.102 20.484 -14.383 1 97.12 695 ASN A O 1
ATOM 5550 N N . ALA A 1 696 ? 1.419 22.609 -14.227 1 97.44 696 ALA A N 1
ATOM 5551 C CA . ALA A 1 696 ? 2.758 23.094 -13.898 1 97.44 696 ALA A CA 1
ATOM 5552 C C . ALA A 1 696 ? 3.223 22.562 -12.547 1 97.44 696 ALA A C 1
ATOM 5554 O O . ALA A 1 696 ? 4.414 22.328 -12.344 1 97.44 696 ALA A O 1
ATOM 5555 N N . SER A 1 697 ? 2.299 22.344 -11.664 1 97.38 697 SER A N 1
ATOM 5556 C CA . SER A 1 697 ? 2.635 21.906 -10.32 1 97.38 697 SER A CA 1
ATOM 5557 C C . SER A 1 697 ? 2.781 20.391 -10.258 1 97.38 697 SER A C 1
ATOM 5559 O O . SER A 1 697 ? 3.344 19.844 -9.305 1 97.38 697 SER A O 1
ATOM 5561 N N . GLN A 1 698 ? 2.336 19.703 -11.25 1 95.75 698 GLN A N 1
ATOM 5562 C CA . GLN A 1 698 ? 2.309 18.25 -11.25 1 95.75 698 GLN A CA 1
ATOM 5563 C C . GLN A 1 698 ? 3.709 17.672 -11.438 1 95.75 698 GLN A C 1
ATOM 5565 O O . GLN A 1 698 ? 4.48 18.156 -12.266 1 95.75 698 GLN A O 1
ATOM 5570 N N . LEU A 1 699 ? 4.07 16.625 -10.664 1 97 699 LEU A N 1
ATOM 5571 C CA . LEU A 1 699 ? 5.41 16.047 -10.695 1 97 699 LEU A CA 1
ATOM 5572 C C . LEU A 1 699 ? 5.449 14.828 -11.609 1 97 699 LEU A C 1
ATOM 5574 O O . LEU A 1 699 ? 6.516 14.445 -12.094 1 97 699 LEU A O 1
ATOM 5578 N N . LEU A 1 700 ? 4.355 14.141 -11.883 1 95.38 700 LEU A N 1
ATOM 5579 C CA . LEU A 1 700 ? 4.273 12.867 -12.586 1 95.38 700 LEU A CA 1
ATOM 5580 C C . LEU A 1 700 ? 4.754 13.008 -14.031 1 95.38 700 LEU A C 1
ATOM 5582 O O . LEU A 1 700 ? 5.43 12.125 -14.555 1 95.38 700 LEU A O 1
ATOM 5586 N N . ASN A 1 701 ? 4.488 14.102 -14.648 1 91.56 701 ASN A N 1
ATOM 5587 C CA . ASN A 1 701 ? 4.848 14.289 -16.047 1 91.56 701 ASN A CA 1
ATOM 5588 C C . ASN A 1 701 ? 6.301 14.734 -16.203 1 91.56 701 ASN A C 1
ATOM 5590 O O . ASN A 1 701 ? 6.77 14.969 -17.312 1 91.56 701 ASN A O 1
ATOM 5594 N N . LYS A 1 702 ? 7.023 14.828 -15.117 1 93.88 702 LYS A N 1
ATOM 5595 C CA . LYS A 1 702 ? 8.406 15.305 -15.109 1 93.88 702 LYS A CA 1
ATOM 5596 C C . LYS A 1 702 ? 9.336 14.273 -14.484 1 93.88 702 LYS A C 1
ATOM 5598 O O . LYS A 1 702 ? 10.492 14.578 -14.172 1 93.88 702 LYS A O 1
ATOM 5603 N N . ALA A 1 703 ? 8.891 13.125 -14.305 1 93.38 703 ALA A N 1
ATOM 5604 C CA . ALA A 1 703 ? 9.594 12.141 -13.492 1 93.38 703 ALA A CA 1
ATOM 5605 C C . ALA A 1 703 ? 10.961 11.812 -14.086 1 93.38 703 ALA A C 1
ATOM 5607 O O . ALA A 1 703 ? 11.93 11.594 -13.359 1 93.38 703 ALA A O 1
ATOM 5608 N N . SER A 1 704 ? 11.141 11.805 -15.375 1 94.19 704 SER A N 1
ATOM 5609 C CA . SER A 1 704 ? 12.383 11.453 -16.047 1 94.19 704 SER A CA 1
ATOM 5610 C C . SER A 1 704 ? 13.477 12.484 -15.773 1 94.19 704 SER A C 1
ATOM 5612 O O . SER A 1 704 ? 14.664 12.195 -15.922 1 94.19 704 SER A O 1
ATOM 5614 N N . LEU A 1 705 ? 13.078 13.641 -15.352 1 96.88 705 LEU A N 1
ATOM 5615 C CA . LEU A 1 705 ? 14.023 14.719 -15.086 1 96.88 705 LEU A CA 1
ATOM 5616 C C . LEU A 1 705 ? 14.812 14.445 -13.812 1 96.88 705 LEU A C 1
ATOM 5618 O O . LEU A 1 705 ? 15.789 15.148 -13.516 1 96.88 705 LEU A O 1
ATOM 5622 N N . LEU A 1 706 ? 14.469 13.367 -13.078 1 97.94 706 LEU A N 1
ATOM 5623 C CA . LEU A 1 706 ? 15.18 12.992 -11.867 1 97.94 706 LEU A CA 1
ATOM 5624 C C . LEU A 1 706 ? 16.328 12.031 -12.18 1 97.94 706 LEU A C 1
ATOM 5626 O O . LEU A 1 706 ? 17.047 11.594 -11.273 1 97.94 706 LEU A O 1
ATOM 5630 N N . GLU A 1 707 ? 16.562 11.719 -13.406 1 96.19 707 GLU A N 1
ATOM 5631 C CA . GLU A 1 707 ? 17.5 10.68 -13.812 1 96.19 707 GLU A CA 1
ATOM 5632 C C . GLU A 1 707 ? 18.906 10.977 -13.312 1 96.19 707 GLU A C 1
ATOM 5634 O O . GLU A 1 707 ? 19.656 10.055 -12.977 1 96.19 707 GLU A O 1
ATOM 5639 N N . ASN A 1 708 ? 19.281 12.258 -13.188 1 96.12 708 ASN A N 1
ATOM 5640 C CA . ASN A 1 708 ? 20.656 12.633 -12.828 1 96.12 708 ASN A CA 1
ATOM 5641 C C . ASN A 1 708 ? 20.75 13.078 -11.375 1 96.12 708 ASN A C 1
ATOM 5643 O O . ASN A 1 708 ? 21.75 13.68 -10.969 1 96.12 708 ASN A O 1
ATOM 5647 N N . VAL A 1 709 ? 19.75 12.867 -10.633 1 98 709 VAL A N 1
ATOM 5648 C CA . VAL A 1 709 ? 19.703 13.227 -9.219 1 98 709 VAL A CA 1
ATOM 5649 C C . VAL A 1 709 ? 19.5 11.977 -8.367 1 98 709 VAL A C 1
ATOM 5651 O O . VAL A 1 709 ? 18.641 11.148 -8.68 1 98 709 VAL A O 1
ATOM 5654 N N . LYS A 1 710 ? 20.375 11.766 -7.375 1 98.25 710 LYS A N 1
ATOM 5655 C CA . LYS A 1 710 ? 20.062 10.719 -6.41 1 98.25 710 LYS A CA 1
ATOM 5656 C C . LYS A 1 710 ? 18.812 11.07 -5.594 1 98.25 710 LYS A C 1
ATOM 5658 O O . LYS A 1 710 ? 18.781 12.109 -4.93 1 98.25 710 LYS A O 1
ATOM 5663 N N . TYR A 1 711 ? 17.844 10.219 -5.648 1 98.69 711 TYR A N 1
ATOM 5664 C CA . TYR A 1 711 ? 16.516 10.578 -5.141 1 98.69 711 TYR A CA 1
ATOM 5665 C C . TYR A 1 711 ? 16.047 9.57 -4.102 1 98.69 711 TYR A C 1
ATOM 5667 O O . TYR A 1 711 ? 16.125 8.359 -4.32 1 98.69 711 TYR A O 1
ATOM 5675 N N . LEU A 1 712 ? 15.641 10 -2.922 1 98.88 712 LEU A N 1
ATOM 5676 C CA . LEU A 1 712 ? 15.016 9.188 -1.886 1 98.88 712 LEU A CA 1
ATOM 5677 C C . LEU A 1 712 ? 13.562 9.586 -1.682 1 98.88 712 LEU A C 1
ATOM 5679 O O . LEU A 1 712 ? 13.258 10.766 -1.463 1 98.88 712 LEU A O 1
ATOM 5683 N N . LEU A 1 713 ? 12.664 8.672 -1.819 1 98.88 713 LEU A N 1
ATOM 5684 C CA . LEU A 1 713 ? 11.234 8.859 -1.641 1 98.88 713 LEU A CA 1
ATOM 5685 C C . LEU A 1 713 ? 10.711 8.023 -0.475 1 98.88 713 LEU A C 1
ATOM 5687 O O . LEU A 1 713 ? 10.758 6.789 -0.523 1 98.88 713 LEU A O 1
ATOM 5691 N N . ALA A 1 714 ? 10.258 8.664 0.607 1 98.88 714 ALA A N 1
ATOM 5692 C CA . ALA A 1 714 ? 9.711 7.984 1.775 1 98.88 714 ALA A CA 1
ATOM 5693 C C . ALA A 1 714 ? 8.258 8.383 2.012 1 98.88 714 ALA A C 1
ATOM 5695 O O . ALA A 1 714 ? 7.879 9.539 1.792 1 98.88 714 ALA A O 1
ATOM 5696 N N . HIS A 1 715 ? 7.422 7.473 2.455 1 98.88 715 HIS A N 1
ATOM 5697 C CA . HIS A 1 715 ? 6.016 7.793 2.666 1 98.88 715 HIS A CA 1
ATOM 5698 C C . HIS A 1 715 ? 5.363 6.797 3.619 1 98.88 715 HIS A C 1
ATOM 5700 O O . HIS A 1 715 ? 5.68 5.605 3.594 1 98.88 715 HIS A O 1
ATOM 5706 N N . GLY A 1 716 ? 4.516 7.25 4.512 1 98.5 716 GLY A N 1
ATOM 5707 C CA . GLY A 1 716 ? 3.654 6.375 5.289 1 98.5 716 GLY A CA 1
ATOM 5708 C C . GLY A 1 716 ? 2.449 5.875 4.516 1 98.5 716 GLY A C 1
ATOM 5709 O O . GLY A 1 716 ? 1.738 6.668 3.889 1 98.5 716 GLY A O 1
ATOM 5710 N N . GLU A 1 717 ? 2.193 4.609 4.574 1 97.06 717 GLU A N 1
ATOM 5711 C CA . GLU A 1 717 ? 1.103 4.02 3.803 1 97.06 717 GLU A CA 1
ATOM 5712 C C . GLU A 1 717 ? -0.256 4.418 4.375 1 97.06 717 GLU A C 1
ATOM 5714 O O . GLU A 1 717 ? -1.248 4.48 3.646 1 97.06 717 GLU A O 1
ATOM 5719 N N . ALA A 1 718 ? -0.309 4.684 5.656 1 96.75 718 ALA A N 1
ATOM 5720 C CA . ALA A 1 718 ? -1.565 5.039 6.312 1 96.75 718 ALA A CA 1
ATOM 5721 C C . ALA A 1 718 ? -1.691 6.551 6.477 1 96.75 718 ALA A C 1
ATOM 5723 O O . ALA A 1 718 ? -2.367 7.027 7.391 1 96.75 718 ALA A O 1
ATOM 5724 N N . ASP A 1 719 ? -0.99 7.316 5.672 1 97.19 719 ASP A N 1
ATOM 5725 C CA . ASP A 1 719 ? -1.057 8.773 5.68 1 97.19 719 ASP A CA 1
ATOM 5726 C C . ASP A 1 719 ? -2.465 9.266 5.348 1 97.19 719 ASP A C 1
ATOM 5728 O O . ASP A 1 719 ? -2.951 9.055 4.23 1 97.19 719 ASP A O 1
ATOM 5732 N N . ASP A 1 720 ? -3.076 9.922 6.262 1 95.88 720 ASP A N 1
ATOM 5733 C CA . ASP A 1 720 ? -4.445 10.383 6.055 1 95.88 720 ASP A CA 1
ATOM 5734 C C . ASP A 1 720 ? -4.469 11.836 5.598 1 95.88 720 ASP A C 1
ATOM 5736 O O . ASP A 1 720 ? -5.543 12.422 5.426 1 95.88 720 ASP A O 1
ATOM 5740 N N . ASN A 1 721 ? -3.285 12.422 5.48 1 97 721 ASN A N 1
ATOM 5741 C CA . ASN A 1 721 ? -3.174 13.789 4.992 1 97 721 ASN A CA 1
ATOM 5742 C C . ASN A 1 721 ? -2.783 13.836 3.52 1 97 721 ASN A C 1
ATOM 5744 O O . ASN A 1 721 ? -3.643 13.969 2.648 1 97 721 ASN A O 1
ATOM 5748 N N . VAL A 1 722 ? -1.552 13.578 3.244 1 98.12 722 VAL A N 1
ATOM 5749 C CA . VAL A 1 722 ? -1.129 13.305 1.875 1 98.12 722 VAL A CA 1
ATOM 5750 C C . VAL A 1 722 ? -1.167 11.797 1.614 1 98.12 722 VAL A C 1
ATOM 5752 O O . VAL A 1 722 ? -0.24 11.07 1.984 1 98.12 722 VAL A O 1
ATOM 5755 N N . HIS A 1 723 ? -2.143 11.406 0.912 1 97.81 723 HIS A N 1
ATOM 5756 C CA . HIS A 1 723 ? -2.383 9.977 0.793 1 97.81 723 HIS A CA 1
ATOM 5757 C C . HIS A 1 723 ? -1.264 9.289 0.015 1 97.81 723 HIS A C 1
ATOM 5759 O O . HIS A 1 723 ? -0.681 9.883 -0.895 1 97.81 723 HIS A O 1
ATOM 5765 N N . PHE A 1 724 ? -1.025 8.047 0.329 1 97.94 724 PHE A N 1
ATOM 5766 C CA . PHE A 1 724 ? 0.052 7.254 -0.255 1 97.94 724 PHE A CA 1
ATOM 5767 C C . PHE A 1 724 ? -0.084 7.191 -1.772 1 97.94 724 PHE A C 1
ATOM 5769 O O . PHE A 1 724 ? 0.904 6.992 -2.48 1 97.94 724 PHE A O 1
ATOM 5776 N N . GLN A 1 725 ? -1.285 7.348 -2.33 1 97.38 725 GLN A N 1
ATOM 5777 C CA . GLN A 1 725 ? -1.528 7.383 -3.77 1 97.38 725 GLN A CA 1
ATOM 5778 C C . GLN A 1 725 ? -0.535 8.305 -4.473 1 97.38 725 GLN A C 1
ATOM 5780 O O . GLN A 1 725 ? -0.116 8.023 -5.598 1 97.38 725 GLN A O 1
ATOM 5785 N N . ASN A 1 726 ? -0.154 9.398 -3.805 1 97.69 726 ASN A N 1
ATOM 5786 C CA . ASN A 1 726 ? 0.809 10.328 -4.379 1 97.69 726 ASN A CA 1
ATOM 5787 C C . ASN A 1 726 ? 2.152 9.656 -4.645 1 97.69 726 ASN A C 1
ATOM 5789 O O . ASN A 1 726 ? 2.58 9.547 -5.793 1 97.69 726 ASN A O 1
ATOM 5793 N N . SER A 1 727 ? 2.715 9.086 -3.65 1 98.06 727 SER A N 1
ATOM 5794 C CA . SER A 1 727 ? 4.02 8.445 -3.789 1 98.06 727 SER A CA 1
ATOM 5795 C C . SER A 1 727 ? 3.922 7.156 -4.598 1 98.06 727 SER A C 1
ATOM 5797 O O . SER A 1 727 ? 4.855 6.797 -5.316 1 98.06 727 SER A O 1
ATOM 5799 N N . ALA A 1 728 ? 2.783 6.461 -4.504 1 97.44 728 ALA A N 1
ATOM 5800 C CA . ALA A 1 728 ? 2.584 5.258 -5.309 1 97.44 728 ALA A CA 1
ATOM 5801 C C . ALA A 1 728 ? 2.68 5.57 -6.801 1 97.44 728 ALA A C 1
ATOM 5803 O O . ALA A 1 728 ? 3.381 4.879 -7.543 1 97.44 728 ALA A O 1
ATOM 5804 N N . LEU A 1 729 ? 2.029 6.605 -7.242 1 97.5 729 LEU A N 1
ATOM 5805 C CA . LEU A 1 729 ? 2.016 6.977 -8.656 1 97.5 729 LEU A CA 1
ATOM 5806 C C . LEU A 1 729 ? 3.375 7.508 -9.094 1 97.5 729 LEU A C 1
ATOM 5808 O O . LEU A 1 729 ? 3.826 7.23 -10.203 1 97.5 729 LEU A O 1
ATOM 5812 N N . LEU A 1 730 ? 4.004 8.312 -8.195 1 97.62 730 LEU A N 1
ATOM 5813 C CA . LEU A 1 730 ? 5.336 8.797 -8.539 1 97.62 730 LEU A CA 1
ATOM 5814 C C . LEU A 1 730 ? 6.312 7.637 -8.688 1 97.62 730 LEU A C 1
ATOM 5816 O O . LEU A 1 730 ? 7.07 7.574 -9.656 1 97.62 730 LEU A O 1
ATOM 5820 N N . ALA A 1 731 ? 6.34 6.727 -7.75 1 98 731 ALA A N 1
ATOM 5821 C CA . ALA A 1 731 ? 7.203 5.555 -7.816 1 98 731 ALA A CA 1
ATOM 5822 C C . ALA A 1 731 ? 6.941 4.75 -9.086 1 98 731 ALA A C 1
ATOM 5824 O O . ALA A 1 731 ? 7.879 4.34 -9.773 1 98 731 ALA A O 1
ATOM 5825 N N . GLU A 1 732 ? 5.66 4.48 -9.367 1 97.38 732 GLU A N 1
ATOM 5826 C CA . GLU A 1 732 ? 5.297 3.73 -10.562 1 97.38 732 GLU A CA 1
ATOM 5827 C C . GLU A 1 732 ? 5.855 4.387 -11.82 1 97.38 732 GLU A C 1
ATOM 5829 O O . GLU A 1 732 ? 6.359 3.703 -12.711 1 97.38 732 GLU A O 1
ATOM 5834 N N . THR A 1 733 ? 5.727 5.707 -11.891 1 97 733 THR A N 1
ATOM 5835 C CA . THR A 1 733 ? 6.215 6.449 -13.047 1 97 733 THR A CA 1
ATOM 5836 C C . THR A 1 733 ? 7.734 6.344 -13.156 1 97 733 THR A C 1
ATOM 5838 O O . THR A 1 733 ? 8.273 6.098 -14.242 1 97 733 THR A O 1
ATOM 5841 N N . LEU A 1 734 ? 8.438 6.555 -12.047 1 98.06 734 LEU A N 1
ATOM 5842 C CA . LEU A 1 734 ? 9.891 6.422 -12.023 1 98.06 734 LEU A CA 1
ATOM 5843 C C . LEU A 1 734 ? 10.312 5.02 -12.445 1 98.06 734 LEU A C 1
ATOM 5845 O O . LEU A 1 734 ? 11.25 4.859 -13.234 1 98.06 734 LEU A O 1
ATOM 5849 N N . GLN A 1 735 ? 9.656 4.012 -11.969 1 97.94 735 GLN A N 1
ATOM 5850 C CA . GLN A 1 735 ? 9.93 2.615 -12.289 1 97.94 735 GLN A CA 1
ATOM 5851 C C . GLN A 1 735 ? 9.688 2.334 -13.766 1 97.94 735 GLN A C 1
ATOM 5853 O O . GLN A 1 735 ? 10.484 1.649 -14.414 1 97.94 735 GLN A O 1
ATOM 5858 N N . GLY A 1 736 ? 8.625 2.885 -14.281 1 96.56 736 GLY A N 1
ATOM 5859 C CA . GLY A 1 736 ? 8.328 2.729 -15.695 1 96.56 736 GLY A CA 1
ATOM 5860 C C . GLY A 1 736 ? 9.383 3.342 -16.594 1 96.56 736 GLY A C 1
ATOM 5861 O O . GLY A 1 736 ? 9.617 2.857 -17.703 1 96.56 736 GLY A O 1
ATOM 5862 N N . GLU A 1 737 ? 10.023 4.387 -16.109 1 96.44 737 GLU A N 1
ATOM 5863 C CA . GLU A 1 737 ? 11.039 5.09 -16.875 1 96.44 737 GLU A CA 1
ATOM 5864 C C . GLU A 1 737 ? 12.438 4.578 -16.547 1 96.44 737 GLU A C 1
ATOM 5866 O O . GLU A 1 737 ? 13.43 5.152 -17 1 96.44 737 GLU A O 1
ATOM 5871 N N . LEU A 1 738 ? 12.547 3.545 -15.758 1 96.62 738 LEU A N 1
ATOM 5872 C CA . LEU A 1 738 ? 13.781 2.883 -15.367 1 96.62 738 LEU A CA 1
ATOM 5873 C C . LEU A 1 738 ? 14.711 3.852 -14.641 1 96.62 738 LEU A C 1
ATOM 5875 O O . LEU A 1 738 ? 15.93 3.818 -14.844 1 96.62 738 LEU A O 1
ATOM 5879 N N . VAL A 1 739 ? 14.125 4.816 -13.859 1 97.44 739 VAL A N 1
ATOM 5880 C CA . VAL A 1 739 ? 14.891 5.734 -13.031 1 97.44 739 VAL A CA 1
ATOM 5881 C C . VAL A 1 739 ? 15.148 5.102 -11.664 1 97.44 739 VAL A C 1
ATOM 5883 O O . VAL A 1 739 ? 14.219 4.621 -11.008 1 97.44 739 VAL A O 1
ATOM 5886 N N . HIS A 1 740 ? 16.422 5.082 -11.266 1 96.88 740 HIS A N 1
ATOM 5887 C CA . HIS A 1 740 ? 16.766 4.562 -9.953 1 96.88 740 HIS A CA 1
ATOM 5888 C C . HIS A 1 740 ? 16.422 5.566 -8.852 1 96.88 740 HIS A C 1
ATOM 5890 O O . HIS A 1 740 ? 16.641 6.77 -9.016 1 96.88 740 HIS A O 1
ATOM 5896 N N . PHE A 1 741 ? 15.859 5.117 -7.785 1 98.12 741 PHE A N 1
ATOM 5897 C CA . PHE A 1 741 ? 15.633 5.898 -6.578 1 98.12 741 PHE A CA 1
ATOM 5898 C C . PHE A 1 741 ? 15.586 5 -5.348 1 98.12 741 PHE A C 1
ATOM 5900 O O . PHE A 1 741 ? 15.375 3.791 -5.465 1 98.12 741 PHE A O 1
ATOM 5907 N N . THR A 1 742 ? 15.875 5.531 -4.176 1 98.38 742 THR A N 1
ATOM 5908 C CA . THR A 1 742 ? 15.695 4.844 -2.9 1 98.38 742 THR A CA 1
ATOM 5909 C C . THR A 1 742 ? 14.273 5.008 -2.389 1 98.38 742 THR A C 1
ATOM 5911 O O . THR A 1 742 ? 13.789 6.129 -2.229 1 98.38 742 THR A O 1
ATOM 5914 N N . GLN A 1 743 ? 13.633 3.865 -2.176 1 98.5 743 GLN A N 1
ATOM 5915 C CA . GLN A 1 743 ? 12.234 3.908 -1.755 1 98.5 743 GLN A CA 1
ATOM 5916 C C . GLN A 1 743 ? 12.078 3.4 -0.325 1 98.5 743 GLN A C 1
ATOM 5918 O O . GLN A 1 743 ? 12.648 2.371 0.041 1 98.5 743 GLN A O 1
ATOM 5923 N N . LEU A 1 744 ? 11.367 4.121 0.493 1 98.62 744 LEU A N 1
ATOM 5924 C CA . LEU A 1 744 ? 10.969 3.711 1.834 1 98.62 744 LEU A CA 1
ATOM 5925 C C . LEU A 1 744 ? 9.453 3.822 2.006 1 98.62 744 LEU A C 1
ATOM 5927 O O . LEU A 1 744 ? 8.891 4.906 1.859 1 98.62 744 LEU A O 1
ATOM 5931 N N . VAL A 1 745 ? 8.773 2.721 2.258 1 98.75 745 VAL A N 1
ATOM 5932 C CA . VAL A 1 745 ? 7.34 2.711 2.531 1 98.75 745 VAL A CA 1
ATOM 5933 C C . VAL A 1 745 ? 7.086 2.203 3.949 1 98.75 745 VAL A C 1
ATOM 5935 O O . VAL A 1 745 ? 7.555 1.127 4.324 1 98.75 745 VAL A O 1
ATOM 5938 N N . TYR A 1 746 ? 6.402 2.949 4.762 1 98.56 746 TYR A N 1
ATOM 5939 C CA . TYR A 1 746 ? 6.125 2.605 6.152 1 98.56 746 TYR A CA 1
ATOM 5940 C C . TYR A 1 746 ? 4.656 2.238 6.34 1 98.56 746 TYR A C 1
ATOM 5942 O O . TYR A 1 746 ? 3.799 3.117 6.441 1 98.56 746 TYR A O 1
ATOM 5950 N N . SER A 1 747 ? 4.398 0.973 6.516 1 96.69 747 SER A N 1
ATOM 5951 C CA . SER A 1 747 ? 3.039 0.492 6.738 1 96.69 747 SER A CA 1
ATOM 5952 C C . SER A 1 747 ? 2.518 0.926 8.109 1 96.69 747 SER A C 1
ATOM 5954 O O . SER A 1 747 ? 3.281 1.002 9.07 1 96.69 747 SER A O 1
ATOM 5956 N N . ASN A 1 748 ? 1.257 1.212 8.172 1 96.56 748 ASN A N 1
ATOM 5957 C CA . ASN A 1 748 ? 0.541 1.584 9.391 1 96.56 748 ASN A CA 1
ATOM 5958 C C . ASN A 1 748 ? 1.038 2.914 9.945 1 96.56 748 ASN A C 1
ATOM 5960 O O . ASN A 1 748 ? 0.83 3.217 11.125 1 96.56 748 ASN A O 1
ATOM 5964 N N . GLN A 1 749 ? 1.792 3.65 9.141 1 97.38 749 GLN A N 1
ATOM 5965 C CA . GLN A 1 749 ? 2.27 4.957 9.578 1 97.38 749 GLN A CA 1
ATOM 5966 C C . GLN A 1 749 ? 1.529 6.082 8.867 1 97.38 749 GLN A C 1
ATOM 5968 O O . GLN A 1 749 ? 1.253 5.988 7.668 1 97.38 749 GLN A O 1
ATOM 5973 N N . ASP A 1 750 ? 1.21 7.066 9.633 1 95.94 750 ASP A N 1
ATOM 5974 C CA . ASP A 1 750 ? 0.505 8.234 9.109 1 95.94 750 ASP A CA 1
ATOM 5975 C C . ASP A 1 750 ? 1.485 9.266 8.555 1 95.94 750 ASP A C 1
ATOM 5977 O O . ASP A 1 750 ? 2.617 8.93 8.203 1 95.94 750 ASP A O 1
ATOM 5981 N N . HIS A 1 751 ? 1.05 10.492 8.406 1 96.56 751 HIS A N 1
ATOM 5982 C CA . HIS A 1 751 ? 1.807 11.57 7.773 1 96.56 751 HIS A CA 1
ATOM 5983 C C . HIS A 1 751 ? 3.092 11.859 8.539 1 96.56 751 HIS A C 1
ATOM 5985 O O . HIS A 1 751 ? 4.098 12.258 7.945 1 96.56 751 HIS A O 1
ATOM 5991 N N . SER A 1 752 ? 3.137 11.688 9.867 1 95.19 752 SER A N 1
ATOM 5992 C CA . SER A 1 752 ? 4.277 12.023 10.711 1 95.19 752 SER A CA 1
ATOM 5993 C C . SER A 1 752 ? 5.207 10.828 10.883 1 95.19 752 SER A C 1
ATOM 5995 O O . SER A 1 752 ? 6.367 10.992 11.273 1 95.19 752 SER A O 1
ATOM 5997 N N . MET A 1 753 ? 4.691 9.648 10.656 1 96 753 MET A N 1
ATOM 5998 C CA . MET A 1 753 ? 5.426 8.398 10.852 1 96 753 MET A CA 1
ATOM 5999 C C . MET A 1 753 ? 6.082 8.367 12.227 1 96 753 MET A C 1
ATOM 6001 O O . MET A 1 753 ? 7.27 8.055 12.344 1 96 753 MET A O 1
ATOM 6005 N N . GLY A 1 754 ? 5.355 8.656 13.219 1 92.19 754 GLY A N 1
ATOM 6006 C CA . GLY A 1 754 ? 5.848 8.93 14.562 1 92.19 754 GLY A CA 1
ATOM 6007 C C . GLY A 1 754 ? 6.668 7.789 15.141 1 92.19 754 GLY A C 1
ATOM 6008 O O . GLY A 1 754 ? 7.82 7.98 15.531 1 92.19 754 GLY A O 1
ATOM 6009 N N . SER A 1 755 ? 6.156 6.555 15.094 1 93 755 SER A N 1
ATOM 6010 C CA . SER A 1 755 ? 6.805 5.434 15.758 1 93 755 SER A CA 1
ATOM 6011 C C . SER A 1 755 ? 7.934 4.859 14.914 1 93 755 SER A C 1
ATOM 6013 O O . SER A 1 755 ? 8.672 3.986 15.359 1 93 755 SER A O 1
ATOM 6015 N N . ARG A 1 756 ? 8.109 5.434 13.719 1 97.12 756 ARG A N 1
ATOM 6016 C CA . ARG A 1 756 ? 9.156 4.914 12.852 1 97.12 756 ARG A CA 1
ATOM 6017 C C . ARG A 1 756 ? 10.117 6.023 12.422 1 97.12 756 ARG A C 1
ATOM 6019 O O . ARG A 1 756 ? 10.875 5.863 11.461 1 97.12 756 ARG A O 1
ATOM 6026 N N . GLN A 1 757 ? 10.109 7.129 13.086 1 97.19 757 GLN A N 1
ATOM 6027 C CA . GLN A 1 757 ? 10.984 8.25 12.773 1 97.19 757 GLN A CA 1
ATOM 6028 C C . GLN A 1 757 ? 12.453 7.855 12.914 1 97.19 757 GLN A C 1
ATOM 6030 O O . GLN A 1 757 ? 13.297 8.32 12.148 1 97.19 757 GLN A O 1
ATOM 6035 N N . ALA A 1 758 ? 12.719 7.051 13.953 1 97.38 758 ALA A N 1
ATOM 6036 C CA . ALA A 1 758 ? 14.102 6.633 14.148 1 97.38 758 ALA A CA 1
ATOM 6037 C C . ALA A 1 758 ? 14.641 5.918 12.914 1 97.38 758 ALA A C 1
ATOM 6039 O O . ALA A 1 758 ? 15.719 6.254 12.414 1 97.38 758 ALA A O 1
ATOM 6040 N N . HIS A 1 759 ? 13.914 4.918 12.406 1 98.12 759 HIS A N 1
ATOM 6041 C CA . HIS A 1 759 ? 14.359 4.199 11.219 1 98.12 759 HIS A CA 1
ATOM 6042 C C . HIS A 1 759 ? 14.438 5.125 10.008 1 98.12 759 HIS A C 1
ATOM 6044 O O . HIS A 1 759 ? 15.383 5.039 9.219 1 98.12 759 HIS A O 1
ATOM 6050 N N . LEU A 1 760 ? 13.414 5.938 9.852 1 98.62 760 LEU A N 1
ATOM 6051 C CA . LEU A 1 760 ? 13.367 6.871 8.734 1 98.62 760 LEU A CA 1
ATOM 6052 C C . LEU A 1 760 ? 14.617 7.738 8.695 1 98.62 760 LEU A C 1
ATOM 6054 O O . LEU A 1 760 ? 15.289 7.82 7.664 1 98.62 760 LEU A O 1
ATOM 6058 N N . PHE A 1 761 ? 15.016 8.344 9.789 1 98.25 761 PHE A N 1
ATOM 6059 C CA . PHE A 1 761 ? 16.141 9.273 9.789 1 98.25 761 PHE A CA 1
ATOM 6060 C C . PHE A 1 761 ? 17.469 8.523 9.797 1 98.25 761 PHE A C 1
ATOM 6062 O O . PHE A 1 761 ? 18.484 9.07 9.383 1 98.25 761 PHE A O 1
ATOM 6069 N N . MET A 1 762 ? 17.422 7.293 10.289 1 98.06 762 MET A N 1
ATOM 6070 C CA . MET A 1 762 ? 18.594 6.441 10.086 1 98.06 762 MET A CA 1
ATOM 6071 C C . MET A 1 762 ? 18.859 6.23 8.602 1 98.06 762 MET A C 1
ATOM 6073 O O . MET A 1 762 ? 20 6.371 8.148 1 98.06 762 MET A O 1
ATOM 6077 N N . GLU A 1 763 ? 17.828 5.922 7.867 1 98.5 763 GLU A N 1
ATOM 6078 C CA . GLU A 1 763 ? 17.969 5.656 6.438 1 98.5 763 GLU A CA 1
ATOM 6079 C C . GLU A 1 763 ? 18.297 6.93 5.668 1 98.5 763 GLU A C 1
ATOM 6081 O O . GLU A 1 763 ? 19.078 6.898 4.707 1 98.5 763 GLU A O 1
ATOM 6086 N N . ILE A 1 764 ? 17.656 8.031 6.023 1 98.75 764 ILE A N 1
ATOM 6087 C CA . ILE A 1 764 ? 18 9.305 5.398 1 98.75 764 ILE A CA 1
ATOM 6088 C C . ILE A 1 764 ? 19.469 9.633 5.656 1 98.75 764 ILE A C 1
ATOM 6090 O O . ILE A 1 764 ? 20.172 10.07 4.75 1 98.75 764 ILE A O 1
ATOM 6094 N N . GLY A 1 765 ? 19.969 9.453 6.926 1 98.38 765 GLY A N 1
ATOM 6095 C CA . GLY A 1 765 ? 21.375 9.648 7.238 1 98.38 765 GLY A CA 1
ATOM 6096 C C . GLY A 1 765 ? 22.297 8.781 6.402 1 98.38 765 GLY A C 1
ATOM 6097 O O . GLY A 1 765 ? 23.328 9.25 5.91 1 98.38 765 GLY A O 1
ATOM 6098 N N . ARG A 1 766 ? 21.906 7.535 6.211 1 97.44 766 ARG A N 1
ATOM 6099 C CA . ARG A 1 766 ? 22.688 6.617 5.383 1 97.44 766 ARG A CA 1
ATOM 6100 C C . ARG A 1 766 ? 22.734 7.098 3.938 1 97.44 766 ARG A C 1
ATOM 6102 O O . ARG A 1 766 ? 23.797 7.094 3.316 1 97.44 766 ARG A O 1
ATOM 6109 N N . PHE A 1 767 ? 21.672 7.488 3.367 1 98.25 767 PHE A N 1
ATOM 6110 C CA . PHE A 1 767 ? 21.562 8.008 2.008 1 98.25 767 PHE A CA 1
ATOM 6111 C C . PHE A 1 767 ? 22.453 9.234 1.826 1 98.25 767 PHE A C 1
ATOM 6113 O O . PHE A 1 767 ? 23.188 9.336 0.842 1 98.25 767 PHE A O 1
ATOM 6120 N N . LEU A 1 768 ? 22.344 10.164 2.816 1 98.56 768 LEU A N 1
ATOM 6121 C CA . LEU A 1 768 ? 23.156 11.383 2.748 1 98.56 768 LEU A CA 1
ATOM 6122 C C . LEU A 1 768 ? 24.641 11.062 2.848 1 98.56 768 LEU A C 1
ATOM 6124 O O . LEU A 1 768 ? 25.438 11.555 2.053 1 98.56 768 LEU A O 1
ATOM 6128 N N . SER A 1 769 ? 25.047 10.227 3.73 1 97.38 769 SER A N 1
ATOM 6129 C CA . SER A 1 769 ? 26.438 9.938 4.008 1 97.38 769 SER A CA 1
ATOM 6130 C C . SER A 1 769 ? 27.062 9.102 2.891 1 97.38 769 SER A C 1
ATOM 6132 O O . SER A 1 769 ? 28.156 9.406 2.418 1 97.38 769 SER A O 1
ATOM 6134 N N . GLU A 1 770 ? 26.297 8.102 2.424 1 95.19 770 GLU A N 1
ATOM 6135 C CA . GLU A 1 770 ? 26.891 7.102 1.54 1 95.19 770 GLU A CA 1
ATOM 6136 C C . GLU A 1 770 ? 26.688 7.477 0.074 1 95.19 770 GLU A C 1
ATOM 6138 O O . GLU A 1 770 ? 27.5 7.098 -0.782 1 95.19 770 GLU A O 1
ATOM 6143 N N . GLU A 1 771 ? 25.656 8.227 -0.151 1 95.25 771 GLU A N 1
ATOM 6144 C CA . GLU A 1 771 ? 25.359 8.477 -1.556 1 95.25 771 GLU A CA 1
ATOM 6145 C C . GLU A 1 771 ? 25.547 9.945 -1.905 1 95.25 771 GLU A C 1
ATOM 6147 O O . GLU A 1 771 ? 26.078 10.273 -2.967 1 95.25 771 GLU A O 1
ATOM 6152 N N . CYS A 1 772 ? 25.172 10.797 -1.051 1 97.31 772 CYS A N 1
ATOM 6153 C CA . CYS A 1 772 ? 25.109 12.211 -1.396 1 97.31 772 CYS A CA 1
ATOM 6154 C C . CYS A 1 772 ? 26.422 12.906 -1.063 1 97.31 772 CYS A C 1
ATOM 6156 O O . CYS A 1 772 ? 26.891 13.766 -1.82 1 97.31 772 CYS A O 1
ATOM 6158 N N . PHE A 1 773 ? 27.031 12.586 0.122 1 96.19 773 PHE A N 1
ATOM 6159 C CA . PHE A 1 773 ? 28.172 13.344 0.632 1 96.19 773 PHE A CA 1
ATOM 6160 C C . PHE A 1 773 ? 29.438 12.516 0.581 1 96.19 773 PHE A C 1
ATOM 6162 O O . PHE A 1 773 ? 30.453 12.867 1.192 1 96.19 773 PHE A O 1
ATOM 6169 N N . SER A 1 774 ? 29.297 11.297 -0.051 1 82.06 774 SER A N 1
ATOM 6170 C CA . SER A 1 774 ? 30.469 10.438 -0.159 1 82.06 774 SER A CA 1
ATOM 6171 C C . SER A 1 774 ? 31.469 10.992 -1.174 1 82.06 774 SER A C 1
ATOM 6173 O O . SER A 1 774 ? 31.078 11.664 -2.129 1 82.06 774 SER A O 1
ATOM 6175 N N . GLU A 1 775 ? 32.844 10.992 -0.809 1 65.94 775 GLU A N 1
ATOM 6176 C CA . GLU A 1 775 ? 33.906 11.43 -1.714 1 65.94 775 GLU A CA 1
ATOM 6177 C C . GLU A 1 775 ? 34.094 10.445 -2.869 1 65.94 775 GLU A C 1
ATOM 6179 O O . GLU A 1 775 ? 34.219 9.242 -2.652 1 65.94 775 GLU A O 1
ATOM 6184 N N . ASP A 1 776 ? 33.219 10.398 -3.846 1 46.69 776 ASP A N 1
ATOM 6185 C CA . ASP A 1 776 ? 33.625 9.539 -4.941 1 46.69 776 ASP A CA 1
ATOM 6186 C C . ASP A 1 776 ? 35.125 9.719 -5.227 1 46.69 776 ASP A C 1
ATOM 6188 O O . ASP A 1 776 ? 35.656 10.828 -5.129 1 46.69 776 ASP A O 1
ATOM 6192 N N . MET B 1 1 ? 60.406 -13.078 52.094 1 20.66 1 MET B N 1
ATOM 6193 C CA . MET B 1 1 ? 61.562 -13.617 51.375 1 20.66 1 MET B CA 1
ATOM 6194 C C . MET B 1 1 ? 61.344 -13.508 49.875 1 20.66 1 MET B C 1
ATOM 6196 O O . MET B 1 1 ? 60.469 -14.188 49.312 1 20.66 1 MET B O 1
ATOM 6200 N N . PHE B 1 2 ? 61.531 -12.242 49.25 1 20.36 2 PHE B N 1
ATOM 6201 C CA . PHE B 1 2 ? 61.25 -11.289 48.219 1 20.36 2 PHE B CA 1
ATOM 6202 C C . PHE B 1 2 ? 62.031 -11.602 46.938 1 20.36 2 PHE B C 1
ATOM 6204 O O . PHE B 1 2 ? 63.156 -11.125 46.781 1 20.36 2 PHE B O 1
ATOM 6211 N N . SER B 1 3 ? 61.906 -12.984 46.562 1 18.25 3 SER B N 1
ATOM 6212 C CA . SER B 1 3 ? 62.844 -13.594 45.625 1 18.25 3 SER B CA 1
ATOM 6213 C C . SER B 1 3 ? 62.719 -12.938 44.25 1 18.25 3 SER B C 1
ATOM 6215 O O . SER B 1 3 ? 61.656 -12.828 43.688 1 18.25 3 SER B O 1
ATOM 6217 N N . ALA B 1 4 ? 63.719 -12.086 43.906 1 21.09 4 ALA B N 1
ATOM 6218 C CA . ALA B 1 4 ? 64.062 -11.031 42.938 1 21.09 4 ALA B CA 1
ATOM 6219 C C . ALA B 1 4 ? 64.25 -11.602 41.531 1 21.09 4 ALA B C 1
ATOM 6221 O O . ALA B 1 4 ? 65.188 -12.344 41.281 1 21.09 4 ALA B O 1
ATOM 6222 N N . VAL B 1 5 ? 63.062 -12.062 40.875 1 20.41 5 VAL B N 1
ATOM 6223 C CA . VAL B 1 5 ? 63.062 -12.938 39.688 1 20.41 5 VAL B CA 1
ATOM 6224 C C . VAL B 1 5 ? 63.844 -12.297 38.562 1 20.41 5 VAL B C 1
ATOM 6226 O O . VAL B 1 5 ? 63.688 -11.102 38.281 1 20.41 5 VAL B O 1
ATOM 6229 N N . ASN B 1 6 ? 64.938 -12.859 38.188 1 20.17 6 ASN B N 1
ATOM 6230 C CA . ASN B 1 6 ? 66.062 -12.523 37.344 1 20.17 6 ASN B CA 1
ATOM 6231 C C . ASN B 1 6 ? 65.688 -12.352 35.875 1 20.17 6 ASN B C 1
ATOM 6233 O O . ASN B 1 6 ? 65.125 -13.273 35.281 1 20.17 6 ASN B O 1
ATOM 6237 N N . LEU B 1 7 ? 65.375 -11.141 35.375 1 19.02 7 LEU B N 1
ATOM 6238 C CA . LEU B 1 7 ? 64.875 -10.422 34.219 1 19.02 7 LEU B CA 1
ATOM 6239 C C . LEU B 1 7 ? 65.75 -10.617 33 1 19.02 7 LEU B C 1
ATOM 6241 O O . LEU B 1 7 ? 65.625 -9.859 32.031 1 19.02 7 LEU B O 1
ATOM 6245 N N . ASN B 1 8 ? 66.625 -11.664 33.031 1 19.81 8 ASN B N 1
ATOM 6246 C CA . ASN B 1 8 ? 67.812 -11.453 32.156 1 19.81 8 ASN B CA 1
ATOM 6247 C C . ASN B 1 8 ? 67.438 -11.656 30.688 1 19.81 8 ASN B C 1
ATOM 6249 O O . ASN B 1 8 ? 68.312 -11.789 29.844 1 19.81 8 ASN B O 1
ATOM 6253 N N . GLY B 1 9 ? 66.188 -11.828 30.297 1 20.52 9 GLY B N 1
ATOM 6254 C CA . GLY B 1 9 ? 66.125 -12.625 29.078 1 20.52 9 GLY B CA 1
ATOM 6255 C C . GLY B 1 9 ? 66.688 -11.93 27.875 1 20.52 9 GLY B C 1
ATOM 6256 O O . GLY B 1 9 ? 66.75 -10.695 27.812 1 20.52 9 GLY B O 1
ATOM 6257 N N . SER B 1 10 ? 67.562 -12.617 27.047 1 21.23 10 SER B N 1
ATOM 6258 C CA . SER B 1 10 ? 68.5 -12.422 25.938 1 21.23 10 SER B CA 1
ATOM 6259 C C . SER B 1 10 ? 67.75 -11.859 24.719 1 21.23 10 SER B C 1
ATOM 6261 O O . SER B 1 10 ? 66.625 -12.266 24.406 1 21.23 10 SER B O 1
ATOM 6263 N N . SER B 1 11 ? 68.125 -10.625 24.25 1 22.23 11 SER B N 1
ATOM 6264 C CA . SER B 1 11 ? 67.688 -9.664 23.25 1 22.23 11 SER B CA 1
ATOM 6265 C C . SER B 1 11 ? 68 -10.172 21.844 1 22.23 11 SER B C 1
ATOM 6267 O O . SER B 1 11 ? 68 -9.398 20.875 1 22.23 11 SER B O 1
ATOM 6269 N N . GLU B 1 12 ? 67.562 -11.5 21.484 1 22.31 12 GLU B N 1
ATOM 6270 C CA . GLU B 1 12 ? 68.062 -11.914 20.172 1 22.31 12 GLU B CA 1
ATOM 6271 C C . GLU B 1 12 ? 67.562 -10.984 19.078 1 22.31 12 GLU B C 1
ATOM 6273 O O . GLU B 1 12 ? 66.438 -10.523 19.125 1 22.31 12 GLU B O 1
ATOM 6278 N N . THR B 1 13 ? 68.5 -10.328 18.391 1 25.16 13 THR B N 1
ATOM 6279 C CA . THR B 1 13 ? 68.438 -9.281 17.375 1 25.16 13 THR B CA 1
ATOM 6280 C C . THR B 1 13 ? 67.75 -9.789 16.109 1 25.16 13 THR B C 1
ATOM 6282 O O . THR B 1 13 ? 68.25 -10.742 15.477 1 25.16 13 THR B O 1
ATOM 6285 N N . PRO B 1 14 ? 66.375 -9.961 16.141 1 24.56 14 PRO B N 1
ATOM 6286 C CA . PRO B 1 14 ? 65.812 -10.617 14.945 1 24.56 14 PRO B CA 1
ATOM 6287 C C . PRO B 1 14 ? 66.25 -9.914 13.648 1 24.56 14 PRO B C 1
ATOM 6289 O O . PRO B 1 14 ? 66.438 -8.695 13.641 1 24.56 14 PRO B O 1
ATOM 6292 N N . SER B 1 15 ? 66.938 -10.664 12.727 1 23.95 15 SER B N 1
ATOM 6293 C CA . SER B 1 15 ? 67.438 -10.406 11.398 1 23.95 15 SER B CA 1
ATOM 6294 C C . SER B 1 15 ? 66.438 -9.805 10.477 1 23.95 15 SER B C 1
ATOM 6296 O O . SER B 1 15 ? 65.188 -10 10.68 1 23.95 15 SER B O 1
ATOM 6298 N N . ASP B 1 16 ? 66.812 -8.805 9.617 1 26.05 16 ASP B N 1
ATOM 6299 C CA . ASP B 1 16 ? 66.312 -7.77 8.734 1 26.05 16 ASP B CA 1
ATOM 6300 C C . ASP B 1 16 ? 65.5 -8.383 7.566 1 26.05 16 ASP B C 1
ATOM 6302 O O . ASP B 1 16 ? 65.312 -7.723 6.555 1 26.05 16 ASP B O 1
ATOM 6306 N N . ASP B 1 17 ? 65.188 -9.711 7.652 1 26.28 17 ASP B N 1
ATOM 6307 C CA . ASP B 1 17 ? 64.812 -10.281 6.363 1 26.28 17 ASP B CA 1
ATOM 6308 C C . ASP B 1 17 ? 63.531 -9.641 5.848 1 26.28 17 ASP B C 1
ATOM 6310 O O . ASP B 1 17 ? 62.875 -10.172 4.941 1 26.28 17 ASP B O 1
ATOM 6314 N N . ASN B 1 18 ? 63.156 -8.531 6.473 1 25.12 18 ASN B N 1
ATOM 6315 C CA . ASN B 1 18 ? 61.781 -8.141 6.148 1 25.12 18 ASN B CA 1
ATOM 6316 C C . ASN B 1 18 ? 61.688 -7.605 4.723 1 25.12 18 ASN B C 1
ATOM 6318 O O . ASN B 1 18 ? 60.656 -7.051 4.336 1 25.12 18 ASN B O 1
ATOM 6322 N N . GLU B 1 19 ? 62.875 -7.441 4.062 1 27.39 19 GLU B N 1
ATOM 6323 C CA . GLU B 1 19 ? 62.719 -6.664 2.836 1 27.39 19 GLU B CA 1
ATOM 6324 C C . GLU B 1 19 ? 61.875 -7.414 1.806 1 27.39 19 GLU B C 1
ATOM 6326 O O . GLU B 1 19 ? 61.312 -6.801 0.905 1 27.39 19 GLU B O 1
ATOM 6331 N N . ASN B 1 20 ? 62.156 -8.727 1.746 1 25.56 20 ASN B N 1
ATOM 6332 C CA . ASN B 1 20 ? 61.719 -9.352 0.496 1 25.56 20 ASN B CA 1
ATOM 6333 C C . ASN B 1 20 ? 60.219 -9.398 0.366 1 25.56 20 ASN B C 1
ATOM 6335 O O . ASN B 1 20 ? 59.688 -10.031 -0.547 1 25.56 20 ASN B O 1
ATOM 6339 N N . ARG B 1 21 ? 59.469 -9.227 1.507 1 26.34 21 ARG B N 1
ATOM 6340 C CA . ARG B 1 21 ? 58.094 -9.688 1.409 1 26.34 21 ARG B CA 1
ATOM 6341 C C . ARG B 1 21 ? 57.25 -8.734 0.565 1 26.34 21 ARG B C 1
ATOM 6343 O O . ARG B 1 21 ? 56.062 -8.953 0.377 1 26.34 21 ARG B O 1
ATOM 6350 N N . THR B 1 22 ? 57.906 -7.48 0.5 1 27.34 22 THR B N 1
ATOM 6351 C CA . THR B 1 22 ? 56.906 -6.547 -0.011 1 27.34 22 THR B CA 1
ATOM 6352 C C . THR B 1 22 ? 56.594 -6.84 -1.477 1 27.34 22 THR B C 1
ATOM 6354 O O . THR B 1 22 ? 55.531 -6.426 -1.989 1 27.34 22 THR B O 1
ATOM 6357 N N . ALA B 1 23 ? 57.688 -7.137 -2.189 1 29.28 23 ALA B N 1
ATOM 6358 C CA . ALA B 1 23 ? 57.562 -7.02 -3.641 1 29.28 23 ALA B CA 1
ATOM 6359 C C . ALA B 1 23 ? 56.656 -8.109 -4.203 1 29.28 23 ALA B C 1
ATOM 6361 O O . ALA B 1 23 ? 56.219 -8.008 -5.344 1 29.28 23 ALA B O 1
ATOM 6362 N N . SER B 1 24 ? 56.812 -9.242 -3.58 1 24.61 24 SER B N 1
ATOM 6363 C CA . SER B 1 24 ? 56.344 -10.32 -4.43 1 24.61 24 SER B CA 1
ATOM 6364 C C . SER B 1 24 ? 54.844 -10.195 -4.688 1 24.61 24 SER B C 1
ATOM 6366 O O . SER B 1 24 ? 54.312 -10.844 -5.586 1 24.61 24 SER B O 1
ATOM 6368 N N . ARG B 1 25 ? 54.062 -9.977 -3.562 1 30.3 25 ARG B N 1
ATOM 6369 C CA . ARG B 1 25 ? 52.719 -10.398 -3.871 1 30.3 25 ARG B CA 1
ATOM 6370 C C . ARG B 1 25 ? 52.031 -9.406 -4.812 1 30.3 25 ARG B C 1
ATOM 6372 O O . ARG B 1 25 ? 51.375 -8.461 -4.363 1 30.3 25 ARG B O 1
ATOM 6379 N N . LEU B 1 26 ? 52.844 -8.867 -5.652 1 30.06 26 LEU B N 1
ATOM 6380 C CA . LEU B 1 26 ? 51.938 -8.297 -6.648 1 30.06 26 LEU B CA 1
ATOM 6381 C C . LEU B 1 26 ? 50.875 -9.305 -7.07 1 30.06 26 LEU B C 1
ATOM 6383 O O . LEU B 1 26 ? 51.188 -10.281 -7.746 1 30.06 26 LEU B O 1
ATOM 6387 N N . GLN B 1 27 ? 50.156 -9.742 -6.215 1 32.12 27 GLN B N 1
ATOM 6388 C CA . GLN B 1 27 ? 49.031 -10.57 -6.668 1 32.12 27 GLN B CA 1
ATOM 6389 C C . GLN B 1 27 ? 48.469 -10.062 -7.996 1 32.12 27 GLN B C 1
ATOM 6391 O O . GLN B 1 27 ? 48 -8.938 -8.078 1 32.12 27 GLN B O 1
ATOM 6396 N N . PHE B 1 28 ? 49.031 -10.375 -9.023 1 33.06 28 PHE B N 1
ATOM 6397 C CA . PHE B 1 28 ? 48.438 -10.164 -10.344 1 33.06 28 PHE B CA 1
ATOM 6398 C C . PHE B 1 28 ? 46.938 -10.359 -10.312 1 33.06 28 PHE B C 1
ATOM 6400 O O . PHE B 1 28 ? 46.469 -11.477 -10.086 1 33.06 28 PHE B O 1
ATOM 6407 N N . ARG B 1 29 ? 46.281 -9.461 -9.812 1 44 29 ARG B N 1
ATOM 6408 C CA . ARG B 1 29 ? 44.844 -9.508 -10.07 1 44 29 ARG B CA 1
ATOM 6409 C C . ARG B 1 29 ? 44.562 -9.969 -11.5 1 44 29 ARG B C 1
ATOM 6411 O O . ARG B 1 29 ? 44.844 -9.242 -12.453 1 44 29 ARG B O 1
ATOM 6418 N N . ARG B 1 30 ? 44.719 -11.25 -11.781 1 50.47 30 ARG B N 1
ATOM 6419 C CA . ARG B 1 30 ? 44.375 -11.836 -13.07 1 50.47 30 ARG B CA 1
ATOM 6420 C C . ARG B 1 30 ? 43.094 -11.242 -13.633 1 50.47 30 ARG B C 1
ATOM 6422 O O . ARG B 1 30 ? 42.094 -11.188 -12.938 1 50.47 30 ARG B O 1
ATOM 6429 N N . LEU B 1 31 ? 43.25 -10.516 -14.68 1 62.5 31 LEU B N 1
ATOM 6430 C CA . LEU B 1 31 ? 42.125 -9.875 -15.383 1 62.5 31 LEU B CA 1
ATOM 6431 C C . LEU B 1 31 ? 41.125 -10.914 -15.883 1 62.5 31 LEU B C 1
ATOM 6433 O O . LEU B 1 31 ? 41.531 -11.961 -16.391 1 62.5 31 LEU B O 1
ATOM 6437 N N . ARG B 1 32 ? 39.875 -10.828 -15.484 1 76.12 32 ARG B N 1
ATOM 6438 C CA . ARG B 1 32 ? 38.812 -11.664 -16 1 76.12 32 ARG B CA 1
ATOM 6439 C C . ARG B 1 32 ? 38.812 -11.672 -17.516 1 76.12 32 ARG B C 1
ATOM 6441 O O . ARG B 1 32 ? 39.094 -10.648 -18.156 1 76.12 32 ARG B O 1
ATOM 6448 N N . PRO B 1 33 ? 38.656 -12.844 -18.078 1 83.88 33 PRO B N 1
ATOM 6449 C CA . PRO B 1 33 ? 38.594 -12.906 -19.531 1 83.88 33 PRO B CA 1
ATOM 6450 C C . PRO B 1 33 ? 37.469 -12.008 -20.109 1 83.88 33 PRO B C 1
ATOM 6452 O O . PRO B 1 33 ? 36.469 -11.781 -19.453 1 83.88 33 PRO B O 1
ATOM 6455 N N . SER B 1 34 ? 37.812 -11.398 -21.234 1 90.25 34 SER B N 1
ATOM 6456 C CA . SER B 1 34 ? 36.812 -10.609 -21.953 1 90.25 34 SER B CA 1
ATOM 6457 C C . SER B 1 34 ? 35.938 -11.492 -22.844 1 90.25 34 SER B C 1
ATOM 6459 O O . SER B 1 34 ? 36.438 -12.414 -23.484 1 90.25 34 SER B O 1
ATOM 6461 N N . TYR B 1 35 ? 34.625 -11.422 -22.719 1 95.81 35 TYR B N 1
ATOM 6462 C CA . TYR B 1 35 ? 33.656 -12.141 -23.562 1 95.81 35 TYR B CA 1
ATOM 6463 C C . TYR B 1 35 ? 32.438 -11.281 -23.859 1 95.81 35 TYR B C 1
ATOM 6465 O O . TYR B 1 35 ? 32.281 -10.195 -23.297 1 95.81 35 TYR B O 1
ATOM 6473 N N . ARG B 1 36 ? 31.688 -11.695 -24.906 1 96.81 36 ARG B N 1
ATOM 6474 C CA . ARG B 1 36 ? 30.453 -10.992 -25.234 1 96.81 36 ARG B CA 1
ATOM 6475 C C . ARG B 1 36 ? 29.359 -11.281 -24.203 1 96.81 36 ARG B C 1
ATOM 6477 O O . ARG B 1 36 ? 28.906 -12.414 -24.078 1 96.81 36 ARG B O 1
ATOM 6484 N N . LYS B 1 37 ? 28.875 -10.258 -23.578 1 97.25 37 LYS B N 1
ATOM 6485 C CA . LYS B 1 37 ? 27.953 -10.398 -22.469 1 97.25 37 LYS B CA 1
ATOM 6486 C C . LYS B 1 37 ? 26.5 -10.422 -22.953 1 97.25 37 LYS B C 1
ATOM 6488 O O . LYS B 1 37 ? 26.188 -9.852 -24 1 97.25 37 LYS B O 1
ATOM 6493 N N . PHE B 1 38 ? 25.641 -11.164 -22.234 1 97.12 38 PHE B N 1
ATOM 6494 C CA . PHE B 1 38 ? 24.203 -11.008 -22.344 1 97.12 38 PHE B CA 1
ATOM 6495 C C . PHE B 1 38 ? 23.719 -9.797 -21.547 1 97.12 38 PHE B C 1
ATOM 6497 O O . PHE B 1 38 ? 23.391 -9.922 -20.359 1 97.12 38 PHE B O 1
ATOM 6504 N N . THR B 1 39 ? 23.594 -8.672 -22.203 1 96.38 39 THR B N 1
ATOM 6505 C CA . THR B 1 39 ? 23.422 -7.383 -21.547 1 96.38 39 THR B CA 1
ATOM 6506 C C . THR B 1 39 ? 21.953 -7.172 -21.156 1 96.38 39 THR B C 1
ATOM 6508 O O . THR B 1 39 ? 21.078 -7.949 -21.547 1 96.38 39 THR B O 1
ATOM 6511 N N . PHE B 1 40 ? 21.734 -6.156 -20.312 1 95.75 40 PHE B N 1
ATOM 6512 C CA . PHE B 1 40 ? 20.391 -5.742 -19.922 1 95.75 40 PHE B CA 1
ATOM 6513 C C . PHE B 1 40 ? 19.547 -5.391 -21.141 1 95.75 40 PHE B C 1
ATOM 6515 O O . PHE B 1 40 ? 18.359 -5.73 -21.203 1 95.75 40 PHE B O 1
ATOM 6522 N N . GLU B 1 41 ? 20.109 -4.781 -22.094 1 94.12 41 GLU B N 1
ATOM 6523 C CA . GLU B 1 41 ? 19.422 -4.43 -23.344 1 94.12 41 GLU B CA 1
ATOM 6524 C C . GLU B 1 41 ? 19 -5.68 -24.109 1 94.12 41 GLU B C 1
ATOM 6526 O O . GLU B 1 41 ? 17.922 -5.727 -24.703 1 94.12 41 GLU B O 1
ATOM 6531 N N . ASP B 1 42 ? 19.891 -6.688 -24.078 1 94.31 42 ASP B N 1
ATOM 6532 C CA . ASP B 1 42 ? 19.547 -7.953 -24.719 1 94.31 42 ASP B CA 1
ATOM 6533 C C . ASP B 1 42 ? 18.344 -8.594 -24.031 1 94.31 42 ASP B C 1
ATOM 6535 O O . ASP B 1 42 ? 17.406 -9.055 -24.703 1 94.31 42 ASP B O 1
ATOM 6539 N N . LEU B 1 43 ? 18.391 -8.625 -22.766 1 93.44 43 LEU B N 1
ATOM 6540 C CA . LEU B 1 43 ? 17.375 -9.266 -21.938 1 93.44 43 LEU B CA 1
ATOM 6541 C C . LEU B 1 43 ? 16 -8.656 -22.188 1 93.44 43 LEU B C 1
ATOM 6543 O O . LEU B 1 43 ? 15.008 -9.383 -22.281 1 93.44 43 LEU B O 1
ATOM 6547 N N . PHE B 1 44 ? 15.898 -7.375 -22.328 1 92.75 44 PHE B N 1
ATOM 6548 C CA . PHE B 1 44 ? 14.594 -6.723 -22.422 1 92.75 44 PHE B CA 1
ATOM 6549 C C . PHE B 1 44 ? 14.398 -6.109 -23.797 1 92.75 44 PHE B C 1
ATOM 6551 O O . PHE B 1 44 ? 13.578 -5.199 -23.969 1 92.75 44 PHE B O 1
ATOM 6558 N N . SER B 1 45 ? 15.109 -6.504 -24.828 1 89.12 45 SER B N 1
ATOM 6559 C CA . SER B 1 45 ? 14.992 -6.035 -26.203 1 89.12 45 SER B CA 1
ATOM 6560 C C . SER B 1 45 ? 13.766 -6.621 -26.891 1 89.12 45 SER B C 1
ATOM 6562 O O . SER B 1 45 ? 13.305 -6.102 -27.906 1 89.12 45 SER B O 1
ATOM 6564 N N . GLY B 1 46 ? 13.266 -7.758 -26.359 1 85.69 46 GLY B N 1
ATOM 6565 C CA . GLY B 1 46 ? 12.203 -8.484 -27.031 1 85.69 46 GLY B CA 1
ATOM 6566 C C . GLY B 1 46 ? 12.711 -9.414 -28.109 1 85.69 46 GLY B C 1
ATOM 6567 O O . GLY B 1 46 ? 11.938 -10.18 -28.703 1 85.69 46 GLY B O 1
ATOM 6568 N N . LYS B 1 47 ? 14.023 -9.477 -28.328 1 84.69 47 LYS B N 1
ATOM 6569 C CA . LYS B 1 47 ? 14.609 -10.367 -29.328 1 84.69 47 LYS B CA 1
ATOM 6570 C C . LYS B 1 47 ? 14.586 -11.812 -28.859 1 84.69 47 LYS B C 1
ATOM 6572 O O . LYS B 1 47 ? 14.812 -12.094 -27.672 1 84.69 47 LYS B O 1
ATOM 6577 N N . VAL B 1 48 ? 14.266 -12.68 -29.828 1 83.81 48 VAL B N 1
ATOM 6578 C CA . VAL B 1 48 ? 14.234 -14.117 -29.547 1 83.81 48 VAL B CA 1
ATOM 6579 C C . VAL B 1 48 ? 15.539 -14.758 -30.031 1 83.81 48 VAL B C 1
ATOM 6581 O O . VAL B 1 48 ? 15.836 -14.75 -31.219 1 83.81 48 VAL B O 1
ATOM 6584 N N . PHE B 1 49 ? 16.281 -15.312 -29.109 1 87.06 49 PHE B N 1
ATOM 6585 C CA . PHE B 1 49 ? 17.578 -15.875 -29.469 1 87.06 49 PHE B CA 1
ATOM 6586 C C . PHE B 1 49 ? 17.484 -17.375 -29.688 1 87.06 49 PHE B C 1
ATOM 6588 O O . PHE B 1 49 ? 18.344 -17.969 -30.344 1 87.06 49 PHE B O 1
ATOM 6595 N N . LEU B 1 50 ? 16.516 -17.953 -29.125 1 88.88 50 LEU B N 1
ATOM 6596 C CA . LEU B 1 50 ? 16.25 -19.375 -29.312 1 88.88 50 LEU B CA 1
ATOM 6597 C C . LEU B 1 50 ? 14.758 -19.672 -29.297 1 88.88 50 LEU B C 1
ATOM 6599 O O . LEU B 1 50 ? 13.992 -18.969 -28.641 1 88.88 50 LEU B O 1
ATOM 6603 N N . LYS B 1 51 ? 14.43 -20.656 -30.125 1 88.88 51 LYS B N 1
ATOM 6604 C CA . LYS B 1 51 ? 13.039 -21.094 -30.125 1 88.88 51 LYS B CA 1
ATOM 6605 C C . LYS B 1 51 ? 12.789 -22.125 -29.031 1 88.88 51 LYS B C 1
ATOM 6607 O O . LYS B 1 51 ? 13.266 -23.266 -29.125 1 88.88 51 LYS B O 1
ATOM 6612 N N . ASP B 1 52 ? 11.992 -21.75 -28.141 1 88.06 52 ASP B N 1
ATOM 6613 C CA . ASP B 1 52 ? 11.82 -22.578 -26.953 1 88.06 52 ASP B CA 1
ATOM 6614 C C . ASP B 1 52 ? 10.594 -23.484 -27.078 1 88.06 52 ASP B C 1
ATOM 6616 O O . ASP B 1 52 ? 10.508 -24.516 -26.422 1 88.06 52 ASP B O 1
ATOM 6620 N N . SER B 1 53 ? 9.68 -23.078 -27.859 1 90.19 53 SER B N 1
ATOM 6621 C CA . SER B 1 53 ? 8.461 -23.875 -27.969 1 90.19 53 SER B CA 1
ATOM 6622 C C . SER B 1 53 ? 7.762 -23.641 -29.297 1 90.19 53 SER B C 1
ATOM 6624 O O . SER B 1 53 ? 8.078 -22.688 -30.016 1 90.19 53 SER B O 1
ATOM 6626 N N . TYR B 1 54 ? 6.895 -24.562 -29.594 1 90.31 54 TYR B N 1
ATOM 6627 C CA . TYR B 1 54 ? 6.051 -24.5 -30.781 1 90.31 54 TYR B CA 1
ATOM 6628 C C . TYR B 1 54 ? 4.582 -24.672 -30.422 1 90.31 54 TYR B C 1
ATOM 6630 O O . TYR B 1 54 ? 4.25 -25.453 -29.516 1 90.31 54 TYR B O 1
ATOM 6638 N N . THR B 1 55 ? 3.758 -23.938 -31.125 1 89.5 55 THR B N 1
ATOM 6639 C CA . THR B 1 55 ? 2.324 -24.062 -30.875 1 89.5 55 THR B CA 1
ATOM 6640 C C . THR B 1 55 ? 1.725 -25.172 -31.75 1 89.5 55 THR B C 1
ATOM 6642 O O . THR B 1 55 ? 1.837 -25.141 -32.969 1 89.5 55 THR B O 1
ATOM 6645 N N . THR B 1 56 ? 1.198 -26.109 -31.094 1 92.81 56 THR B N 1
ATOM 6646 C CA . THR B 1 56 ? 0.563 -27.219 -31.797 1 92.81 56 THR B CA 1
ATOM 6647 C C . THR B 1 56 ? -0.811 -27.516 -31.203 1 92.81 56 THR B C 1
ATOM 6649 O O . THR B 1 56 ? -1.218 -26.891 -30.219 1 92.81 56 THR B O 1
ATOM 6652 N N . GLY B 1 57 ? -1.6 -28.312 -31.906 1 92.81 57 GLY B N 1
ATOM 6653 C CA . GLY B 1 57 ? -2.877 -28.859 -31.469 1 92.81 57 GLY B CA 1
ATOM 6654 C C . GLY B 1 57 ? -3.195 -30.203 -32.094 1 92.81 57 GLY B C 1
ATOM 6655 O O . GLY B 1 57 ? -2.473 -30.672 -32.969 1 92.81 57 GLY B O 1
ATOM 6656 N N . TRP B 1 58 ? -4.164 -30.844 -31.547 1 94.75 58 TRP B N 1
ATOM 6657 C CA . TRP B 1 58 ? -4.605 -32.125 -32.094 1 94.75 58 TRP B CA 1
ATOM 6658 C C . TRP B 1 58 ? -6.027 -32.031 -32.625 1 94.75 58 TRP B C 1
ATOM 6660 O O . TRP B 1 58 ? -6.883 -31.375 -32.031 1 94.75 58 TRP B O 1
ATOM 6670 N N . THR B 1 59 ? -6.184 -32.656 -33.75 1 92.31 59 THR B N 1
ATOM 6671 C CA . THR B 1 59 ? -7.559 -32.906 -34.188 1 92.31 59 THR B CA 1
ATOM 6672 C C . THR B 1 59 ? -8.172 -34.062 -33.406 1 92.31 59 THR B C 1
ATOM 6674 O O . THR B 1 59 ? -7.461 -34.812 -32.719 1 92.31 59 THR B O 1
ATOM 6677 N N . ARG B 1 60 ? -9.477 -34.188 -33.438 1 86.88 60 ARG B N 1
ATOM 6678 C CA . ARG B 1 60 ? -10.188 -35.219 -32.719 1 86.88 60 ARG B CA 1
ATOM 6679 C C . ARG B 1 60 ? -9.727 -36.625 -33.125 1 86.88 60 ARG B C 1
ATOM 6681 O O . ARG B 1 60 ? -9.688 -37.531 -32.312 1 86.88 60 ARG B O 1
ATOM 6688 N N . ASN B 1 61 ? -9.367 -36.75 -34.438 1 86.06 61 ASN B N 1
ATOM 6689 C CA . ASN B 1 61 ? -9 -38.062 -34.938 1 86.06 61 ASN B CA 1
ATOM 6690 C C . ASN B 1 61 ? -7.508 -38.344 -34.781 1 86.06 61 ASN B C 1
ATOM 6692 O O . ASN B 1 61 ? -6.996 -39.344 -35.25 1 86.06 61 ASN B O 1
ATOM 6696 N N . GLY B 1 62 ? -6.809 -37.406 -34.188 1 91.44 62 GLY B N 1
ATOM 6697 C CA . GLY B 1 62 ? -5.414 -37.688 -33.875 1 91.44 62 GLY B CA 1
ATOM 6698 C C . GLY B 1 62 ? -4.453 -37.031 -34.875 1 91.44 62 GLY B C 1
ATOM 6699 O O . GLY B 1 62 ? -3.264 -37.344 -34.875 1 91.44 62 GLY B O 1
ATOM 6700 N N . GLY B 1 63 ? -4.953 -36.156 -35.688 1 94.94 63 GLY B N 1
ATOM 6701 C CA . GLY B 1 63 ? -4.074 -35.344 -36.531 1 94.94 63 GLY B CA 1
ATOM 6702 C C . GLY B 1 63 ? -3.391 -34.25 -35.75 1 94.94 63 GLY B C 1
ATOM 6703 O O . GLY B 1 63 ? -3.969 -33.688 -34.812 1 94.94 63 GLY B O 1
ATOM 6704 N N . LEU B 1 64 ? -2.152 -33.938 -36.188 1 96.75 64 LEU B N 1
ATOM 6705 C CA . LEU B 1 64 ? -1.405 -32.875 -35.531 1 96.75 64 LEU B CA 1
ATOM 6706 C C . LEU B 1 64 ? -1.522 -31.578 -36.281 1 96.75 64 LEU B C 1
ATOM 6708 O O . LEU B 1 64 ? -1.155 -31.5 -37.469 1 96.75 64 LEU B O 1
ATOM 6712 N N . ILE B 1 65 ? -2.061 -30.562 -35.656 1 95.25 65 ILE B N 1
ATOM 6713 C CA . ILE B 1 65 ? -2.125 -29.219 -36.219 1 95.25 65 ILE B CA 1
ATOM 6714 C C . ILE B 1 65 ? -0.852 -28.453 -35.875 1 95.25 65 ILE B C 1
ATOM 6716 O O . ILE B 1 65 ? -0.417 -28.438 -34.75 1 95.25 65 ILE B O 1
ATOM 6720 N N . GLN B 1 66 ? -0.225 -27.875 -36.844 1 92.62 66 GLN B N 1
ATOM 6721 C CA . GLN B 1 66 ? 0.978 -27.078 -36.656 1 92.62 66 GLN B CA 1
ATOM 6722 C C . GLN B 1 66 ? 0.781 -25.656 -37.219 1 92.62 66 GLN B C 1
ATOM 6724 O O . GLN B 1 66 ? 0.096 -25.469 -38.219 1 92.62 66 GLN B O 1
ATOM 6729 N N . THR B 1 67 ? 1.319 -24.75 -36.406 1 89.06 67 THR B N 1
ATOM 6730 C CA . THR B 1 67 ? 1.254 -23.359 -36.875 1 89.06 67 THR B CA 1
ATOM 6731 C C . THR B 1 67 ? 2.545 -22.969 -37.594 1 89.06 67 THR B C 1
ATOM 6733 O O . THR B 1 67 ? 3.629 -23.422 -37.219 1 89.06 67 THR B O 1
ATOM 6736 N N . LYS B 1 68 ? 2.484 -22.5 -38.625 1 72.56 68 LYS B N 1
ATOM 6737 C CA . LYS B 1 68 ? 3.674 -21.984 -39.312 1 72.56 68 LYS B CA 1
ATOM 6738 C C . LYS B 1 68 ? 3.902 -20.516 -38.969 1 72.56 68 LYS B C 1
ATOM 6740 O O . LYS B 1 68 ? 2.998 -19.688 -39.125 1 72.56 68 LYS B O 1
ATOM 6745 N N . ASP B 1 69 ? 4.598 -20.281 -37.781 1 59.56 69 ASP B N 1
ATOM 6746 C CA . ASP B 1 69 ? 4.875 -18.922 -37.312 1 59.56 69 ASP B CA 1
ATOM 6747 C C . ASP B 1 69 ? 5.594 -18.125 -38.406 1 59.56 69 ASP B C 1
ATOM 6749 O O . ASP B 1 69 ? 6.645 -18.531 -38.906 1 59.56 69 ASP B O 1
ATOM 6753 N N . GLU B 1 70 ? 4.852 -17.453 -39.281 1 53.72 70 GLU B N 1
ATOM 6754 C CA . GLU B 1 70 ? 5.688 -16.5 -40 1 53.72 70 GLU B CA 1
ATOM 6755 C C . GLU B 1 70 ? 6.094 -15.336 -39.125 1 53.72 70 GLU B C 1
ATOM 6757 O O . GLU B 1 70 ? 5.293 -14.859 -38.312 1 53.72 70 GLU B O 1
ATOM 6762 N N . PHE B 1 71 ? 7.352 -15.352 -38.625 1 46.94 71 PHE B N 1
ATOM 6763 C CA . PHE B 1 71 ? 7.926 -14.281 -37.812 1 46.94 71 PHE B CA 1
ATOM 6764 C C . PHE B 1 71 ? 7.109 -13.008 -37.938 1 46.94 71 PHE B C 1
ATOM 6766 O O . PHE B 1 71 ? 7.137 -12.148 -37.062 1 46.94 71 PHE B O 1
ATOM 6773 N N . LEU B 1 72 ? 6.941 -12.5 -39.125 1 41.88 72 LEU B N 1
ATOM 6774 C CA . LEU B 1 72 ? 6.734 -11.125 -39.562 1 41.88 72 LEU B CA 1
ATOM 6775 C C . LEU B 1 72 ? 5.246 -10.797 -39.625 1 41.88 72 LEU B C 1
ATOM 6777 O O . LEU B 1 72 ? 4.613 -11 -40.656 1 41.88 72 LEU B O 1
ATOM 6781 N N . GLY B 1 73 ? 4.516 -10.539 -38.5 1 51.66 73 GLY B N 1
ATOM 6782 C CA . GLY B 1 73 ? 3.389 -9.641 -38.312 1 51.66 73 GLY B CA 1
ATOM 6783 C C . GLY B 1 73 ? 2.096 -10.164 -38.906 1 51.66 73 GLY B C 1
ATOM 6784 O O . GLY B 1 73 ? 1.05 -9.523 -38.812 1 51.66 73 GLY B O 1
ATOM 6785 N N . GLY B 1 74 ? 2.09 -11.273 -39.812 1 52.97 74 GLY B N 1
ATOM 6786 C CA . GLY B 1 74 ? 0.854 -11.531 -40.562 1 52.97 74 GLY B CA 1
ATOM 6787 C C . GLY B 1 74 ? 0.097 -12.734 -40.031 1 52.97 74 GLY B C 1
ATOM 6788 O O . GLY B 1 74 ? 0.458 -13.305 -39 1 52.97 74 GLY B O 1
ATOM 6789 N N . THR B 1 75 ? -1.192 -12.938 -40.562 1 59.5 75 THR B N 1
ATOM 6790 C CA . THR B 1 75 ? -2.023 -14.094 -40.25 1 59.5 75 THR B CA 1
ATOM 6791 C C . THR B 1 75 ? -1.245 -15.391 -40.469 1 59.5 75 THR B C 1
ATOM 6793 O O . THR B 1 75 ? -0.667 -15.609 -41.531 1 59.5 75 THR B O 1
ATOM 6796 N N . THR B 1 76 ? -1.062 -16.266 -39.344 1 78.19 76 THR B N 1
ATOM 6797 C CA . THR B 1 76 ? -0.36 -17.531 -39.469 1 78.19 76 THR B CA 1
ATOM 6798 C C . THR B 1 76 ? -1.318 -18.641 -39.875 1 78.19 76 THR B C 1
ATOM 6800 O O . THR B 1 76 ? -2.504 -18.609 -39.531 1 78.19 76 THR B O 1
ATOM 6803 N N . VAL B 1 77 ? -0.996 -19.328 -41 1 85.94 77 VAL B N 1
ATOM 6804 C CA . VAL B 1 77 ? -1.748 -20.484 -41.469 1 85.94 77 VAL B CA 1
ATOM 6805 C C . VAL B 1 77 ? -1.363 -21.703 -40.656 1 85.94 77 VAL B C 1
ATOM 6807 O O . VAL B 1 77 ? -0.32 -21.719 -40 1 85.94 77 VAL B O 1
ATOM 6810 N N . ALA B 1 78 ? -2.35 -22.578 -40.625 1 93.31 78 ALA B N 1
ATOM 6811 C CA . ALA B 1 78 ? -2.074 -23.828 -39.938 1 93.31 78 ALA B CA 1
ATOM 6812 C C . ALA B 1 78 ? -2.135 -25.016 -40.906 1 93.31 78 ALA B C 1
ATOM 6814 O O . ALA B 1 78 ? -2.945 -25.016 -41.812 1 93.31 78 ALA B O 1
ATOM 6815 N N . THR B 1 79 ? -1.296 -25.953 -40.75 1 94.44 79 THR B N 1
ATOM 6816 C CA . THR B 1 79 ? -1.301 -27.219 -41.469 1 94.44 79 THR B CA 1
ATOM 6817 C C . THR B 1 79 ? -1.693 -28.359 -40.531 1 94.44 79 THR B C 1
ATOM 6819 O O . THR B 1 79 ? -1.745 -28.188 -39.312 1 94.44 79 THR B O 1
ATOM 6822 N N . VAL B 1 80 ? -2.086 -29.469 -41.125 1 95.88 80 VAL B N 1
ATOM 6823 C CA . VAL B 1 80 ? -2.418 -30.656 -40.312 1 95.88 80 VAL B CA 1
ATOM 6824 C C . VAL B 1 80 ? -1.685 -31.875 -40.875 1 95.88 80 VAL B C 1
ATOM 6826 O O . VAL B 1 80 ? -1.506 -32 -42.094 1 95.88 80 VAL B O 1
ATOM 6829 N N . ILE B 1 81 ? -1.13 -32.656 -40.062 1 97.31 81 ILE B N 1
ATOM 6830 C CA . ILE B 1 81 ? -0.602 -33.969 -40.375 1 97.31 81 ILE B CA 1
ATOM 6831 C C . ILE B 1 81 ? -1.596 -35.062 -39.938 1 97.31 81 ILE B C 1
ATOM 6833 O O . ILE B 1 81 ? -1.718 -35.344 -38.75 1 97.31 81 ILE B O 1
ATOM 6837 N N . HIS B 1 82 ? -2.189 -35.656 -40.844 1 96.38 82 HIS B N 1
ATOM 6838 C CA . HIS B 1 82 ? -3.219 -36.656 -40.562 1 96.38 82 HIS B CA 1
ATOM 6839 C C . HIS B 1 82 ? -2.609 -37.938 -40.031 1 96.38 82 HIS B C 1
ATOM 6841 O O . HIS B 1 82 ? -1.415 -38.188 -40.219 1 96.38 82 HIS B O 1
ATOM 6847 N N . PRO B 1 83 ? -3.432 -38.781 -39.375 1 94.81 83 PRO B N 1
ATOM 6848 C CA . PRO B 1 83 ? -2.928 -40.062 -38.875 1 94.81 83 PRO B CA 1
ATOM 6849 C C . PRO B 1 83 ? -2.395 -40.938 -40 1 94.81 83 PRO B C 1
ATOM 6851 O O . PRO B 1 83 ? -2.961 -40.969 -41.125 1 94.81 83 PRO B O 1
ATOM 6854 N N . GLY B 1 84 ? -1.35 -41.656 -39.719 1 92.94 84 GLY B N 1
ATOM 6855 C CA . GLY B 1 84 ? -0.808 -42.625 -40.688 1 92.94 84 GLY B CA 1
ATOM 6856 C C . GLY B 1 84 ? 0.223 -42.031 -41.625 1 92.94 84 GLY B C 1
ATOM 6857 O O . GLY B 1 84 ? 0.846 -42.719 -42.406 1 92.94 84 GLY B O 1
ATOM 6858 N N . THR B 1 85 ? 0.315 -40.719 -41.531 1 95.75 85 THR B N 1
ATOM 6859 C CA . THR B 1 85 ? 1.313 -40.062 -42.375 1 95.75 85 THR B CA 1
ATOM 6860 C C . THR B 1 85 ? 2.125 -39.062 -41.562 1 95.75 85 THR B C 1
ATOM 6862 O O . THR B 1 85 ? 1.863 -38.875 -40.375 1 95.75 85 THR B O 1
ATOM 6865 N N . PHE B 1 86 ? 3.203 -38.562 -42.188 1 96.62 86 PHE B N 1
ATOM 6866 C CA . PHE B 1 86 ? 3.994 -37.531 -41.562 1 96.62 86 PHE B CA 1
ATOM 6867 C C . PHE B 1 86 ? 3.984 -36.25 -42.406 1 96.62 86 PHE B C 1
ATOM 6869 O O . PHE B 1 86 ? 4.684 -35.281 -42.125 1 96.62 86 PHE B O 1
ATOM 6876 N N . ASP B 1 87 ? 3.213 -36.281 -43.5 1 95.69 87 ASP B N 1
ATOM 6877 C CA . ASP B 1 87 ? 3.156 -35.156 -44.406 1 95.69 87 ASP B CA 1
ATOM 6878 C C . ASP B 1 87 ? 2.07 -34.156 -44 1 95.69 87 ASP B C 1
ATOM 6880 O O . ASP B 1 87 ? 0.964 -34.562 -43.625 1 95.69 87 ASP B O 1
ATOM 6884 N N . ALA B 1 88 ? 2.451 -32.969 -44.094 1 94.81 88 ALA B N 1
ATOM 6885 C CA . ALA B 1 88 ? 1.519 -31.906 -43.688 1 94.81 88 ALA B CA 1
ATOM 6886 C C . ALA B 1 88 ? 0.733 -31.406 -44.906 1 94.81 88 ALA B C 1
ATOM 6888 O O . ALA B 1 88 ? 1.275 -31.312 -46 1 94.81 88 ALA B O 1
ATOM 6889 N N . VAL B 1 89 ? -0.474 -31.062 -44.688 1 94.88 89 VAL B N 1
ATOM 6890 C CA . VAL B 1 89 ? -1.314 -30.438 -45.688 1 94.88 89 VAL B CA 1
ATOM 6891 C C . VAL B 1 89 ? -1.992 -29.203 -45.125 1 94.88 89 VAL B C 1
ATOM 6893 O O . VAL B 1 89 ? -2.064 -29.047 -43.906 1 94.88 89 VAL B O 1
ATOM 6896 N N . ASP B 1 90 ? -2.441 -28.344 -45.969 1 92.88 90 ASP B N 1
ATOM 6897 C CA . ASP B 1 90 ? -3.131 -27.141 -45.531 1 92.88 90 ASP B CA 1
ATOM 6898 C C . ASP B 1 90 ? -4.383 -27.484 -44.719 1 92.88 90 ASP B C 1
ATOM 6900 O O . ASP B 1 90 ? -5.09 -28.438 -45.062 1 92.88 90 ASP B O 1
ATOM 6904 N N . TYR B 1 91 ? -4.625 -26.688 -43.719 1 94.25 91 TYR B N 1
ATOM 6905 C CA . TYR B 1 91 ? -5.734 -27.031 -42.844 1 94.25 91 TYR B CA 1
ATOM 6906 C C . TYR B 1 91 ? -6.582 -25.812 -42.5 1 94.25 91 TYR B C 1
ATOM 6908 O O . TYR B 1 91 ? -7.766 -25.766 -42.844 1 94.25 91 TYR B O 1
ATOM 6916 N N . LEU B 1 92 ? -5.969 -24.75 -41.938 1 94.69 92 LEU B N 1
ATOM 6917 C CA . LEU B 1 92 ? -6.699 -23.531 -41.594 1 94.69 92 LEU B CA 1
ATOM 6918 C C . LEU B 1 92 ? -6.047 -22.312 -42.219 1 94.69 92 LEU B C 1
ATOM 6920 O O . LEU B 1 92 ? -4.816 -22.203 -42.219 1 94.69 92 LEU B O 1
ATOM 6924 N N . SER B 1 93 ? -6.855 -21.406 -42.688 1 91.94 93 SER B N 1
ATOM 6925 C CA . SER B 1 93 ? -6.367 -20.156 -43.25 1 91.94 93 SER B CA 1
ATOM 6926 C C . SER B 1 93 ? -5.883 -19.203 -42.156 1 91.94 93 SER B C 1
ATOM 6928 O O . SER B 1 93 ? -5.141 -18.25 -42.438 1 91.94 93 SER B O 1
ATOM 6930 N N . ASP B 1 94 ? -6.344 -19.453 -41.062 1 91.5 94 ASP B N 1
ATOM 6931 C CA . ASP B 1 94 ? -5.973 -18.688 -39.875 1 91.5 94 ASP B CA 1
ATOM 6932 C C . ASP B 1 94 ? -5.645 -19.609 -38.688 1 91.5 94 ASP B C 1
ATOM 6934 O O . ASP B 1 94 ? -6.539 -20.219 -38.125 1 91.5 94 ASP B O 1
ATOM 6938 N N . SER B 1 95 ? -4.379 -19.609 -38.25 1 90.31 95 SER B N 1
ATOM 6939 C CA . SER B 1 95 ? -3.908 -20.547 -37.219 1 90.31 95 SER B CA 1
ATOM 6940 C C . SER B 1 95 ? -4.488 -20.203 -35.875 1 90.31 95 SER B C 1
ATOM 6942 O O . SER B 1 95 ? -4.488 -21.047 -34.969 1 90.31 95 SER B O 1
ATOM 6944 N N . THR B 1 96 ? -4.984 -19.016 -35.688 1 88.81 96 THR B N 1
ATOM 6945 C CA . THR B 1 96 ? -5.539 -18.641 -34.375 1 88.81 96 THR B CA 1
ATOM 6946 C C . THR B 1 96 ? -6.832 -19.406 -34.125 1 88.81 96 THR B C 1
ATOM 6948 O O . THR B 1 96 ? -7.301 -19.438 -32.969 1 88.81 96 THR B O 1
ATOM 6951 N N . LEU B 1 97 ? -7.336 -20.047 -35.094 1 93.06 97 LEU B N 1
ATOM 6952 C CA . LEU B 1 97 ? -8.609 -20.75 -34.969 1 93.06 97 LEU B CA 1
ATOM 6953 C C . LEU B 1 97 ? -8.398 -22.203 -34.531 1 93.06 97 LEU B C 1
ATOM 6955 O O . LEU B 1 97 ? -9.359 -22.906 -34.188 1 93.06 97 LEU B O 1
ATOM 6959 N N . MET B 1 98 ? -7.238 -22.609 -34.406 1 91 98 MET B N 1
ATOM 6960 C CA . MET B 1 98 ? -6.93 -24.016 -34.188 1 91 98 MET B CA 1
ATOM 6961 C C . MET B 1 98 ? -7.543 -24.516 -32.906 1 91 98 MET B C 1
ATOM 6963 O O . MET B 1 98 ? -7.906 -25.688 -32.781 1 91 98 MET B O 1
ATOM 6967 N N . HIS B 1 99 ? -7.73 -23.703 -31.938 1 90.19 99 HIS B N 1
ATOM 6968 C CA . HIS B 1 99 ? -8.273 -24.141 -30.656 1 90.19 99 HIS B CA 1
ATOM 6969 C C . HIS B 1 99 ? -9.727 -23.719 -30.484 1 90.19 99 HIS B C 1
ATOM 6971 O O . HIS B 1 99 ? -10.312 -23.875 -29.422 1 90.19 99 HIS B O 1
ATOM 6977 N N . SER B 1 100 ? -10.336 -23.219 -31.562 1 94.75 100 SER B N 1
ATOM 6978 C CA . SER B 1 100 ? -11.672 -22.641 -31.438 1 94.75 100 SER B CA 1
ATOM 6979 C C . SER B 1 100 ? -12.695 -23.422 -32.25 1 94.75 100 SER B C 1
ATOM 6981 O O . SER B 1 100 ? -13.883 -23.094 -32.25 1 94.75 100 SER B O 1
ATOM 6983 N N . LEU B 1 101 ? -12.266 -24.469 -32.875 1 95.75 101 LEU B N 1
ATOM 6984 C CA . LEU B 1 101 ? -13.133 -25.219 -33.781 1 95.75 101 LEU B CA 1
ATOM 6985 C C . LEU B 1 101 ? -14.156 -26.031 -33 1 95.75 101 LEU B C 1
ATOM 6987 O O . LEU B 1 101 ? -13.844 -26.562 -31.922 1 95.75 101 LEU B O 1
ATOM 6991 N N . SER B 1 102 ? -15.367 -26.125 -33.625 1 96.06 102 SER B N 1
ATOM 6992 C CA . SER B 1 102 ? -16.344 -27.062 -33.094 1 96.06 102 SER B CA 1
ATOM 6993 C C . SER B 1 102 ? -15.898 -28.516 -33.344 1 96.06 102 SER B C 1
ATOM 6995 O O . SER B 1 102 ? -14.977 -28.75 -34.125 1 96.06 102 SER B O 1
ATOM 6997 N N . SER B 1 103 ? -16.578 -29.406 -32.656 1 92.69 103 SER B N 1
ATOM 6998 C CA . SER B 1 103 ? -16.141 -30.797 -32.688 1 92.69 103 SER B CA 1
ATOM 6999 C C . SER B 1 103 ? -16.234 -31.375 -34.094 1 92.69 103 SER B C 1
ATOM 7001 O O . SER B 1 103 ? -15.484 -32.281 -34.469 1 92.69 103 SER B O 1
ATOM 7003 N N . ASN B 1 104 ? -17.125 -30.875 -34.938 1 92.44 104 ASN B N 1
ATOM 7004 C CA . ASN B 1 104 ? -17.281 -31.344 -36.312 1 92.44 104 ASN B CA 1
ATOM 7005 C C . ASN B 1 104 ? -16.578 -30.422 -37.312 1 92.44 104 ASN B C 1
ATOM 7007 O O . ASN B 1 104 ? -16.75 -30.562 -38.5 1 92.44 104 ASN B O 1
ATOM 7011 N N . GLU B 1 105 ? -15.945 -29.375 -36.812 1 93.44 105 GLU B N 1
ATOM 7012 C CA . GLU B 1 105 ? -15.117 -28.438 -37.562 1 93.44 105 GLU B CA 1
ATOM 7013 C C . GLU B 1 105 ? -15.961 -27.594 -38.531 1 93.44 105 GLU B C 1
ATOM 7015 O O . GLU B 1 105 ? -15.438 -27.016 -39.5 1 93.44 105 GLU B O 1
ATOM 7020 N N . LYS B 1 106 ? -17.188 -27.5 -38.219 1 96.5 106 LYS B N 1
ATOM 7021 C CA . LYS B 1 106 ? -18.078 -26.719 -39.062 1 96.5 106 LYS B CA 1
ATOM 7022 C C . LYS B 1 106 ? -18.094 -25.25 -38.656 1 96.5 106 LYS B C 1
ATOM 7024 O O . LYS B 1 106 ? -18.484 -24.375 -39.406 1 96.5 106 LYS B O 1
ATOM 7029 N N . TYR B 1 107 ? -17.797 -25.047 -37.438 1 97.75 107 TYR B N 1
ATOM 7030 C CA . TYR B 1 107 ? -17.797 -23.688 -36.906 1 97.75 107 TYR B CA 1
ATOM 7031 C C . TYR B 1 107 ? -16.5 -23.422 -36.156 1 97.75 107 TYR B C 1
ATOM 7033 O O . TYR B 1 107 ? -15.781 -24.344 -35.781 1 97.75 107 TYR B O 1
ATOM 7041 N N . ALA B 1 108 ? -16.141 -22.172 -36 1 97.62 108 ALA B N 1
ATOM 7042 C CA . ALA B 1 108 ? -15.055 -21.688 -35.156 1 97.62 108 ALA B CA 1
ATOM 7043 C C . ALA B 1 108 ? -15.438 -20.359 -34.5 1 97.62 108 ALA B C 1
ATOM 7045 O O . ALA B 1 108 ? -16.312 -19.641 -34.969 1 97.62 108 ALA B O 1
ATOM 7046 N N . PHE B 1 109 ? -14.867 -20.047 -33.344 1 97.62 109 PHE B N 1
ATOM 7047 C CA . PHE B 1 109 ? -15.125 -18.75 -32.719 1 97.62 109 PHE B CA 1
ATOM 7048 C C . PHE B 1 109 ? -13.852 -17.922 -32.688 1 97.62 109 PHE B C 1
ATOM 7050 O O . PHE B 1 109 ? -12.742 -18.453 -32.75 1 97.62 109 PHE B O 1
ATOM 7057 N N . VAL B 1 110 ? -14 -16.656 -32.688 1 95.94 110 VAL B N 1
ATOM 7058 C CA . VAL B 1 110 ? -12.969 -15.68 -32.312 1 95.94 110 VAL B CA 1
ATOM 7059 C C . VAL B 1 110 ? -13.391 -14.938 -31.062 1 95.94 110 VAL B C 1
ATOM 7061 O O . VAL B 1 110 ? -14.586 -14.758 -30.812 1 95.94 110 VAL B O 1
ATOM 7064 N N . SER B 1 111 ? -12.375 -14.602 -30.234 1 95.62 111 SER B N 1
ATOM 7065 C CA . SER B 1 111 ? -12.719 -13.898 -29 1 95.62 111 SER B CA 1
ATOM 7066 C C . SER B 1 111 ? -11.82 -12.68 -28.797 1 95.62 111 SER B C 1
ATOM 7068 O O . SER B 1 111 ? -10.703 -12.633 -29.312 1 95.62 111 SER B O 1
ATOM 7070 N N . LYS B 1 112 ? -12.375 -11.68 -28.203 1 96.31 112 LYS B N 1
ATOM 7071 C CA . LYS B 1 112 ? -11.656 -10.469 -27.828 1 96.31 112 LYS B CA 1
ATOM 7072 C C . LYS B 1 112 ? -11.688 -10.266 -26.312 1 96.31 112 LYS B C 1
ATOM 7074 O O . LYS B 1 112 ? -12.758 -10.164 -25.703 1 96.31 112 LYS B O 1
ATOM 7079 N N . ASN B 1 113 ? -10.523 -10.141 -25.75 1 95.19 113 ASN B N 1
ATOM 7080 C CA . ASN B 1 113 ? -10.414 -9.945 -24.312 1 95.19 113 ASN B CA 1
ATOM 7081 C C . ASN B 1 113 ? -10.82 -8.523 -23.906 1 95.19 113 ASN B C 1
ATOM 7083 O O . ASN B 1 113 ? -10.297 -7.551 -24.453 1 95.19 113 ASN B O 1
ATOM 7087 N N . ILE B 1 114 ? -11.703 -8.414 -22.969 1 94.38 114 ILE B N 1
ATOM 7088 C CA . ILE B 1 114 ? -12.195 -7.125 -22.5 1 94.38 114 ILE B CA 1
ATOM 7089 C C . ILE B 1 114 ? -11.617 -6.82 -21.109 1 94.38 114 ILE B C 1
ATOM 7091 O O . ILE B 1 114 ? -11.258 -5.676 -20.828 1 94.38 114 ILE B O 1
ATOM 7095 N N . LYS B 1 115 ? -11.562 -7.816 -20.266 1 92.56 115 LYS B N 1
ATOM 7096 C CA . LYS B 1 115 ? -11.117 -7.629 -18.891 1 92.56 115 LYS B CA 1
ATOM 7097 C C . LYS B 1 115 ? -10.562 -8.922 -18.297 1 92.56 115 LYS B C 1
ATOM 7099 O O . LYS B 1 115 ? -11.219 -9.961 -18.344 1 92.56 115 LYS B O 1
ATOM 7104 N N . GLN B 1 116 ? -9.375 -8.812 -17.812 1 90.5 116 GLN B N 1
ATOM 7105 C CA . GLN B 1 116 ? -8.82 -9.938 -17.062 1 90.5 116 GLN B CA 1
ATOM 7106 C C . GLN B 1 116 ? -9.414 -10.016 -15.656 1 90.5 116 GLN B C 1
ATOM 7108 O O . GLN B 1 116 ? -9.555 -8.992 -14.984 1 90.5 116 GLN B O 1
ATOM 7113 N N . ILE B 1 117 ? -9.82 -11.141 -15.203 1 91.5 117 ILE B N 1
ATOM 7114 C CA . ILE B 1 117 ? -10.383 -11.344 -13.867 1 91.5 117 ILE B CA 1
ATOM 7115 C C . ILE B 1 117 ? -9.297 -11.844 -12.922 1 91.5 117 ILE B C 1
ATOM 7117 O O . ILE B 1 117 ? -8.844 -11.102 -12.047 1 91.5 117 ILE B O 1
ATOM 7121 N N . PHE B 1 118 ? -8.867 -13.055 -13.086 1 91.75 118 PHE B N 1
ATOM 7122 C CA . PHE B 1 118 ? -7.742 -13.641 -12.367 1 91.75 118 PHE B CA 1
ATOM 7123 C C . PHE B 1 118 ? -6.691 -14.172 -13.336 1 91.75 118 PHE B C 1
ATOM 7125 O O . PHE B 1 118 ? -6.602 -13.703 -14.477 1 91.75 118 PHE B O 1
ATOM 7132 N N . ARG B 1 119 ? -5.852 -15.047 -12.812 1 86.5 119 ARG B N 1
ATOM 7133 C CA . ARG B 1 119 ? -4.723 -15.57 -13.578 1 86.5 119 ARG B CA 1
ATOM 7134 C C . ARG B 1 119 ? -5.195 -16.312 -14.82 1 86.5 119 ARG B C 1
ATOM 7136 O O . ARG B 1 119 ? -4.59 -16.203 -15.891 1 86.5 119 ARG B O 1
ATOM 7143 N N . HIS B 1 120 ? -6.324 -17.062 -14.719 1 88.56 120 HIS B N 1
ATOM 7144 C CA . HIS B 1 120 ? -6.754 -17.953 -15.781 1 88.56 120 HIS B CA 1
ATOM 7145 C C . HIS B 1 120 ? -8.102 -17.531 -16.359 1 88.56 120 HIS B C 1
ATOM 7147 O O . HIS B 1 120 ? -8.734 -18.281 -17.109 1 88.56 120 HIS B O 1
ATOM 7153 N N . SER B 1 121 ? -8.594 -16.375 -16.016 1 93.62 121 SER B N 1
ATOM 7154 C CA . SER B 1 121 ? -9.945 -16.031 -16.422 1 93.62 121 SER B CA 1
ATOM 7155 C C . SER B 1 121 ? -10.008 -14.609 -16.969 1 93.62 121 SER B C 1
ATOM 7157 O O . SER B 1 121 ? -9.281 -13.727 -16.5 1 93.62 121 SER B O 1
ATOM 7159 N N . ASN B 1 122 ? -10.867 -14.492 -17.922 1 95.06 122 ASN B N 1
ATOM 7160 C CA . ASN B 1 122 ? -11.125 -13.219 -18.594 1 95.06 122 ASN B CA 1
ATOM 7161 C C . ASN B 1 122 ? -12.602 -13.07 -18.953 1 95.06 122 ASN B C 1
ATOM 7163 O O . ASN B 1 122 ? -13.312 -14.07 -19.094 1 95.06 122 ASN B O 1
ATOM 7167 N N . GLU B 1 123 ? -13 -11.859 -19.078 1 96.31 123 GLU B N 1
ATOM 7168 C CA . GLU B 1 123 ? -14.227 -11.523 -19.781 1 96.31 123 GLU B CA 1
ATOM 7169 C C . GLU B 1 123 ? -13.945 -11.211 -21.25 1 96.31 123 GLU B C 1
ATOM 7171 O O . GLU B 1 123 ? -13.148 -10.32 -21.562 1 96.31 123 GLU B O 1
ATOM 7176 N N . GLU B 1 124 ? -14.672 -11.938 -22.078 1 97.56 124 GLU B N 1
ATOM 7177 C CA . GLU B 1 124 ? -14.367 -11.781 -23.5 1 97.56 124 GLU B CA 1
ATOM 7178 C C . GLU B 1 124 ? -15.648 -11.656 -24.328 1 97.56 124 GLU B C 1
ATOM 7180 O O . GLU B 1 124 ? -16.719 -12.078 -23.875 1 97.56 124 GLU B O 1
ATOM 7185 N N . LEU B 1 125 ? -15.508 -11.055 -25.516 1 98.25 125 LEU B N 1
ATOM 7186 C CA . LEU B 1 125 ? -16.547 -11.086 -26.547 1 98.25 125 LEU B CA 1
ATOM 7187 C C . LEU B 1 125 ? -16.297 -12.211 -27.547 1 98.25 125 LEU B C 1
ATOM 7189 O O . LEU B 1 125 ? -15.172 -12.398 -28 1 98.25 125 LEU B O 1
ATOM 7193 N N . PHE B 1 126 ? -17.344 -13 -27.812 1 98.06 126 PHE B N 1
ATOM 7194 C CA . PHE B 1 126 ? -17.219 -14.141 -28.719 1 98.06 126 PHE B CA 1
ATOM 7195 C C . PHE B 1 126 ? -18.078 -13.961 -29.953 1 98.06 126 PHE B C 1
ATOM 7197 O O . PHE B 1 126 ? -19.219 -13.5 -29.859 1 98.06 126 PHE B O 1
ATOM 7204 N N . GLU B 1 127 ? -17.516 -14.344 -31.094 1 98.12 127 GLU B N 1
ATOM 7205 C CA . GLU B 1 127 ? -18.234 -14.43 -32.375 1 98.12 127 GLU B CA 1
ATOM 7206 C C . GLU B 1 127 ? -17.953 -15.758 -33.062 1 98.12 127 GLU B C 1
ATOM 7208 O O . GLU B 1 127 ? -16.797 -16.172 -33.188 1 98.12 127 GLU B O 1
ATOM 7213 N N . ILE B 1 128 ? -19.031 -16.391 -33.531 1 98.5 128 ILE B N 1
ATOM 7214 C CA . ILE B 1 128 ? -18.922 -17.672 -34.219 1 98.5 128 ILE B CA 1
ATOM 7215 C C . ILE B 1 128 ? -19.047 -17.484 -35.719 1 98.5 128 ILE B C 1
ATOM 7217 O O . ILE B 1 128 ? -19.844 -16.672 -36.188 1 98.5 128 ILE B O 1
ATOM 7221 N N . SER B 1 129 ? -18.266 -18.219 -36.5 1 97.94 129 SER B N 1
ATOM 7222 C CA . SER B 1 129 ? -18.359 -18.234 -37.938 1 97.94 129 SER B CA 1
ATOM 7223 C C . SER B 1 129 ? -18.453 -19.656 -38.469 1 97.94 129 SER B C 1
ATOM 7225 O O . SER B 1 129 ? -17.984 -20.609 -37.844 1 97.94 129 SER B O 1
ATOM 7227 N N . ARG B 1 130 ? -19.016 -19.781 -39.656 1 97.56 130 ARG B N 1
ATOM 7228 C CA . ARG B 1 130 ? -18.969 -21.031 -40.375 1 97.56 130 ARG B CA 1
ATOM 7229 C C . ARG B 1 130 ? -17.578 -21.25 -41 1 97.56 130 ARG B C 1
ATOM 7231 O O . ARG B 1 130 ? -16.953 -20.312 -41.469 1 97.56 130 ARG B O 1
ATOM 7238 N N . MET B 1 131 ? -17.266 -22.516 -40.938 1 96.81 131 MET B N 1
ATOM 7239 C CA . MET B 1 131 ? -16 -22.875 -41.594 1 96.81 131 MET B CA 1
ATOM 7240 C C . MET B 1 131 ? -16.234 -23.531 -42.938 1 96.81 131 MET B C 1
ATOM 7242 O O . MET B 1 131 ? -16.984 -24.5 -43.062 1 96.81 131 MET B O 1
ATOM 7246 N N . ILE B 1 132 ? -15.57 -22.969 -43.906 1 94.56 132 ILE B N 1
ATOM 7247 C CA . ILE B 1 132 ? -15.633 -23.531 -45.25 1 94.56 132 ILE B CA 1
ATOM 7248 C C . ILE B 1 132 ? -14.219 -23.844 -45.75 1 94.56 132 ILE B C 1
ATOM 7250 O O . ILE B 1 132 ? -13.438 -22.938 -46.062 1 94.56 132 ILE B O 1
ATOM 7254 N N . ASN B 1 133 ? -13.898 -25.062 -45.906 1 92.19 133 ASN B N 1
ATOM 7255 C CA . ASN B 1 133 ? -12.586 -25.531 -46.344 1 92.19 133 ASN B CA 1
ATOM 7256 C C . ASN B 1 133 ? -11.461 -24.859 -45.562 1 92.19 133 ASN B C 1
ATOM 7258 O O . ASN B 1 133 ? -10.531 -24.297 -46.156 1 92.19 133 ASN B O 1
ATOM 7262 N N . GLY B 1 134 ? -11.688 -24.781 -44.25 1 93 134 GLY B N 1
ATOM 7263 C CA . GLY B 1 134 ? -10.656 -24.281 -43.344 1 93 134 GLY B CA 1
ATOM 7264 C C . GLY B 1 134 ? -10.641 -22.766 -43.25 1 93 134 GLY B C 1
ATOM 7265 O O . GLY B 1 134 ? -9.75 -22.172 -42.625 1 93 134 GLY B O 1
ATOM 7266 N N . THR B 1 135 ? -11.602 -22.125 -43.844 1 95.31 135 THR B N 1
ATOM 7267 C CA . THR B 1 135 ? -11.695 -20.656 -43.844 1 95.31 135 THR B CA 1
ATOM 7268 C C . THR B 1 135 ? -12.992 -20.203 -43.219 1 95.31 135 THR B C 1
ATOM 7270 O O . THR B 1 135 ? -14.07 -20.688 -43.562 1 95.31 135 THR B O 1
ATOM 7273 N N . PRO B 1 136 ? -12.898 -19.266 -42.312 1 95.75 136 PRO B N 1
ATOM 7274 C CA . PRO B 1 136 ? -14.133 -18.781 -41.688 1 95.75 136 PRO B CA 1
ATOM 7275 C C . PRO B 1 136 ? -14.961 -17.906 -42.625 1 95.75 136 PRO B C 1
ATOM 7277 O O . PRO B 1 136 ? -14.398 -17.125 -43.406 1 95.75 136 PRO B O 1
ATOM 7280 N N . SER B 1 137 ? -16.203 -17.953 -42.469 1 96.31 137 SER B N 1
ATOM 7281 C CA . SER B 1 137 ? -17.125 -17.125 -43.25 1 96.31 137 SER B CA 1
ATOM 7282 C C . SER B 1 137 ? -17.062 -15.664 -42.781 1 96.31 137 SER B C 1
ATOM 7284 O O . SER B 1 137 ? -16.594 -15.383 -41.688 1 96.31 137 SER B O 1
ATOM 7286 N N . GLU B 1 138 ? -17.547 -14.828 -43.656 1 94.88 138 GLU B N 1
ATOM 7287 C CA . GLU B 1 138 ? -17.625 -13.414 -43.312 1 94.88 138 GLU B CA 1
ATOM 7288 C C . GLU B 1 138 ? -18.734 -13.148 -42.281 1 94.88 138 GLU B C 1
ATOM 7290 O O . GLU B 1 138 ? -18.578 -12.297 -41.406 1 94.88 138 GLU B O 1
ATOM 7295 N N . LYS B 1 139 ? -19.781 -13.883 -42.531 1 96.44 139 LYS B N 1
ATOM 7296 C CA . LYS B 1 139 ? -20.875 -13.734 -41.594 1 96.44 139 LYS B CA 1
ATOM 7297 C C . LYS B 1 139 ? -20.516 -14.328 -40.219 1 96.44 139 LYS B C 1
ATOM 7299 O O . LYS B 1 139 ? -20.016 -15.453 -40.156 1 96.44 139 LYS B O 1
ATOM 7304 N N . THR B 1 140 ? -20.734 -13.586 -39.188 1 97.69 140 THR B N 1
ATOM 7305 C CA . THR B 1 140 ? -20.438 -14.039 -37.844 1 97.69 140 THR B CA 1
ATOM 7306 C C . THR B 1 140 ? -21.688 -13.992 -36.969 1 97.69 140 THR B C 1
ATOM 7308 O O . THR B 1 140 ? -22.656 -13.312 -37.281 1 97.69 140 THR B O 1
ATOM 7311 N N . PHE B 1 141 ? -21.734 -14.719 -35.938 1 98.44 141 PHE B N 1
ATOM 7312 C CA . PHE B 1 141 ? -22.828 -14.844 -34.969 1 98.44 141 PHE B CA 1
ATOM 7313 C C . PHE B 1 141 ? -22.328 -14.57 -33.562 1 98.44 141 PHE B C 1
ATOM 7315 O O . PHE B 1 141 ? -21.656 -15.398 -32.969 1 98.44 141 PHE B O 1
ATOM 7322 N N . PRO B 1 142 ? -22.75 -13.453 -33 1 98.44 142 PRO B N 1
ATOM 7323 C CA . PRO B 1 142 ? -22.281 -13.133 -31.656 1 98.44 142 PRO B CA 1
ATOM 7324 C C . PRO B 1 142 ? -22.859 -14.07 -30.594 1 98.44 142 PRO B C 1
ATOM 7326 O O . PRO B 1 142 ? -24.031 -14.453 -30.688 1 98.44 142 PRO B O 1
ATOM 7329 N N . VAL B 1 143 ? -22.094 -14.359 -29.625 1 98.56 143 VAL B N 1
ATOM 7330 C CA . VAL B 1 143 ? -22.516 -15.234 -28.547 1 98.56 143 VAL B CA 1
ATOM 7331 C C . VAL B 1 143 ? -23.047 -14.398 -27.375 1 98.56 143 VAL B C 1
ATOM 7333 O O . VAL B 1 143 ? -22.438 -13.398 -27.016 1 98.56 143 VAL B O 1
ATOM 7336 N N . GLY B 1 144 ? -24.172 -14.812 -26.781 1 98.38 144 GLY B N 1
ATOM 7337 C CA . GLY B 1 144 ? -24.75 -14.164 -25.625 1 98.38 144 GLY B CA 1
ATOM 7338 C C . GLY B 1 144 ? -26.234 -14.445 -25.484 1 98.38 144 GLY B C 1
ATOM 7339 O O . GLY B 1 144 ? -26.891 -14.93 -26.422 1 98.38 144 GLY B O 1
ATOM 7340 N N . PRO B 1 145 ? -26.75 -14.188 -24.297 1 98.06 145 PRO B N 1
ATOM 7341 C CA . PRO B 1 145 ? -28.172 -14.398 -24.078 1 98.06 145 PRO B CA 1
ATOM 7342 C C . PRO B 1 145 ? -29.031 -13.602 -25.062 1 98.06 145 PRO B C 1
ATOM 7344 O O . PRO B 1 145 ? -30.062 -14.094 -25.531 1 98.06 145 PRO B O 1
ATOM 7347 N N . LYS B 1 146 ? -28.578 -12.336 -25.375 1 97.75 146 LYS B N 1
ATOM 7348 C CA . LYS B 1 146 ? -29.297 -11.5 -26.328 1 97.75 146 LYS B CA 1
ATOM 7349 C C . LYS B 1 146 ? -28.688 -11.602 -27.719 1 97.75 146 LYS B C 1
ATOM 7351 O O . LYS B 1 146 ? -29.328 -11.258 -28.719 1 97.75 146 LYS B O 1
ATOM 7356 N N . GLY B 1 147 ? -27.469 -12.016 -27.812 1 97.56 147 GLY B N 1
ATOM 7357 C CA . GLY B 1 147 ? -26.781 -12.188 -29.078 1 97.56 147 GLY B CA 1
ATOM 7358 C C . GLY B 1 147 ? -26.547 -10.875 -29.812 1 97.56 147 GLY B C 1
ATOM 7359 O O . GLY B 1 147 ? -26.625 -10.82 -31.031 1 97.56 147 GLY B O 1
ATOM 7360 N N . ASN B 1 148 ? -26.266 -9.844 -29.047 1 96.75 148 ASN B N 1
ATOM 7361 C CA . ASN B 1 148 ? -26.141 -8.523 -29.656 1 96.75 148 ASN B CA 1
ATOM 7362 C C . ASN B 1 148 ? -24.688 -8.125 -29.844 1 96.75 148 ASN B C 1
ATOM 7364 O O . ASN B 1 148 ? -24.391 -7.035 -30.344 1 96.75 148 ASN B O 1
ATOM 7368 N N . GLY B 1 149 ? -23.812 -8.828 -29.422 1 96.44 149 GLY B N 1
ATOM 7369 C CA . GLY B 1 149 ? -22.406 -8.57 -29.625 1 96.44 149 GLY B CA 1
ATOM 7370 C C . GLY B 1 149 ? -21.781 -7.727 -28.531 1 96.44 149 GLY B C 1
ATOM 7371 O O . GLY B 1 149 ? -20.594 -7.398 -28.578 1 96.44 149 GLY B O 1
ATOM 7372 N N . LEU B 1 150 ? -22.469 -7.461 -27.531 1 96.56 150 LEU B N 1
ATOM 7373 C CA . LEU B 1 150 ? -21.984 -6.574 -26.469 1 96.56 150 LEU B CA 1
ATOM 7374 C C . LEU B 1 150 ? -21.875 -7.32 -25.156 1 96.56 150 LEU B C 1
ATOM 7376 O O . LEU B 1 150 ? -21.438 -6.75 -24.156 1 96.56 150 LEU B O 1
ATOM 7380 N N . GLU B 1 151 ? -22.266 -8.547 -25.156 1 97.81 151 GLU B N 1
ATOM 7381 C CA . GLU B 1 151 ? -22.297 -9.336 -23.922 1 97.81 151 GLU B CA 1
ATOM 7382 C C . GLU B 1 151 ? -21 -10.125 -23.75 1 97.81 151 GLU B C 1
ATOM 7384 O O . GLU B 1 151 ? -20.641 -10.938 -24.594 1 97.81 151 GLU B O 1
ATOM 7389 N N . THR B 1 152 ? -20.312 -9.898 -22.594 1 98.12 152 THR B N 1
ATOM 7390 C CA . THR B 1 152 ? -19.047 -10.602 -22.359 1 98.12 152 THR B CA 1
ATOM 7391 C C . THR B 1 152 ? -19.312 -12.008 -21.844 1 98.12 152 THR B C 1
ATOM 7393 O O . THR B 1 152 ? -20.297 -12.25 -21.141 1 98.12 152 THR B O 1
ATOM 7396 N N . ILE B 1 153 ? -18.438 -12.859 -22.219 1 98.25 153 ILE B N 1
ATOM 7397 C CA . ILE B 1 153 ? -18.516 -14.281 -21.891 1 98.25 153 ILE B CA 1
ATOM 7398 C C . ILE B 1 153 ? -17.312 -14.664 -21.016 1 98.25 153 ILE B C 1
ATOM 7400 O O . ILE B 1 153 ? -16.188 -14.227 -21.281 1 98.25 153 ILE B O 1
ATOM 7404 N N . LEU B 1 154 ? -17.625 -15.453 -19.984 1 98 154 LEU B N 1
ATOM 7405 C CA . LEU B 1 154 ? -16.578 -15.875 -19.062 1 98 154 LEU B CA 1
ATOM 7406 C C . LEU B 1 154 ? -15.984 -17.203 -19.484 1 98 154 LEU B C 1
ATOM 7408 O O . LEU B 1 154 ? -14.805 -17.484 -19.234 1 98 154 LEU B O 1
ATOM 7412 N N . THR B 1 155 ? -16.828 -18.109 -20.016 1 96.94 155 THR B N 1
ATOM 7413 C CA . THR B 1 155 ? -16.391 -19.406 -20.516 1 96.94 155 THR B CA 1
ATOM 7414 C C . THR B 1 155 ? -17.266 -19.859 -21.672 1 96.94 155 THR B C 1
ATOM 7416 O O . THR B 1 155 ? -18.469 -19.562 -21.703 1 96.94 155 THR B O 1
ATOM 7419 N N . PHE B 1 156 ? -16.656 -20.469 -22.609 1 97.88 156 PHE B N 1
ATOM 7420 C CA . PHE B 1 156 ? -17.328 -21.031 -23.781 1 97.88 156 PHE B CA 1
ATOM 7421 C C . PHE B 1 156 ? -16.859 -22.453 -24.062 1 97.88 156 PHE B C 1
ATOM 7423 O O . PHE B 1 156 ? -15.656 -22.734 -24.031 1 97.88 156 PHE B O 1
ATOM 7430 N N . LYS B 1 157 ? -17.797 -23.422 -24.297 1 97.31 157 LYS B N 1
ATOM 7431 C CA . LYS B 1 157 ? -17.453 -24.797 -24.609 1 97.31 157 LYS B CA 1
ATOM 7432 C C . LYS B 1 157 ? -18.391 -25.375 -25.656 1 97.31 157 LYS B C 1
ATOM 7434 O O . LYS B 1 157 ? -19.609 -25.391 -25.453 1 97.31 157 LYS B O 1
ATOM 7439 N N . TRP B 1 158 ? -17.797 -25.969 -26.75 1 97.56 158 TRP B N 1
ATOM 7440 C CA . TRP B 1 158 ? -18.578 -26.719 -27.734 1 97.56 158 TRP B CA 1
ATOM 7441 C C . TRP B 1 158 ? -19.031 -28.047 -27.156 1 97.56 158 TRP B C 1
ATOM 7443 O O . TRP B 1 158 ? -18.344 -28.641 -26.328 1 97.56 158 TRP B O 1
ATOM 7453 N N . ASN B 1 159 ? -20.234 -28.469 -27.609 1 97.81 159 ASN B N 1
ATOM 7454 C CA . ASN B 1 159 ? -20.547 -29.891 -27.453 1 97.81 159 ASN B CA 1
ATOM 7455 C C . ASN B 1 159 ? -19.484 -30.766 -28.094 1 97.81 159 ASN B C 1
ATOM 7457 O O . ASN B 1 159 ? -19.141 -30.578 -29.266 1 97.81 159 ASN B O 1
ATOM 7461 N N . PRO B 1 160 ? -18.922 -31.781 -27.359 1 95.31 160 PRO B N 1
ATOM 7462 C CA . PRO B 1 160 ? -17.828 -32.594 -27.891 1 95.31 160 PRO B CA 1
ATOM 7463 C C . PRO B 1 160 ? -18.297 -33.625 -28.922 1 95.31 160 PRO B C 1
ATOM 7465 O O . PRO B 1 160 ? -17.484 -34.219 -29.609 1 95.31 160 PRO B O 1
ATOM 7468 N N . SER B 1 161 ? -19.562 -33.812 -29.016 1 93.81 161 SER B N 1
ATOM 7469 C CA . SER B 1 161 ? -20.078 -34.75 -30.016 1 93.81 161 SER B CA 1
ATOM 7470 C C . SER B 1 161 ? -19.859 -34.219 -31.438 1 93.81 161 SER B C 1
ATOM 7472 O O . SER B 1 161 ? -20.156 -33.062 -31.719 1 93.81 161 SER B O 1
ATOM 7474 N N . THR B 1 162 ? -19.406 -35.062 -32.312 1 91.94 162 THR B N 1
ATOM 7475 C CA . THR B 1 162 ? -19.094 -34.656 -33.688 1 91.94 162 THR B CA 1
ATOM 7476 C C . THR B 1 162 ? -20.359 -34.5 -34.531 1 91.94 162 THR B C 1
ATOM 7478 O O . THR B 1 162 ? -20.297 -34.062 -35.656 1 91.94 162 THR B O 1
ATOM 7481 N N . ASN B 1 163 ? -21.375 -34.812 -33.938 1 91.25 163 ASN B N 1
ATOM 7482 C CA . ASN B 1 163 ? -22.625 -34.688 -34.688 1 91.25 163 ASN B CA 1
ATOM 7483 C C . ASN B 1 163 ? -23.453 -33.5 -34.188 1 91.25 163 ASN B C 1
ATOM 7485 O O . ASN B 1 163 ? -24.625 -33.344 -34.531 1 91.25 163 ASN B O 1
ATOM 7489 N N . ARG B 1 164 ? -22.875 -32.719 -33.375 1 94.25 164 ARG B N 1
ATOM 7490 C CA . ARG B 1 164 ? -23.625 -31.609 -32.781 1 94.25 164 ARG B CA 1
ATOM 7491 C C . ARG B 1 164 ? -22.906 -30.281 -32.969 1 94.25 164 ARG B C 1
ATOM 7493 O O . ARG B 1 164 ? -21.688 -30.25 -33.156 1 94.25 164 ARG B O 1
ATOM 7500 N N . ASN B 1 165 ? -23.734 -29.219 -32.875 1 96 165 ASN B N 1
ATOM 7501 C CA . ASN B 1 165 ? -23.203 -27.875 -33 1 96 165 ASN B CA 1
ATOM 7502 C C . ASN B 1 165 ? -23.484 -27.016 -31.781 1 96 165 ASN B C 1
ATOM 7504 O O . ASN B 1 165 ? -23.109 -25.859 -31.719 1 96 165 ASN B O 1
ATOM 7508 N N . ASP B 1 166 ? -24.219 -27.594 -30.875 1 97.62 166 ASP B N 1
ATOM 7509 C CA . ASP B 1 166 ? -24.625 -26.828 -29.703 1 97.62 166 ASP B CA 1
ATOM 7510 C C . ASP B 1 166 ? -23.438 -26.547 -28.781 1 97.62 166 ASP B C 1
ATOM 7512 O O . ASP B 1 166 ? -22.375 -27.156 -28.938 1 97.62 166 ASP B O 1
ATOM 7516 N N . PHE B 1 167 ? -23.578 -25.578 -27.938 1 98.44 167 PHE B N 1
ATOM 7517 C CA . PHE B 1 167 ? -22.516 -25.141 -27.031 1 98.44 167 PHE B CA 1
ATOM 7518 C C . PHE B 1 167 ? -23.109 -24.531 -25.766 1 98.44 167 PHE B C 1
ATOM 7520 O O . PHE B 1 167 ? -24.312 -24.312 -25.672 1 98.44 167 PHE B O 1
ATOM 7527 N N . VAL B 1 168 ? -22.25 -24.359 -24.766 1 98.5 168 VAL B N 1
ATOM 7528 C CA . VAL B 1 168 ? -22.609 -23.672 -23.531 1 98.5 168 VAL B CA 1
ATOM 7529 C C . VAL B 1 168 ? -21.656 -22.5 -23.297 1 98.5 168 VAL B C 1
ATOM 7531 O O . VAL B 1 168 ? -20.531 -22.5 -23.812 1 98.5 168 VAL B O 1
ATOM 7534 N N . PHE B 1 169 ? -22.141 -21.531 -22.641 1 98.69 169 PHE B N 1
ATOM 7535 C CA . PHE B 1 169 ? -21.328 -20.391 -22.25 1 98.69 169 PHE B CA 1
ATOM 7536 C C . PHE B 1 169 ? -21.797 -19.828 -20.906 1 98.69 169 PHE B C 1
ATOM 7538 O O . PHE B 1 169 ? -22.875 -20.188 -20.422 1 98.69 169 PHE B O 1
ATOM 7545 N N . VAL B 1 170 ? -20.922 -19.047 -20.281 1 98.75 170 VAL B N 1
ATOM 7546 C CA . VAL B 1 170 ? -21.266 -18.391 -19.016 1 98.75 170 VAL B CA 1
ATOM 7547 C C . VAL B 1 170 ? -21.25 -16.875 -19.188 1 98.75 170 VAL B C 1
ATOM 7549 O O . VAL B 1 170 ? -20.266 -16.312 -19.672 1 98.75 170 VAL B O 1
ATOM 7552 N N . HIS B 1 171 ? -22.281 -16.281 -18.906 1 98.5 171 HIS B N 1
ATOM 7553 C CA . HIS B 1 171 ? -22.438 -14.836 -18.891 1 98.5 171 HIS B CA 1
ATOM 7554 C C . HIS B 1 171 ? -23.016 -14.359 -17.562 1 98.5 171 HIS B C 1
ATOM 7556 O O . HIS B 1 171 ? -23.969 -14.938 -17.047 1 98.5 171 HIS B O 1
ATOM 7562 N N . ASP B 1 172 ? -22.391 -13.398 -16.969 1 97.88 172 ASP B N 1
ATOM 7563 C CA . ASP B 1 172 ? -22.797 -12.852 -15.68 1 97.88 172 ASP B CA 1
ATOM 7564 C C . ASP B 1 172 ? -22.938 -13.961 -14.641 1 97.88 172 ASP B C 1
ATOM 7566 O O . ASP B 1 172 ? -23.922 -13.977 -13.883 1 97.88 172 ASP B O 1
ATOM 7570 N N . TYR B 1 173 ? -22.141 -14.914 -14.773 1 98.31 173 TYR B N 1
ATOM 7571 C CA . TYR B 1 173 ? -21.953 -16 -13.82 1 98.31 173 TYR B CA 1
ATOM 7572 C C . TYR B 1 173 ? -23.141 -16.969 -13.844 1 98.31 173 TYR B C 1
ATOM 7574 O O . TYR B 1 173 ? -23.422 -17.625 -12.844 1 98.31 173 TYR B O 1
ATOM 7582 N N . ASN B 1 174 ? -23.828 -17 -14.914 1 98.75 174 ASN B N 1
ATOM 7583 C CA . ASN B 1 174 ? -24.859 -17.984 -15.203 1 98.75 174 ASN B CA 1
ATOM 7584 C C . ASN B 1 174 ? -24.547 -18.781 -16.453 1 98.75 174 ASN B C 1
ATOM 7586 O O . ASN B 1 174 ? -24 -18.25 -17.422 1 98.75 174 ASN B O 1
ATOM 7590 N N . ILE B 1 175 ? -24.984 -20.047 -16.422 1 98.81 175 ILE B N 1
ATOM 7591 C CA . ILE B 1 175 ? -24.703 -20.938 -17.547 1 98.81 175 ILE B CA 1
ATOM 7592 C C . ILE B 1 175 ? -25.844 -20.859 -18.547 1 98.81 175 ILE B C 1
ATOM 7594 O O . ILE B 1 175 ? -27.016 -20.844 -18.172 1 98.81 175 ILE B O 1
ATOM 7598 N N . TYR B 1 176 ? -25.516 -20.781 -19.797 1 98.75 176 TYR B N 1
ATOM 7599 C CA . TYR B 1 176 ? -26.453 -20.797 -20.906 1 98.75 176 TYR B CA 1
ATOM 7600 C C . TYR B 1 176 ? -26.141 -21.906 -21.891 1 98.75 176 TYR B C 1
ATOM 7602 O O . TYR B 1 176 ? -24.969 -22.281 -22.062 1 98.75 176 TYR B O 1
ATOM 7610 N N . TYR B 1 177 ? -27.188 -22.438 -22.453 1 98.62 177 TYR B N 1
ATOM 7611 C CA . TYR B 1 177 ? -27.094 -23.484 -23.469 1 98.62 177 TYR B CA 1
ATOM 7612 C C . TYR B 1 177 ? -27.766 -23.031 -24.766 1 98.62 177 TYR B C 1
ATOM 7614 O O . TYR B 1 177 ? -28.906 -22.578 -24.766 1 98.62 177 TYR B O 1
ATOM 7622 N N . GLN B 1 178 ? -26.984 -23.156 -25.859 1 98.38 178 GLN B N 1
ATOM 7623 C CA . GLN B 1 178 ? -27.547 -22.797 -27.156 1 98.38 178 GLN B CA 1
ATOM 7624 C C . GLN B 1 178 ? -27.422 -23.938 -28.156 1 98.38 178 GLN B C 1
ATOM 7626 O O . GLN B 1 178 ? -26.344 -24.5 -28.312 1 98.38 178 GLN B O 1
ATOM 7631 N N . VAL B 1 179 ? -28.469 -24.172 -28.891 1 97.44 179 VAL B N 1
ATOM 7632 C CA . VAL B 1 179 ? -28.531 -25.328 -29.766 1 97.44 179 VAL B CA 1
ATOM 7633 C C . VAL B 1 179 ? -27.891 -24.984 -31.109 1 97.44 179 VAL B C 1
ATOM 7635 O O . VAL B 1 179 ? -27.125 -25.781 -31.672 1 97.44 179 VAL B O 1
ATOM 7638 N N . ASP B 1 180 ? -28.25 -23.828 -31.625 1 97.62 180 ASP B N 1
ATOM 7639 C CA . ASP B 1 180 ? -27.859 -23.438 -32.969 1 97.62 180 ASP B CA 1
ATOM 7640 C C . ASP B 1 180 ? -26.984 -22.188 -32.969 1 97.62 180 ASP B C 1
ATOM 7642 O O . ASP B 1 180 ? -27.453 -21.094 -32.625 1 97.62 180 ASP B O 1
ATOM 7646 N N . PRO B 1 181 ? -25.75 -22.328 -33.406 1 98.19 181 PRO B N 1
ATOM 7647 C CA . PRO B 1 181 ? -24.891 -21.156 -33.406 1 98.19 181 PRO B CA 1
ATOM 7648 C C . PRO B 1 181 ? -25.391 -20.047 -34.344 1 98.19 181 PRO B C 1
ATOM 7650 O O . PRO B 1 181 ? -25.047 -18.891 -34.156 1 98.19 181 PRO B O 1
ATOM 7653 N N . GLU B 1 182 ? -26.156 -20.344 -35.25 1 98 182 GLU B N 1
ATOM 7654 C CA . GLU B 1 182 ? -26.594 -19.375 -36.25 1 98 182 GLU B CA 1
ATOM 7655 C C . GLU B 1 182 ? -27.859 -18.656 -35.812 1 98 182 GLU B C 1
ATOM 7657 O O . GLU B 1 182 ? -28.406 -17.828 -36.531 1 98 182 GLU B O 1
ATOM 7662 N N . LYS B 1 183 ? -28.312 -18.891 -34.688 1 97.94 183 LYS B N 1
ATOM 7663 C CA . LYS B 1 183 ? -29.469 -18.219 -34.125 1 97.94 183 LYS B CA 1
ATOM 7664 C C . LYS B 1 183 ? -29.125 -17.516 -32.812 1 97.94 183 LYS B C 1
ATOM 7666 O O . LYS B 1 183 ? -29.609 -17.891 -31.75 1 97.94 183 LYS B O 1
ATOM 7671 N N . PRO B 1 184 ? -28.391 -16.469 -32.969 1 97.38 184 PRO B N 1
ATOM 7672 C CA . PRO B 1 184 ? -28.047 -15.711 -31.766 1 97.38 184 PRO B CA 1
ATOM 7673 C C . PRO B 1 184 ? -29.266 -15.305 -30.953 1 97.38 184 PRO B C 1
ATOM 7675 O O . PRO B 1 184 ? -30.328 -15.008 -31.516 1 97.38 184 PRO B O 1
ATOM 7678 N N . GLY B 1 185 ? -29.125 -15.297 -29.594 1 97 185 GLY B N 1
ATOM 7679 C CA . GLY B 1 185 ? -30.172 -14.828 -28.703 1 97 185 GLY B CA 1
ATOM 7680 C C . GLY B 1 185 ? -31.156 -15.914 -28.328 1 97 185 GLY B C 1
ATOM 7681 O O . GLY B 1 185 ? -32.156 -15.648 -27.672 1 97 185 GLY B O 1
ATOM 7682 N N . THR B 1 186 ? -30.906 -17.109 -28.719 1 97.5 186 THR B N 1
ATOM 7683 C CA . THR B 1 186 ? -31.859 -18.188 -28.469 1 97.5 186 THR B CA 1
ATOM 7684 C C . THR B 1 186 ? -31.375 -19.094 -27.344 1 97.5 186 THR B C 1
ATOM 7686 O O . THR B 1 186 ? -31.922 -20.172 -27.109 1 97.5 186 THR B O 1
ATOM 7689 N N . ALA B 1 187 ? -30.391 -18.703 -26.688 1 98.06 187 ALA B N 1
ATOM 7690 C CA . ALA B 1 187 ? -29.797 -19.547 -25.641 1 98.06 187 ALA B CA 1
ATOM 7691 C C . ALA B 1 187 ? -30.75 -19.75 -24.484 1 98.06 187 ALA B C 1
ATOM 7693 O O . ALA B 1 187 ? -31.469 -18.828 -24.094 1 98.06 187 ALA B O 1
ATOM 7694 N N . ARG B 1 188 ? -30.797 -20.875 -23.984 1 97.44 188 ARG B N 1
ATOM 7695 C CA . ARG B 1 188 ? -31.547 -21.219 -22.781 1 97.44 188 ARG B CA 1
ATOM 7696 C C . ARG B 1 188 ? -30.703 -21.016 -21.531 1 97.44 188 ARG B C 1
ATOM 7698 O O . ARG B 1 188 ? -29.578 -21.547 -21.438 1 97.44 188 ARG B O 1
ATOM 7705 N N . GLN B 1 189 ? -31.25 -20.328 -20.578 1 98.06 189 GLN B N 1
ATOM 7706 C CA . GLN B 1 189 ? -30.547 -20.141 -19.312 1 98.06 189 GLN B CA 1
ATOM 7707 C C . GLN B 1 189 ? -30.719 -21.344 -18.391 1 98.06 189 GLN B C 1
ATOM 7709 O O . GLN B 1 189 ? -31.828 -21.766 -18.125 1 98.06 189 GLN B O 1
ATOM 7714 N N . LEU B 1 190 ? -29.625 -21.875 -17.922 1 98.19 190 LEU B N 1
ATOM 7715 C CA . LEU B 1 190 ? -29.656 -23.078 -17.094 1 98.19 190 LEU B CA 1
ATOM 7716 C C . LEU B 1 190 ? -29.625 -22.734 -15.617 1 98.19 190 LEU B C 1
ATOM 7718 O O . LEU B 1 190 ? -30.125 -23.484 -14.781 1 98.19 190 LEU B O 1
ATOM 7722 N N . THR B 1 191 ? -28.938 -21.688 -15.242 1 98.25 191 THR B N 1
ATOM 7723 C CA . THR B 1 191 ? -28.844 -21.219 -13.859 1 98.25 191 THR B CA 1
ATOM 7724 C C . THR B 1 191 ? -29.312 -19.766 -13.75 1 98.25 191 THR B C 1
ATOM 7726 O O . THR B 1 191 ? -29.172 -18.984 -14.703 1 98.25 191 THR B O 1
ATOM 7729 N N . ASN B 1 192 ? -29.812 -19.234 -12.555 1 95.75 192 ASN B N 1
ATOM 7730 C CA . ASN B 1 192 ? -30.531 -17.969 -12.555 1 95.75 192 ASN B CA 1
ATOM 7731 C C . ASN B 1 192 ? -30.016 -17.031 -11.461 1 95.75 192 ASN B C 1
ATOM 7733 O O . ASN B 1 192 ? -30.266 -15.82 -11.508 1 95.75 192 ASN B O 1
ATOM 7737 N N . ASP B 1 193 ? -29.359 -17.484 -10.492 1 97.06 193 ASP B N 1
ATOM 7738 C CA . ASP B 1 193 ? -29.016 -16.609 -9.375 1 97.06 193 ASP B CA 1
ATOM 7739 C C . ASP B 1 193 ? -27.5 -16.359 -9.328 1 97.06 193 ASP B C 1
ATOM 7741 O O . ASP B 1 193 ? -26.969 -15.977 -8.289 1 97.06 193 ASP B O 1
ATOM 7745 N N . GLY B 1 194 ? -26.906 -16.5 -10.477 1 98 194 GLY B N 1
ATOM 7746 C CA . GLY B 1 194 ? -25.469 -16.312 -10.539 1 98 194 GLY B CA 1
ATOM 7747 C C . GLY B 1 194 ? -25.047 -14.867 -10.297 1 98 194 GLY B C 1
ATOM 7748 O O . GLY B 1 194 ? -25.75 -13.938 -10.688 1 98 194 GLY B O 1
ATOM 7749 N N . GLY B 1 195 ? -23.906 -14.688 -9.633 1 97.44 195 GLY B N 1
ATOM 7750 C CA . GLY B 1 195 ? -23.25 -13.422 -9.367 1 97.44 195 GLY B CA 1
ATOM 7751 C C . GLY B 1 195 ? -21.781 -13.586 -8.992 1 97.44 195 GLY B C 1
ATOM 7752 O O . GLY B 1 195 ? -21.281 -14.703 -8.914 1 97.44 195 GLY B O 1
ATOM 7753 N N . TYR B 1 196 ? -21.172 -12.422 -8.742 1 96.69 196 TYR B N 1
ATOM 7754 C CA . TYR B 1 196 ? -19.734 -12.422 -8.484 1 96.69 196 TYR B CA 1
ATOM 7755 C C . TYR B 1 196 ? -19.406 -13.305 -7.293 1 96.69 196 TYR B C 1
ATOM 7757 O O . TYR B 1 196 ? -18.375 -13.992 -7.293 1 96.69 196 TYR B O 1
ATOM 7765 N N . LEU B 1 197 ? -20.281 -13.328 -6.293 1 97.88 197 LEU B N 1
ATOM 7766 C CA . LEU B 1 197 ? -19.984 -14.094 -5.086 1 97.88 197 LEU B CA 1
ATOM 7767 C C . LEU B 1 197 ? -20.719 -15.438 -5.109 1 97.88 197 LEU B C 1
ATOM 7769 O O . LEU B 1 197 ? -20.656 -16.203 -4.141 1 97.88 197 LEU B O 1
ATOM 7773 N N . LEU B 1 198 ? -21.516 -15.695 -6.113 1 98.44 198 LEU B N 1
ATOM 7774 C CA . LEU B 1 198 ? -22.188 -16.969 -6.375 1 98.44 198 LEU B CA 1
ATOM 7775 C C . LEU B 1 198 ? -22.062 -17.359 -7.844 1 98.44 198 LEU B C 1
ATOM 7777 O O . LEU B 1 198 ? -22.875 -16.953 -8.664 1 98.44 198 LEU B O 1
ATOM 7781 N N . ARG B 1 199 ? -21.156 -18.25 -8.117 1 98.44 199 ARG B N 1
ATOM 7782 C CA . ARG B 1 199 ? -20.734 -18.469 -9.5 1 98.44 199 ARG B CA 1
ATOM 7783 C C . ARG B 1 199 ? -21.125 -19.875 -9.961 1 98.44 199 ARG B C 1
ATOM 7785 O O . ARG B 1 199 ? -21.016 -20.828 -9.203 1 98.44 199 ARG B O 1
ATOM 7792 N N . TYR B 1 200 ? -21.484 -19.938 -11.219 1 98.69 200 TYR B N 1
ATOM 7793 C CA . TYR B 1 200 ? -21.75 -21.219 -11.828 1 98.69 200 TYR B CA 1
ATOM 7794 C C . TYR B 1 200 ? -20.797 -21.484 -12.992 1 98.69 200 TYR B C 1
ATOM 7796 O O . TYR B 1 200 ? -20.734 -20.688 -13.93 1 98.69 200 TYR B O 1
ATOM 7804 N N . GLY B 1 201 ? -20.078 -22.531 -12.938 1 98.5 201 GLY B N 1
ATOM 7805 C CA . GLY B 1 201 ? -19.297 -23 -14.062 1 98.5 201 GLY B CA 1
ATOM 7806 C C . GLY B 1 201 ? -18 -22.234 -14.25 1 98.5 201 GLY B C 1
ATOM 7807 O O . GLY B 1 201 ? -17.219 -22.547 -15.156 1 98.5 201 GLY B O 1
ATOM 7808 N N . VAL B 1 202 ? -17.766 -21.266 -13.5 1 98.38 202 VAL B N 1
ATOM 7809 C CA . VAL B 1 202 ? -16.516 -20.516 -13.469 1 98.38 202 VAL B CA 1
ATOM 7810 C C . VAL B 1 202 ? -15.984 -20.438 -12.039 1 98.38 202 VAL B C 1
ATOM 7812 O O . VAL B 1 202 ? -16.719 -20.078 -11.117 1 98.38 202 VAL B O 1
ATOM 7815 N N . PRO B 1 203 ? -14.742 -20.734 -11.867 1 98.19 203 PRO B N 1
ATOM 7816 C CA . PRO B 1 203 ? -14.234 -20.828 -10.5 1 98.19 203 PRO B CA 1
ATOM 7817 C C . PRO B 1 203 ? -14 -19.453 -9.867 1 98.19 203 PRO B C 1
ATOM 7819 O O . PRO B 1 203 ? -13.852 -18.453 -10.578 1 98.19 203 PRO B O 1
ATOM 7822 N N . ASP B 1 204 ? -14.109 -19.438 -8.516 1 97.88 204 ASP B N 1
ATOM 7823 C CA . ASP B 1 204 ? -13.602 -18.297 -7.754 1 97.88 204 ASP B CA 1
ATOM 7824 C C . ASP B 1 204 ? -12.07 -18.312 -7.707 1 97.88 204 ASP B C 1
ATOM 7826 O O . ASP B 1 204 ? -11.43 -19.125 -8.375 1 97.88 204 ASP B O 1
ATOM 7830 N N . TRP B 1 205 ? -11.531 -17.312 -7 1 97.5 205 TRP B N 1
ATOM 7831 C CA . TRP B 1 205 ? -10.078 -17.188 -7.004 1 97.5 205 TRP B CA 1
ATOM 7832 C C . TRP B 1 205 ? -9.414 -18.438 -6.449 1 97.5 205 TRP B C 1
ATOM 7834 O O . TRP B 1 205 ? -8.469 -18.969 -7.043 1 97.5 205 TRP B O 1
ATOM 7844 N N . LEU B 1 206 ? -9.852 -18.938 -5.309 1 98 206 LEU B N 1
ATOM 7845 C CA . LEU B 1 206 ? -9.203 -20.062 -4.645 1 98 206 LEU B CA 1
ATOM 7846 C C . LEU B 1 206 ? -9.148 -21.281 -5.562 1 98 206 LEU B C 1
ATOM 7848 O O . LEU B 1 206 ? -8.094 -21.891 -5.73 1 98 206 LEU B O 1
ATOM 7852 N N . TYR B 1 207 ? -10.289 -21.609 -6.156 1 98.06 207 TYR B N 1
ATOM 7853 C CA . TYR B 1 207 ? -10.352 -22.812 -6.996 1 98.06 207 TYR B CA 1
ATOM 7854 C C . TYR B 1 207 ? -9.547 -22.625 -8.273 1 98.06 207 TYR B C 1
ATOM 7856 O O . TYR B 1 207 ? -8.891 -23.547 -8.742 1 98.06 207 TYR B O 1
ATOM 7864 N N . GLU B 1 208 ? -9.648 -21.469 -8.812 1 97.69 208 GLU B N 1
ATOM 7865 C CA . GLU B 1 208 ? -8.875 -21.219 -10.023 1 97.69 208 GLU B CA 1
ATOM 7866 C C . GLU B 1 208 ? -7.379 -21.359 -9.773 1 97.69 208 GLU B C 1
ATOM 7868 O O . GLU B 1 208 ? -6.656 -21.938 -10.586 1 97.69 208 GLU B O 1
ATOM 7873 N N . GLU B 1 209 ? -6.969 -20.906 -8.664 1 96.62 209 GLU B N 1
ATOM 7874 C CA . GLU B 1 209 ? -5.543 -20.812 -8.367 1 96.62 209 GLU B CA 1
ATOM 7875 C C . GLU B 1 209 ? -5.02 -22.141 -7.801 1 96.62 209 GLU B C 1
ATOM 7877 O O . GLU B 1 209 ? -3.955 -22.609 -8.203 1 96.62 209 GLU B O 1
ATOM 7882 N N . GLU B 1 210 ? -5.785 -22.75 -6.941 1 97.5 210 GLU B N 1
ATOM 7883 C CA . GLU B 1 210 ? -5.18 -23.781 -6.105 1 97.5 210 GLU B CA 1
ATOM 7884 C C . GLU B 1 210 ? -5.711 -25.156 -6.461 1 97.5 210 GLU B C 1
ATOM 7886 O O . GLU B 1 210 ? -5.094 -26.172 -6.137 1 97.5 210 GLU B O 1
ATOM 7891 N N . ILE B 1 211 ? -6.863 -25.188 -7.105 1 98.06 211 ILE B N 1
ATOM 7892 C CA . ILE B 1 211 ? -7.5 -26.5 -7.23 1 98.06 211 ILE B CA 1
ATOM 7893 C C . ILE B 1 211 ? -7.586 -26.891 -8.703 1 98.06 211 ILE B C 1
ATOM 7895 O O . ILE B 1 211 ? -6.984 -27.875 -9.125 1 98.06 211 ILE B O 1
ATOM 7899 N N . LEU B 1 212 ? -8.172 -25.969 -9.477 1 97.75 212 LEU B N 1
ATOM 7900 C CA . LEU B 1 212 ? -8.477 -26.359 -10.844 1 97.75 212 LEU B CA 1
ATOM 7901 C C . LEU B 1 212 ? -7.418 -25.844 -11.805 1 97.75 212 LEU B C 1
ATOM 7903 O O . LEU B 1 212 ? -7.297 -26.344 -12.93 1 97.75 212 LEU B O 1
ATOM 7907 N N . SER B 1 213 ? -6.688 -24.797 -11.398 1 96.06 213 SER B N 1
ATOM 7908 C CA . SER B 1 213 ? -5.754 -24.141 -12.305 1 96.06 213 SER B CA 1
ATOM 7909 C C . SER B 1 213 ? -6.395 -23.875 -13.664 1 96.06 213 SER B C 1
ATOM 7911 O O . SER B 1 213 ? -5.797 -24.172 -14.703 1 96.06 213 SER B O 1
ATOM 7913 N N . SER B 1 214 ? -7.566 -23.438 -13.625 1 96.06 214 SER B N 1
ATOM 7914 C CA . SER B 1 214 ? -8.375 -23.188 -14.82 1 96.06 214 SER B CA 1
ATOM 7915 C C . SER B 1 214 ? -9.461 -22.141 -14.547 1 96.06 214 SER B C 1
ATOM 7917 O O . SER B 1 214 ? -9.914 -22 -13.406 1 96.06 214 SER B O 1
ATOM 7919 N N . GLY B 1 215 ? -9.852 -21.547 -15.625 1 96.75 215 GLY B N 1
ATOM 7920 C CA . GLY B 1 215 ? -10.938 -20.578 -15.523 1 96.75 215 GLY B CA 1
ATOM 7921 C C . GLY B 1 215 ? -12.297 -21.188 -15.789 1 96.75 215 GLY B C 1
ATOM 7922 O O . GLY B 1 215 ? -13.305 -20.469 -15.812 1 96.75 215 GLY B O 1
ATOM 7923 N N . THR B 1 216 ? -12.328 -22.484 -15.977 1 97.06 216 THR B N 1
ATOM 7924 C CA . THR B 1 216 ? -13.586 -23.156 -16.281 1 97.06 216 THR B CA 1
ATOM 7925 C C . THR B 1 216 ? -13.844 -24.297 -15.297 1 97.06 216 THR B C 1
ATOM 7927 O O . THR B 1 216 ? -12.914 -25 -14.891 1 97.06 216 THR B O 1
ATOM 7930 N N . ALA B 1 217 ? -15.078 -24.406 -14.922 1 98.56 217 ALA B N 1
ATOM 7931 C CA . ALA B 1 217 ? -15.531 -25.516 -14.078 1 98.56 217 ALA B CA 1
ATOM 7932 C C . ALA B 1 217 ? -16.766 -26.188 -14.68 1 98.56 217 ALA B C 1
ATOM 7934 O O . ALA B 1 217 ? -17.766 -26.391 -13.992 1 98.56 217 ALA B O 1
ATOM 7935 N N . ILE B 1 218 ? -16.688 -26.438 -15.984 1 98.5 218 ILE B N 1
ATOM 7936 C CA . ILE B 1 218 ? -17.703 -27.141 -16.75 1 98.5 218 ILE B CA 1
ATOM 7937 C C . ILE B 1 218 ? -17.062 -28.344 -17.469 1 98.5 218 ILE B C 1
ATOM 7939 O O . ILE B 1 218 ? -16.047 -28.188 -18.141 1 98.5 218 ILE B O 1
ATOM 7943 N N . TRP B 1 219 ? -17.703 -29.5 -17.328 1 98.06 219 TRP B N 1
ATOM 7944 C CA . TRP B 1 219 ? -17.219 -30.719 -17.969 1 98.06 219 TRP B CA 1
ATOM 7945 C C . TRP B 1 219 ? -18.328 -31.344 -18.828 1 98.06 219 TRP B C 1
ATOM 7947 O O . TRP B 1 219 ? -19.328 -31.828 -18.281 1 98.06 219 TRP B O 1
ATOM 7957 N N . TRP B 1 220 ? -18.094 -31.328 -20.125 1 96.62 220 TRP B N 1
ATOM 7958 C CA . TRP B 1 220 ? -19.031 -31.906 -21.094 1 96.62 220 TRP B CA 1
ATOM 7959 C C . TRP B 1 220 ? -18.734 -33.375 -21.328 1 96.62 220 TRP B C 1
ATOM 7961 O O . TRP B 1 220 ? -17.578 -33.781 -21.531 1 96.62 220 TRP B O 1
ATOM 7971 N N . ALA B 1 221 ? -19.781 -34.219 -21.219 1 95.94 221 ALA B N 1
ATOM 7972 C CA . ALA B 1 221 ? -19.609 -35.625 -21.516 1 95.94 221 ALA B CA 1
ATOM 7973 C C . ALA B 1 221 ? -19.344 -35.844 -23 1 95.94 221 ALA B C 1
ATOM 7975 O O . ALA B 1 221 ? -19.906 -35.156 -23.844 1 95.94 221 ALA B O 1
ATOM 7976 N N . ASP B 1 222 ? -18.578 -36.844 -23.359 1 91.94 222 ASP B N 1
ATOM 7977 C CA . ASP B 1 222 ? -18.203 -37.094 -24.75 1 91.94 222 ASP B CA 1
ATOM 7978 C C . ASP B 1 222 ? -19.438 -37.406 -25.594 1 91.94 222 ASP B C 1
ATOM 7980 O O . ASP B 1 222 ? -19.469 -37.125 -26.781 1 91.94 222 ASP B O 1
ATOM 7984 N N . SER B 1 223 ? -20.422 -38 -24.938 1 92.5 223 SER B N 1
ATOM 7985 C CA . SER B 1 223 ? -21.656 -38.312 -25.641 1 92.5 223 SER B CA 1
ATOM 7986 C C . SER B 1 223 ? -22.391 -37.062 -26.078 1 92.5 223 SER B C 1
ATOM 7988 O O . SER B 1 223 ? -23.25 -37.094 -26.953 1 92.5 223 SER B O 1
ATOM 7990 N N . GLY B 1 224 ? -22.062 -36.031 -25.375 1 95.75 224 GLY B N 1
ATOM 7991 C CA . GLY B 1 224 ? -22.734 -34.75 -25.641 1 95.75 224 GLY B CA 1
ATOM 7992 C C . GLY B 1 224 ? -24.078 -34.625 -24.953 1 95.75 224 GLY B C 1
ATOM 7993 O O . GLY B 1 224 ? -24.828 -33.688 -25.219 1 95.75 224 GLY B O 1
ATOM 7994 N N . GLN B 1 225 ? -24.312 -35.469 -24.047 1 95.06 225 GLN B N 1
ATOM 7995 C CA . GLN B 1 225 ? -25.672 -35.531 -23.516 1 95.06 225 GLN B CA 1
ATOM 7996 C C . GLN B 1 225 ? -25.734 -34.969 -22.094 1 95.06 225 GLN B C 1
ATOM 7998 O O . GLN B 1 225 ? -26.828 -34.75 -21.562 1 95.06 225 GLN B O 1
ATOM 8003 N N . ARG B 1 226 ? -24.594 -34.781 -21.5 1 96.06 226 ARG B N 1
ATOM 8004 C CA . ARG B 1 226 ? -24.562 -34.312 -20.109 1 96.06 226 ARG B CA 1
ATOM 8005 C C . ARG B 1 226 ? -23.438 -33.312 -19.891 1 96.06 226 ARG B C 1
ATOM 8007 O O . ARG B 1 226 ? -22.391 -33.406 -20.531 1 96.06 226 ARG B O 1
ATOM 8014 N N . ILE B 1 227 ? -23.719 -32.438 -18.938 1 97.75 227 ILE B N 1
ATOM 8015 C CA . ILE B 1 227 ? -22.672 -31.531 -18.469 1 97.75 227 ILE B CA 1
ATOM 8016 C C . ILE B 1 227 ? -22.609 -31.578 -16.938 1 97.75 227 ILE B C 1
ATOM 8018 O O . ILE B 1 227 ? -23.641 -31.656 -16.266 1 97.75 227 ILE B O 1
ATOM 8022 N N . ALA B 1 228 ? -21.391 -31.656 -16.422 1 98.62 228 ALA B N 1
ATOM 8023 C CA . ALA B 1 228 ? -21.172 -31.406 -14.992 1 98.62 228 ALA B CA 1
ATOM 8024 C C . ALA B 1 228 ? -20.609 -30.016 -14.766 1 98.62 228 ALA B C 1
ATOM 8026 O O . ALA B 1 228 ? -19.828 -29.516 -15.578 1 98.62 228 ALA B O 1
ATOM 8027 N N . TYR B 1 229 ? -21.016 -29.328 -13.766 1 98.69 229 TYR B N 1
ATOM 8028 C CA . TYR B 1 229 ? -20.438 -28.031 -13.406 1 98.69 229 TYR B CA 1
ATOM 8029 C C . TYR B 1 229 ? -20.453 -27.828 -11.898 1 98.69 229 TYR B C 1
ATOM 8031 O O . TYR B 1 229 ? -21.188 -28.516 -11.18 1 98.69 229 TYR B O 1
ATOM 8039 N N . ILE B 1 230 ? -19.656 -26.906 -11.422 1 98.69 230 ILE B N 1
ATOM 8040 C CA . ILE B 1 230 ? -19.578 -26.609 -10 1 98.69 230 ILE B CA 1
ATOM 8041 C C . ILE B 1 230 ? -20.172 -25.234 -9.734 1 98.69 230 ILE B C 1
ATOM 8043 O O . ILE B 1 230 ? -19.969 -24.297 -10.523 1 98.69 230 ILE B O 1
ATOM 8047 N N . ARG B 1 231 ? -20.891 -25.125 -8.672 1 98.56 231 ARG B N 1
ATOM 8048 C CA . ARG B 1 231 ? -21.281 -23.844 -8.102 1 98.56 231 ARG B CA 1
ATOM 8049 C C . ARG B 1 231 ? -20.344 -23.438 -6.969 1 98.56 231 ARG B C 1
ATOM 8051 O O . ARG B 1 231 ? -20.047 -24.25 -6.09 1 98.56 231 ARG B O 1
ATOM 8058 N N . PHE B 1 232 ? -19.906 -22.203 -6.992 1 98.25 232 PHE B N 1
ATOM 8059 C CA . PHE B 1 232 ? -19.047 -21.656 -5.949 1 98.25 232 PHE B CA 1
ATOM 8060 C C . PHE B 1 232 ? -19.781 -20.562 -5.168 1 98.25 232 PHE B C 1
ATOM 8062 O O . PHE B 1 232 ? -20.203 -19.562 -5.742 1 98.25 232 PHE B O 1
ATOM 8069 N N . ASP B 1 233 ? -19.938 -20.719 -3.902 1 97.81 233 ASP B N 1
ATOM 8070 C CA . ASP B 1 233 ? -20.609 -19.75 -3.035 1 97.81 233 ASP B CA 1
ATOM 8071 C C . ASP B 1 233 ? -19.609 -19.062 -2.105 1 97.81 233 ASP B C 1
ATOM 8073 O O . ASP B 1 233 ? -19.203 -19.641 -1.1 1 97.81 233 ASP B O 1
ATOM 8077 N N . ASP B 1 234 ? -19.328 -17.812 -2.406 1 98.06 234 ASP B N 1
ATOM 8078 C CA . ASP B 1 234 ? -18.359 -17.031 -1.649 1 98.06 234 ASP B CA 1
ATOM 8079 C C . ASP B 1 234 ? -19.031 -15.984 -0.778 1 98.06 234 ASP B C 1
ATOM 8081 O O . ASP B 1 234 ? -18.375 -15.102 -0.224 1 98.06 234 ASP B O 1
ATOM 8085 N N . ARG B 1 235 ? -20.375 -15.992 -0.575 1 97.06 235 ARG B N 1
ATOM 8086 C CA . ARG B 1 235 ? -21.125 -14.945 0.117 1 97.06 235 ARG B CA 1
ATOM 8087 C C . ARG B 1 235 ? -20.672 -14.812 1.566 1 97.06 235 ARG B C 1
ATOM 8089 O O . ARG B 1 235 ? -20.672 -13.719 2.127 1 97.06 235 ARG B O 1
ATOM 8096 N N . SER B 1 236 ? -20.125 -15.836 2.141 1 97 236 SER B N 1
ATOM 8097 C CA . SER B 1 236 ? -19.703 -15.828 3.539 1 97 236 SER B CA 1
ATOM 8098 C C . SER B 1 236 ? -18.188 -15.789 3.664 1 97 236 SER B C 1
ATOM 8100 O O . SER B 1 236 ? -17.656 -15.773 4.773 1 97 236 SER B O 1
ATOM 8102 N N . VAL B 1 237 ? -17.469 -15.82 2.574 1 97.38 237 VAL B N 1
ATOM 8103 C CA . VAL B 1 237 ? -16.016 -15.852 2.578 1 97.38 237 VAL B CA 1
ATOM 8104 C C . VAL B 1 237 ? -15.469 -14.453 2.846 1 97.38 237 VAL B C 1
ATOM 8106 O O . VAL B 1 237 ? -15.953 -13.469 2.283 1 97.38 237 VAL B O 1
ATOM 8109 N N . ASN B 1 238 ? -14.484 -14.352 3.768 1 96.56 238 ASN B N 1
ATOM 8110 C CA . ASN B 1 238 ? -13.82 -13.07 4.02 1 96.56 238 ASN B CA 1
ATOM 8111 C C . ASN B 1 238 ? -13.211 -12.5 2.746 1 96.56 238 ASN B C 1
ATOM 8113 O O . ASN B 1 238 ? -12.766 -13.242 1.874 1 96.56 238 ASN B O 1
ATOM 8117 N N . ARG B 1 239 ? -13.227 -11.156 2.701 1 95.5 239 ARG B N 1
ATOM 8118 C CA . ARG B 1 239 ? -12.789 -10.469 1.489 1 95.5 239 ARG B CA 1
ATOM 8119 C C . ARG B 1 239 ? -11.523 -9.656 1.746 1 95.5 239 ARG B C 1
ATOM 8121 O O . ARG B 1 239 ? -11.25 -9.273 2.885 1 95.5 239 ARG B O 1
ATOM 8128 N N . ILE B 1 240 ? -10.734 -9.484 0.735 1 95.56 240 ILE B N 1
ATOM 8129 C CA . ILE B 1 240 ? -9.641 -8.523 0.7 1 95.56 240 ILE B CA 1
ATOM 8130 C C . ILE B 1 240 ? -9.898 -7.492 -0.401 1 95.56 240 ILE B C 1
ATOM 8132 O O . ILE B 1 240 ? -10.602 -7.777 -1.371 1 95.56 240 ILE B O 1
ATOM 8136 N N . TYR B 1 241 ? -9.344 -6.293 -0.293 1 94.69 241 TYR B N 1
ATOM 8137 C CA . TYR B 1 241 ? -9.477 -5.219 -1.267 1 94.69 241 TYR B CA 1
ATOM 8138 C C . TYR B 1 241 ? -8.117 -4.75 -1.764 1 94.69 241 TYR B C 1
ATOM 8140 O O . TYR B 1 241 ? -7.285 -4.293 -0.975 1 94.69 241 TYR B O 1
ATOM 8148 N N . ILE B 1 242 ? -7.879 -4.887 -3.025 1 94.75 242 ILE B N 1
ATOM 8149 C CA . ILE B 1 242 ? -6.613 -4.484 -3.631 1 94.75 242 ILE B CA 1
ATOM 8150 C C . ILE B 1 242 ? -6.781 -3.131 -4.316 1 94.75 242 ILE B C 1
ATOM 8152 O O . ILE B 1 242 ? -7.613 -2.979 -5.211 1 94.75 242 ILE B O 1
ATOM 8156 N N . PRO B 1 243 ? -6 -2.131 -3.871 1 93.5 243 PRO B N 1
ATOM 8157 C CA . PRO B 1 243 ? -6.125 -0.811 -4.496 1 93.5 243 PRO B CA 1
ATOM 8158 C C . PRO B 1 243 ? -5.508 -0.757 -5.891 1 93.5 243 PRO B C 1
ATOM 8160 O O . PRO B 1 243 ? -4.477 -1.388 -6.137 1 93.5 243 PRO B O 1
ATOM 8163 N N . LYS B 1 244 ? -6.109 -0.044 -6.734 1 94.69 244 LYS B N 1
ATOM 8164 C CA . LYS B 1 244 ? -5.617 0.282 -8.07 1 94.69 244 LYS B CA 1
ATOM 8165 C C . LYS B 1 244 ? -5.602 1.791 -8.297 1 94.69 244 LYS B C 1
ATOM 8167 O O . LYS B 1 244 ? -6.633 2.455 -8.164 1 94.69 244 LYS B O 1
ATOM 8172 N N . TYR B 1 245 ? -4.414 2.275 -8.586 1 95.94 245 TYR B N 1
ATOM 8173 C CA . TYR B 1 245 ? -4.242 3.695 -8.867 1 95.94 245 TYR B CA 1
ATOM 8174 C C . TYR B 1 245 ? -4.234 3.957 -10.367 1 95.94 245 TYR B C 1
ATOM 8176 O O . TYR B 1 245 ? -3.195 3.83 -11.023 1 95.94 245 TYR B O 1
ATOM 8184 N N . MET B 1 246 ? -5.328 4.324 -10.875 1 91.19 246 MET B N 1
ATOM 8185 C CA . MET B 1 246 ? -5.453 4.52 -12.312 1 91.19 246 MET B CA 1
ATOM 8186 C C . MET B 1 246 ? -5.098 5.953 -12.703 1 91.19 246 MET B C 1
ATOM 8188 O O . MET B 1 246 ? -5.434 6.898 -11.984 1 91.19 246 MET B O 1
ATOM 8192 N N . LYS B 1 247 ? -4.445 6.004 -13.836 1 81.62 247 LYS B N 1
ATOM 8193 C CA . LYS B 1 247 ? -4.168 7.332 -14.367 1 81.62 247 LYS B CA 1
ATOM 8194 C C . LYS B 1 247 ? -5.457 8.047 -14.773 1 81.62 247 LYS B C 1
ATOM 8196 O O . LYS B 1 247 ? -6.344 7.438 -15.375 1 81.62 247 LYS B O 1
ATOM 8201 N N . GLY B 1 248 ? -5.711 9.164 -14.344 1 82.81 248 GLY B N 1
ATOM 8202 C CA . GLY B 1 248 ? -6.883 9.953 -14.688 1 82.81 248 GLY B CA 1
ATOM 8203 C C . GLY B 1 248 ? -7.961 9.914 -13.625 1 82.81 248 GLY B C 1
ATOM 8204 O O . GLY B 1 248 ? -8.93 10.68 -13.68 1 82.81 248 GLY B O 1
ATOM 8205 N N . SER B 1 249 ? -7.824 8.898 -12.766 1 91.19 249 SER B N 1
ATOM 8206 C CA . SER B 1 249 ? -8.773 8.852 -11.656 1 91.19 249 SER B CA 1
ATOM 8207 C C . SER B 1 249 ? -8.188 9.484 -10.398 1 91.19 249 SER B C 1
ATOM 8209 O O . SER B 1 249 ? -7.059 9.18 -10.016 1 91.19 249 SER B O 1
ATOM 8211 N N . GLN B 1 250 ? -8.977 10.312 -9.773 1 96.06 250 GLN B N 1
ATOM 8212 C CA . GLN B 1 250 ? -8.5 10.969 -8.555 1 96.06 250 GLN B CA 1
ATOM 8213 C C . GLN B 1 250 ? -8.547 10.023 -7.363 1 96.06 250 GLN B C 1
ATOM 8215 O O . GLN B 1 250 ? -7.789 10.188 -6.402 1 96.06 250 GLN B O 1
ATOM 8220 N N . TYR B 1 251 ? -9.438 9.062 -7.461 1 96.75 251 TYR B N 1
ATOM 8221 C CA . TYR B 1 251 ? -9.609 8.156 -6.328 1 96.75 251 TYR B CA 1
ATOM 8222 C C . TYR B 1 251 ? -9.18 6.742 -6.695 1 96.75 251 TYR B C 1
ATOM 8224 O O . TYR B 1 251 ? -9.398 6.293 -7.824 1 96.75 251 TYR B O 1
ATOM 8232 N N . PRO B 1 252 ? -8.523 5.988 -5.781 1 95.19 252 PRO B N 1
ATOM 8233 C CA . PRO B 1 252 ? -8.219 4.582 -6.047 1 95.19 252 PRO B CA 1
ATOM 8234 C C . PRO B 1 252 ? -9.469 3.738 -6.273 1 95.19 252 PRO B C 1
ATOM 8236 O O . PRO B 1 252 ? -10.523 4.023 -5.695 1 95.19 252 PRO B O 1
ATOM 8239 N N . GLN B 1 253 ? -9.32 2.844 -7.18 1 94.12 253 GLN B N 1
ATOM 8240 C CA . GLN B 1 253 ? -10.312 1.779 -7.285 1 94.12 253 GLN B CA 1
ATOM 8241 C C . GLN B 1 253 ? -9.914 0.568 -6.449 1 94.12 253 GLN B C 1
ATOM 8243 O O . GLN B 1 253 ? -8.727 0.35 -6.191 1 94.12 253 GLN B O 1
ATOM 8248 N N . TYR B 1 254 ? -10.883 -0.182 -5.988 1 92.75 254 TYR B N 1
ATOM 8249 C CA . TYR B 1 254 ? -10.586 -1.315 -5.121 1 92.75 254 TYR B CA 1
ATOM 8250 C C . TYR B 1 254 ? -11.156 -2.605 -5.691 1 92.75 254 TYR B C 1
ATOM 8252 O O . TYR B 1 254 ? -12.367 -2.711 -5.918 1 92.75 254 TYR B O 1
ATOM 8260 N N . GLU B 1 255 ? -10.281 -3.523 -5.926 1 93.06 255 GLU B N 1
ATOM 8261 C CA . GLU B 1 255 ? -10.711 -4.848 -6.363 1 93.06 255 GLU B CA 1
ATOM 8262 C C . GLU B 1 255 ? -11 -5.758 -5.168 1 93.06 255 GLU B C 1
ATOM 8264 O O . GLU B 1 255 ? -10.109 -6.023 -4.355 1 93.06 255 GLU B O 1
ATOM 8269 N N . GLU B 1 256 ? -12.258 -6.195 -5.133 1 94.38 256 GLU B N 1
ATOM 8270 C CA . GLU B 1 256 ? -12.68 -7.098 -4.066 1 94.38 256 GLU B CA 1
ATOM 8271 C C . GLU B 1 256 ? -12.414 -8.555 -4.438 1 94.38 256 GLU B C 1
ATOM 8273 O O . GLU B 1 256 ? -12.812 -9.008 -5.512 1 94.38 256 GLU B O 1
ATOM 8278 N N . ILE B 1 257 ? -11.789 -9.32 -3.584 1 96.31 257 ILE B N 1
ATOM 8279 C CA . ILE B 1 257 ? -11.5 -10.727 -3.852 1 96.31 257 ILE B CA 1
ATOM 8280 C C . ILE B 1 257 ? -11.867 -11.57 -2.633 1 96.31 257 ILE B C 1
ATOM 8282 O O . ILE B 1 257 ? -11.32 -11.367 -1.544 1 96.31 257 ILE B O 1
ATOM 8286 N N . PRO B 1 258 ? -12.859 -12.508 -2.768 1 97.31 258 PRO B N 1
ATOM 8287 C CA . PRO B 1 258 ? -12.984 -13.508 -1.707 1 97.31 258 PRO B CA 1
ATOM 8288 C C . PRO B 1 258 ? -11.727 -14.344 -1.536 1 97.31 258 PRO B C 1
ATOM 8290 O O . PRO B 1 258 ? -11.25 -14.961 -2.498 1 97.31 258 PRO B O 1
ATOM 8293 N N . TYR B 1 259 ? -11.18 -14.32 -0.42 1 97.88 259 TYR B N 1
ATOM 8294 C CA . TYR B 1 259 ? -9.883 -14.945 -0.18 1 97.88 259 TYR B CA 1
ATOM 8295 C C . TYR B 1 259 ? -9.836 -15.594 1.199 1 97.88 259 TYR B C 1
ATOM 8297 O O . TYR B 1 259 ? -9.398 -14.969 2.17 1 97.88 259 TYR B O 1
ATOM 8305 N N . PRO B 1 260 ? -10.281 -16.859 1.319 1 97.94 260 PRO B N 1
ATOM 8306 C CA . PRO B 1 260 ? -10.156 -17.547 2.611 1 97.94 260 PRO B CA 1
ATOM 8307 C C . PRO B 1 260 ? -8.703 -17.828 2.99 1 97.94 260 PRO B C 1
ATOM 8309 O O . PRO B 1 260 ? -7.969 -18.438 2.207 1 97.94 260 PRO B O 1
ATOM 8312 N N . LYS B 1 261 ? -8.305 -17.375 4.145 1 98 261 LYS B N 1
ATOM 8313 C CA . LYS B 1 261 ? -6.961 -17.625 4.648 1 98 261 LYS B CA 1
ATOM 8314 C C . LYS B 1 261 ? -6.934 -18.828 5.582 1 98 261 LYS B C 1
ATOM 8316 O O . LYS B 1 261 ? -7.984 -19.359 5.941 1 98 261 LYS B O 1
ATOM 8321 N N . ALA B 1 262 ? -5.773 -19.312 5.918 1 97.69 262 ALA B N 1
ATOM 8322 C CA . ALA B 1 262 ? -5.594 -20.531 6.691 1 97.69 262 ALA B CA 1
ATOM 8323 C C . ALA B 1 262 ? -6.352 -20.469 8.016 1 97.69 262 ALA B C 1
ATOM 8325 O O . ALA B 1 262 ? -6.242 -19.484 8.75 1 97.69 262 ALA B O 1
ATOM 8326 N N . GLY B 1 263 ? -7.117 -21.469 8.234 1 96.12 263 GLY B N 1
ATOM 8327 C CA . GLY B 1 263 ? -7.727 -21.625 9.547 1 96.12 263 GLY B CA 1
ATOM 8328 C C . GLY B 1 263 ? -9.078 -20.953 9.664 1 96.12 263 GLY B C 1
ATOM 8329 O O . GLY B 1 263 ? -9.789 -21.141 10.656 1 96.12 263 GLY B O 1
ATOM 8330 N N . VAL B 1 264 ? -9.492 -20.156 8.688 1 95.88 264 VAL B N 1
ATOM 8331 C CA . VAL B 1 264 ? -10.789 -19.5 8.781 1 95.88 264 VAL B CA 1
ATOM 8332 C C . VAL B 1 264 ? -11.906 -20.531 8.727 1 95.88 264 VAL B C 1
ATOM 8334 O O . VAL B 1 264 ? -11.711 -21.641 8.242 1 95.88 264 VAL B O 1
ATOM 8337 N N . GLU B 1 265 ? -13.016 -20.094 9.141 1 92.62 265 GLU B N 1
ATOM 8338 C CA . GLU B 1 265 ? -14.148 -21.016 9.195 1 92.62 265 GLU B CA 1
ATOM 8339 C C . GLU B 1 265 ? -14.766 -21.203 7.816 1 92.62 265 GLU B C 1
ATOM 8341 O O . GLU B 1 265 ? -15.094 -22.328 7.434 1 92.62 265 GLU B O 1
ATOM 8346 N N . GLU B 1 266 ? -14.852 -20.141 7.047 1 94.19 266 GLU B N 1
ATOM 8347 C CA . GLU B 1 266 ? -15.641 -20.203 5.816 1 94.19 266 GLU B CA 1
ATOM 8348 C C . GLU B 1 266 ? -14.734 -20.266 4.59 1 94.19 266 GLU B C 1
ATOM 8350 O O . GLU B 1 266 ? -14.227 -19.234 4.141 1 94.19 266 GLU B O 1
ATOM 8355 N N . ASN B 1 267 ? -14.625 -21.469 3.977 1 95.5 267 ASN B N 1
ATOM 8356 C CA . ASN B 1 267 ? -14.18 -21.625 2.598 1 95.5 267 ASN B CA 1
ATOM 8357 C C . ASN B 1 267 ? -15.336 -21.516 1.616 1 95.5 267 ASN B C 1
ATOM 8359 O O . ASN B 1 267 ? -16.5 -21.547 2.02 1 95.5 267 ASN B O 1
ATOM 8363 N N . PRO B 1 268 ? -15.008 -21.344 0.337 1 95.81 268 PRO B N 1
ATOM 8364 C CA . PRO B 1 268 ? -16.125 -21.422 -0.608 1 95.81 268 PRO B CA 1
ATOM 8365 C C . PRO B 1 268 ? -16.938 -22.703 -0.468 1 95.81 268 PRO B C 1
ATOM 8367 O O . PRO B 1 268 ? -16.359 -23.781 -0.313 1 95.81 268 PRO B O 1
ATOM 8370 N N . LEU B 1 269 ? -18.25 -22.547 -0.447 1 95.06 269 LEU B N 1
ATOM 8371 C CA . LEU B 1 269 ? -19.094 -23.734 -0.52 1 95.06 269 LEU B CA 1
ATOM 8372 C C . LEU B 1 269 ? -19.297 -24.172 -1.967 1 95.06 269 LEU B C 1
ATOM 8374 O O . LEU B 1 269 ? -19.781 -23.406 -2.793 1 95.06 269 LEU B O 1
ATOM 8378 N N . VAL B 1 270 ? -18.906 -25.406 -2.188 1 96.81 270 VAL B N 1
ATOM 8379 C CA . VAL B 1 270 ? -19 -25.875 -3.568 1 96.81 270 VAL B CA 1
ATOM 8380 C C . VAL B 1 270 ? -20.016 -27 -3.672 1 96.81 270 VAL B C 1
ATOM 8382 O O . VAL B 1 270 ? -20.156 -27.812 -2.752 1 96.81 270 VAL B O 1
ATOM 8385 N N . ARG B 1 271 ? -20.703 -26.969 -4.734 1 97.06 271 ARG B N 1
ATOM 8386 C CA . ARG B 1 271 ? -21.641 -28.031 -5.082 1 97.06 271 ARG B CA 1
ATOM 8387 C C . ARG B 1 271 ? -21.469 -28.469 -6.531 1 97.06 271 ARG B C 1
ATOM 8389 O O . ARG B 1 271 ? -21.219 -27.641 -7.41 1 97.06 271 ARG B O 1
ATOM 8396 N N . LEU B 1 272 ? -21.547 -29.766 -6.641 1 98.19 272 LEU B N 1
ATOM 8397 C CA . LEU B 1 272 ? -21.422 -30.359 -7.965 1 98.19 272 LEU B CA 1
ATOM 8398 C C . LEU B 1 272 ? -22.781 -30.688 -8.562 1 98.19 272 LEU B C 1
ATOM 8400 O O . LEU B 1 272 ? -23.641 -31.25 -7.887 1 98.19 272 LEU B O 1
ATOM 8404 N N . TYR B 1 273 ? -22.953 -30.234 -9.828 1 98.69 273 TYR B N 1
ATOM 8405 C CA . TYR B 1 273 ? -24.203 -30.469 -10.523 1 98.69 273 TYR B CA 1
ATOM 8406 C C . TYR B 1 273 ? -23.984 -31.281 -11.797 1 98.69 273 TYR B C 1
ATOM 8408 O O . TYR B 1 273 ? -22.906 -31.234 -12.391 1 98.69 273 TYR B O 1
ATOM 8416 N N . ILE B 1 274 ? -25.031 -32 -12.18 1 98.44 274 ILE B N 1
ATOM 8417 C CA . ILE B 1 274 ? -25.094 -32.688 -13.469 1 98.44 274 ILE B CA 1
ATOM 8418 C C . ILE B 1 274 ? -26.375 -32.281 -14.195 1 98.44 274 ILE B C 1
ATOM 8420 O O . ILE B 1 274 ? -27.484 -32.406 -13.641 1 98.44 274 ILE B O 1
ATOM 8424 N N . TRP B 1 275 ? -26.219 -31.719 -15.344 1 98.31 275 TRP B N 1
ATOM 8425 C CA . TRP B 1 275 ? -27.344 -31.344 -16.203 1 98.31 275 TRP B CA 1
ATOM 8426 C C . TRP B 1 275 ? -27.406 -32.25 -17.438 1 98.31 275 TRP B C 1
ATOM 8428 O O . TRP B 1 275 ? -26.375 -32.562 -18.031 1 98.31 275 TRP B O 1
ATOM 8438 N N . THR B 1 276 ? -28.625 -32.594 -17.875 1 97.19 276 THR B N 1
ATOM 8439 C CA . THR B 1 276 ? -28.828 -33.406 -19.047 1 97.19 276 THR B CA 1
ATOM 8440 C C . THR B 1 276 ? -29.516 -32.656 -20.156 1 97.19 276 THR B C 1
ATOM 8442 O O . THR B 1 276 ? -30.453 -31.891 -19.906 1 97.19 276 THR B O 1
ATOM 8445 N N . VAL B 1 277 ? -29.047 -32.844 -21.328 1 96.06 277 VAL B N 1
ATOM 8446 C CA . VAL B 1 277 ? -29.547 -32.125 -22.484 1 96.06 277 VAL B CA 1
ATOM 8447 C C . VAL B 1 277 ? -30.969 -32.562 -22.812 1 96.06 277 VAL B C 1
ATOM 8449 O O . VAL B 1 277 ? -31.844 -31.766 -23.078 1 96.06 277 VAL B O 1
ATOM 8452 N N . LYS B 1 278 ? -31.203 -33.812 -22.828 1 92.31 278 LYS B N 1
ATOM 8453 C CA . LYS B 1 278 ? -32.438 -34.438 -23.297 1 92.31 278 LYS B CA 1
ATOM 8454 C C . LYS B 1 278 ? -33.656 -33.938 -22.516 1 92.31 278 LYS B C 1
ATOM 8456 O O . LYS B 1 278 ? -34.656 -33.562 -23.109 1 92.31 278 LYS B O 1
ATOM 8461 N N . ASN B 1 279 ? -33.562 -33.906 -21.234 1 92.94 279 ASN B N 1
ATOM 8462 C CA . ASN B 1 279 ? -34.719 -33.562 -20.453 1 92.94 279 ASN B CA 1
ATOM 8463 C C . ASN B 1 279 ? -34.594 -32.219 -19.75 1 92.94 279 ASN B C 1
ATOM 8465 O O . ASN B 1 279 ? -35.5 -31.797 -19.031 1 92.94 279 ASN B O 1
ATOM 8469 N N . ASN B 1 280 ? -33.5 -31.656 -19.938 1 94.88 280 ASN B N 1
ATOM 8470 C CA . ASN B 1 280 ? -33.281 -30.359 -19.328 1 94.88 280 ASN B CA 1
ATOM 8471 C C . ASN B 1 280 ? -33.406 -30.406 -17.812 1 94.88 280 ASN B C 1
ATOM 8473 O O . ASN B 1 280 ? -34.094 -29.578 -17.219 1 94.88 280 ASN B O 1
ATOM 8477 N N . ARG B 1 281 ? -32.875 -31.375 -17.219 1 95.81 281 ARG B N 1
ATOM 8478 C CA . ARG B 1 281 ? -32.938 -31.562 -15.781 1 95.81 281 ARG B CA 1
ATOM 8479 C C . ARG B 1 281 ? -31.562 -31.469 -15.141 1 95.81 281 ARG B C 1
ATOM 8481 O O . ARG B 1 281 ? -30.578 -31.984 -15.695 1 95.81 281 ARG B O 1
ATOM 8488 N N . THR B 1 282 ? -31.562 -30.812 -14.039 1 97.5 282 THR B N 1
ATOM 8489 C CA . THR B 1 282 ? -30.328 -30.688 -13.266 1 97.5 282 THR B CA 1
ATOM 8490 C C . THR B 1 282 ? -30.469 -31.391 -11.914 1 97.5 282 THR B C 1
ATOM 8492 O O . THR B 1 282 ? -31.484 -31.266 -11.242 1 97.5 282 THR B O 1
ATOM 8495 N N . VAL B 1 283 ? -29.453 -32.125 -11.523 1 97.75 283 VAL B N 1
ATOM 8496 C CA . VAL B 1 283 ? -29.422 -32.781 -10.219 1 97.75 283 VAL B CA 1
ATOM 8497 C C . VAL B 1 283 ? -28.109 -32.438 -9.508 1 97.75 283 VAL B C 1
ATOM 8499 O O . VAL B 1 283 ? -27.141 -32.031 -10.156 1 97.75 283 VAL B O 1
ATOM 8502 N N . ILE B 1 284 ? -28.125 -32.53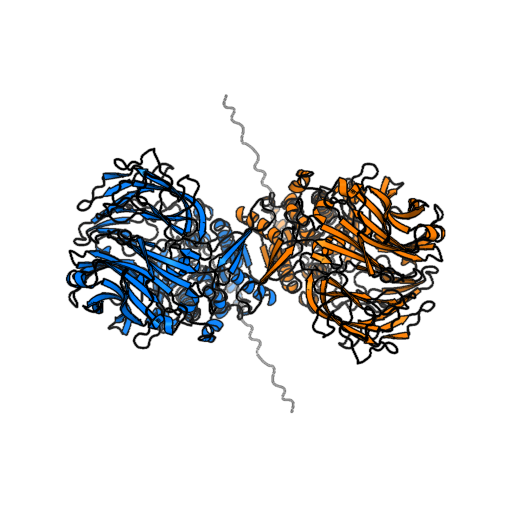1 -8.203 1 97.06 284 ILE B N 1
ATOM 8503 C CA . ILE B 1 284 ? -26.906 -32.375 -7.402 1 97.06 284 ILE B CA 1
ATOM 8504 C C . ILE B 1 284 ? -26.203 -33.719 -7.227 1 97.06 284 ILE B C 1
ATOM 8506 O O . ILE B 1 284 ? -26.828 -34.688 -6.859 1 97.06 284 ILE B O 1
ATOM 8510 N N . ALA B 1 285 ? -24.938 -33.781 -7.648 1 97 285 ALA B N 1
ATOM 8511 C CA . ALA B 1 285 ? -24.109 -34.906 -7.266 1 97 285 ALA B CA 1
ATOM 8512 C C . ALA B 1 285 ? -23.562 -34.719 -5.852 1 97 285 ALA B C 1
ATOM 8514 O O . ALA B 1 285 ? -22.641 -33.938 -5.629 1 97 285 ALA B O 1
ATOM 8515 N N . GLU B 1 286 ? -24.016 -35.5 -4.941 1 93.69 286 GLU B N 1
ATOM 8516 C CA . GLU B 1 286 ? -23.703 -35.312 -3.529 1 93.69 286 GLU B CA 1
ATOM 8517 C C . GLU B 1 286 ? -22.328 -35.906 -3.189 1 93.69 286 GLU B C 1
ATOM 8519 O O . GLU B 1 286 ? -21.969 -36.969 -3.707 1 93.69 286 GLU B O 1
ATOM 8524 N N . PRO B 1 287 ? -21.625 -35.219 -2.346 1 94.5 287 PRO B N 1
ATOM 8525 C CA . PRO B 1 287 ? -20.406 -35.844 -1.836 1 94.5 287 PRO B CA 1
ATOM 8526 C C . PRO B 1 287 ? -20.672 -37.094 -0.999 1 94.5 287 PRO B C 1
ATOM 8528 O O . PRO B 1 287 ? -21.797 -37.281 -0.519 1 94.5 287 PRO B O 1
ATOM 8531 N N . PRO B 1 288 ? -19.625 -37.875 -0.852 1 94.38 288 PRO B N 1
ATOM 8532 C CA . PRO B 1 288 ? -19.812 -39.031 0.034 1 94.38 288 PRO B CA 1
ATOM 8533 C C . PRO B 1 288 ? -20.188 -38.625 1.455 1 94.38 288 PRO B C 1
ATOM 8535 O O . PRO B 1 288 ? -19.688 -37.625 1.979 1 94.38 288 PRO B O 1
ATOM 8538 N N . ALA B 1 289 ? -21.016 -39.406 2.131 1 90.75 289 ALA B N 1
ATOM 8539 C CA . ALA B 1 289 ? -21.531 -39.125 3.467 1 90.75 289 ALA B CA 1
ATOM 8540 C C . ALA B 1 289 ? -20.391 -39.031 4.477 1 90.75 289 ALA B C 1
ATOM 8542 O O . ALA B 1 289 ? -20.422 -38.188 5.383 1 90.75 289 ALA B O 1
ATOM 8543 N N . ASP B 1 290 ? -19.438 -39.812 4.285 1 89.75 290 ASP B N 1
ATOM 8544 C CA . ASP B 1 290 ? -18.312 -39.812 5.211 1 89.75 290 ASP B CA 1
ATOM 8545 C C . ASP B 1 290 ? -17.562 -38.469 5.16 1 89.75 290 ASP B C 1
ATOM 8547 O O . ASP B 1 290 ? -17.016 -38.031 6.172 1 89.75 290 ASP B O 1
ATOM 8551 N N . LEU B 1 291 ? -17.516 -37.906 4.02 1 91.69 291 LEU B N 1
ATOM 8552 C CA . LEU B 1 291 ? -16.828 -36.625 3.838 1 91.69 291 LEU B CA 1
ATOM 8553 C C . LEU B 1 291 ? -17.594 -35.5 4.512 1 91.69 291 LEU B C 1
ATOM 8555 O O . LEU B 1 291 ? -17 -34.656 5.164 1 91.69 291 LEU B O 1
ATOM 8559 N N . THR B 1 292 ? -18.875 -35.438 4.441 1 87.62 292 THR B N 1
ATOM 8560 C CA . THR B 1 292 ? -19.688 -34.344 4.953 1 87.62 292 THR B CA 1
ATOM 8561 C C . THR B 1 292 ? -19.859 -34.469 6.461 1 87.62 292 THR B C 1
ATOM 8563 O O . THR B 1 292 ? -20.156 -33.469 7.137 1 87.62 292 THR B O 1
ATOM 8566 N N . ARG B 1 293 ? -19.875 -35.656 7.023 1 79.81 293 ARG B N 1
ATOM 8567 C CA . ARG B 1 293 ? -20.016 -35.844 8.461 1 79.81 293 ARG B CA 1
ATOM 8568 C C . ARG B 1 293 ? -18.828 -35.281 9.219 1 79.81 293 ARG B C 1
ATOM 8570 O O . ARG B 1 293 ? -18.984 -34.719 10.305 1 79.81 293 ARG B O 1
ATOM 8577 N N . THR B 1 294 ? -17.719 -35.406 8.766 1 59.88 294 THR B N 1
ATOM 8578 C CA . THR B 1 294 ? -16.5 -35 9.469 1 59.88 294 THR B CA 1
ATOM 8579 C C . THR B 1 294 ? -16.203 -33.531 9.273 1 59.88 294 THR B C 1
ATOM 8581 O O . THR B 1 294 ? -15.672 -32.875 10.18 1 59.88 294 THR B O 1
ATOM 8584 N N . ASN B 1 295 ? -16.438 -33.125 7.984 1 62.03 295 ASN B N 1
ATOM 8585 C CA . ASN B 1 295 ? -15.945 -31.781 7.668 1 62.03 295 ASN B CA 1
ATOM 8586 C C . ASN B 1 295 ? -17.016 -30.938 6.977 1 62.03 295 ASN B C 1
ATOM 8588 O O . ASN B 1 295 ? -17.719 -31.422 6.086 1 62.03 295 ASN B O 1
ATOM 8592 N N . GLN B 1 296 ? -17.344 -29.906 7.652 1 64.56 296 GLN B N 1
ATOM 8593 C CA . GLN B 1 296 ? -18.266 -29.094 6.879 1 64.56 296 GLN B CA 1
ATOM 8594 C C . GLN B 1 296 ? -17.578 -28.453 5.684 1 64.56 296 GLN B C 1
ATOM 8596 O O . GLN B 1 296 ? -18.234 -27.859 4.82 1 64.56 296 GLN B O 1
ATOM 8601 N N . SER B 1 297 ? -16.266 -28.594 5.402 1 87.25 297 SER B N 1
ATOM 8602 C CA . SER B 1 297 ? -15.625 -28.016 4.223 1 87.25 297 SER B CA 1
ATOM 8603 C C . SER B 1 297 ? -14.844 -29.078 3.447 1 87.25 297 SER B C 1
ATOM 8605 O O . SER B 1 297 ? -14.273 -30 4.043 1 87.25 297 SER B O 1
ATOM 8607 N N . TYR B 1 298 ? -15.016 -29.25 2.154 1 95.31 298 TYR B N 1
ATOM 8608 C CA . TYR B 1 298 ? -14.32 -30.188 1.27 1 95.31 298 TYR B CA 1
ATOM 8609 C C . TYR B 1 298 ? -13.938 -29.5 -0.042 1 95.31 298 TYR B C 1
ATOM 8611 O O . TYR B 1 298 ? -14.328 -28.359 -0.292 1 95.31 298 TYR B O 1
ATOM 8619 N N . TYR B 1 299 ? -13.07 -30.156 -0.739 1 97.44 299 TYR B N 1
ATOM 8620 C CA . TYR B 1 299 ? -12.703 -29.688 -2.07 1 97.44 299 TYR B CA 1
ATOM 8621 C C . TYR B 1 299 ? -13.086 -30.703 -3.133 1 97.44 299 TYR B C 1
ATOM 8623 O O . TYR B 1 299 ? -13.086 -31.922 -2.875 1 97.44 299 TYR B O 1
ATOM 8631 N N . ILE B 1 300 ? -13.445 -30.219 -4.301 1 98.12 300 ILE B N 1
ATOM 8632 C CA . ILE B 1 300 ? -13.539 -31.031 -5.512 1 98.12 300 ILE B CA 1
ATOM 8633 C C . ILE B 1 300 ? -12.289 -30.844 -6.359 1 98.12 300 ILE B C 1
ATOM 8635 O O . ILE B 1 300 ? -12.125 -29.828 -7.035 1 98.12 300 ILE B O 1
ATOM 8639 N N . PHE B 1 301 ? -11.445 -31.875 -6.359 1 98.19 301 PHE B N 1
ATOM 8640 C CA . PHE B 1 301 ? -10.148 -31.781 -7.023 1 98.19 301 PHE B CA 1
ATOM 8641 C C . PHE B 1 301 ? -10.32 -31.781 -8.539 1 98.19 301 PHE B C 1
ATOM 8643 O O . PHE B 1 301 ? -9.641 -31.031 -9.242 1 98.19 301 PHE B O 1
ATOM 8650 N N . SER B 1 302 ? -11.172 -32.656 -9.016 1 97.75 302 SER B N 1
ATOM 8651 C CA . SER B 1 302 ? -11.289 -32.812 -10.461 1 97.75 302 SER B CA 1
ATOM 8652 C C . SER B 1 302 ? -12.562 -33.594 -10.836 1 97.75 302 SER B C 1
ATOM 8654 O O . SER B 1 302 ? -13.156 -34.25 -9.992 1 97.75 302 SER B O 1
ATOM 8656 N N . ASN B 1 303 ? -12.969 -33.406 -12.016 1 98.25 303 ASN B N 1
ATOM 8657 C CA . ASN B 1 303 ? -14.047 -34.125 -12.656 1 98.25 303 ASN B CA 1
ATOM 8658 C C . ASN B 1 303 ? -13.656 -34.594 -14.062 1 98.25 303 ASN B C 1
ATOM 8660 O O . ASN B 1 303 ? -12.945 -33.875 -14.773 1 98.25 303 ASN B O 1
ATOM 8664 N N . THR B 1 304 ? -14.047 -35.781 -14.359 1 97.31 304 THR B N 1
ATOM 8665 C CA . THR B 1 304 ? -13.844 -36.312 -15.703 1 97.31 304 THR B CA 1
ATOM 8666 C C . THR B 1 304 ? -14.922 -37.344 -16.047 1 97.31 304 THR B C 1
ATOM 8668 O O . THR B 1 304 ? -15.203 -38.25 -15.273 1 97.31 304 THR B O 1
ATOM 8671 N N . TRP B 1 305 ? -15.594 -37.188 -17.203 1 97.62 305 TRP B N 1
ATOM 8672 C CA . TRP B 1 305 ? -16.531 -38.219 -17.656 1 97.62 305 TRP B CA 1
ATOM 8673 C C . TRP B 1 305 ? -15.805 -39.438 -18.188 1 97.62 305 TRP B C 1
ATOM 8675 O O . TRP B 1 305 ? -14.898 -39.281 -19.031 1 97.62 305 TRP B O 1
ATOM 8685 N N . LEU B 1 306 ? -16.188 -40.594 -17.688 1 97.19 306 LEU B N 1
ATOM 8686 C CA . LEU B 1 306 ? -15.57 -41.844 -18.109 1 97.19 306 LEU B CA 1
ATOM 8687 C C . LEU B 1 306 ? -16.578 -42.75 -18.812 1 97.19 306 LEU B C 1
ATOM 8689 O O . LEU B 1 306 ? -17.719 -42.875 -18.359 1 97.19 306 LEU B O 1
ATOM 8693 N N . ALA B 1 307 ? -16.094 -43.312 -19.906 1 95.38 307 ALA B N 1
ATOM 8694 C CA . ALA B 1 307 ? -16.875 -44.406 -20.5 1 95.38 307 ALA B CA 1
ATOM 8695 C C . ALA B 1 307 ? -16.859 -45.625 -19.609 1 95.38 307 ALA B C 1
ATOM 8697 O O . ALA B 1 307 ? -15.805 -46.031 -19.109 1 95.38 307 ALA B O 1
ATOM 8698 N N . MET B 1 308 ? -18.062 -46.219 -19.406 1 96.31 308 MET B N 1
ATOM 8699 C CA . MET B 1 308 ? -18.156 -47.406 -18.531 1 96.31 308 MET B CA 1
ATOM 8700 C C . MET B 1 308 ? -17.797 -48.688 -19.297 1 96.31 308 MET B C 1
ATOM 8702 O O . MET B 1 308 ? -18.031 -48.781 -20.5 1 96.31 308 MET B O 1
ATOM 8706 N N . PRO B 1 309 ? -17.188 -49.625 -18.562 1 95.38 309 PRO B N 1
ATOM 8707 C CA . PRO B 1 309 ? -16.969 -50.938 -19.188 1 95.38 309 PRO B CA 1
ATOM 8708 C C . PRO B 1 309 ? -18.234 -51.531 -19.781 1 95.38 309 PRO B C 1
ATOM 8710 O O . PRO B 1 309 ? -19.312 -51.438 -19.203 1 95.38 309 PRO B O 1
ATOM 8713 N N . ALA B 1 310 ? -18.016 -52.281 -20.859 1 94.56 310 ALA B N 1
ATOM 8714 C CA . ALA B 1 310 ? -19.156 -52.812 -21.609 1 94.56 310 ALA B CA 1
ATOM 8715 C C . ALA B 1 310 ? -20.031 -53.688 -20.734 1 94.56 310 ALA B C 1
ATOM 8717 O O . ALA B 1 310 ? -21.266 -53.594 -20.781 1 94.56 310 ALA B O 1
ATOM 8718 N N . GLU B 1 311 ? -19.484 -54.406 -19.938 1 94.38 311 GLU B N 1
ATOM 8719 C CA . GLU B 1 311 ? -20.203 -55.375 -19.141 1 94.38 311 GLU B CA 1
ATOM 8720 C C . GLU B 1 311 ? -21 -54.719 -18.031 1 94.38 311 GLU B C 1
ATOM 8722 O O . GLU B 1 311 ? -21.922 -55.312 -17.469 1 94.38 311 GLU B O 1
ATOM 8727 N N . LEU B 1 312 ? -20.688 -53.5 -17.766 1 95.62 312 LEU B N 1
ATOM 8728 C CA . LEU B 1 312 ? -21.312 -52.844 -16.641 1 95.62 312 LEU B CA 1
ATOM 8729 C C . LEU B 1 312 ? -22.328 -51.812 -17.125 1 95.62 312 LEU B C 1
ATOM 8731 O O . LEU B 1 312 ? -23.016 -51.156 -16.328 1 95.62 312 LEU B O 1
ATOM 8735 N N . ARG B 1 313 ? -22.469 -51.562 -18.406 1 94.88 313 ARG B N 1
ATOM 8736 C CA . ARG B 1 313 ? -23.266 -50.469 -18.969 1 94.88 313 ARG B CA 1
ATOM 8737 C C . ARG B 1 313 ? -24.75 -50.688 -18.719 1 94.88 313 ARG B C 1
ATOM 8739 O O . ARG B 1 313 ? -25.516 -49.719 -18.641 1 94.88 313 ARG B O 1
ATOM 8746 N N . ARG B 1 314 ? -25.141 -51.875 -18.547 1 93.12 314 ARG B N 1
ATOM 8747 C CA . ARG B 1 314 ? -26.531 -52.125 -18.25 1 93.12 314 ARG B CA 1
ATOM 8748 C C . ARG B 1 314 ? -26.922 -51.594 -16.875 1 93.12 314 ARG B C 1
ATOM 8750 O O . ARG B 1 314 ? -28 -51.031 -16.703 1 93.12 314 ARG B O 1
ATOM 8757 N N . SER B 1 315 ? -26.016 -51.688 -16.016 1 91.06 315 SER B N 1
ATOM 8758 C CA . SER B 1 315 ? -26.297 -51.312 -14.641 1 91.06 315 SER B CA 1
ATOM 8759 C C . SER B 1 315 ? -25.828 -49.875 -14.359 1 91.06 315 SER B C 1
ATOM 8761 O O . SER B 1 315 ? -26.422 -49.156 -13.555 1 91.06 315 SER B O 1
ATOM 8763 N N . PHE B 1 316 ? -24.828 -49.438 -15.039 1 93.44 316 PHE B N 1
ATOM 8764 C CA . PHE B 1 316 ? -24.172 -48.219 -14.641 1 93.44 316 PHE B CA 1
ATOM 8765 C C . PHE B 1 316 ? -24.328 -47.156 -15.727 1 93.44 316 PHE B C 1
ATOM 8767 O O . PHE B 1 316 ? -23.938 -46 -15.531 1 93.44 316 PHE B O 1
ATOM 8774 N N . GLY B 1 317 ? -24.938 -47.531 -16.828 1 91.94 317 GLY B N 1
ATOM 8775 C CA . GLY B 1 317 ? -25.031 -46.594 -17.938 1 91.94 317 GLY B CA 1
ATOM 8776 C C . GLY B 1 317 ? -23.781 -46.531 -18.797 1 91.94 317 GLY B C 1
ATOM 8777 O O . GLY B 1 317 ? -22.781 -47.188 -18.484 1 91.94 317 GLY B O 1
ATOM 8778 N N . GLU B 1 318 ? -23.797 -45.656 -19.844 1 92.88 318 GLU B N 1
ATOM 8779 C CA . GLU B 1 318 ? -22.734 -45.594 -20.828 1 92.88 318 GLU B CA 1
ATOM 8780 C C . GLU B 1 318 ? -21.531 -44.812 -20.297 1 92.88 318 GLU B C 1
ATOM 8782 O O . GLU B 1 318 ? -20.375 -45.125 -20.641 1 92.88 318 GLU B O 1
ATOM 8787 N N . GLU B 1 319 ? -21.766 -43.812 -19.562 1 95.31 319 GLU B N 1
ATOM 8788 C CA . GLU B 1 319 ? -20.703 -42.969 -19.016 1 95.31 319 GLU B CA 1
ATOM 8789 C C . GLU B 1 319 ? -21.047 -42.469 -17.625 1 95.31 319 GLU B C 1
ATOM 8791 O O . GLU B 1 319 ? -22.219 -42.25 -17.312 1 95.31 319 GLU B O 1
ATOM 8796 N N . ARG B 1 320 ? -20.094 -42.281 -16.828 1 97.06 320 ARG B N 1
ATOM 8797 C CA . ARG B 1 320 ? -20.25 -41.719 -15.492 1 97.06 320 ARG B CA 1
ATOM 8798 C C . ARG B 1 320 ? -19.188 -40.688 -15.188 1 97.06 320 ARG B C 1
ATOM 8800 O O . ARG B 1 320 ? -18.109 -40.688 -15.789 1 97.06 320 ARG B O 1
ATOM 8807 N N . LEU B 1 321 ? -19.547 -39.781 -14.297 1 98.31 321 LEU B N 1
ATOM 8808 C CA . LEU B 1 321 ? -18.672 -38.719 -13.883 1 98.31 321 LEU B CA 1
ATOM 8809 C C . LEU B 1 321 ? -17.734 -39.156 -12.758 1 98.31 321 LEU B C 1
ATOM 8811 O O . LEU B 1 321 ? -18.203 -39.438 -11.641 1 98.31 321 LEU B O 1
ATOM 8815 N N . PHE B 1 322 ? -16.484 -39.281 -13.094 1 98.31 322 PHE B N 1
ATOM 8816 C CA . PHE B 1 322 ? -15.445 -39.406 -12.086 1 98.31 322 PHE B CA 1
ATOM 8817 C C . PHE B 1 322 ? -15.266 -38.094 -11.312 1 98.31 322 PHE B C 1
ATOM 8819 O O . PHE B 1 322 ? -15.062 -37.062 -11.914 1 98.31 322 PHE B O 1
ATOM 8826 N N . THR B 1 323 ? -15.375 -38.188 -10 1 98.62 323 THR B N 1
ATOM 8827 C CA . THR B 1 323 ? -15.086 -37.031 -9.164 1 98.62 323 THR B CA 1
ATOM 8828 C C . THR B 1 323 ? -14.141 -37.406 -8.023 1 98.62 323 THR B C 1
ATOM 8830 O O . THR B 1 323 ? -14.359 -38.375 -7.328 1 98.62 323 THR B O 1
ATOM 8833 N N . ALA B 1 324 ? -13.047 -36.656 -7.891 1 98.56 324 ALA B N 1
ATOM 8834 C CA . ALA B 1 324 ? -12.172 -36.75 -6.73 1 98.56 324 ALA B CA 1
ATOM 8835 C C . ALA B 1 324 ? -12.5 -35.688 -5.684 1 98.56 324 ALA B C 1
ATOM 8837 O O . ALA B 1 324 ? -12.266 -34.5 -5.906 1 98.56 324 ALA B O 1
ATOM 8838 N N . TRP B 1 325 ? -13.062 -36.156 -4.547 1 97.56 325 TRP B N 1
ATOM 8839 C CA . TRP B 1 325 ? -13.359 -35.312 -3.408 1 97.56 325 TRP B CA 1
ATOM 8840 C C . TRP B 1 325 ? -12.242 -35.375 -2.371 1 97.56 325 TRP B C 1
ATOM 8842 O O . TRP B 1 325 ? -11.734 -36.469 -2.068 1 97.56 325 TRP B O 1
ATOM 8852 N N . ALA B 1 326 ? -11.883 -34.219 -1.856 1 97.31 326 ALA B N 1
ATOM 8853 C CA . ALA B 1 326 ? -10.844 -34.219 -0.828 1 97.31 326 ALA B CA 1
ATOM 8854 C C . ALA B 1 326 ? -11.344 -33.531 0.446 1 97.31 326 ALA B C 1
ATOM 8856 O O . ALA B 1 326 ? -12.156 -32.625 0.389 1 97.31 326 ALA B O 1
ATOM 8857 N N . THR B 1 327 ? -10.805 -34 1.537 1 95.38 327 THR B N 1
ATOM 8858 C CA . THR B 1 327 ? -11.031 -33.281 2.791 1 95.38 327 THR B CA 1
ATOM 8859 C C . THR B 1 327 ? -10.422 -31.875 2.742 1 95.38 327 THR B C 1
ATOM 8861 O O . THR B 1 327 ? -9.625 -31.578 1.854 1 95.38 327 THR B O 1
ATOM 8864 N N . ARG B 1 328 ? -10.789 -31.125 3.623 1 94.12 328 ARG B N 1
ATOM 8865 C CA . ARG B 1 328 ? -10.242 -29.781 3.717 1 94.12 328 ARG B CA 1
ATOM 8866 C C . ARG B 1 328 ? -8.727 -29.797 3.834 1 94.12 328 ARG B C 1
ATOM 8868 O O . ARG B 1 328 ? -8.031 -29 3.205 1 94.12 328 ARG B O 1
ATOM 8875 N N . GLU B 1 329 ? -8.172 -30.766 4.602 1 94.94 329 GLU B N 1
ATOM 8876 C CA . GLU B 1 329 ? -6.73 -30.875 4.812 1 94.94 329 GLU B CA 1
ATOM 8877 C C . GLU B 1 329 ? -6.043 -31.516 3.602 1 94.94 329 GLU B C 1
ATOM 8879 O O . GLU B 1 329 ? -4.816 -31.469 3.488 1 94.94 329 GLU B O 1
ATOM 8884 N N . GLN B 1 330 ? -6.848 -32.156 2.785 1 97.06 330 GLN B N 1
ATOM 8885 C CA . GLN B 1 330 ? -6.375 -32.75 1.532 1 97.06 330 GLN B CA 1
ATOM 8886 C C . GLN B 1 330 ? -5.41 -33.906 1.789 1 97.06 330 GLN B C 1
ATOM 8888 O O . GLN B 1 330 ? -4.344 -33.969 1.175 1 97.06 330 GLN B O 1
ATOM 8893 N N . ASN B 1 331 ? -5.75 -34.75 2.75 1 96.38 331 ASN B N 1
ATOM 8894 C CA . ASN B 1 331 ? -4.957 -35.906 3.078 1 96.38 331 ASN B CA 1
ATOM 8895 C C . ASN B 1 331 ? -5.785 -37.188 2.965 1 96.38 331 ASN B C 1
ATOM 8897 O O . ASN B 1 331 ? -5.312 -38.281 3.314 1 96.38 331 ASN B O 1
ATOM 8901 N N . LEU B 1 332 ? -6.992 -37 2.568 1 96.56 332 LEU B N 1
ATOM 8902 C CA . LEU B 1 332 ? -7.918 -38.094 2.256 1 96.56 332 LEU B CA 1
ATOM 8903 C C . LEU B 1 332 ? -8.758 -37.75 1.026 1 96.56 332 LEU B C 1
ATOM 8905 O O . LEU B 1 332 ? -9.352 -36.688 0.953 1 96.56 332 LEU B O 1
ATOM 8909 N N . VAL B 1 333 ? -8.781 -38.719 0.052 1 97.75 333 VAL B N 1
ATOM 8910 C CA . VAL B 1 333 ? -9.492 -38.469 -1.196 1 97.75 333 VAL B CA 1
ATOM 8911 C C . VAL B 1 333 ? -10.539 -39.531 -1.423 1 97.75 333 VAL B C 1
ATOM 8913 O O . VAL B 1 333 ? -10.273 -40.719 -1.21 1 97.75 333 VAL B O 1
ATOM 8916 N N . TYR B 1 334 ? -11.758 -39.125 -1.74 1 97.5 334 TYR B N 1
ATOM 8917 C CA . TYR B 1 334 ? -12.859 -40 -2.109 1 97.5 334 TYR B CA 1
ATOM 8918 C C . TYR B 1 334 ? -13.133 -39.938 -3.607 1 97.5 334 TYR B C 1
ATOM 8920 O O . TYR B 1 334 ? -13.336 -38.844 -4.16 1 97.5 334 TYR B O 1
ATOM 8928 N N . ILE B 1 335 ? -13.133 -41.062 -4.223 1 98.38 335 ILE B N 1
ATOM 8929 C CA . ILE B 1 335 ? -13.43 -41.156 -5.648 1 98.38 335 ILE B CA 1
ATOM 8930 C C . ILE B 1 335 ? -14.836 -41.688 -5.859 1 98.38 335 ILE B C 1
ATOM 8932 O O . ILE B 1 335 ? -15.164 -42.781 -5.367 1 98.38 335 ILE B O 1
ATOM 8936 N N . THR B 1 336 ? -15.633 -40.969 -6.59 1 98.19 336 THR B N 1
ATOM 8937 C CA . THR B 1 336 ? -16.984 -41.406 -6.902 1 98.19 336 THR B CA 1
ATOM 8938 C C . THR B 1 336 ? -17.203 -41.469 -8.414 1 98.19 336 THR B C 1
ATOM 8940 O O . THR B 1 336 ? -16.5 -40.812 -9.172 1 98.19 336 THR B O 1
ATOM 8943 N N . LEU B 1 337 ? -18.094 -42.312 -8.797 1 97.88 337 LEU B N 1
ATOM 8944 C CA . LEU B 1 337 ? -18.656 -42.344 -10.141 1 97.88 337 LEU B CA 1
ATOM 8945 C C . LEU B 1 337 ? -20.141 -42.031 -10.109 1 97.88 337 LEU B C 1
ATOM 8947 O O . LEU B 1 337 ? -20.938 -42.781 -9.531 1 97.88 337 LEU B O 1
ATOM 8951 N N . CYS B 1 338 ? -20.469 -40.938 -10.789 1 97.19 338 CYS B N 1
ATOM 8952 C CA . CYS B 1 338 ? -21.844 -40.438 -10.68 1 97.19 338 CYS B CA 1
ATOM 8953 C C . CYS B 1 338 ? -22.484 -40.281 -12.055 1 97.19 338 CYS B C 1
ATOM 8955 O O . CYS B 1 338 ? -21.781 -40.219 -13.062 1 97.19 338 CYS B O 1
ATOM 8957 N N . ASN B 1 339 ? -23.75 -40.312 -12.109 1 93.75 339 ASN B N 1
ATOM 8958 C CA . ASN B 1 339 ? -24.609 -39.781 -13.172 1 93.75 339 ASN B CA 1
ATOM 8959 C C . ASN B 1 339 ? -25.844 -39.094 -12.602 1 93.75 339 ASN B C 1
ATOM 8961 O O . ASN B 1 339 ? -25.844 -38.688 -11.445 1 93.75 339 ASN B O 1
ATOM 8965 N N . GLU B 1 340 ? -26.844 -38.812 -13.43 1 92.5 340 GLU B N 1
ATOM 8966 C CA . GLU B 1 340 ? -28 -38.031 -12.969 1 92.5 340 GLU B CA 1
ATOM 8967 C C . GLU B 1 340 ? -28.891 -38.875 -12.047 1 92.5 340 GLU B C 1
ATOM 8969 O O . GLU B 1 340 ? -29.797 -38.344 -11.391 1 92.5 340 GLU B O 1
ATOM 8974 N N . ILE B 1 341 ? -28.562 -40.125 -11.867 1 92.12 341 ILE B N 1
ATOM 8975 C CA . ILE B 1 341 ? -29.406 -41.031 -11.078 1 92.12 341 ILE B CA 1
ATOM 8976 C C . ILE B 1 341 ? -28.766 -41.281 -9.711 1 92.12 341 ILE B C 1
ATOM 8978 O O . ILE B 1 341 ? -29.453 -41.219 -8.688 1 92.12 341 ILE B O 1
ATOM 8982 N N . ASP B 1 342 ? -27.5 -41.594 -9.68 1 93.62 342 ASP B N 1
ATOM 8983 C CA . ASP B 1 342 ? -26.859 -41.906 -8.406 1 93.62 342 ASP B CA 1
ATOM 8984 C C . ASP B 1 342 ? -25.359 -41.656 -8.461 1 93.62 342 ASP B C 1
ATOM 8986 O O . ASP B 1 342 ? -24.812 -41.344 -9.523 1 93.62 342 ASP B O 1
ATOM 8990 N N . CYS B 1 343 ? -24.75 -41.688 -7.332 1 95.81 343 CYS B N 1
ATOM 8991 C CA . CYS B 1 343 ? -23.312 -41.625 -7.156 1 95.81 343 CYS B CA 1
ATOM 8992 C C . CYS B 1 343 ? -22.797 -42.812 -6.355 1 95.81 343 CYS B C 1
ATOM 8994 O O . CYS B 1 343 ? -23.266 -43.094 -5.246 1 95.81 343 CYS B O 1
ATOM 8996 N N . VAL B 1 344 ? -21.828 -43.469 -6.848 1 95.69 344 VAL B N 1
ATOM 8997 C CA . VAL B 1 344 ? -21.266 -44.625 -6.172 1 95.69 344 VAL B CA 1
ATOM 8998 C C . VAL B 1 344 ? -19.859 -44.312 -5.684 1 95.69 344 VAL B C 1
ATOM 9000 O O . VAL B 1 344 ? -19.031 -43.781 -6.438 1 95.69 344 VAL B O 1
ATOM 9003 N N . LEU B 1 345 ? -19.594 -44.625 -4.383 1 97.25 345 LEU B N 1
ATOM 9004 C CA . LEU B 1 345 ? -18.25 -44.531 -3.848 1 97.25 345 LEU B CA 1
ATOM 9005 C C . LEU B 1 345 ? -17.375 -45.656 -4.371 1 97.25 345 LEU B C 1
ATOM 9007 O O . LEU B 1 345 ? -17.609 -46.844 -4.051 1 97.25 345 LEU B O 1
ATOM 9011 N N . THR B 1 346 ? -16.359 -45.312 -5.086 1 97.69 346 THR B N 1
ATOM 9012 C CA . THR B 1 346 ? -15.555 -46.281 -5.805 1 97.69 346 THR B CA 1
ATOM 9013 C C . THR B 1 346 ? -14.266 -46.594 -5.047 1 97.69 346 THR B C 1
ATOM 9015 O O . THR B 1 346 ? -13.805 -47.75 -5.023 1 97.69 346 THR B O 1
ATOM 9018 N N . HIS B 1 347 ? -13.648 -45.562 -4.5 1 97.88 347 HIS B N 1
ATOM 9019 C CA . HIS B 1 347 ? -12.367 -45.75 -3.826 1 97.88 347 HIS B CA 1
ATOM 9020 C C . HIS B 1 347 ? -12.117 -44.625 -2.822 1 97.88 347 HIS B C 1
ATOM 9022 O O . HIS B 1 347 ? -12.531 -43.5 -3.041 1 97.88 347 HIS B O 1
ATOM 9028 N N . VAL B 1 348 ? -11.531 -44.969 -1.68 1 97.5 348 VAL B N 1
ATOM 9029 C CA . VAL B 1 348 ? -11.031 -44 -0.711 1 97.5 348 VAL B CA 1
ATOM 9030 C C . VAL B 1 348 ? -9.508 -44.125 -0.6 1 97.5 348 VAL B C 1
ATOM 9032 O O . VAL B 1 348 ? -8.984 -45.219 -0.329 1 97.5 348 VAL B O 1
ATOM 9035 N N . GLN B 1 349 ? -8.805 -43.094 -0.864 1 97.81 349 GLN B N 1
ATOM 9036 C CA . GLN B 1 349 ? -7.344 -43.062 -0.813 1 97.81 349 GLN B CA 1
ATOM 9037 C C . GLN B 1 349 ? -6.844 -42.25 0.368 1 97.81 349 GLN B C 1
ATOM 9039 O O . GLN B 1 349 ? -6.992 -41.031 0.384 1 97.81 349 GLN B O 1
ATOM 9044 N N . SER B 1 350 ? -6.191 -42.906 1.282 1 97.31 350 SER B N 1
ATOM 9045 C CA . SER B 1 350 ? -5.508 -42.219 2.369 1 97.31 350 SER B CA 1
ATOM 9046 C C . SER B 1 350 ? -4.094 -41.812 1.961 1 97.31 350 SER B C 1
ATOM 9048 O O . SER B 1 350 ? -3.408 -42.562 1.257 1 97.31 350 SER B O 1
ATOM 9050 N N . PHE B 1 351 ? -3.684 -40.75 2.381 1 97.94 351 PHE B N 1
ATOM 9051 C CA . PHE B 1 351 ? -2.316 -40.312 2.141 1 97.94 351 PHE B CA 1
ATOM 9052 C C . PHE B 1 351 ? -1.462 -40.5 3.391 1 97.94 351 PHE B C 1
ATOM 9054 O O . PHE B 1 351 ? -0.637 -39.625 3.709 1 97.94 351 PHE B O 1
ATOM 9061 N N . THR B 1 352 ? -1.773 -41.375 4.109 1 97 352 THR B N 1
ATOM 9062 C CA . THR B 1 352 ? -0.917 -42.031 5.09 1 97 352 THR B CA 1
ATOM 9063 C C . THR B 1 352 ? -0.609 -43.469 4.66 1 97 352 THR B C 1
ATOM 9065 O O . THR B 1 352 ? -1.5 -44.312 4.633 1 97 352 THR B O 1
ATOM 9068 N N . VAL B 1 353 ? 0.588 -43.656 4.266 1 96.31 353 VAL B N 1
ATOM 9069 C CA . VAL B 1 353 ? 1.022 -44.938 3.754 1 96.31 353 VAL B CA 1
ATOM 9070 C C . VAL B 1 353 ? 2.221 -45.438 4.559 1 96.31 353 VAL B C 1
ATOM 9072 O O . VAL B 1 353 ? 3.223 -44.719 4.695 1 96.31 353 VAL B O 1
ATOM 9075 N N . ASN B 1 354 ? 2.125 -46.625 5.078 1 94.5 354 ASN B N 1
ATOM 9076 C CA . ASN B 1 354 ? 3.172 -47.219 5.891 1 94.5 354 ASN B CA 1
ATOM 9077 C C . ASN B 1 354 ? 3.637 -46.281 7.004 1 94.5 354 ASN B C 1
ATOM 9079 O O . ASN B 1 354 ? 4.84 -46.125 7.207 1 94.5 354 ASN B O 1
ATOM 9083 N N . GLY B 1 355 ? 2.756 -45.625 7.523 1 93.5 355 GLY B N 1
ATOM 9084 C CA . GLY B 1 355 ? 3.041 -44.781 8.656 1 93.5 355 GLY B CA 1
ATOM 9085 C C . GLY B 1 355 ? 3.561 -43.406 8.258 1 93.5 355 GLY B C 1
ATOM 9086 O O . GLY B 1 355 ? 3.768 -42.531 9.109 1 93.5 355 GLY B O 1
ATOM 9087 N N . ARG B 1 356 ? 3.754 -43.188 6.996 1 95.5 356 ARG B N 1
ATOM 9088 C CA . ARG B 1 356 ? 4.227 -41.875 6.52 1 95.5 356 ARG B CA 1
ATOM 9089 C C . ARG B 1 356 ? 3.059 -40.969 6.191 1 95.5 356 ARG B C 1
ATOM 9091 O O . ARG B 1 356 ? 2.174 -41.312 5.414 1 95.5 356 ARG B O 1
ATOM 9098 N N . SER B 1 357 ? 3.051 -39.781 6.824 1 96.38 357 SER B N 1
ATOM 9099 C CA . SER B 1 357 ? 2.039 -38.781 6.531 1 96.38 357 SER B CA 1
ATOM 9100 C C . SER B 1 357 ? 2.414 -37.969 5.297 1 96.38 357 SER B C 1
ATOM 9102 O O . SER B 1 357 ? 3.539 -37.469 5.188 1 96.38 357 SER B O 1
ATOM 9104 N N . MET B 1 358 ? 1.519 -37.875 4.383 1 97.88 358 MET B N 1
ATOM 9105 C CA . MET B 1 358 ? 1.688 -37.219 3.096 1 97.88 358 MET B CA 1
ATOM 9106 C C . MET B 1 358 ? 0.498 -36.312 2.791 1 97.88 358 MET B C 1
ATOM 9108 O O . MET B 1 358 ? -0.282 -35.969 3.686 1 97.88 358 MET B O 1
ATOM 9112 N N . TRP B 1 359 ? 0.433 -35.719 1.632 1 98.19 359 TRP B N 1
ATOM 9113 C CA . TRP B 1 359 ? -0.669 -34.875 1.201 1 98.19 359 TRP B CA 1
ATOM 9114 C C . TRP B 1 359 ? -1.091 -35.219 -0.226 1 98.19 359 TRP B C 1
ATOM 9116 O O . TRP B 1 359 ? -0.325 -35.812 -0.981 1 98.19 359 TRP B O 1
ATOM 9126 N N . ALA B 1 360 ? -2.312 -34.875 -0.569 1 98.06 360 ALA B N 1
ATOM 9127 C CA . ALA B 1 360 ? -2.816 -35.062 -1.928 1 98.06 360 ALA B CA 1
ATOM 9128 C C . ALA B 1 360 ? -2.645 -33.781 -2.754 1 98.06 360 ALA B C 1
ATOM 9130 O O . ALA B 1 360 ? -2.818 -32.688 -2.24 1 98.06 360 ALA B O 1
ATOM 9131 N N . GLU B 1 361 ? -2.295 -33.938 -3.977 1 96.69 361 GLU B N 1
ATOM 9132 C CA . GLU B 1 361 ? -2.221 -32.844 -4.926 1 96.69 361 GLU B CA 1
ATOM 9133 C C . GLU B 1 361 ? -3.342 -32.906 -5.957 1 96.69 361 GLU B C 1
ATOM 9135 O O . GLU B 1 361 ? -3.539 -33.969 -6.586 1 96.69 361 GLU B O 1
ATOM 9140 N N . PRO B 1 362 ? -4.055 -31.781 -6.172 1 97.5 362 PRO B N 1
ATOM 9141 C CA . PRO B 1 362 ? -5.129 -31.812 -7.168 1 97.5 362 PRO B CA 1
ATOM 9142 C C . PRO B 1 362 ? -4.645 -32.25 -8.547 1 97.5 362 PRO B C 1
ATOM 9144 O O . PRO B 1 362 ? -5.359 -32.969 -9.258 1 97.5 362 PRO B O 1
ATOM 9147 N N . ALA B 1 363 ? -3.469 -31.891 -8.883 1 95.56 363 ALA B N 1
ATOM 9148 C CA . ALA B 1 363 ? -2.932 -32.156 -10.219 1 95.56 363 ALA B CA 1
ATOM 9149 C C . ALA B 1 363 ? -2.83 -33.656 -10.492 1 95.56 363 ALA B C 1
ATOM 9151 O O . ALA B 1 363 ? -2.955 -34.094 -11.641 1 95.56 363 ALA B O 1
ATOM 9152 N N . ASP B 1 364 ? -2.645 -34.469 -9.492 1 96.88 364 ASP B N 1
ATOM 9153 C CA . ASP B 1 364 ? -2.479 -35.906 -9.648 1 96.88 364 ASP B CA 1
ATOM 9154 C C . ASP B 1 364 ? -3.781 -36.562 -10.094 1 96.88 364 ASP B C 1
ATOM 9156 O O . ASP B 1 364 ? -3.777 -37.719 -10.578 1 96.88 364 ASP B O 1
ATOM 9160 N N . PHE B 1 365 ? -4.871 -35.875 -9.992 1 97.75 365 PHE B N 1
ATOM 9161 C CA . PHE B 1 365 ? -6.172 -36.469 -10.273 1 97.75 365 PHE B CA 1
ATOM 9162 C C . PHE B 1 365 ? -6.777 -35.875 -11.539 1 97.75 365 PHE B C 1
ATOM 9164 O O . PHE B 1 365 ? -7.934 -36.156 -11.867 1 97.75 365 PHE B O 1
ATOM 9171 N N . LYS B 1 366 ? -6.066 -35.094 -12.242 1 94.94 366 LYS B N 1
ATOM 9172 C CA . LYS B 1 366 ? -6.609 -34.406 -13.414 1 94.94 366 LYS B CA 1
ATOM 9173 C C . LYS B 1 366 ? -6.621 -35.312 -14.633 1 94.94 366 LYS B C 1
ATOM 9175 O O . LYS B 1 366 ? -7.531 -35.25 -15.461 1 94.94 366 LYS B O 1
ATOM 9180 N N . ASN B 1 367 ? -5.637 -36.125 -14.805 1 95.31 367 ASN B N 1
ATOM 9181 C CA . ASN B 1 367 ? -5.52 -37 -15.977 1 95.31 367 ASN B CA 1
ATOM 9182 C C . ASN B 1 367 ? -5.922 -38.438 -15.664 1 95.31 367 ASN B C 1
ATOM 9184 O O . ASN B 1 367 ? -5.062 -39.281 -15.406 1 95.31 367 ASN B O 1
ATOM 9188 N N . VAL B 1 368 ? -7.223 -38.688 -15.758 1 97.81 368 VAL B N 1
ATOM 9189 C CA . VAL B 1 368 ? -7.801 -40 -15.547 1 97.81 368 VAL B CA 1
ATOM 9190 C C . VAL B 1 368 ? -8.281 -40.594 -16.875 1 97.81 368 VAL B C 1
ATOM 9192 O O . VAL B 1 368 ? -8.992 -39.906 -17.625 1 97.81 368 VAL B O 1
ATOM 9195 N N . PHE B 1 369 ? -7.906 -41.844 -17.172 1 97.56 369 PHE B N 1
ATOM 9196 C CA . PHE B 1 369 ? -8.234 -42.438 -18.469 1 97.56 369 PHE B CA 1
ATOM 9197 C C . PHE B 1 369 ? -9.055 -43.719 -18.281 1 97.56 369 PHE B C 1
ATOM 9199 O O . PHE B 1 369 ? -8.641 -44.625 -17.547 1 97.56 369 PHE B O 1
ATOM 9206 N N . ALA B 1 370 ? -10.195 -43.812 -18.969 1 97.31 370 ALA B N 1
ATOM 9207 C CA . ALA B 1 370 ? -11.031 -45 -18.953 1 97.31 370 ALA B CA 1
ATOM 9208 C C . ALA B 1 370 ? -10.352 -46.188 -19.656 1 97.31 370 ALA B C 1
ATOM 9210 O O . ALA B 1 370 ? -9.711 -46 -20.703 1 97.31 370 ALA B O 1
ATOM 9211 N N . SER B 1 371 ? -10.438 -47.344 -19.062 1 96.5 371 SER B N 1
ATOM 9212 C CA . SER B 1 371 ? -9.969 -48.594 -19.672 1 96.5 371 SER B CA 1
ATOM 9213 C C . SER B 1 371 ? -11.133 -49.5 -20.016 1 96.5 371 SER B C 1
ATOM 9215 O O . SER B 1 371 ? -12.297 -49.156 -19.844 1 96.5 371 SER B O 1
ATOM 9217 N N . LYS B 1 372 ? -10.727 -50.656 -20.531 1 94.38 372 LYS B N 1
ATOM 9218 C CA . LYS B 1 372 ? -11.742 -51.656 -20.859 1 94.38 372 LYS B CA 1
ATOM 9219 C C . LYS B 1 372 ? -12.445 -52.156 -19.594 1 94.38 372 LYS B C 1
ATOM 9221 O O . LYS B 1 372 ? -13.594 -52.594 -19.656 1 94.38 372 LYS B O 1
ATOM 9226 N N . PHE B 1 373 ? -11.805 -52 -18.453 1 95.5 373 PHE B N 1
ATOM 9227 C CA . PHE B 1 373 ? -12.328 -52.625 -17.25 1 95.5 373 PHE B CA 1
ATOM 9228 C C . PHE B 1 373 ? -12.531 -51.594 -16.141 1 95.5 373 PHE B C 1
ATOM 9230 O O . PHE B 1 373 ? -13.078 -51.906 -15.086 1 95.5 373 PHE B O 1
ATOM 9237 N N . GLY B 1 374 ? -12.125 -50.469 -16.359 1 97.38 374 GLY B N 1
ATOM 9238 C CA . GLY B 1 374 ? -12.172 -49.438 -15.352 1 97.38 374 GLY B CA 1
ATOM 9239 C C . GLY B 1 374 ? -11.469 -48.156 -15.789 1 97.38 374 GLY B C 1
ATOM 9240 O O . GLY B 1 374 ? -11.789 -47.594 -16.828 1 97.38 374 GLY B O 1
ATOM 9241 N N . PHE B 1 375 ? -10.453 -47.719 -14.977 1 98.06 375 PHE B N 1
ATOM 9242 C CA . PHE B 1 375 ? -9.75 -46.5 -15.352 1 98.06 375 PHE B CA 1
ATOM 9243 C C . PHE B 1 375 ? -8.367 -46.469 -14.727 1 98.06 375 PHE B C 1
ATOM 9245 O O . PHE B 1 375 ? -8.047 -47.25 -13.852 1 98.06 375 PHE B O 1
ATOM 9252 N N . PHE B 1 376 ? -7.457 -45.562 -15.25 1 97.81 376 PHE B N 1
ATOM 9253 C CA . PHE B 1 376 ? -6.102 -45.344 -14.766 1 97.81 376 PHE B CA 1
ATOM 9254 C C . PHE B 1 376 ? -6.02 -44 -14.039 1 97.81 376 PHE B C 1
ATOM 9256 O O . PHE B 1 376 ? -6.633 -43 -14.461 1 97.81 376 PHE B O 1
ATOM 9263 N N . LEU B 1 377 ? -5.293 -43.938 -12.93 1 98.19 377 LEU B N 1
ATOM 9264 C CA . LEU B 1 377 ? -4.984 -42.688 -12.219 1 98.19 377 LEU B CA 1
ATOM 9265 C C . LEU B 1 377 ? -3.67 -42.812 -11.461 1 98.19 377 LEU B C 1
ATOM 9267 O O . LEU B 1 377 ? -3.078 -43.906 -11.398 1 98.19 377 LEU B O 1
ATOM 9271 N N . ILE B 1 378 ? -3.168 -41.719 -10.953 1 98.19 378 ILE B N 1
ATOM 9272 C CA . ILE B 1 378 ? -1.926 -41.688 -10.188 1 98.19 378 ILE B CA 1
ATOM 9273 C C . ILE B 1 378 ? -2.238 -41.781 -8.695 1 98.19 378 ILE B C 1
ATOM 9275 O O . ILE B 1 378 ? -3.088 -41.031 -8.195 1 98.19 378 ILE B O 1
ATOM 9279 N N . LEU B 1 379 ? -1.656 -42.688 -7.953 1 98.19 379 LEU B N 1
ATOM 9280 C CA . LEU B 1 379 ? -1.779 -42.844 -6.508 1 98.19 379 LEU B CA 1
ATOM 9281 C C . LEU B 1 379 ? -0.424 -43.125 -5.879 1 98.19 379 LEU B C 1
ATOM 9283 O O . LEU B 1 379 ? 0.487 -43.625 -6.555 1 98.19 379 LEU B O 1
ATOM 9287 N N . PRO B 1 380 ? -0.262 -42.781 -4.586 1 98 380 PRO B N 1
ATOM 9288 C CA . PRO B 1 380 ? 0.958 -43.219 -3.898 1 98 380 PRO B CA 1
ATOM 9289 C C . PRO B 1 380 ? 1.043 -44.75 -3.742 1 98 380 PRO B C 1
ATOM 9291 O O . PRO B 1 380 ? 0.042 -45.375 -3.428 1 98 380 PRO B O 1
ATOM 9294 N N . HIS B 1 381 ? 2.217 -45.25 -4.008 1 97.44 381 HIS B N 1
ATOM 9295 C CA . HIS B 1 381 ? 2.441 -46.688 -3.998 1 97.44 381 HIS B CA 1
ATOM 9296 C C . HIS B 1 381 ? 3.742 -47.062 -3.281 1 97.44 381 HIS B C 1
ATOM 9298 O O . HIS B 1 381 ? 4.82 -46.625 -3.689 1 97.44 381 HIS B O 1
ATOM 9304 N N . ALA B 1 382 ? 3.59 -47.844 -2.215 1 97.44 382 ALA B N 1
ATOM 9305 C CA . ALA B 1 382 ? 4.793 -48.375 -1.568 1 97.44 382 ALA B CA 1
ATOM 9306 C C . ALA B 1 382 ? 5.59 -49.25 -2.52 1 97.44 382 ALA B C 1
ATOM 9308 O O . ALA B 1 382 ? 5.027 -50.125 -3.17 1 97.44 382 ALA B O 1
ATOM 9309 N N . TYR B 1 383 ? 6.852 -49 -2.641 1 95.19 383 TYR B N 1
ATOM 9310 C CA . TYR B 1 383 ? 7.703 -49.688 -3.594 1 95.19 383 TYR B CA 1
ATOM 9311 C C . TYR B 1 383 ? 8.734 -50.562 -2.875 1 95.19 383 TYR B C 1
ATOM 9313 O O . TYR B 1 383 ? 8.891 -50.438 -1.656 1 95.19 383 TYR B O 1
ATOM 9321 N N . ASN B 1 384 ? 9.422 -51.5 -3.564 1 94 384 ASN B N 1
ATOM 9322 C CA . ASN B 1 384 ? 10.273 -52.531 -2.992 1 94 384 ASN B CA 1
ATOM 9323 C C . ASN B 1 384 ? 11.57 -51.938 -2.428 1 94 384 ASN B C 1
ATOM 9325 O O . ASN B 1 384 ? 12.227 -52.562 -1.595 1 94 384 ASN B O 1
ATOM 9329 N N . ASP B 1 385 ? 11.914 -50.719 -2.787 1 94.94 385 ASP B N 1
ATOM 9330 C CA . ASP B 1 385 ? 13.148 -50.125 -2.281 1 94.94 385 ASP B CA 1
ATOM 9331 C C . ASP B 1 385 ? 12.891 -49.375 -0.986 1 94.94 385 ASP B C 1
ATOM 9333 O O . ASP B 1 385 ? 13.758 -48.625 -0.513 1 94.94 385 ASP B O 1
ATOM 9337 N N . GLY B 1 386 ? 11.695 -49.5 -0.486 1 95.19 386 GLY B N 1
ATOM 9338 C CA . GLY B 1 386 ? 11.359 -48.875 0.783 1 95.19 386 GLY B CA 1
ATOM 9339 C C . GLY B 1 386 ? 10.812 -47.469 0.627 1 95.19 386 GLY B C 1
ATOM 9340 O O . GLY B 1 386 ? 10.422 -46.844 1.612 1 95.19 386 GLY B O 1
ATOM 9341 N N . ASN B 1 387 ? 10.781 -46.969 -0.517 1 97 387 ASN B N 1
ATOM 9342 C CA . ASN B 1 387 ? 10.211 -45.656 -0.795 1 97 387 ASN B CA 1
ATOM 9343 C C . ASN B 1 387 ? 8.742 -45.75 -1.207 1 97 387 ASN B C 1
ATOM 9345 O O . ASN B 1 387 ? 8.203 -46.844 -1.325 1 97 387 ASN B O 1
ATOM 9349 N N . ILE B 1 388 ? 8.023 -44.656 -1.117 1 98.25 388 ILE B N 1
ATOM 9350 C CA . ILE B 1 388 ? 6.688 -44.5 -1.688 1 98.25 388 ILE B CA 1
ATOM 9351 C C . ILE B 1 388 ? 6.75 -43.594 -2.896 1 98.25 388 ILE B C 1
ATOM 9353 O O . ILE B 1 388 ? 7.332 -42.5 -2.82 1 98.25 388 ILE B O 1
ATOM 9357 N N . TYR B 1 389 ? 6.258 -44.062 -4.031 1 97.75 389 TYR B N 1
ATOM 9358 C CA . TYR B 1 389 ? 6.273 -43.25 -5.242 1 97.75 389 TYR B CA 1
ATOM 9359 C C . TYR B 1 389 ? 4.859 -43 -5.766 1 97.75 389 TYR B C 1
ATOM 9361 O O . TYR B 1 389 ? 3.953 -43.781 -5.48 1 97.75 389 TYR B O 1
ATOM 9369 N N . ASN B 1 390 ? 4.637 -41.906 -6.441 1 97.62 390 ASN B N 1
ATOM 9370 C CA . ASN B 1 390 ? 3.447 -41.781 -7.273 1 97.62 390 ASN B CA 1
ATOM 9371 C C . ASN B 1 390 ? 3.518 -42.688 -8.492 1 97.62 390 ASN B C 1
ATOM 9373 O O . ASN B 1 390 ? 4.375 -42.5 -9.359 1 97.62 390 ASN B O 1
ATOM 9377 N N . HIS B 1 391 ? 2.686 -43.625 -8.508 1 97.19 391 HIS B N 1
ATOM 9378 C CA . HIS B 1 391 ? 2.625 -44.594 -9.602 1 97.19 391 HIS B CA 1
ATOM 9379 C C . HIS B 1 391 ? 1.246 -44.594 -10.258 1 97.19 391 HIS B C 1
ATOM 9381 O O . HIS B 1 391 ? 0.312 -43.969 -9.75 1 97.19 391 HIS B O 1
ATOM 9387 N N . ILE B 1 392 ? 1.158 -45.219 -11.445 1 97.31 392 ILE B N 1
ATOM 9388 C CA . ILE B 1 392 ? -0.128 -45.375 -12.109 1 97.31 392 ILE B CA 1
ATOM 9389 C C . ILE B 1 392 ? -0.83 -46.625 -11.555 1 97.31 392 ILE B C 1
ATOM 9391 O O . ILE B 1 392 ? -0.253 -47.719 -11.531 1 97.31 392 ILE B O 1
ATOM 9395 N N . ALA B 1 393 ? -2.014 -46.438 -11.117 1 97.44 393 ALA B N 1
ATOM 9396 C CA . ALA B 1 393 ? -2.875 -47.531 -10.695 1 97.44 393 ALA B CA 1
ATOM 9397 C C . ALA B 1 393 ? -3.967 -47.812 -11.727 1 97.44 393 ALA B C 1
ATOM 9399 O O . ALA B 1 393 ? -4.582 -46.875 -12.25 1 97.44 393 ALA B O 1
ATOM 9400 N N . HIS B 1 394 ? -4.133 -49.062 -12.047 1 97.38 394 HIS B N 1
ATOM 9401 C CA . HIS B 1 394 ? -5.344 -49.469 -12.758 1 97.38 394 HIS B CA 1
ATOM 9402 C C . HIS B 1 394 ? -6.445 -49.875 -11.781 1 97.38 394 HIS B C 1
ATOM 9404 O O . HIS B 1 394 ? -6.289 -50.844 -11.023 1 97.38 394 HIS B O 1
ATOM 9410 N N . MET B 1 395 ? -7.52 -49.156 -11.812 1 97.5 395 MET B N 1
ATOM 9411 C CA . MET B 1 395 ? -8.688 -49.406 -10.969 1 97.5 395 MET B CA 1
ATOM 9412 C C . MET B 1 395 ? -9.781 -50.094 -11.75 1 97.5 395 MET B C 1
ATOM 9414 O O . MET B 1 395 ? -10.453 -49.5 -12.578 1 97.5 395 MET B O 1
ATOM 9418 N N . GLN B 1 396 ? -9.977 -51.312 -11.445 1 97.19 396 GLN B N 1
ATOM 9419 C CA . GLN B 1 396 ? -11.078 -52.062 -12.047 1 97.19 396 GLN B CA 1
ATOM 9420 C C . GLN B 1 396 ? -12.391 -51.781 -11.328 1 97.19 396 GLN B C 1
ATOM 9422 O O . GLN B 1 396 ? -12.445 -51.812 -10.094 1 97.19 396 GLN B O 1
ATOM 9427 N N . ILE B 1 397 ? -13.438 -51.469 -12.117 1 97.62 397 ILE B N 1
ATOM 9428 C CA . ILE B 1 397 ? -14.75 -51.25 -11.531 1 97.62 397 ILE B CA 1
ATOM 9429 C C . ILE B 1 397 ? -15.5 -52.562 -11.383 1 97.62 397 ILE B C 1
ATOM 9431 O O . ILE B 1 397 ? -15.711 -53.281 -12.367 1 97.62 397 ILE B O 1
ATOM 9435 N N . GLN B 1 398 ? -15.938 -52.812 -10.188 1 96.69 398 GLN B N 1
ATOM 9436 C CA . GLN B 1 398 ? -16.672 -54.031 -9.898 1 96.69 398 GLN B CA 1
ATOM 9437 C C . GLN B 1 398 ? -18.156 -53.875 -10.18 1 96.69 398 GLN B C 1
ATOM 9439 O O . GLN B 1 398 ? -18.625 -52.75 -10.453 1 96.69 398 GLN B O 1
ATOM 9444 N N . LYS B 1 399 ? -18.891 -54.969 -10.031 1 94.56 399 LYS B N 1
ATOM 9445 C CA . LYS B 1 399 ? -20.312 -54.969 -10.344 1 94.56 399 LYS B CA 1
ATOM 9446 C C . LYS B 1 399 ? -21.094 -54.062 -9.422 1 94.56 399 LYS B C 1
ATOM 9448 O O . LYS B 1 399 ? -22.109 -53.5 -9.812 1 94.56 399 LYS B O 1
ATOM 9453 N N . ASN B 1 400 ? -20.609 -53.875 -8.258 1 93.56 400 ASN B N 1
ATOM 9454 C CA . ASN B 1 400 ? -21.297 -53 -7.301 1 93.56 400 ASN B CA 1
ATOM 9455 C C . ASN B 1 400 ? -20.781 -51.562 -7.367 1 93.56 400 ASN B C 1
ATOM 9457 O O . ASN B 1 400 ? -21.172 -50.75 -6.551 1 93.56 400 ASN B O 1
ATOM 9461 N N . GLY B 1 401 ? -19.875 -51.344 -8.281 1 93.62 401 GLY B N 1
ATOM 9462 C CA . GLY B 1 401 ? -19.375 -49.969 -8.484 1 93.62 401 GLY B CA 1
ATOM 9463 C C . GLY B 1 401 ? -18.125 -49.688 -7.691 1 93.62 401 GLY B C 1
ATOM 9464 O O . GLY B 1 401 ? -17.484 -48.656 -7.902 1 93.62 401 GLY B O 1
ATOM 9465 N N . SER B 1 402 ? -17.734 -50.562 -6.797 1 96.25 402 SER B N 1
ATOM 9466 C CA . SER B 1 402 ? -16.484 -50.375 -6.047 1 96.25 402 SER B CA 1
ATOM 9467 C C . SER B 1 402 ? -15.273 -50.594 -6.938 1 96.25 402 SER B C 1
ATOM 9469 O O . SER B 1 402 ? -15.359 -51.25 -7.969 1 96.25 402 SER B O 1
ATOM 9471 N N . GLY B 1 403 ? -14.211 -49.969 -6.562 1 97.38 403 GLY B N 1
ATOM 9472 C CA . GLY B 1 403 ? -12.977 -50.094 -7.324 1 97.38 403 GLY B CA 1
ATOM 9473 C C . GLY B 1 403 ? -11.969 -51.031 -6.676 1 97.38 403 GLY B C 1
ATOM 9474 O O . GLY B 1 403 ? -11.852 -51.062 -5.449 1 97.38 403 GLY B O 1
ATOM 9475 N N . GLN B 1 404 ? -11.273 -51.781 -7.496 1 96.94 404 GLN B N 1
ATOM 9476 C CA . GLN B 1 404 ? -10.164 -52.656 -7.07 1 96.94 404 GLN B CA 1
ATOM 9477 C C . GLN B 1 404 ? -8.922 -52.375 -7.906 1 96.94 404 GLN B C 1
ATOM 9479 O O . GLN B 1 404 ? -8.969 -52.406 -9.141 1 96.94 404 GLN B O 1
ATOM 9484 N N . ILE B 1 405 ? -7.82 -52.125 -7.23 1 96.62 405 ILE B N 1
ATOM 9485 C CA . ILE B 1 405 ? -6.578 -51.906 -7.969 1 96.62 405 ILE B CA 1
ATOM 9486 C C . ILE B 1 405 ? -6.047 -53.25 -8.461 1 96.62 405 ILE B C 1
ATOM 9488 O O . ILE B 1 405 ? -5.77 -54.156 -7.656 1 96.62 405 ILE B O 1
ATOM 9492 N N . THR B 1 406 ? -5.82 -53.406 -9.75 1 95.19 406 THR B N 1
ATOM 9493 C CA . THR B 1 406 ? -5.441 -54.688 -10.32 1 95.19 406 THR B CA 1
ATOM 9494 C C . THR B 1 406 ? -4.023 -54.625 -10.883 1 95.19 406 THR B C 1
ATOM 9496 O O . THR B 1 406 ? -3.422 -55.688 -11.172 1 95.19 406 THR B O 1
ATOM 9499 N N . ALA B 1 407 ? -3.52 -53.438 -11.094 1 94.81 407 ALA B N 1
ATOM 9500 C CA . ALA B 1 407 ? -2.164 -53.281 -11.617 1 94.81 407 ALA B CA 1
ATOM 9501 C C . ALA B 1 407 ? -1.546 -51.969 -11.172 1 94.81 407 ALA B C 1
ATOM 9503 O O . ALA B 1 407 ? -2.256 -50.969 -10.961 1 94.81 407 ALA B O 1
ATOM 9504 N N . TRP B 1 408 ? -0.246 -52.062 -10.961 1 95.25 408 TRP B N 1
ATOM 9505 C CA . TRP B 1 408 ? 0.575 -50.875 -10.727 1 95.25 408 TRP B CA 1
ATOM 9506 C C . TRP B 1 408 ? 1.646 -50.719 -11.797 1 95.25 408 TRP B C 1
ATOM 9508 O O . TRP B 1 408 ? 2.238 -51.719 -12.234 1 95.25 408 TRP B O 1
ATOM 9518 N N . HIS B 1 409 ? 1.856 -49.531 -12.289 1 95.44 409 HIS B N 1
ATOM 9519 C CA . HIS B 1 409 ? 2.926 -49.25 -13.242 1 95.44 409 HIS B CA 1
ATOM 9520 C C . HIS B 1 409 ? 3.834 -48.125 -12.758 1 95.44 409 HIS B C 1
ATOM 9522 O O . HIS B 1 409 ? 3.352 -47.094 -12.273 1 95.44 409 HIS B O 1
ATOM 9528 N N . GLY B 1 410 ? 5.078 -48.344 -12.797 1 93.5 410 GLY B N 1
ATOM 9529 C CA . GLY B 1 410 ? 6.074 -47.344 -12.391 1 93.5 410 GLY B CA 1
ATOM 9530 C C . GLY B 1 410 ? 7.434 -47.969 -12.102 1 93.5 410 GLY B C 1
ATOM 9531 O O . GLY B 1 410 ? 7.738 -49.062 -12.586 1 93.5 410 GLY B O 1
ATOM 9532 N N . GLY B 1 411 ? 8.297 -47.188 -11.492 1 93.88 411 GLY B N 1
ATOM 9533 C CA . GLY B 1 411 ? 9.641 -47.562 -11.062 1 93.88 411 GLY B CA 1
ATOM 9534 C C . GLY B 1 411 ? 10.109 -46.781 -9.852 1 93.88 411 GLY B C 1
ATOM 9535 O O . GLY B 1 411 ? 9.289 -46.25 -9.086 1 93.88 411 GLY B O 1
ATOM 9536 N N . ALA B 1 412 ? 11.414 -46.875 -9.648 1 95.38 412 ALA B N 1
ATOM 9537 C CA . ALA B 1 412 ? 11.961 -46.156 -8.508 1 95.38 412 ALA B CA 1
ATOM 9538 C C . ALA B 1 412 ? 11.992 -44.656 -8.789 1 95.38 412 ALA B C 1
ATOM 9540 O O . ALA B 1 412 ? 13.031 -44 -8.633 1 95.38 412 ALA B O 1
ATOM 9541 N N . TYR B 1 413 ? 10.898 -44.156 -9.211 1 96 413 TYR B N 1
ATOM 9542 C CA . TYR B 1 413 ? 10.695 -42.75 -9.516 1 96 413 TYR B CA 1
ATOM 9543 C C . TYR B 1 413 ? 9.211 -42.406 -9.508 1 96 413 TYR B C 1
ATOM 9545 O O . TYR B 1 413 ? 8.359 -43.281 -9.594 1 96 413 TYR B O 1
ATOM 9553 N N . ASP B 1 414 ? 8.945 -41.062 -9.336 1 97.25 414 ASP B N 1
ATOM 9554 C CA . ASP B 1 414 ? 7.574 -40.562 -9.422 1 97.25 414 ASP B CA 1
ATOM 9555 C C . ASP B 1 414 ? 7.129 -40.438 -10.875 1 97.25 414 ASP B C 1
ATOM 9557 O O . ASP B 1 414 ? 7.91 -40 -11.727 1 97.25 414 ASP B O 1
ATOM 9561 N N . ILE B 1 415 ? 5.902 -40.844 -11.125 1 97.25 415 ILE B N 1
ATOM 9562 C CA . ILE B 1 415 ? 5.242 -40.5 -12.375 1 97.25 415 ILE B CA 1
ATOM 9563 C C . ILE B 1 415 ? 4.629 -39.125 -12.266 1 97.25 415 ILE B C 1
ATOM 9565 O O . ILE B 1 415 ? 3.867 -38.844 -11.336 1 97.25 415 ILE B O 1
ATOM 9569 N N . ARG B 1 416 ? 5.004 -38.25 -13.211 1 97 416 ARG B N 1
ATOM 9570 C CA . ARG B 1 416 ? 4.555 -36.875 -13.164 1 97 416 ARG B CA 1
ATOM 9571 C C . ARG B 1 416 ? 3.131 -36.75 -13.688 1 97 416 ARG B C 1
ATOM 9573 O O . ARG B 1 416 ? 2.309 -36.031 -13.094 1 97 416 ARG B O 1
ATOM 9580 N N . GLU B 1 417 ? 2.855 -37.375 -14.828 1 97.69 417 GLU B N 1
ATOM 9581 C CA . GLU B 1 417 ? 1.563 -37.219 -15.492 1 97.69 417 GLU B CA 1
ATOM 9582 C C . GLU B 1 417 ? 1.298 -38.375 -16.469 1 97.69 417 GLU B C 1
ATOM 9584 O O . GLU B 1 417 ? 2.203 -38.812 -17.172 1 97.69 417 GLU B O 1
ATOM 9589 N N . ILE B 1 418 ? 0.032 -38.844 -16.453 1 98.25 418 ILE B N 1
ATOM 9590 C CA . ILE B 1 418 ? -0.4 -39.719 -17.547 1 98.25 418 ILE B CA 1
ATOM 9591 C C . ILE B 1 418 ? -0.751 -38.844 -18.766 1 98.25 418 ILE B C 1
ATOM 9593 O O . ILE B 1 418 ? -1.494 -37.875 -18.641 1 98.25 418 ILE B O 1
ATOM 9597 N N . LYS B 1 419 ? -0.204 -39.219 -19.906 1 98 419 LYS B N 1
ATOM 9598 C CA . LYS B 1 419 ? -0.347 -38.312 -21.047 1 98 419 LYS B CA 1
ATOM 9599 C C . LYS B 1 419 ? -1.392 -38.875 -22.031 1 98 419 LYS B C 1
ATOM 9601 O O . LYS B 1 419 ? -2.021 -38.094 -22.75 1 98 419 LYS B O 1
ATOM 9606 N N . GLY B 1 420 ? -1.526 -40.219 -22.078 1 97.38 420 GLY B N 1
ATOM 9607 C CA . GLY B 1 420 ? -2.479 -40.812 -23.016 1 97.38 420 GLY B CA 1
ATOM 9608 C C . GLY B 1 420 ? -2.67 -42.281 -22.828 1 97.38 420 GLY B C 1
ATOM 9609 O O . GLY B 1 420 ? -1.908 -42.938 -22.094 1 97.38 420 GLY B O 1
ATOM 9610 N N . TYR B 1 421 ? -3.719 -42.812 -23.422 1 97.44 421 TYR B N 1
ATOM 9611 C CA . TYR B 1 421 ? -4.051 -44.219 -23.391 1 97.44 421 TYR B CA 1
ATOM 9612 C C . TYR B 1 421 ? -4.742 -44.656 -24.688 1 97.44 421 TYR B C 1
ATOM 9614 O O . TYR B 1 421 ? -5.73 -44.062 -25.094 1 97.44 421 TYR B O 1
ATOM 9622 N N . ASP B 1 422 ? -4.176 -45.625 -25.312 1 96.69 422 ASP B N 1
ATOM 9623 C CA . ASP B 1 422 ? -4.805 -46.281 -26.453 1 96.69 422 ASP B CA 1
ATOM 9624 C C . ASP B 1 422 ? -5.52 -47.562 -26.016 1 96.69 422 ASP B C 1
ATOM 9626 O O . ASP B 1 422 ? -4.883 -48.594 -25.797 1 96.69 422 ASP B O 1
ATOM 9630 N N . VAL B 1 423 ? -6.785 -47.531 -26.016 1 94.31 423 VAL B N 1
ATOM 9631 C CA . VAL B 1 423 ? -7.594 -48.625 -25.516 1 94.31 423 VAL B CA 1
ATOM 9632 C C . VAL B 1 423 ? -7.461 -49.844 -26.438 1 94.31 423 VAL B C 1
ATOM 9634 O O . VAL B 1 423 ? -7.527 -50.969 -25.984 1 94.31 423 VAL B O 1
ATOM 9637 N N . THR B 1 424 ? -7.277 -49.625 -27.719 1 93.75 424 THR B N 1
ATOM 9638 C CA . THR B 1 424 ? -7.207 -50.688 -28.703 1 93.75 424 THR B CA 1
ATOM 9639 C C . THR B 1 424 ? -5.961 -51.531 -28.484 1 93.75 424 THR B C 1
ATOM 9641 O O . THR B 1 424 ? -6.035 -52.781 -28.453 1 93.75 424 THR B O 1
ATOM 9644 N N . SER B 1 425 ? -4.859 -50.906 -28.266 1 94.62 425 SER B N 1
ATOM 9645 C CA . SER B 1 425 ? -3.609 -51.625 -28.078 1 94.62 425 SER B CA 1
ATOM 9646 C C . SER B 1 425 ? -3.301 -51.812 -26.594 1 94.62 425 SER B C 1
ATOM 9648 O O . SER B 1 425 ? -2.359 -52.531 -26.234 1 94.62 425 SER B O 1
ATOM 9650 N N . ASP B 1 426 ? -4.098 -51.25 -25.703 1 95.19 426 ASP B N 1
ATOM 9651 C CA . ASP B 1 426 ? -3.865 -51.25 -24.266 1 95.19 426 ASP B CA 1
ATOM 9652 C C . ASP B 1 426 ? -2.482 -50.688 -23.938 1 95.19 426 ASP B C 1
ATOM 9654 O O . ASP B 1 426 ? -1.703 -51.344 -23.219 1 95.19 426 ASP B O 1
ATOM 9658 N N . THR B 1 427 ? -2.17 -49.531 -24.531 1 96.38 427 THR B N 1
ATOM 9659 C CA . THR B 1 427 ? -0.895 -48.844 -24.344 1 96.38 427 THR B CA 1
ATOM 9660 C C . THR B 1 427 ? -1.099 -47.5 -23.641 1 96.38 427 THR B C 1
ATOM 9662 O O . THR B 1 427 ? -1.868 -46.656 -24.109 1 96.38 427 THR B O 1
ATOM 9665 N N . LEU B 1 428 ? -0.404 -47.375 -22.547 1 96.88 428 LEU B N 1
ATOM 9666 C CA . LEU B 1 428 ? -0.47 -46.156 -21.766 1 96.88 428 LEU B CA 1
ATOM 9667 C C . LEU B 1 428 ? 0.83 -45.375 -21.875 1 96.88 428 LEU B C 1
ATOM 9669 O O . LEU B 1 428 ? 1.915 -45.969 -21.906 1 96.88 428 LEU B O 1
ATOM 9673 N N . THR B 1 429 ? 0.755 -44 -22 1 98.12 429 THR B N 1
ATOM 9674 C CA . THR B 1 429 ? 1.935 -43.156 -22.031 1 98.12 429 THR B CA 1
ATOM 9675 C C . THR B 1 429 ? 1.956 -42.219 -20.812 1 98.12 429 THR B C 1
ATOM 9677 O O . THR B 1 429 ? 0.904 -41.781 -20.344 1 98.12 429 THR B O 1
ATOM 9680 N N . PHE B 1 430 ? 3.113 -41.969 -20.281 1 97.88 430 PHE B N 1
ATOM 9681 C CA . PHE B 1 430 ? 3.281 -41.062 -19.156 1 97.88 430 PHE B CA 1
ATOM 9682 C C . PHE B 1 430 ? 4.633 -40.375 -19.203 1 97.88 430 PHE B C 1
ATOM 9684 O O . PHE B 1 430 ? 5.496 -40.75 -20.016 1 97.88 430 PHE B O 1
ATOM 9691 N N . ILE B 1 431 ? 4.816 -39.312 -18.484 1 98 431 ILE B N 1
ATOM 9692 C CA . ILE B 1 431 ? 6.102 -38.625 -18.391 1 98 431 ILE B CA 1
ATOM 9693 C C . ILE B 1 431 ? 6.656 -38.781 -16.969 1 98 431 ILE B C 1
ATOM 9695 O O . ILE B 1 431 ? 5.891 -38.844 -16 1 98 431 ILE B O 1
ATOM 9699 N N . SER B 1 432 ? 7.918 -38.812 -16.844 1 97.75 432 SER B N 1
ATOM 9700 C CA . SER B 1 432 ? 8.648 -38.938 -15.586 1 97.75 432 SER B CA 1
ATOM 9701 C C . SER B 1 432 ? 10.109 -38.531 -15.742 1 97.75 432 SER B C 1
ATOM 9703 O O . SER B 1 432 ? 10.641 -38.562 -16.859 1 97.75 432 SER B O 1
ATOM 9705 N N . ALA B 1 433 ? 10.688 -38.188 -14.617 1 96 433 ALA B N 1
ATOM 9706 C CA . ALA B 1 433 ? 12.125 -37.938 -14.617 1 96 433 ALA B CA 1
ATOM 9707 C C . ALA B 1 433 ? 12.914 -39.25 -14.711 1 96 433 ALA B C 1
ATOM 9709 O O . ALA B 1 433 ? 14.094 -39.25 -15.062 1 96 433 ALA B O 1
ATOM 9710 N N . GLY B 1 434 ? 12.312 -40.406 -14.484 1 92.12 434 GLY B N 1
ATOM 9711 C CA . GLY B 1 434 ? 12.898 -41.719 -14.648 1 92.12 434 GLY B CA 1
ATOM 9712 C C . GLY B 1 434 ? 14.148 -41.938 -13.82 1 92.12 434 GLY B C 1
ATOM 9713 O O . GLY B 1 434 ? 15.031 -42.719 -14.195 1 92.12 434 GLY B O 1
ATOM 9714 N N . GLY B 1 435 ? 14.383 -41.219 -12.82 1 84.69 435 GLY B N 1
ATOM 9715 C CA . GLY B 1 435 ? 15.547 -41.344 -11.969 1 84.69 435 GLY B CA 1
ATOM 9716 C C . GLY B 1 435 ? 16.734 -40.531 -12.453 1 84.69 435 GLY B C 1
ATOM 9717 O O . GLY B 1 435 ? 17.812 -40.562 -11.852 1 84.69 435 GLY B O 1
ATOM 9718 N N . GLY B 1 436 ? 16.562 -39.844 -13.531 1 90 436 GLY B N 1
ATOM 9719 C CA . GLY B 1 436 ? 17.656 -39.031 -14.062 1 90 436 GLY B CA 1
ATOM 9720 C C . GLY B 1 436 ? 17.781 -37.688 -13.383 1 90 436 GLY B C 1
ATOM 9721 O O . GLY B 1 436 ? 16.891 -37.281 -12.641 1 90 436 GLY B O 1
ATOM 9722 N N . LEU B 1 437 ? 18.984 -37.094 -13.594 1 95.12 437 LEU B N 1
ATOM 9723 C CA . LEU B 1 437 ? 19.297 -35.781 -13.062 1 95.12 437 LEU B CA 1
ATOM 9724 C C . LEU B 1 437 ? 18.828 -34.688 -14.016 1 95.12 437 LEU B C 1
ATOM 9726 O O . LEU B 1 437 ? 19.391 -34.531 -15.094 1 95.12 437 LEU B O 1
ATOM 9730 N N . GLY B 1 438 ? 17.766 -34 -13.594 1 95.88 438 GLY B N 1
ATOM 9731 C CA . GLY B 1 438 ? 17.234 -32.906 -14.391 1 95.88 438 GLY B CA 1
ATOM 9732 C C . GLY B 1 438 ? 16.531 -33.375 -15.656 1 95.88 438 GLY B C 1
ATOM 9733 O O . GLY B 1 438 ? 16.516 -32.656 -16.656 1 95.88 438 GLY B O 1
ATOM 9734 N N . THR B 1 439 ? 16.031 -34.562 -15.656 1 97.06 439 THR B N 1
ATOM 9735 C CA . THR B 1 439 ? 15.422 -35.125 -16.859 1 97.06 439 THR B CA 1
ATOM 9736 C C . THR B 1 439 ? 13.898 -35.125 -16.75 1 97.06 439 THR B C 1
ATOM 9738 O O . THR B 1 439 ? 13.344 -34.875 -15.68 1 97.06 439 THR B O 1
ATOM 9741 N N . MET B 1 440 ? 13.234 -35.25 -17.875 1 98 440 MET B N 1
ATOM 9742 C CA . MET B 1 440 ? 11.805 -35.469 -18.047 1 98 440 MET B CA 1
ATOM 9743 C C . MET B 1 440 ? 11.5 -36.125 -19.391 1 98 440 MET B C 1
ATOM 9745 O O . MET B 1 440 ? 11.492 -35.438 -20.422 1 98 440 MET B O 1
ATOM 9749 N N . ARG B 1 441 ? 11.164 -37.344 -19.312 1 97.88 441 ARG B N 1
ATOM 9750 C CA . ARG B 1 441 ? 11.062 -38.156 -20.531 1 97.88 441 ARG B CA 1
ATOM 9751 C C . ARG B 1 441 ? 9.664 -38.75 -20.688 1 97.88 441 ARG B C 1
ATOM 9753 O O . ARG B 1 441 ? 8.875 -38.75 -19.734 1 97.88 441 ARG B O 1
ATOM 9760 N N . LEU B 1 442 ? 9.391 -39.062 -21.938 1 98.5 442 LEU B N 1
ATOM 9761 C CA . LEU B 1 442 ? 8.141 -39.75 -22.25 1 98.5 442 LEU B CA 1
ATOM 9762 C C . LEU B 1 442 ? 8.32 -41.25 -22.234 1 98.5 442 LEU B C 1
ATOM 9764 O O . LEU B 1 442 ? 9.32 -41.781 -22.75 1 98.5 442 LEU B O 1
ATOM 9768 N N . TYR B 1 443 ? 7.367 -42 -21.656 1 97.88 443 TYR B N 1
ATOM 9769 C CA . TYR B 1 443 ? 7.375 -43.438 -21.531 1 97.88 443 TYR B CA 1
ATOM 9770 C C . TYR B 1 443 ? 6.082 -44.031 -22.047 1 97.88 443 TYR B C 1
ATOM 9772 O O . TYR B 1 443 ? 5.074 -43.344 -22.203 1 97.88 443 TYR B O 1
ATOM 9780 N N . LYS B 1 444 ? 6.141 -45.344 -22.375 1 97.12 444 LYS B N 1
ATOM 9781 C CA . LYS B 1 444 ? 4.918 -46.094 -22.609 1 97.12 444 LYS B CA 1
ATOM 9782 C C . LYS B 1 444 ? 4.93 -47.406 -21.844 1 97.12 444 LYS B C 1
ATOM 9784 O O . LYS B 1 444 ? 5.996 -47.969 -21.547 1 97.12 444 LYS B O 1
ATOM 9789 N N . VAL B 1 445 ? 3.766 -47.844 -21.516 1 95.56 445 VAL B N 1
ATOM 9790 C CA . VAL B 1 445 ? 3.512 -49.156 -20.922 1 95.56 445 VAL B CA 1
ATOM 9791 C C . VAL B 1 445 ? 2.535 -49.938 -21.797 1 95.56 445 VAL B C 1
ATOM 9793 O O . VAL B 1 445 ? 1.44 -49.438 -22.094 1 95.56 445 VAL B O 1
ATOM 9796 N N . SER B 1 446 ? 2.979 -51.094 -22.203 1 93.62 446 SER B N 1
ATOM 9797 C CA . SER B 1 446 ? 2.088 -51.969 -22.953 1 93.62 446 SER B CA 1
ATOM 9798 C C . SER B 1 446 ? 1.367 -52.938 -22.016 1 93.62 446 SER B C 1
ATOM 9800 O O . SER B 1 446 ? 1.854 -53.219 -20.922 1 93.62 446 SER B O 1
ATOM 9802 N N . GLN B 1 447 ? 0.24 -53.469 -22.438 1 93.44 447 GLN B N 1
ATOM 9803 C CA . GLN B 1 447 ? -0.616 -54.344 -21.625 1 93.44 447 GLN B CA 1
ATOM 9804 C C . GLN B 1 447 ? -0.888 -53.719 -20.266 1 93.44 447 GLN B C 1
ATOM 9806 O O . GLN B 1 447 ? -0.679 -54.344 -19.234 1 93.44 447 GLN B O 1
ATOM 9811 N N . ALA B 1 448 ? -1.364 -52.5 -20.359 1 94.62 448 ALA B N 1
ATOM 9812 C CA . ALA B 1 448 ? -1.46 -51.656 -19.172 1 94.62 448 ALA B CA 1
ATOM 9813 C C . ALA B 1 448 ? -2.508 -52.188 -18.188 1 94.62 448 ALA B C 1
ATOM 9815 O O . ALA B 1 448 ? -2.424 -51.969 -16.984 1 94.62 448 ALA B O 1
ATOM 9816 N N . THR B 1 449 ? -3.523 -52.906 -18.625 1 93.62 449 THR B N 1
ATOM 9817 C CA . THR B 1 449 ? -4.578 -53.375 -17.75 1 93.62 449 THR B CA 1
ATOM 9818 C C . THR B 1 449 ? -4.164 -54.719 -17.094 1 93.62 449 THR B C 1
ATOM 9820 O O . THR B 1 449 ? -4.855 -55.219 -16.203 1 93.62 449 THR B O 1
ATOM 9823 N N . SER B 1 450 ? -3.062 -55.312 -17.594 1 84.94 450 SER B N 1
ATOM 9824 C CA . SER B 1 450 ? -2.607 -56.594 -17.062 1 84.94 450 SER B CA 1
ATOM 9825 C C . SER B 1 450 ? -1.521 -56.406 -16 1 84.94 450 SER B C 1
ATOM 9827 O O . SER B 1 450 ? -0.639 -55.562 -16.172 1 84.94 450 SER B O 1
ATOM 9829 N N . ALA B 1 451 ? -1.812 -57.344 -14.938 1 70.88 451 ALA B N 1
ATOM 9830 C CA . ALA B 1 451 ? -0.869 -57.344 -13.82 1 70.88 451 ALA B CA 1
ATOM 9831 C C . ALA B 1 451 ? 0.398 -58.094 -14.164 1 70.88 451 ALA B C 1
ATOM 9833 O O . ALA B 1 451 ? 0.343 -59.094 -14.898 1 70.88 451 ALA B O 1
ATOM 9834 N N . ASN B 1 452 ? 1.544 -57.656 -14.234 1 63.97 452 ASN B N 1
ATOM 9835 C CA . ASN B 1 452 ? 2.793 -58.406 -14.227 1 63.97 452 ASN B CA 1
ATOM 9836 C C . ASN B 1 452 ? 3.348 -58.594 -15.641 1 63.97 452 ASN B C 1
ATOM 9838 O O . ASN B 1 452 ? 4.281 -59.375 -15.852 1 63.97 452 ASN B O 1
ATOM 9842 N N . LYS B 1 453 ? 2.65 -58.094 -16.516 1 63.53 453 LYS B N 1
ATOM 9843 C CA . LYS B 1 453 ? 3.135 -58.312 -17.875 1 63.53 453 LYS B CA 1
ATOM 9844 C C . LYS B 1 453 ? 3.566 -57 -18.516 1 63.53 453 LYS B C 1
ATOM 9846 O O . LYS B 1 453 ? 3.955 -57 -19.688 1 63.53 453 LYS B O 1
ATOM 9851 N N . SER B 1 454 ? 3.666 -56.031 -17.719 1 68.12 454 SER B N 1
ATOM 9852 C CA . SER B 1 454 ? 3.867 -54.719 -18.281 1 68.12 454 SER B CA 1
ATOM 9853 C C . SER B 1 454 ? 5.348 -54.406 -18.5 1 68.12 454 SER B C 1
ATOM 9855 O O . SER B 1 454 ? 6.199 -54.938 -17.781 1 68.12 454 SER B O 1
ATOM 9857 N N . ASN B 1 455 ? 5.637 -53.969 -19.719 1 83.5 455 ASN B N 1
ATOM 9858 C CA . ASN B 1 455 ? 6.961 -53.5 -20.094 1 83.5 455 ASN B CA 1
ATOM 9859 C C . ASN B 1 455 ? 6.984 -51.969 -20.297 1 83.5 455 ASN B C 1
ATOM 9861 O O . ASN B 1 455 ? 6.145 -51.438 -21 1 83.5 455 ASN B O 1
ATOM 9865 N N . ILE B 1 456 ? 7.848 -51.312 -19.516 1 92 456 ILE B N 1
ATOM 9866 C CA . ILE B 1 456 ? 7.969 -49.875 -19.656 1 92 456 ILE B CA 1
ATOM 9867 C C . ILE B 1 456 ? 9.094 -49.531 -20.625 1 92 456 ILE B C 1
ATOM 9869 O O . ILE B 1 456 ? 10.211 -50.062 -20.5 1 92 456 ILE B O 1
ATOM 9873 N N . VAL B 1 457 ? 8.766 -48.781 -21.656 1 95.44 457 VAL B N 1
ATOM 9874 C CA . VAL B 1 457 ? 9.719 -48.375 -22.672 1 95.44 457 VAL B CA 1
ATOM 9875 C C . VAL B 1 457 ? 9.852 -46.844 -22.656 1 95.44 457 VAL B C 1
ATOM 9877 O O . VAL B 1 457 ? 8.852 -46.125 -22.516 1 95.44 457 VAL B O 1
ATOM 9880 N N . THR B 1 458 ? 11.094 -46.375 -22.719 1 96.88 458 THR B N 1
ATOM 9881 C CA . THR B 1 458 ? 11.328 -44.938 -22.812 1 96.88 458 THR B CA 1
ATOM 9882 C C . THR B 1 458 ? 11.211 -44.438 -24.25 1 96.88 458 THR B C 1
ATOM 9884 O O . THR B 1 458 ? 12.172 -44.531 -25.016 1 96.88 458 THR B O 1
ATOM 9887 N N . LEU B 1 459 ? 10.133 -43.812 -24.578 1 98.06 459 LEU B N 1
ATOM 9888 C CA . LEU B 1 459 ? 9.875 -43.344 -25.938 1 98.06 459 LEU B CA 1
ATOM 9889 C C . LEU B 1 459 ? 10.883 -42.281 -26.328 1 98.06 459 LEU B C 1
ATOM 9891 O O . LEU B 1 459 ? 11.297 -42.219 -27.5 1 98.06 459 LEU B O 1
ATOM 9895 N N . SER B 1 460 ? 11.281 -41.469 -25.438 1 97.69 460 SER B N 1
ATOM 9896 C CA . SER B 1 460 ? 12.219 -40.375 -25.703 1 97.69 460 SER B CA 1
ATOM 9897 C C . SER B 1 460 ? 13.562 -40.906 -26.188 1 97.69 460 SER B C 1
ATOM 9899 O O . SER B 1 460 ? 14.328 -40.188 -26.828 1 97.69 460 SER B O 1
ATOM 9901 N N . SER B 1 461 ? 13.906 -42.125 -25.891 1 96.38 461 SER B N 1
ATOM 9902 C CA . SER B 1 461 ? 15.195 -42.688 -26.25 1 96.38 461 SER B CA 1
ATOM 9903 C C . SER B 1 461 ? 15.258 -43.031 -27.734 1 96.38 461 SER B C 1
ATOM 9905 O O . SER B 1 461 ? 16.328 -43.281 -28.281 1 96.38 461 SER B O 1
ATOM 9907 N N . PHE B 1 462 ? 14.156 -42.906 -28.453 1 97.81 462 PHE B N 1
ATOM 9908 C CA . PHE B 1 462 ? 14.102 -43.219 -29.859 1 97.81 462 PHE B CA 1
ATOM 9909 C C . PHE B 1 462 ? 14.422 -42.031 -30.719 1 97.81 462 PHE B C 1
ATOM 9911 O O . PHE B 1 462 ? 14.523 -42.125 -31.953 1 97.81 462 PHE B O 1
ATOM 9918 N N . VAL B 1 463 ? 14.539 -40.875 -30.125 1 97.19 463 VAL B N 1
ATOM 9919 C CA . VAL B 1 463 ? 14.977 -39.656 -30.828 1 97.19 463 VAL B CA 1
ATOM 9920 C C . VAL B 1 463 ? 16.234 -39.125 -30.156 1 97.19 463 VAL B C 1
ATOM 9922 O O . VAL B 1 463 ? 16.484 -39.344 -28.969 1 97.19 463 VAL B O 1
ATOM 9925 N N . PRO B 1 464 ? 17.047 -38.406 -30.906 1 94.69 464 PRO B N 1
ATOM 9926 C CA . PRO B 1 464 ? 18.312 -37.906 -30.344 1 94.69 464 PRO B CA 1
ATOM 9927 C C . PRO B 1 464 ? 18.125 -36.812 -29.328 1 94.69 464 PRO B C 1
ATOM 9929 O O . PRO B 1 464 ? 17.25 -35.938 -29.516 1 94.69 464 PRO B O 1
ATOM 9932 N N . ASP B 1 465 ? 18.891 -36.844 -28.297 1 91.69 465 ASP B N 1
ATOM 9933 C CA . ASP B 1 465 ? 19.094 -35.75 -27.344 1 91.69 465 ASP B CA 1
ATOM 9934 C C . ASP B 1 465 ? 17.766 -35.312 -26.719 1 91.69 465 ASP B C 1
ATOM 9936 O O . ASP B 1 465 ? 17.469 -34.125 -26.656 1 91.69 465 ASP B O 1
ATOM 9940 N N . CYS B 1 466 ? 16.906 -36.219 -26.297 1 96.88 466 CYS B N 1
ATOM 9941 C CA . CYS B 1 466 ? 15.617 -35.875 -25.719 1 96.88 466 CYS B CA 1
ATOM 9942 C C . CYS B 1 466 ? 15.531 -36.344 -24.266 1 96.88 466 CYS B C 1
ATOM 9944 O O . CYS B 1 466 ? 14.578 -37.031 -23.891 1 96.88 466 CYS B O 1
ATOM 9946 N N . GLU B 1 467 ? 16.562 -35.938 -23.438 1 96.12 467 GLU B N 1
ATOM 9947 C CA . GLU B 1 467 ? 16.578 -36.281 -22.031 1 96.12 467 GLU B CA 1
ATOM 9948 C C . GLU B 1 467 ? 15.57 -35.438 -21.25 1 96.12 467 GLU B C 1
ATOM 9950 O O . GLU B 1 467 ? 15.07 -35.844 -20.203 1 96.12 467 GLU B O 1
ATOM 9955 N N . TYR B 1 468 ? 15.383 -34.25 -21.656 1 96.94 468 TYR B N 1
ATOM 9956 C CA . TYR B 1 468 ? 14.414 -33.312 -21.078 1 96.94 468 TYR B CA 1
ATOM 9957 C C . TYR B 1 468 ? 13.516 -32.719 -22.156 1 96.94 468 TYR B C 1
ATOM 9959 O O . TYR B 1 468 ? 13.977 -32.406 -23.266 1 96.94 468 TYR B O 1
ATOM 9967 N N . GLY B 1 469 ? 12.195 -32.656 -21.781 1 96.62 469 GLY B N 1
ATOM 9968 C CA . GLY B 1 469 ? 11.297 -32.031 -22.75 1 96.62 469 GLY B CA 1
ATOM 9969 C C . GLY B 1 469 ? 9.867 -31.938 -22.25 1 96.62 469 GLY B C 1
ATOM 9970 O O . GLY B 1 469 ? 9.57 -32.344 -21.125 1 96.62 469 GLY B O 1
ATOM 9971 N N . THR B 1 470 ? 9.047 -31.281 -23.094 1 96.31 470 THR B N 1
ATOM 9972 C CA . THR B 1 470 ? 7.594 -31.281 -22.953 1 96.31 470 THR B CA 1
ATOM 9973 C C . THR B 1 470 ? 6.945 -32.156 -24.031 1 96.31 470 THR B C 1
ATOM 9975 O O . THR B 1 470 ? 7.348 -32.125 -25.188 1 96.31 470 THR B O 1
ATOM 9978 N N . HIS B 1 471 ? 6.02 -32.969 -23.531 1 97.38 471 HIS B N 1
ATOM 9979 C CA . HIS B 1 471 ? 5.477 -33.969 -24.453 1 97.38 471 HIS B CA 1
ATOM 9980 C C . HIS B 1 471 ? 3.951 -33.969 -24.438 1 97.38 471 HIS B C 1
ATOM 9982 O O . HIS B 1 471 ? 3.34 -33.719 -23.391 1 97.38 471 HIS B O 1
ATOM 9988 N N . GLU B 1 472 ? 3.396 -34.188 -25.625 1 97.25 472 GLU B N 1
ATOM 9989 C CA . GLU B 1 472 ? 1.949 -34.281 -25.781 1 97.25 472 GLU B CA 1
ATOM 9990 C C . GLU B 1 472 ? 1.579 -35.562 -26.562 1 97.25 472 GLU B C 1
ATOM 9992 O O . GLU B 1 472 ? 2.352 -36 -27.391 1 97.25 472 GLU B O 1
ATOM 9997 N N . VAL B 1 473 ? 0.458 -36.094 -26.234 1 97.88 473 VAL B N 1
ATOM 9998 C CA . VAL B 1 473 ? -0.03 -37.281 -26.875 1 97.88 473 VAL B CA 1
ATOM 9999 C C . VAL B 1 473 ? -1.407 -37.031 -27.484 1 97.88 473 VAL B C 1
ATOM 10001 O O . VAL B 1 473 ? -2.197 -36.25 -26.938 1 97.88 473 VAL B O 1
ATOM 10004 N N . SER B 1 474 ? -1.594 -37.688 -28.672 1 97.06 474 SER B N 1
ATOM 10005 C CA . SER B 1 474 ? -2.871 -37.5 -29.359 1 97.06 474 SER B CA 1
ATOM 10006 C C . SER B 1 474 ? -4.027 -38.031 -28.516 1 97.06 474 SER B C 1
ATOM 10008 O O . SER B 1 474 ? -3.832 -38.906 -27.672 1 97.06 474 SER B O 1
ATOM 10010 N N . PRO B 1 475 ? -5.246 -37.531 -28.812 1 93.38 475 PRO B N 1
ATOM 10011 C CA . PRO B 1 475 ? -6.398 -37.938 -28 1 93.38 475 PRO B CA 1
ATOM 10012 C C . PRO B 1 475 ? -6.617 -39.438 -28.016 1 93.38 475 PRO B C 1
ATOM 10014 O O . PRO B 1 475 ? -7.09 -40 -27.031 1 93.38 475 PRO B O 1
ATOM 10017 N N . ASP B 1 476 ? -6.238 -40.125 -29.078 1 94.19 476 ASP B N 1
ATOM 10018 C CA . ASP B 1 476 ? -6.453 -41.562 -29.188 1 94.19 476 ASP B CA 1
ATOM 10019 C C . ASP B 1 476 ? -5.246 -42.344 -28.656 1 94.19 476 ASP B C 1
ATOM 10021 O O . ASP B 1 476 ? -5.23 -43.594 -28.688 1 94.19 476 ASP B O 1
ATOM 10025 N N . GLY B 1 477 ? -4.227 -41.656 -28.234 1 96.69 477 GLY B N 1
ATOM 10026 C CA . GLY B 1 477 ? -3.062 -42.281 -27.625 1 96.69 477 GLY B CA 1
ATOM 10027 C C . GLY B 1 477 ? -2.104 -42.875 -28.625 1 96.69 477 GLY B C 1
ATOM 10028 O O . GLY B 1 477 ? -1.114 -43.531 -28.25 1 96.69 477 GLY B O 1
ATOM 10029 N N . LYS B 1 478 ? -2.262 -42.625 -29.891 1 97.19 478 LYS B N 1
ATOM 10030 C CA . LYS B 1 478 ? -1.544 -43.406 -30.906 1 97.19 478 LYS B CA 1
ATOM 10031 C C . LYS B 1 478 ? -0.306 -42.656 -31.391 1 97.19 478 LYS B C 1
ATOM 10033 O O . LYS B 1 478 ? 0.622 -43.25 -31.938 1 97.19 478 LYS B O 1
ATOM 10038 N N . ARG B 1 479 ? -0.333 -41.344 -31.234 1 97.81 479 ARG B N 1
ATOM 10039 C CA . ARG B 1 479 ? 0.808 -40.531 -31.625 1 97.81 479 ARG B CA 1
ATOM 10040 C C . ARG B 1 479 ? 1.231 -39.594 -30.516 1 97.81 479 ARG B C 1
ATOM 10042 O O . ARG B 1 479 ? 0.442 -39.281 -29.609 1 97.81 479 ARG B O 1
ATOM 10049 N N . ALA B 1 480 ? 2.461 -39.219 -30.594 1 98.31 480 ALA B N 1
ATOM 10050 C CA . ALA B 1 480 ? 3.004 -38.281 -29.594 1 98.31 480 ALA B CA 1
ATOM 10051 C C . ALA B 1 480 ? 3.869 -37.219 -30.25 1 98.31 480 ALA B C 1
ATOM 10053 O O . ALA B 1 480 ? 4.539 -37.469 -31.25 1 98.31 480 ALA B O 1
ATOM 10054 N N . VAL B 1 481 ? 3.785 -36 -29.766 1 97.88 481 VAL B N 1
ATOM 10055 C CA . VAL B 1 481 ? 4.711 -34.938 -30.078 1 97.88 481 VAL B CA 1
ATOM 10056 C C . VAL B 1 481 ? 5.746 -34.781 -28.969 1 97.88 481 VAL B C 1
ATOM 10058 O O . VAL B 1 481 ? 5.387 -34.594 -27.797 1 97.88 481 VAL B O 1
ATOM 10061 N N . LEU B 1 482 ? 7.004 -34.969 -29.281 1 98.19 482 LEU B N 1
ATOM 10062 C CA . LEU B 1 482 ? 8.102 -34.781 -28.344 1 98.19 482 LEU B CA 1
ATOM 10063 C C . LEU B 1 482 ? 8.805 -33.438 -28.594 1 98.19 482 LEU B C 1
ATOM 10065 O O . LEU B 1 482 ? 9.383 -33.25 -29.672 1 98.19 482 LEU B O 1
ATOM 10069 N N . SER B 1 483 ? 8.672 -32.562 -27.719 1 97.5 483 SER B N 1
ATOM 10070 C CA . SER B 1 483 ? 9.469 -31.344 -27.734 1 97.5 483 SER B CA 1
ATOM 10071 C C . SER B 1 483 ? 10.727 -31.484 -26.875 1 97.5 483 SER B C 1
ATOM 10073 O O . SER B 1 483 ? 10.68 -31.266 -25.672 1 97.5 483 SER B O 1
ATOM 10075 N N . CYS B 1 484 ? 11.82 -31.766 -27.531 1 97.81 484 CYS B N 1
ATOM 10076 C CA . CYS B 1 484 ? 13.086 -32.094 -26.875 1 97.81 484 CYS B CA 1
ATOM 10077 C C . CYS B 1 484 ? 13.906 -30.828 -26.641 1 97.81 484 CYS B C 1
ATOM 10079 O O . CYS B 1 484 ? 14.234 -30.094 -27.578 1 97.81 484 CYS B O 1
ATOM 10081 N N . ILE B 1 485 ? 14.188 -30.625 -25.422 1 96.94 485 ILE B N 1
ATOM 10082 C CA . ILE B 1 485 ? 14.844 -29.391 -25 1 96.94 485 ILE B CA 1
ATOM 10083 C C . ILE B 1 485 ? 16.281 -29.688 -24.562 1 96.94 485 ILE B C 1
ATOM 10085 O O . ILE B 1 485 ? 16.516 -30.641 -23.812 1 96.94 485 ILE B O 1
ATOM 10089 N N . LYS B 1 486 ? 17.25 -28.953 -25.047 1 95.25 486 LYS B N 1
ATOM 10090 C CA . LYS B 1 486 ? 18.656 -28.906 -24.625 1 95.25 486 LYS B CA 1
ATOM 10091 C C . LYS B 1 486 ? 19.094 -27.484 -24.344 1 95.25 486 LYS B C 1
ATOM 10093 O O . LYS B 1 486 ? 18.703 -26.547 -25.062 1 95.25 486 LYS B O 1
ATOM 10098 N N . PRO B 1 487 ? 19.938 -27.328 -23.328 1 95.5 487 PRO B N 1
ATOM 10099 C CA . PRO B 1 487 ? 20.359 -25.969 -23.016 1 95.5 487 PRO B CA 1
ATOM 10100 C C . PRO B 1 487 ? 20.984 -25.25 -24.203 1 95.5 487 PRO B C 1
ATOM 10102 O O . PRO B 1 487 ? 21.859 -25.812 -24.891 1 95.5 487 PRO B O 1
ATOM 10105 N N . PHE B 1 488 ? 20.484 -24.047 -24.469 1 95.38 488 PHE B N 1
ATOM 10106 C CA . PHE B 1 488 ? 21.031 -23.078 -25.422 1 95.38 488 PHE B CA 1
ATOM 10107 C C . PHE B 1 488 ? 20.906 -23.609 -26.859 1 95.38 488 PHE B C 1
ATOM 10109 O O . PHE B 1 488 ? 21.734 -23.297 -27.703 1 95.38 488 PHE B O 1
ATOM 10116 N N . GLN B 1 489 ? 19.953 -24.484 -27.094 1 95 489 GLN B N 1
ATOM 10117 C CA . GLN B 1 489 ? 19.594 -24.969 -28.422 1 95 489 GLN B CA 1
ATOM 10118 C C . GLN B 1 489 ? 18.094 -24.766 -28.688 1 95 489 GLN B C 1
ATOM 10120 O O . GLN B 1 489 ? 17.312 -24.656 -27.75 1 95 489 GLN B O 1
ATOM 10125 N N . ASN B 1 490 ? 17.797 -24.641 -29.984 1 95.19 490 ASN B N 1
ATOM 10126 C CA . ASN B 1 490 ? 16.391 -24.641 -30.328 1 95.19 490 ASN B CA 1
ATOM 10127 C C . ASN B 1 490 ? 15.711 -25.953 -29.922 1 95.19 490 ASN B C 1
ATOM 10129 O O . ASN B 1 490 ? 16.312 -27.031 -30.047 1 95.19 490 ASN B O 1
ATOM 10133 N N . THR B 1 491 ? 14.5 -25.844 -29.469 1 95.75 491 THR B N 1
ATOM 10134 C CA . THR B 1 491 ? 13.727 -27.047 -29.188 1 95.75 491 THR B CA 1
ATOM 10135 C C . THR B 1 491 ? 13.5 -27.859 -30.453 1 95.75 491 THR B C 1
ATOM 10137 O O . THR B 1 491 ? 13.117 -27.312 -31.484 1 95.75 491 THR B O 1
ATOM 10140 N N . LYS B 1 492 ? 13.789 -29.125 -30.359 1 96.5 492 LYS B N 1
ATOM 10141 C CA . LYS B 1 492 ? 13.492 -30.031 -31.469 1 96.5 492 LYS B CA 1
ATOM 10142 C C . LYS B 1 492 ? 12.156 -30.734 -31.266 1 96.5 492 LYS B C 1
ATOM 10144 O O . LYS B 1 492 ? 11.938 -31.375 -30.234 1 96.5 492 LYS B O 1
ATOM 10149 N N . MET B 1 493 ? 11.305 -30.562 -32.188 1 96.62 493 MET B N 1
ATOM 10150 C CA . MET B 1 493 ? 9.969 -31.141 -32.094 1 96.62 493 MET B CA 1
ATOM 10151 C C . MET B 1 493 ? 9.836 -32.344 -33.031 1 96.62 493 MET B C 1
ATOM 10153 O O . MET B 1 493 ? 10.023 -32.25 -34.219 1 96.62 493 MET B O 1
ATOM 10157 N N . TYR B 1 494 ? 9.523 -33.531 -32.5 1 97.69 494 TYR B N 1
ATOM 10158 C CA . TYR B 1 494 ? 9.32 -34.75 -33.25 1 97.69 494 TYR B CA 1
ATOM 10159 C C . TYR B 1 494 ? 7.855 -35.188 -33.188 1 97.69 494 TYR B C 1
ATOM 10161 O O . TYR B 1 494 ? 7.172 -34.938 -32.188 1 97.69 494 TYR B O 1
ATOM 10169 N N . LEU B 1 495 ? 7.375 -35.688 -34.25 1 98.19 495 LEU B N 1
ATOM 10170 C CA . LEU B 1 495 ? 6.148 -36.5 -34.25 1 98.19 495 LEU B CA 1
ATOM 10171 C C . LEU B 1 495 ? 6.457 -37.969 -34.312 1 98.19 495 LEU B C 1
ATOM 10173 O O . LEU B 1 495 ? 7.281 -38.406 -35.125 1 98.19 495 LEU B O 1
ATOM 10177 N N . MET B 1 496 ? 5.82 -38.781 -33.438 1 98.25 496 MET B N 1
ATOM 10178 C CA . MET B 1 496 ? 6.168 -40.188 -33.281 1 98.25 496 MET B CA 1
ATOM 10179 C C . MET B 1 496 ? 4.914 -41.062 -33.219 1 98.25 496 MET B C 1
ATOM 10181 O O . MET B 1 496 ? 3.924 -40.656 -32.594 1 98.25 496 MET B O 1
ATOM 10185 N N . ASP B 1 497 ? 4.969 -42.25 -33.844 1 97.56 497 ASP B N 1
ATOM 10186 C CA . ASP B 1 497 ? 3.967 -43.281 -33.562 1 97.56 497 ASP B CA 1
ATOM 10187 C C . ASP B 1 497 ? 4.27 -44.031 -32.281 1 97.56 497 ASP B C 1
ATOM 10189 O O . ASP B 1 497 ? 5.34 -44.625 -32.125 1 97.56 497 ASP B O 1
ATOM 10193 N N . VAL B 1 498 ? 3.346 -44.094 -31.359 1 97.81 498 VAL B N 1
ATOM 10194 C CA . VAL B 1 498 ? 3.58 -44.594 -30.016 1 97.81 498 VAL B CA 1
ATOM 10195 C C . VAL B 1 498 ? 3.85 -46.094 -30.078 1 97.81 498 VAL B C 1
ATOM 10197 O O . VAL B 1 498 ? 4.746 -46.625 -29.406 1 97.81 498 VAL B O 1
ATOM 10200 N N . ASP B 1 499 ? 3.125 -46.844 -30.891 1 95.12 499 ASP B N 1
ATOM 10201 C CA . ASP B 1 499 ? 3.244 -48.312 -30.953 1 95.12 499 ASP B CA 1
ATOM 10202 C C . ASP B 1 499 ? 4.535 -48.719 -31.656 1 95.12 499 ASP B C 1
ATOM 10204 O O . ASP B 1 499 ? 5.082 -49.781 -31.391 1 95.12 499 ASP B O 1
ATOM 10208 N N . LYS B 1 500 ? 4.98 -47.875 -32.625 1 96 500 LYS B N 1
ATOM 10209 C CA . LYS B 1 500 ? 6.238 -48.094 -33.344 1 96 500 LYS B CA 1
ATOM 10210 C C . LYS B 1 500 ? 7.113 -46.844 -33.281 1 96 500 LYS B C 1
ATOM 10212 O O . LYS B 1 500 ? 7.301 -46.188 -34.312 1 96 500 LYS B O 1
ATOM 10217 N N . PRO B 1 501 ? 7.789 -46.719 -32.219 1 97 501 PRO B N 1
ATOM 10218 C CA . PRO B 1 501 ? 8.461 -45.438 -31.984 1 97 501 PRO B CA 1
ATOM 10219 C C . PRO B 1 501 ? 9.578 -45.156 -33 1 97 501 PRO B C 1
ATOM 10221 O O . PRO B 1 501 ? 10 -44.031 -33.156 1 97 501 PRO B O 1
ATOM 10224 N N . SER B 1 502 ? 10.086 -46.188 -33.625 1 96 502 SER B N 1
ATOM 10225 C CA . SER B 1 502 ? 11.078 -45.969 -34.688 1 96 502 SER B CA 1
ATOM 10226 C C . SER B 1 502 ? 10.5 -45.156 -35.844 1 96 502 SER B C 1
ATOM 10228 O O . SER B 1 502 ? 11.25 -44.562 -36.594 1 96 502 SER B O 1
ATOM 10230 N N . ARG B 1 503 ? 9.188 -45.188 -35.938 1 97.19 503 ARG B N 1
ATOM 10231 C CA . ARG B 1 503 ? 8.516 -44.312 -36.906 1 97.19 503 ARG B CA 1
ATOM 10232 C C . ARG B 1 503 ? 8.273 -42.938 -36.344 1 97.19 503 ARG B C 1
ATOM 10234 O O . ARG B 1 503 ? 7.234 -42.656 -35.719 1 97.19 503 ARG B O 1
ATOM 10241 N N . ASN B 1 504 ? 9.219 -42.094 -36.469 1 97.69 504 ASN B N 1
ATOM 10242 C CA . ASN B 1 504 ? 9.164 -40.719 -36 1 97.69 504 ASN B CA 1
ATOM 10243 C C . ASN B 1 504 ? 9.828 -39.75 -37 1 97.69 504 ASN B C 1
ATOM 10245 O O . ASN B 1 504 ? 10.57 -40.188 -37.875 1 97.69 504 ASN B O 1
ATOM 10249 N N . LYS B 1 505 ? 9.5 -38.5 -36.938 1 97.5 505 LYS B N 1
ATOM 10250 C CA . LYS B 1 505 ? 10.016 -37.5 -37.875 1 97.5 505 LYS B CA 1
ATOM 10251 C C . LYS B 1 505 ? 10.25 -36.188 -37.156 1 97.5 505 LYS B C 1
ATOM 10253 O O . LYS B 1 505 ? 9.422 -35.719 -36.375 1 97.5 505 LYS B O 1
ATOM 10258 N N . LEU B 1 506 ? 11.453 -35.594 -37.375 1 96.94 506 LEU B N 1
ATOM 10259 C CA . LEU B 1 506 ? 11.734 -34.25 -36.906 1 96.94 506 LEU B CA 1
ATOM 10260 C C . LEU B 1 506 ? 10.914 -33.219 -37.688 1 96.94 506 LEU B C 1
ATOM 10262 O O . LEU B 1 506 ? 11.031 -33.125 -38.906 1 96.94 506 LEU B O 1
ATOM 10266 N N . LEU B 1 507 ? 10.086 -32.5 -37 1 94.81 507 LEU B N 1
ATOM 10267 C CA . LEU B 1 507 ? 9.227 -31.516 -37.656 1 94.81 507 LEU B CA 1
ATOM 10268 C C . LEU B 1 507 ? 9.836 -30.125 -37.625 1 94.81 507 LEU B C 1
ATOM 10270 O O . LEU B 1 507 ? 9.695 -29.344 -38.562 1 94.81 507 LEU B O 1
ATOM 10274 N N . GLU B 1 508 ? 10.328 -29.734 -36.5 1 91.75 508 GLU B N 1
ATOM 10275 C CA . GLU B 1 508 ? 10.891 -28.406 -36.281 1 91.75 508 GLU B CA 1
ATOM 10276 C C . GLU B 1 508 ? 12.188 -28.484 -35.469 1 91.75 508 GLU B C 1
ATOM 10278 O O . GLU B 1 508 ? 12.422 -29.453 -34.75 1 91.75 508 GLU B O 1
ATOM 10283 N N . GLY B 1 509 ? 13.023 -27.375 -35.469 1 89.44 509 GLY B N 1
ATOM 10284 C CA . GLY B 1 509 ? 14.172 -27.219 -34.594 1 89.44 509 GLY B CA 1
ATOM 10285 C C . GLY B 1 509 ? 15.461 -27.734 -35.188 1 89.44 509 GLY B C 1
ATOM 10286 O O . GLY B 1 509 ? 16.453 -27.906 -34.469 1 89.44 509 GLY B O 1
ATOM 10287 N N . ALA B 1 510 ? 15.461 -27.922 -36.438 1 86 510 ALA B N 1
ATOM 10288 C CA . ALA B 1 510 ? 16.656 -28.406 -37.125 1 86 510 ALA B CA 1
ATOM 10289 C C . ALA B 1 510 ? 17.719 -27.312 -37.219 1 86 510 ALA B C 1
ATOM 10291 O O . ALA B 1 510 ? 18.906 -27.609 -37.219 1 86 510 ALA B O 1
ATOM 10292 N N . GLU B 1 511 ? 17.25 -26.141 -37.219 1 88 511 GLU B N 1
ATOM 10293 C CA . GLU B 1 511 ? 18.172 -25.016 -37.344 1 88 511 GLU B CA 1
ATOM 10294 C C . GLU B 1 511 ? 18.875 -24.703 -36.031 1 88 511 GLU B C 1
ATOM 10296 O O . GLU B 1 511 ? 18.312 -24.969 -34.969 1 88 511 GLU B O 1
ATOM 10301 N N . GLU B 1 512 ? 20 -24.188 -36.156 1 87.94 512 GLU B N 1
ATOM 10302 C CA . GLU B 1 512 ? 20.766 -23.797 -34.969 1 87.94 512 GLU B CA 1
ATOM 10303 C C . GLU B 1 512 ? 20.266 -22.484 -34.406 1 87.94 512 GLU B C 1
ATOM 10305 O O . GLU B 1 512 ? 19.797 -21.609 -35.156 1 87.94 512 GLU B O 1
ATOM 10310 N N . ALA B 1 513 ? 20.375 -22.391 -33.094 1 88.75 513 ALA B N 1
ATOM 10311 C CA . ALA B 1 513 ? 20.062 -21.125 -32.406 1 88.75 513 ALA B CA 1
ATOM 10312 C C . ALA B 1 513 ? 21.078 -20.047 -32.75 1 88.75 513 ALA B C 1
ATOM 10314 O O . ALA B 1 513 ? 22.25 -20.344 -32.969 1 88.75 513 ALA B O 1
ATOM 10315 N N . HIS B 1 514 ? 20.641 -18.797 -32.875 1 88.69 514 HIS B N 1
ATOM 10316 C CA . HIS B 1 514 ? 21.516 -17.656 -33.094 1 88.69 514 HIS B CA 1
ATOM 10317 C C . HIS B 1 514 ? 21.688 -16.859 -31.797 1 88.69 514 HIS B C 1
ATOM 10319 O O . HIS B 1 514 ? 20.969 -15.883 -31.578 1 88.69 514 HIS B O 1
ATOM 10325 N N . ILE B 1 515 ? 22.656 -17.219 -31.078 1 92.19 515 ILE B N 1
ATOM 10326 C CA . ILE B 1 515 ? 22.906 -16.594 -29.797 1 92.19 515 ILE B CA 1
ATOM 10327 C C . ILE B 1 515 ? 24.062 -15.594 -29.906 1 92.19 515 ILE B C 1
ATOM 10329 O O . ILE B 1 515 ? 25.188 -15.977 -30.234 1 92.19 515 ILE B O 1
ATOM 10333 N N . PRO B 1 516 ? 23.812 -14.281 -29.688 1 91.38 516 PRO B N 1
ATOM 10334 C CA . PRO B 1 516 ? 24.812 -13.234 -29.922 1 91.38 516 PRO B CA 1
ATOM 10335 C C . PRO B 1 516 ? 25.734 -13 -28.734 1 91.38 516 PRO B C 1
ATOM 10337 O O . PRO B 1 516 ? 26.328 -11.93 -28.609 1 91.38 516 PRO B O 1
ATOM 10340 N N . PHE B 1 517 ? 25.844 -13.766 -27.75 1 95.69 517 PHE B N 1
ATOM 10341 C CA . PHE B 1 517 ? 26.703 -13.648 -26.594 1 95.69 517 PHE B CA 1
ATOM 10342 C C . PHE B 1 517 ? 27.406 -14.969 -26.297 1 95.69 517 PHE B C 1
ATOM 10344 O O . PHE B 1 517 ? 27 -16.016 -26.812 1 95.69 517 PHE B O 1
ATOM 10351 N N . ASP B 1 518 ? 28.5 -14.891 -25.562 1 97.38 518 ASP B N 1
ATOM 10352 C CA . ASP B 1 518 ? 29.219 -16.094 -25.203 1 97.38 518 ASP B CA 1
ATOM 10353 C C . ASP B 1 518 ? 28.453 -16.906 -24.156 1 97.38 518 ASP B C 1
ATOM 10355 O O . ASP B 1 518 ? 27.891 -16.344 -23.219 1 97.38 518 ASP B O 1
ATOM 10359 N N . LEU B 1 519 ? 28.406 -18.203 -24.375 1 97.06 519 LEU B N 1
ATOM 10360 C CA . LEU B 1 519 ? 27.547 -19.062 -23.578 1 97.06 519 LEU B CA 1
ATOM 10361 C C . LEU B 1 519 ? 28.203 -19.422 -22.25 1 97.06 519 LEU B C 1
ATOM 10363 O O . LEU B 1 519 ? 29.422 -19.656 -22.188 1 97.06 519 LEU B O 1
ATOM 10367 N N . PRO B 1 520 ? 27.391 -19.375 -21.203 1 97.56 520 PRO B N 1
ATOM 10368 C CA . PRO B 1 520 ? 27.859 -19.984 -19.953 1 97.56 520 PRO B CA 1
ATOM 10369 C C . PRO B 1 520 ? 27.984 -21.5 -20.047 1 97.56 520 PRO B C 1
ATOM 10371 O O . PRO B 1 520 ? 27.531 -22.109 -21.031 1 97.56 520 PRO B O 1
ATOM 10374 N N . GLU B 1 521 ? 28.641 -22.031 -19 1 97.56 521 GLU B N 1
ATOM 10375 C CA . GLU B 1 521 ? 28.797 -23.484 -18.922 1 97.56 521 GLU B CA 1
ATOM 10376 C C . GLU B 1 521 ? 27.859 -24.078 -17.875 1 97.56 521 GLU B C 1
ATOM 10378 O O . GLU B 1 521 ? 27.812 -23.594 -16.734 1 97.56 521 GLU B O 1
ATOM 10383 N N . LEU B 1 522 ? 27.141 -25.125 -18.281 1 97.94 522 LEU B N 1
ATOM 10384 C CA . LEU B 1 522 ? 26.234 -25.781 -17.375 1 97.94 522 LEU B CA 1
ATOM 10385 C C . LEU B 1 522 ? 26.781 -27.141 -16.938 1 97.94 522 LEU B C 1
ATOM 10387 O O . LEU B 1 522 ? 27.375 -27.859 -17.75 1 97.94 522 LEU B O 1
ATOM 10391 N N . SER B 1 523 ? 26.641 -27.469 -15.648 1 97.69 523 SER B N 1
ATOM 10392 C CA . SER B 1 523 ? 26.969 -28.797 -15.117 1 97.69 523 SER B CA 1
ATOM 10393 C C . SER B 1 523 ? 25.969 -29.203 -14.039 1 97.69 523 SER B C 1
ATOM 10395 O O . SER B 1 523 ? 25.25 -28.375 -13.484 1 97.69 523 SER B O 1
ATOM 10397 N N . TYR B 1 524 ? 25.859 -30.5 -13.812 1 97.75 524 TYR B N 1
ATOM 10398 C CA . TYR B 1 524 ? 24.953 -31.078 -12.836 1 97.75 524 TYR B CA 1
ATOM 10399 C C . TYR B 1 524 ? 25.656 -32.125 -11.977 1 97.75 524 TYR B C 1
ATOM 10401 O O . TYR B 1 524 ? 26.547 -32.812 -12.445 1 97.75 524 TYR B O 1
ATOM 10409 N N . GLU B 1 525 ? 25.266 -32.188 -10.719 1 97.75 525 GLU B N 1
ATOM 10410 C CA . GLU B 1 525 ? 25.859 -33.188 -9.852 1 97.75 525 GLU B CA 1
ATOM 10411 C C . GLU B 1 525 ? 24.922 -33.531 -8.695 1 97.75 525 GLU B C 1
ATOM 10413 O O . GLU B 1 525 ? 23.953 -32.844 -8.438 1 97.75 525 GLU B O 1
ATOM 10418 N N . ILE B 1 526 ? 25.109 -34.688 -8.117 1 97.62 526 ILE B N 1
ATOM 10419 C CA . ILE B 1 526 ? 24.422 -35.125 -6.914 1 97.62 526 ILE B CA 1
ATOM 10420 C C . ILE B 1 526 ? 25.344 -35.031 -5.707 1 97.62 526 ILE B C 1
ATOM 10422 O O . ILE B 1 526 ? 26.5 -35.438 -5.758 1 97.62 526 ILE B O 1
ATOM 10426 N N . VAL B 1 527 ? 24.828 -34.438 -4.676 1 97 527 VAL B N 1
ATOM 10427 C CA . VAL B 1 527 ? 25.625 -34.25 -3.465 1 97 527 VAL B CA 1
ATOM 10428 C C . VAL B 1 527 ? 24.922 -34.875 -2.273 1 97 527 VAL B C 1
ATOM 10430 O O . VAL B 1 527 ? 23.719 -34.719 -2.076 1 97 527 VAL B O 1
ATOM 10433 N N . LYS B 1 528 ? 25.688 -35.625 -1.488 1 97.56 528 LYS B N 1
ATOM 10434 C CA . LYS B 1 528 ? 25.156 -36.125 -0.221 1 97.56 528 LYS B CA 1
ATOM 10435 C C . LYS B 1 528 ? 25.328 -35.094 0.894 1 97.56 528 LYS B C 1
ATOM 10437 O O . LYS B 1 528 ? 26.453 -34.656 1.163 1 97.56 528 LYS B O 1
ATOM 10442 N N . LEU B 1 529 ? 24.281 -34.812 1.555 1 98.12 529 LEU B N 1
ATOM 10443 C CA . LEU B 1 529 ? 24.312 -33.781 2.584 1 98.12 529 LEU B CA 1
ATOM 10444 C C . LEU B 1 529 ? 24.547 -34.375 3.963 1 98.12 529 LEU B C 1
ATOM 10446 O O . LEU B 1 529 ? 24.406 -35.594 4.137 1 98.12 529 LEU B O 1
ATOM 10450 N N . PRO B 1 530 ? 24.875 -33.531 4.984 1 97.5 530 PRO B N 1
ATOM 10451 C CA . PRO B 1 530 ? 25.094 -34.062 6.34 1 97.5 530 PRO B CA 1
ATOM 10452 C C . PRO B 1 530 ? 23.859 -34.781 6.895 1 97.5 530 PRO B C 1
ATOM 10454 O O . PRO B 1 530 ? 23.984 -35.719 7.695 1 97.5 530 PRO B O 1
ATOM 10457 N N . SER B 1 531 ? 22.719 -34.469 6.43 1 96.62 531 SER B N 1
ATOM 10458 C CA . SER B 1 531 ? 21.469 -35.062 6.871 1 96.62 531 SER B CA 1
ATOM 10459 C C . SER B 1 531 ? 21.344 -36.5 6.379 1 96.62 531 SER B C 1
ATOM 10461 O O . SER B 1 531 ? 20.531 -37.281 6.883 1 96.62 531 SER B O 1
ATOM 10463 N N . GLY B 1 532 ? 22.109 -36.844 5.418 1 97 532 GLY B N 1
ATOM 10464 C CA . GLY B 1 532 ? 22.031 -38.156 4.793 1 97 532 GLY B CA 1
ATOM 10465 C C . GLY B 1 532 ? 21.25 -38.125 3.488 1 97 532 GLY B C 1
ATOM 10466 O O . GLY B 1 532 ? 21.344 -39.062 2.693 1 97 532 GLY B O 1
ATOM 10467 N N . TYR B 1 533 ? 20.562 -37.094 3.221 1 97.44 533 TYR B N 1
ATOM 10468 C CA . TYR B 1 533 ? 19.812 -36.969 1.981 1 97.44 533 TYR B CA 1
ATOM 10469 C C . TYR B 1 533 ? 20.703 -36.531 0.832 1 97.44 533 TYR B C 1
ATOM 10471 O O . TYR B 1 533 ? 21.734 -35.906 1.051 1 97.44 533 TYR B O 1
ATOM 10479 N N . GLU B 1 534 ? 20.328 -36.906 -0.367 1 96.44 534 GLU B N 1
ATOM 10480 C CA . GLU B 1 534 ? 21 -36.438 -1.574 1 96.44 534 GLU B CA 1
ATOM 10481 C C . GLU B 1 534 ? 20.312 -35.219 -2.162 1 96.44 534 GLU B C 1
ATOM 10483 O O . GLU B 1 534 ? 19.094 -35.188 -2.258 1 96.44 534 GLU B O 1
ATOM 10488 N N . ALA B 1 535 ? 21.109 -34.281 -2.539 1 97.81 535 ALA B N 1
ATOM 10489 C CA . ALA B 1 535 ? 20.594 -33.094 -3.246 1 97.81 535 ALA B CA 1
ATOM 10490 C C . ALA B 1 535 ? 21.062 -33.094 -4.699 1 97.81 535 ALA B C 1
ATOM 10492 O O . ALA B 1 535 ? 22.219 -33.438 -4.988 1 97.81 535 ALA B O 1
ATOM 10493 N N . HIS B 1 536 ? 20.141 -32.812 -5.594 1 98.19 536 HIS B N 1
ATOM 10494 C CA . HIS B 1 536 ? 20.5 -32.531 -6.977 1 98.19 536 HIS B CA 1
ATOM 10495 C C . HIS B 1 536 ? 20.906 -31.078 -7.145 1 98.19 536 HIS B C 1
ATOM 10497 O O . HIS B 1 536 ? 20.219 -30.172 -6.637 1 98.19 536 HIS B O 1
ATOM 10503 N N . ILE B 1 537 ? 22.047 -30.859 -7.82 1 98.5 537 ILE B N 1
ATOM 10504 C CA . ILE B 1 537 ? 22.562 -29.5 -7.961 1 98.5 537 ILE B CA 1
ATOM 10505 C C . ILE B 1 537 ? 22.812 -29.188 -9.438 1 98.5 537 ILE B C 1
ATOM 10507 O O . ILE B 1 537 ? 23.312 -30.047 -10.172 1 98.5 537 ILE B O 1
ATOM 10511 N N . GLY B 1 538 ? 22.312 -28.047 -9.867 1 98.5 538 GLY B N 1
ATOM 10512 C CA . GLY B 1 538 ? 22.734 -27.453 -11.125 1 98.5 538 GLY B CA 1
ATOM 10513 C C . GLY B 1 538 ? 23.625 -26.234 -10.938 1 98.5 538 GLY B C 1
ATOM 10514 O O . GLY B 1 538 ? 23.422 -25.453 -10.016 1 98.5 538 GLY B O 1
ATOM 10515 N N . ILE B 1 539 ? 24.641 -26.109 -11.828 1 98.69 539 ILE B N 1
ATOM 10516 C CA . ILE B 1 539 ? 25.578 -25 -11.727 1 98.69 539 ILE B CA 1
ATOM 10517 C C . ILE B 1 539 ? 25.781 -24.359 -13.102 1 98.69 539 ILE B C 1
ATOM 10519 O O . ILE B 1 539 ? 25.984 -25.062 -14.094 1 98.69 539 ILE B O 1
ATOM 10523 N N . MET B 1 540 ? 25.656 -23.094 -13.156 1 98.75 540 MET B N 1
ATOM 10524 C CA . MET B 1 540 ? 25.984 -22.312 -14.344 1 98.75 540 MET B CA 1
ATOM 10525 C C . MET B 1 540 ? 27.188 -21.406 -14.078 1 98.75 540 MET B C 1
ATOM 10527 O O . MET B 1 540 ? 27.172 -20.609 -13.141 1 98.75 540 MET B O 1
ATOM 10531 N N . LYS B 1 541 ? 28.266 -21.594 -14.875 1 98.69 541 LYS B N 1
ATOM 10532 C CA . LYS B 1 541 ? 29.5 -20.812 -14.742 1 98.69 541 LYS B CA 1
ATOM 10533 C C . LYS B 1 541 ? 29.625 -19.781 -15.852 1 98.69 541 LYS B C 1
ATOM 10535 O O . LYS B 1 541 ? 29.141 -19.984 -16.969 1 98.69 541 LYS B O 1
ATOM 10540 N N . PRO B 1 542 ? 30.234 -18.672 -15.523 1 97.94 542 PRO B N 1
ATOM 10541 C CA . PRO B 1 542 ? 30.344 -17.609 -16.531 1 97.94 542 PRO B CA 1
ATOM 10542 C C . PRO B 1 542 ? 31.078 -18.062 -17.797 1 97.94 542 PRO B C 1
ATOM 10544 O O . PRO B 1 542 ? 31.812 -19.047 -17.766 1 97.94 542 PRO B O 1
ATOM 10547 N N . PRO B 1 543 ? 30.781 -17.297 -18.875 1 97.62 543 PRO B N 1
ATOM 10548 C CA . PRO B 1 543 ? 31.5 -17.625 -20.109 1 97.62 543 PRO B CA 1
ATOM 10549 C C . PRO B 1 543 ? 33 -17.531 -19.953 1 97.62 543 PRO B C 1
ATOM 10551 O O . PRO B 1 543 ? 33.5 -16.703 -19.188 1 97.62 543 PRO B O 1
ATOM 10554 N N . LYS B 1 544 ? 33.719 -18.359 -20.734 1 96.75 544 LYS B N 1
ATOM 10555 C CA . LYS B 1 544 ? 35.188 -18.391 -20.688 1 96.75 544 LYS B CA 1
ATOM 10556 C C . LYS B 1 544 ? 35.656 -18.594 -19.25 1 96.75 544 LYS B C 1
ATOM 10558 O O . LYS B 1 544 ? 36.562 -17.891 -18.797 1 96.75 544 LYS B O 1
ATOM 10563 N N . PHE B 1 545 ? 35.094 -19.5 -18.609 1 96.88 545 PHE B N 1
ATOM 10564 C CA . PHE B 1 545 ? 35.344 -19.797 -17.203 1 96.88 545 PHE B CA 1
ATOM 10565 C C . PHE B 1 545 ? 36.781 -20.172 -16.969 1 96.88 545 PHE B C 1
ATOM 10567 O O . PHE B 1 545 ? 37.375 -20.953 -17.734 1 96.88 545 PHE B O 1
ATOM 10574 N N . ASP B 1 546 ? 37.375 -19.547 -15.93 1 96 546 ASP B N 1
ATOM 10575 C CA . ASP B 1 546 ? 38.719 -19.828 -15.445 1 96 546 ASP B CA 1
ATOM 10576 C C . ASP B 1 546 ? 38.688 -20.297 -13.992 1 96 546 ASP B C 1
ATOM 10578 O O . ASP B 1 546 ? 38.438 -19.516 -13.078 1 96 546 ASP B O 1
ATOM 10582 N N . PRO B 1 547 ? 39 -21.562 -13.727 1 95.12 547 PRO B N 1
ATOM 10583 C CA . PRO B 1 547 ? 38.875 -22.109 -12.375 1 95.12 547 PRO B CA 1
ATOM 10584 C C . PRO B 1 547 ? 39.906 -21.547 -11.414 1 95.12 547 PRO B C 1
ATOM 10586 O O . PRO B 1 547 ? 39.812 -21.766 -10.203 1 95.12 547 PRO B O 1
ATOM 10589 N N . THR B 1 548 ? 40.844 -20.75 -11.914 1 94.75 548 THR B N 1
ATOM 10590 C CA . THR B 1 548 ? 41.875 -20.188 -11.055 1 94.75 548 THR B CA 1
ATOM 10591 C C . THR B 1 548 ? 41.406 -18.844 -10.469 1 94.75 548 THR B C 1
ATOM 10593 O O . THR B 1 548 ? 42.031 -18.328 -9.539 1 94.75 548 THR B O 1
ATOM 10596 N N . LEU B 1 549 ? 40.312 -18.406 -10.992 1 94.88 549 LEU B N 1
ATOM 10597 C CA . LEU B 1 549 ? 39.75 -17.156 -10.469 1 94.88 549 LEU B CA 1
ATOM 10598 C C . LEU B 1 549 ? 38.688 -17.453 -9.422 1 94.88 549 LEU B C 1
ATOM 10600 O O . LEU B 1 549 ? 38.25 -18.594 -9.273 1 94.88 549 LEU B O 1
ATOM 10604 N N . GLN B 1 550 ? 38.375 -16.359 -8.703 1 95.75 550 GLN B N 1
ATOM 10605 C CA . GLN B 1 550 ? 37.25 -16.453 -7.758 1 95.75 550 GLN B CA 1
ATOM 10606 C C . GLN B 1 550 ? 36.031 -15.719 -8.281 1 95.75 550 GLN B C 1
ATOM 10608 O O . GLN B 1 550 ? 36.156 -14.648 -8.883 1 95.75 550 GLN B O 1
ATOM 10613 N N . TYR B 1 551 ? 34.906 -16.391 -8.117 1 97.31 551 TYR B N 1
ATOM 10614 C CA . TYR B 1 551 ? 33.625 -15.852 -8.602 1 97.31 551 TYR B CA 1
ATOM 10615 C C . TYR B 1 551 ? 32.625 -15.766 -7.48 1 97.31 551 TYR B C 1
ATOM 10617 O O . TYR B 1 551 ? 32.594 -16.609 -6.586 1 97.31 551 TYR B O 1
ATOM 10625 N N . PRO B 1 552 ? 31.797 -14.664 -7.484 1 98.19 552 PRO B N 1
ATOM 10626 C CA . PRO B 1 552 ? 30.656 -14.703 -6.57 1 98.19 552 PRO B CA 1
ATOM 10627 C C . PRO B 1 552 ? 29.672 -15.828 -6.898 1 98.19 552 PRO B C 1
ATOM 10629 O O . PRO B 1 552 ? 29.703 -16.359 -8.008 1 98.19 552 PRO B O 1
ATOM 10632 N N . LEU B 1 553 ? 28.859 -16.203 -5.895 1 98.81 553 LEU B N 1
ATOM 10633 C CA . LEU B 1 553 ? 27.859 -17.25 -6.062 1 98.81 553 LEU B CA 1
ATOM 10634 C C . LEU B 1 553 ? 26.453 -16.703 -5.824 1 98.81 553 LEU B C 1
ATOM 10636 O O . LEU B 1 553 ? 26.203 -16.047 -4.812 1 98.81 553 LEU B O 1
ATOM 10640 N N . LEU B 1 554 ? 25.609 -16.875 -6.805 1 98.88 554 LEU B N 1
ATOM 10641 C CA . LEU B 1 554 ? 24.188 -16.578 -6.68 1 98.88 554 LEU B CA 1
ATOM 10642 C C . LEU B 1 554 ? 23.359 -17.859 -6.66 1 98.88 554 LEU B C 1
ATOM 10644 O O . LEU B 1 554 ? 23.344 -18.609 -7.641 1 98.88 554 LEU B O 1
ATOM 10648 N N . VAL B 1 555 ? 22.688 -18.141 -5.547 1 98.88 555 VAL B N 1
ATOM 10649 C CA . VAL B 1 555 ? 21.828 -19.312 -5.418 1 98.88 555 VAL B CA 1
ATOM 10650 C C . VAL B 1 555 ? 20.391 -18.922 -5.711 1 98.88 555 VAL B C 1
ATOM 10652 O O . VAL B 1 555 ? 19.797 -18.094 -5.008 1 98.88 555 VAL B O 1
ATOM 10655 N N . ASP B 1 556 ? 19.828 -19.484 -6.777 1 98.75 556 ASP B N 1
ATOM 10656 C CA . ASP B 1 556 ? 18.453 -19.25 -7.191 1 98.75 556 ASP B CA 1
ATOM 10657 C C . ASP B 1 556 ? 17.516 -20.328 -6.66 1 98.75 556 ASP B C 1
ATOM 10659 O O . ASP B 1 556 ? 17.5 -21.453 -7.184 1 98.75 556 ASP B O 1
ATOM 10663 N N . VAL B 1 557 ? 16.625 -19.938 -5.672 1 98.5 557 VAL B N 1
ATOM 10664 C CA . VAL B 1 557 ? 15.844 -20.953 -4.98 1 98.5 557 VAL B CA 1
ATOM 10665 C C . VAL B 1 557 ? 14.359 -20.734 -5.25 1 98.5 557 VAL B C 1
ATOM 10667 O O . VAL B 1 557 ? 13.93 -19.625 -5.527 1 98.5 557 VAL B O 1
ATOM 10670 N N . TYR B 1 558 ? 13.578 -21.781 -5.234 1 97.25 558 TYR B N 1
ATOM 10671 C CA . TYR B 1 558 ? 12.141 -21.812 -5.027 1 97.25 558 TYR B CA 1
ATOM 10672 C C . TYR B 1 558 ? 11.773 -22.609 -3.785 1 97.25 558 TYR B C 1
ATOM 10674 O O . TYR B 1 558 ? 11.523 -22.031 -2.721 1 97.25 558 TYR B O 1
ATOM 10682 N N . GLY B 1 559 ? 11.977 -23.938 -3.818 1 95.62 559 GLY B N 1
ATOM 10683 C CA . GLY B 1 559 ? 11.969 -24.766 -2.623 1 95.62 559 GLY B CA 1
ATOM 10684 C C . GLY B 1 559 ? 10.57 -25.125 -2.156 1 95.62 559 GLY B C 1
ATOM 10685 O O . GLY B 1 559 ? 10.406 -25.828 -1.16 1 95.62 559 GLY B O 1
ATOM 10686 N N . GLY B 1 560 ? 9.477 -24.703 -2.85 1 97.06 560 GLY B N 1
ATOM 10687 C CA . GLY B 1 560 ? 8.133 -25.094 -2.455 1 97.06 560 GLY B CA 1
ATOM 10688 C C . GLY B 1 560 ? 7.883 -26.594 -2.566 1 97.06 560 GLY B C 1
ATOM 10689 O O . GLY B 1 560 ? 8.547 -27.281 -3.342 1 97.06 560 GLY B O 1
ATOM 10690 N N . PRO B 1 561 ? 6.91 -27.078 -1.769 1 97.19 561 PRO B N 1
ATOM 10691 C CA . PRO B 1 561 ? 6.641 -28.516 -1.816 1 97.19 561 PRO B CA 1
ATOM 10692 C C . PRO B 1 561 ? 6.324 -29 -3.227 1 97.19 561 PRO B C 1
ATOM 10694 O O . PRO B 1 561 ? 5.598 -28.344 -3.969 1 97.19 561 PRO B O 1
ATOM 10697 N N . ASN B 1 562 ? 6.973 -30.109 -3.561 1 95.75 562 ASN B N 1
ATOM 10698 C CA . ASN B 1 562 ? 6.715 -30.797 -4.824 1 95.75 562 ASN B CA 1
ATOM 10699 C C . ASN B 1 562 ? 7.223 -29.984 -6.012 1 95.75 562 ASN B C 1
ATOM 10701 O O . ASN B 1 562 ? 6.629 -30.031 -7.094 1 95.75 562 ASN B O 1
ATOM 10705 N N . SER B 1 563 ? 8.297 -29.234 -5.781 1 95.69 563 SER B N 1
ATOM 10706 C CA . SER B 1 563 ? 8.906 -28.469 -6.859 1 95.69 563 SER B CA 1
ATOM 10707 C C . SER B 1 563 ? 10.336 -28.922 -7.133 1 95.69 563 SER B C 1
ATOM 10709 O O . SER B 1 563 ? 10.938 -29.625 -6.309 1 95.69 563 SER B O 1
ATOM 10711 N N . ALA B 1 564 ? 10.844 -28.656 -8.344 1 95.31 564 ALA B N 1
ATOM 10712 C CA . ALA B 1 564 ? 12.227 -28.938 -8.719 1 95.31 564 ALA B CA 1
ATOM 10713 C C . ALA B 1 564 ? 12.758 -27.859 -9.664 1 95.31 564 ALA B C 1
ATOM 10715 O O . ALA B 1 564 ? 12.055 -27.406 -10.562 1 95.31 564 ALA B O 1
ATOM 10716 N N . LYS B 1 565 ? 13.938 -27.422 -9.406 1 96.19 565 LYS B N 1
ATOM 10717 C CA . LYS B 1 565 ? 14.539 -26.375 -10.219 1 96.19 565 LYS B CA 1
ATOM 10718 C C . LYS B 1 565 ? 15.641 -26.938 -11.117 1 96.19 565 LYS B C 1
ATOM 10720 O O . LYS B 1 565 ? 16 -26.328 -12.125 1 96.19 565 LYS B O 1
ATOM 10725 N N . VAL B 1 566 ? 16.219 -28.047 -10.742 1 97.81 566 VAL B N 1
ATOM 10726 C CA . VAL B 1 566 ? 17.297 -28.625 -11.531 1 97.81 566 VAL B CA 1
ATOM 10727 C C . VAL B 1 566 ? 16.734 -29.297 -12.781 1 97.81 566 VAL B C 1
ATOM 10729 O O . VAL B 1 566 ? 16.062 -30.328 -12.68 1 97.81 566 VAL B O 1
ATOM 10732 N N . ARG B 1 567 ? 17 -28.734 -13.906 1 96.75 567 ARG B N 1
ATOM 10733 C CA . ARG B 1 567 ? 16.5 -29.203 -15.195 1 96.75 567 ARG B CA 1
ATOM 10734 C C . ARG B 1 567 ? 17.547 -29.016 -16.281 1 96.75 567 ARG B C 1
ATOM 10736 O O . ARG B 1 567 ? 18.266 -28.016 -16.297 1 96.75 567 ARG B O 1
ATOM 10743 N N . GLN B 1 568 ? 17.641 -29.906 -17.188 1 96.44 568 GLN B N 1
ATOM 10744 C CA . GLN B 1 568 ? 18.547 -29.797 -18.328 1 96.44 568 GLN B CA 1
ATOM 10745 C C . GLN B 1 568 ? 17.922 -28.969 -19.453 1 96.44 568 GLN B C 1
ATOM 10747 O O . GLN B 1 568 ? 17.734 -29.469 -20.562 1 96.44 568 GLN B O 1
ATOM 10752 N N . SER B 1 569 ? 17.578 -27.75 -19.156 1 96.25 569 SER B N 1
ATOM 10753 C CA . SER B 1 569 ? 17.016 -26.781 -20.078 1 96.25 569 SER B CA 1
ATOM 10754 C C . SER B 1 569 ? 17.734 -25.438 -20 1 96.25 569 SER B C 1
ATOM 10756 O O . SER B 1 569 ? 18.578 -25.234 -19.125 1 96.25 569 SER B O 1
ATOM 10758 N N . THR B 1 570 ? 17.469 -24.578 -21.047 1 95.81 570 THR B N 1
ATOM 10759 C CA . THR B 1 570 ? 18.031 -23.234 -20.969 1 95.81 570 THR B CA 1
ATOM 10760 C C . THR B 1 570 ? 17.547 -22.5 -19.719 1 95.81 570 THR B C 1
ATOM 10762 O O . THR B 1 570 ? 16.328 -22.438 -19.469 1 95.81 570 THR B O 1
ATOM 10765 N N . PRO B 1 571 ? 18.484 -22 -18.922 1 96.25 571 PRO B N 1
ATOM 10766 C CA . PRO B 1 571 ? 18.078 -21.328 -17.688 1 96.25 571 PRO B CA 1
ATOM 10767 C C . PRO B 1 571 ? 17.281 -20.047 -17.938 1 96.25 571 PRO B C 1
ATOM 10769 O O . PRO B 1 571 ? 17.234 -19.578 -19.078 1 96.25 571 PRO B O 1
ATOM 10772 N N . ASN B 1 572 ? 16.672 -19.562 -16.875 1 95.38 572 ASN B N 1
ATOM 10773 C CA . ASN B 1 572 ? 15.969 -18.281 -16.906 1 95.38 572 ASN B CA 1
ATOM 10774 C C . ASN B 1 572 ? 16.875 -17.156 -17.422 1 95.38 572 ASN B C 1
ATOM 10776 O O . ASN B 1 572 ? 18.016 -17.031 -16.984 1 95.38 572 ASN B O 1
ATOM 10780 N N . PRO B 1 573 ? 16.406 -16.297 -18.328 1 95.62 573 PRO B N 1
ATOM 10781 C CA . PRO B 1 573 ? 17.25 -15.266 -18.938 1 95.62 573 PRO B CA 1
ATOM 10782 C C . PRO B 1 573 ? 17.812 -14.289 -17.906 1 95.62 573 PRO B C 1
ATOM 10784 O O . PRO B 1 573 ? 18.906 -13.766 -18.078 1 95.62 573 PRO B O 1
ATOM 10787 N N . ASN B 1 574 ? 17.062 -14.016 -16.859 1 97.25 574 ASN B N 1
ATOM 10788 C CA . ASN B 1 574 ? 17.578 -13.133 -15.812 1 97.25 574 ASN B CA 1
ATOM 10789 C C . ASN B 1 574 ? 18.844 -13.703 -15.164 1 97.25 574 ASN B C 1
ATOM 10791 O O . ASN B 1 574 ? 19.781 -12.969 -14.883 1 97.25 574 ASN B O 1
ATOM 10795 N N . MET B 1 575 ? 18.812 -14.984 -14.875 1 98.25 575 MET B N 1
ATOM 10796 C CA . MET B 1 575 ? 19.969 -15.641 -14.266 1 98.25 575 MET B CA 1
ATOM 10797 C C . MET B 1 575 ? 21.141 -15.688 -15.242 1 98.25 575 MET B C 1
ATOM 10799 O O . MET B 1 575 ? 22.297 -15.555 -14.836 1 98.25 575 MET B O 1
ATOM 10803 N N . ILE B 1 576 ? 20.844 -15.914 -16.562 1 97.62 576 ILE B N 1
ATOM 10804 C CA . ILE B 1 576 ? 21.891 -15.867 -17.578 1 97.62 576 ILE B CA 1
ATOM 10805 C C . ILE B 1 576 ? 22.531 -14.484 -17.594 1 97.62 576 ILE B C 1
ATOM 10807 O O . ILE B 1 576 ? 23.766 -14.359 -17.672 1 97.62 576 ILE B O 1
ATOM 10811 N N . HIS B 1 577 ? 21.688 -13.477 -17.516 1 97.81 577 HIS B N 1
ATOM 10812 C CA . HIS B 1 577 ? 22.156 -12.094 -17.5 1 97.81 577 HIS B CA 1
ATOM 10813 C C . HIS B 1 577 ? 23.094 -11.852 -16.328 1 97.81 577 HIS B C 1
ATOM 10815 O O . HIS B 1 577 ? 24.188 -11.289 -16.5 1 97.81 577 HIS B O 1
ATOM 10821 N N . PHE B 1 578 ? 22.75 -12.234 -15.133 1 98.38 578 PHE B N 1
ATOM 10822 C CA . PHE B 1 578 ? 23.594 -12.031 -13.953 1 98.38 578 PHE B CA 1
ATOM 10823 C C . PHE B 1 578 ? 24.875 -12.836 -14.047 1 98.38 578 PHE B C 1
ATOM 10825 O O . PHE B 1 578 ? 25.953 -12.352 -13.688 1 98.38 578 PHE B O 1
ATOM 10832 N N . CYS B 1 579 ? 24.734 -14.062 -14.531 1 98.38 579 CYS B N 1
ATOM 10833 C CA . CYS B 1 579 ? 25.922 -14.898 -14.727 1 98.38 579 CYS B CA 1
ATOM 10834 C C . CYS B 1 579 ? 26.906 -14.25 -15.695 1 98.38 579 CYS B C 1
ATOM 10836 O O . CYS B 1 579 ? 28.109 -14.211 -15.438 1 98.38 579 CYS B O 1
ATOM 10838 N N . SER B 1 580 ? 26.391 -13.75 -16.766 1 97.44 580 SER B N 1
ATOM 10839 C CA . SER B 1 580 ? 27.188 -13.18 -17.844 1 97.44 580 SER B CA 1
ATOM 10840 C C . SER B 1 580 ? 27.734 -11.812 -17.469 1 97.44 580 SER B C 1
ATOM 10842 O O . SER B 1 580 ? 28.938 -11.555 -17.641 1 97.44 580 SER B O 1
ATOM 10844 N N . THR B 1 581 ? 27 -10.953 -16.891 1 96.94 581 THR B N 1
ATOM 10845 C CA . THR B 1 581 ? 27.375 -9.555 -16.703 1 96.94 581 THR B CA 1
ATOM 10846 C C . THR B 1 581 ? 28.094 -9.367 -15.375 1 96.94 581 THR B C 1
ATOM 10848 O O . THR B 1 581 ? 29 -8.523 -15.266 1 96.94 581 THR B O 1
ATOM 10851 N N . LEU B 1 582 ? 27.766 -10.117 -14.359 1 96.88 582 LEU B N 1
ATOM 10852 C CA . LEU B 1 582 ? 28.375 -9.953 -13.047 1 96.88 582 LEU B CA 1
ATOM 10853 C C . LEU B 1 582 ? 29.484 -10.984 -12.836 1 96.88 582 LEU B C 1
ATOM 10855 O O . LEU B 1 582 ? 30.219 -10.914 -11.844 1 96.88 582 LEU B O 1
ATOM 10859 N N . GLY B 1 583 ? 29.562 -11.945 -13.781 1 96.88 583 GLY B N 1
ATOM 10860 C CA . GLY B 1 583 ? 30.531 -13.023 -13.578 1 96.88 583 GLY B CA 1
ATOM 10861 C C . GLY B 1 583 ? 30.203 -13.898 -12.383 1 96.88 583 GLY B C 1
ATOM 10862 O O . GLY B 1 583 ? 31.109 -14.344 -11.672 1 96.88 583 GLY B O 1
ATOM 10863 N N . ALA B 1 584 ? 28.953 -14.062 -12.133 1 98.12 584 ALA B N 1
ATOM 10864 C CA . ALA B 1 584 ? 28.531 -14.852 -10.984 1 98.12 584 ALA B CA 1
ATOM 10865 C C . ALA B 1 584 ? 28.266 -16.297 -11.375 1 98.12 584 ALA B C 1
ATOM 10867 O O . ALA B 1 584 ? 27.688 -16.578 -12.43 1 98.12 584 ALA B O 1
ATOM 10868 N N . VAL B 1 585 ? 28.719 -17.188 -10.555 1 98.69 585 VAL B N 1
ATOM 10869 C CA . VAL B 1 585 ? 28.25 -18.578 -10.641 1 98.69 585 VAL B CA 1
ATOM 10870 C C . VAL B 1 585 ? 26.828 -18.672 -10.109 1 98.69 585 VAL B C 1
ATOM 10872 O O . VAL B 1 585 ? 26.5 -18.094 -9.07 1 98.69 585 VAL B O 1
ATOM 10875 N N . VAL B 1 586 ? 25.953 -19.328 -10.883 1 98.88 586 VAL B N 1
ATOM 10876 C CA . VAL B 1 586 ? 24.578 -19.531 -10.438 1 98.88 586 VAL B CA 1
ATOM 10877 C C . VAL B 1 586 ? 24.344 -21 -10.109 1 98.88 586 VAL B C 1
ATOM 10879 O O . VAL B 1 586 ? 24.766 -21.891 -10.859 1 98.88 586 VAL B O 1
ATOM 10882 N N . ALA B 1 587 ? 23.672 -21.281 -8.992 1 98.81 587 ALA B N 1
ATOM 10883 C CA . ALA B 1 587 ? 23.422 -22.656 -8.594 1 98.81 587 ALA B CA 1
ATOM 10884 C C . ALA B 1 587 ? 21.938 -22.875 -8.273 1 98.81 587 ALA B C 1
ATOM 10886 O O . ALA B 1 587 ? 21.266 -21.953 -7.809 1 98.81 587 ALA B O 1
ATOM 10887 N N . TRP B 1 588 ? 21.453 -24.031 -8.578 1 98.69 588 TRP B N 1
ATOM 10888 C CA . TRP B 1 588 ? 20.141 -24.547 -8.203 1 98.69 588 TRP B CA 1
ATOM 10889 C C . TRP B 1 588 ? 20.266 -25.781 -7.332 1 98.69 588 TRP B C 1
ATOM 10891 O O . TRP B 1 588 ? 21.141 -26.625 -7.555 1 98.69 588 TRP B O 1
ATOM 10901 N N . ILE B 1 589 ? 19.375 -25.875 -6.336 1 98.56 589 ILE B N 1
ATOM 10902 C CA . ILE B 1 589 ? 19.484 -26.953 -5.359 1 98.56 589 ILE B CA 1
ATOM 10903 C C . ILE B 1 589 ? 18.109 -27.578 -5.129 1 98.56 589 ILE B C 1
ATOM 10905 O O . ILE B 1 589 ? 17.156 -26.891 -4.773 1 98.56 589 ILE B O 1
ATOM 10909 N N . ASP B 1 590 ? 17.984 -28.906 -5.332 1 98.12 590 ASP B N 1
ATOM 10910 C CA . ASP B 1 590 ? 16.781 -29.672 -5 1 98.12 590 ASP B CA 1
ATOM 10911 C C . ASP B 1 590 ? 17.062 -30.672 -3.877 1 98.12 590 ASP B C 1
ATOM 10913 O O . ASP B 1 590 ? 17.641 -31.734 -4.117 1 98.12 590 ASP B O 1
ATOM 10917 N N . GLY B 1 591 ? 16.672 -30.328 -2.688 1 98 591 GLY B N 1
ATOM 10918 C CA . GLY B 1 591 ? 16.781 -31.172 -1.518 1 98 591 GLY B CA 1
ATOM 10919 C C . GLY B 1 591 ? 15.43 -31.688 -1.031 1 98 591 GLY B C 1
ATOM 10920 O O . GLY B 1 591 ? 14.562 -32.031 -1.836 1 98 591 GLY B O 1
ATOM 10921 N N . ARG B 1 592 ? 15.305 -31.875 0.292 1 98.12 592 ARG B N 1
ATOM 10922 C CA . ARG B 1 592 ? 14.047 -32.375 0.851 1 98.12 592 ARG B CA 1
ATOM 10923 C C . ARG B 1 592 ? 12.883 -31.453 0.442 1 98.12 592 ARG B C 1
ATOM 10925 O O . ARG B 1 592 ? 13.023 -30.234 0.411 1 98.12 592 ARG B O 1
ATOM 10932 N N . GLY B 1 593 ? 11.719 -32.031 0.167 1 97.75 593 GLY B N 1
ATOM 10933 C CA . GLY B 1 593 ? 10.523 -31.344 -0.286 1 97.75 593 GLY B CA 1
ATOM 10934 C C . GLY B 1 593 ? 10.375 -31.328 -1.796 1 97.75 593 GLY B C 1
ATOM 10935 O O . GLY B 1 593 ? 9.297 -31.062 -2.316 1 97.75 593 GLY B O 1
ATOM 10936 N N . SER B 1 594 ? 11.422 -31.672 -2.525 1 97.19 594 SER B N 1
ATOM 10937 C CA . SER B 1 594 ? 11.43 -31.594 -3.982 1 97.19 594 SER B CA 1
ATOM 10938 C C . SER B 1 594 ? 10.656 -32.75 -4.605 1 97.19 594 SER B C 1
ATOM 10940 O O . SER B 1 594 ? 10.453 -33.781 -3.969 1 97.19 594 SER B O 1
ATOM 10942 N N . SER B 1 595 ? 10.359 -32.625 -5.832 1 95.56 595 SER B N 1
ATOM 10943 C CA . SER B 1 595 ? 9.547 -33.594 -6.551 1 95.56 595 SER B CA 1
ATOM 10944 C C . SER B 1 595 ? 10.422 -34.625 -7.27 1 95.56 595 SER B C 1
ATOM 10946 O O . SER B 1 595 ? 11.648 -34.5 -7.258 1 95.56 595 SER B O 1
ATOM 10948 N N . ASN B 1 596 ? 9.875 -35.656 -7.801 1 96.31 596 ASN B N 1
ATOM 10949 C CA . ASN B 1 596 ? 10.367 -36.625 -8.789 1 96.31 596 ASN B CA 1
ATOM 10950 C C . ASN B 1 596 ? 11.141 -37.75 -8.133 1 96.31 596 ASN B C 1
ATOM 10952 O O . ASN B 1 596 ? 11.516 -38.719 -8.805 1 96.31 596 ASN B O 1
AT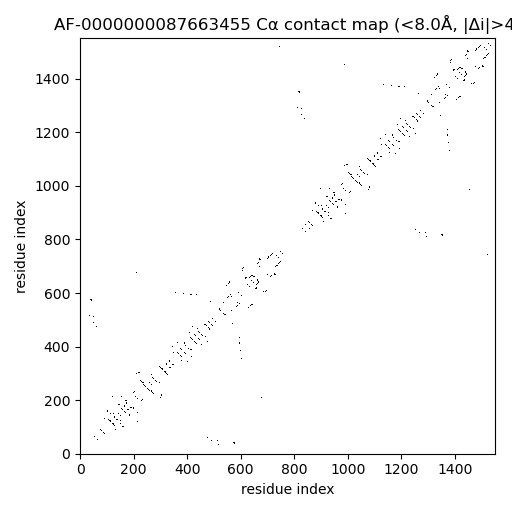OM 10956 N N . ARG B 1 597 ? 11.367 -37.719 -6.824 1 96.56 597 ARG B N 1
ATOM 10957 C CA . ARG B 1 597 ? 12.273 -38.688 -6.238 1 96.56 597 ARG B CA 1
ATOM 10958 C C . ARG B 1 597 ? 11.625 -39.406 -5.059 1 96.56 597 ARG B C 1
ATOM 10960 O O . ARG B 1 597 ? 12.305 -39.844 -4.125 1 96.56 597 ARG B O 1
ATOM 10967 N N . GLY B 1 598 ? 10.32 -39.406 -5.035 1 97.12 598 GLY B N 1
ATOM 10968 C CA . GLY B 1 598 ? 9.594 -40.156 -4.039 1 97.12 598 GLY B CA 1
ATOM 10969 C C . GLY B 1 598 ? 9.266 -39.375 -2.789 1 97.12 598 GLY B C 1
ATOM 10970 O O . GLY B 1 598 ? 9.75 -38.25 -2.609 1 97.12 598 GLY B O 1
ATOM 10971 N N . TRP B 1 599 ? 8.484 -40.031 -1.898 1 98.06 599 TRP B N 1
ATOM 10972 C CA . TRP B 1 599 ? 7.93 -39.375 -0.722 1 98.06 599 TRP B CA 1
ATOM 10973 C C . TRP B 1 599 ? 8.945 -39.344 0.414 1 98.06 599 TRP B C 1
ATOM 10975 O O . TRP B 1 599 ? 8.836 -38.531 1.333 1 98.06 599 TRP B O 1
ATOM 10985 N N . ASN B 1 600 ? 9.953 -40.25 0.354 1 96.56 600 ASN B N 1
ATOM 10986 C CA . ASN B 1 600 ? 11.008 -40.156 1.356 1 96.56 600 ASN B CA 1
ATOM 10987 C C . ASN B 1 600 ? 11.68 -38.781 1.329 1 96.56 600 ASN B C 1
ATOM 10989 O O . ASN B 1 600 ? 12.047 -38.25 2.375 1 96.56 600 ASN B O 1
ATOM 10993 N N . LEU B 1 601 ? 11.828 -38.25 0.159 1 96.69 601 LEU B N 1
ATOM 10994 C CA . LEU B 1 601 ? 12.445 -36.938 -0.009 1 96.69 601 LEU B CA 1
ATOM 10995 C C . LEU B 1 601 ? 11.414 -35.812 0.156 1 96.69 601 LEU B C 1
ATOM 10997 O O . LEU B 1 601 ? 11.719 -34.75 0.692 1 96.69 601 LEU B O 1
ATOM 11001 N N . LYS B 1 602 ? 10.18 -36 -0.222 1 97.44 602 LYS B N 1
ATOM 11002 C CA . LYS B 1 602 ? 9.156 -34.969 -0.307 1 97.44 602 LYS B CA 1
ATOM 11003 C C . LYS B 1 602 ? 8.477 -34.781 1.045 1 97.44 602 LYS B C 1
ATOM 11005 O O . LYS B 1 602 ? 8.25 -33.625 1.457 1 97.44 602 LYS B O 1
ATOM 11010 N N . ALA B 1 603 ? 8.211 -35.781 1.81 1 97.56 603 ALA B N 1
ATOM 11011 C CA . ALA B 1 603 ? 7.289 -35.812 2.939 1 97.56 603 ALA B CA 1
ATOM 11012 C C . ALA B 1 603 ? 7.848 -35.031 4.125 1 97.56 603 ALA B C 1
ATOM 11014 O O . ALA B 1 603 ? 7.09 -34.469 4.934 1 97.56 603 ALA B O 1
ATOM 11015 N N . PRO B 1 604 ? 9.188 -34.906 4.27 1 97.38 604 PRO B N 1
ATOM 11016 C CA . PRO B 1 604 ? 9.719 -34.25 5.465 1 97.38 604 PRO B CA 1
ATOM 11017 C C . PRO B 1 604 ? 9.219 -32.812 5.625 1 97.38 604 PRO B C 1
ATOM 11019 O O . PRO B 1 604 ? 9.148 -32.312 6.746 1 97.38 604 PRO B O 1
ATOM 11022 N N . VAL B 1 605 ? 8.875 -32.156 4.57 1 98 605 VAL B N 1
ATOM 11023 C CA . VAL B 1 605 ? 8.492 -30.766 4.668 1 98 605 VAL B CA 1
ATOM 11024 C C . VAL B 1 605 ? 7.02 -30.656 5.066 1 98 605 VAL B C 1
ATOM 11026 O O . VAL B 1 605 ? 6.527 -29.562 5.352 1 98 605 VAL B O 1
ATOM 11029 N N . TYR B 1 606 ? 6.25 -31.812 5.078 1 98.25 606 TYR B N 1
ATOM 11030 C CA . TYR B 1 606 ? 4.855 -31.812 5.512 1 98.25 606 TYR B CA 1
ATOM 11031 C C . TYR B 1 606 ? 4.734 -31.344 6.957 1 98.25 606 TYR B C 1
ATOM 11033 O O . TYR B 1 606 ? 5.406 -31.859 7.844 1 98.25 606 TYR B O 1
ATOM 11041 N N . LYS B 1 607 ? 3.885 -30.266 7.164 1 98.19 607 LYS B N 1
ATOM 11042 C CA . LYS B 1 607 ? 3.623 -29.641 8.461 1 98.19 607 LYS B CA 1
ATOM 11043 C C . LYS B 1 607 ? 4.887 -29.016 9.031 1 98.19 607 LYS B C 1
ATOM 11045 O O . LYS B 1 607 ? 4.984 -28.781 10.242 1 98.19 607 LYS B O 1
ATOM 11050 N N . ALA B 1 608 ? 5.887 -28.766 8.117 1 98.31 608 ALA B N 1
ATOM 11051 C CA . ALA B 1 608 ? 7.156 -28.188 8.57 1 98.31 608 ALA B CA 1
ATOM 11052 C C . ALA B 1 608 ? 7.789 -27.328 7.488 1 98.31 608 ALA B C 1
ATOM 11054 O O . ALA B 1 608 ? 9 -27.375 7.27 1 98.31 608 ALA B O 1
ATOM 11055 N N . LEU B 1 609 ? 6.98 -26.562 6.855 1 98.25 609 LEU B N 1
ATOM 11056 C CA . LEU B 1 609 ? 7.48 -25.734 5.762 1 98.25 609 LEU B CA 1
ATOM 11057 C C . LEU B 1 609 ? 8.586 -24.812 6.25 1 98.25 609 LEU B C 1
ATOM 11059 O O . LEU B 1 609 ? 8.477 -24.234 7.332 1 98.25 609 LEU B O 1
ATOM 11063 N N . GLY B 1 610 ? 9.656 -24.688 5.441 1 97.38 610 GLY B N 1
ATOM 11064 C CA . GLY B 1 610 ? 10.734 -23.75 5.695 1 97.38 610 GLY B CA 1
ATOM 11065 C C . GLY B 1 610 ? 11.836 -24.312 6.566 1 97.38 610 GLY B C 1
ATOM 11066 O O . GLY B 1 610 ? 12.859 -23.672 6.781 1 97.38 610 GLY B O 1
ATOM 11067 N N . GLN B 1 611 ? 11.703 -25.5 7.027 1 97.88 611 GLN B N 1
ATOM 11068 C CA . GLN B 1 611 ? 12.695 -26.047 7.953 1 97.88 611 GLN B CA 1
ATOM 11069 C C . GLN B 1 611 ? 13.766 -26.844 7.211 1 97.88 611 GLN B C 1
ATOM 11071 O O . GLN B 1 611 ? 14.898 -26.359 7.062 1 97.88 611 GLN B O 1
ATOM 11076 N N . PHE B 1 612 ? 13.352 -27.875 6.586 1 98.31 612 PHE B N 1
ATOM 11077 C CA . PHE B 1 612 ? 14.312 -28.812 6.023 1 98.31 612 PHE B CA 1
ATOM 11078 C C . PHE B 1 612 ? 14.859 -28.297 4.695 1 98.31 612 PHE B C 1
ATOM 11080 O O . PHE B 1 612 ? 16.031 -28.531 4.363 1 98.31 612 PHE B O 1
ATOM 11087 N N . GLU B 1 613 ? 14.023 -27.641 3.902 1 97.06 613 GLU B N 1
ATOM 11088 C CA . GLU B 1 613 ? 14.508 -27 2.682 1 97.06 613 GLU B CA 1
ATOM 11089 C C . GLU B 1 613 ? 15.602 -25.984 2.99 1 97.06 613 GLU B C 1
ATOM 11091 O O . GLU B 1 613 ? 16.578 -25.859 2.236 1 97.06 613 GLU B O 1
ATOM 11096 N N . THR B 1 614 ? 15.391 -25.25 4.105 1 98.38 614 THR B N 1
ATOM 11097 C CA . THR B 1 614 ? 16.375 -24.25 4.523 1 98.38 614 THR B CA 1
ATOM 11098 C C . THR B 1 614 ? 17.688 -24.906 4.902 1 98.38 614 THR B C 1
ATOM 11100 O O . THR B 1 614 ? 18.75 -24.5 4.426 1 98.38 614 THR B O 1
ATOM 11103 N N . ILE B 1 615 ? 17.641 -25.938 5.715 1 98.5 615 ILE B N 1
ATOM 11104 C CA . ILE B 1 615 ? 18.812 -26.672 6.172 1 98.5 615 ILE B CA 1
ATOM 11105 C C . ILE B 1 615 ? 19.562 -27.234 4.969 1 98.5 615 ILE B C 1
ATOM 11107 O O . ILE B 1 615 ? 20.781 -27.078 4.859 1 98.5 615 ILE B O 1
ATOM 11111 N N . ASP B 1 616 ? 18.828 -27.844 4.059 1 98.62 616 ASP B N 1
ATOM 11112 C CA . ASP B 1 616 ? 19.453 -28.484 2.896 1 98.62 616 ASP B CA 1
ATOM 11113 C C . ASP B 1 616 ? 20.109 -27.438 1.992 1 98.62 616 ASP B C 1
ATOM 11115 O O . ASP B 1 616 ? 21.172 -27.703 1.416 1 98.62 616 ASP B O 1
ATOM 11119 N N . THR B 1 617 ? 19.484 -26.297 1.821 1 98.69 617 THR B N 1
ATOM 11120 C CA . THR B 1 617 ? 20.062 -25.234 1.003 1 98.69 617 THR B CA 1
ATOM 11121 C C . THR B 1 617 ? 21.391 -24.75 1.599 1 98.69 617 THR B C 1
ATOM 11123 O O . THR B 1 617 ? 22.391 -24.641 0.893 1 98.69 617 THR B O 1
ATOM 11126 N N . ILE B 1 618 ? 21.422 -24.438 2.877 1 98.81 618 ILE B N 1
ATOM 11127 C CA . ILE B 1 618 ? 22.625 -23.953 3.555 1 98.81 618 ILE B CA 1
ATOM 11128 C C . ILE B 1 618 ? 23.719 -25.016 3.469 1 98.81 618 ILE B C 1
ATOM 11130 O O . ILE B 1 618 ? 24.859 -24.703 3.094 1 98.81 618 ILE B O 1
ATOM 11134 N N . ASP B 1 619 ? 23.391 -26.281 3.736 1 98.75 619 ASP B N 1
ATOM 11135 C CA . ASP B 1 619 ? 24.375 -27.359 3.738 1 98.75 619 ASP B CA 1
ATOM 11136 C C . ASP B 1 619 ? 24.938 -27.578 2.338 1 98.75 619 ASP B C 1
ATOM 11138 O O . ASP B 1 619 ? 26.125 -27.859 2.182 1 98.75 619 ASP B O 1
ATOM 11142 N N . ALA B 1 620 ? 24.078 -27.531 1.347 1 98.75 620 ALA B N 1
ATOM 11143 C CA . ALA B 1 620 ? 24.547 -27.703 -0.027 1 98.75 620 ALA B CA 1
ATOM 11144 C C . ALA B 1 620 ? 25.516 -26.594 -0.422 1 98.75 620 ALA B C 1
ATOM 11146 O O . ALA B 1 620 ? 26.531 -26.844 -1.083 1 98.75 620 ALA B O 1
ATOM 11147 N N . VAL B 1 621 ? 25.203 -25.391 -0.063 1 98.81 621 VAL B N 1
ATOM 11148 C CA . VAL B 1 621 ? 26.062 -24.266 -0.434 1 98.81 621 VAL B CA 1
ATOM 11149 C C . VAL B 1 621 ? 27.391 -24.375 0.315 1 98.81 621 VAL B C 1
ATOM 11151 O O . VAL B 1 621 ? 28.453 -24.094 -0.249 1 98.81 621 VAL B O 1
ATOM 11154 N N . LYS B 1 622 ? 27.359 -24.75 1.578 1 98.56 622 LYS B N 1
ATOM 11155 C CA . LYS B 1 622 ? 28.594 -24.984 2.318 1 98.56 622 LYS B CA 1
ATOM 11156 C C . LYS B 1 622 ? 29.453 -26.047 1.629 1 98.56 622 LYS B C 1
ATOM 11158 O O . LYS B 1 622 ? 30.672 -25.891 1.525 1 98.56 622 LYS B O 1
ATOM 11163 N N . TYR B 1 623 ? 28.812 -27.031 1.206 1 98.12 623 TYR B N 1
ATOM 11164 C CA . TYR B 1 623 ? 29.516 -28.094 0.474 1 98.12 623 TYR B CA 1
ATOM 11165 C C . TYR B 1 623 ? 30.172 -27.531 -0.786 1 98.12 623 TYR B C 1
ATOM 11167 O O . TYR B 1 623 ? 31.344 -27.797 -1.053 1 98.12 623 TYR B O 1
ATOM 11175 N N . LEU B 1 624 ? 29.438 -26.766 -1.562 1 98.31 624 LEU B N 1
ATOM 11176 C CA . LEU B 1 624 ? 29.922 -26.219 -2.822 1 98.31 624 LEU B CA 1
ATOM 11177 C C . LEU B 1 624 ? 31.109 -25.281 -2.586 1 98.31 624 LEU B C 1
ATOM 11179 O O . LEU B 1 624 ? 32.094 -25.312 -3.326 1 98.31 624 LEU B O 1
ATOM 11183 N N . THR B 1 625 ? 30.984 -24.438 -1.6 1 97.75 625 THR B N 1
ATOM 11184 C CA . THR B 1 625 ? 32.062 -23.469 -1.326 1 97.75 625 THR B CA 1
ATOM 11185 C C . THR B 1 625 ? 33.312 -24.188 -0.827 1 97.75 625 THR B C 1
ATOM 11187 O O . THR B 1 625 ? 34.438 -23.719 -1.052 1 97.75 625 THR B O 1
ATOM 11190 N N . ALA B 1 626 ? 33.156 -25.281 -0.189 1 97.31 626 ALA B N 1
ATOM 11191 C CA . ALA B 1 626 ? 34.281 -26.078 0.26 1 97.31 626 ALA B CA 1
ATOM 11192 C C . ALA B 1 626 ? 34.906 -26.859 -0.9 1 97.31 626 ALA B C 1
ATOM 11194 O O . ALA B 1 626 ? 36.125 -26.984 -0.982 1 97.31 626 ALA B O 1
ATOM 11195 N N . LYS B 1 627 ? 34.156 -27.328 -1.751 1 97.5 627 LYS B N 1
ATOM 11196 C CA . LYS B 1 627 ? 34.594 -28.188 -2.854 1 97.5 627 LYS B CA 1
ATOM 11197 C C . LYS B 1 627 ? 35.25 -27.359 -3.947 1 97.5 627 LYS B C 1
ATOM 11199 O O . LYS B 1 627 ? 36.281 -27.766 -4.523 1 97.5 627 LYS B O 1
ATOM 11204 N N . TYR B 1 628 ? 34.656 -26.219 -4.254 1 98.06 628 TYR B N 1
ATOM 11205 C CA . TYR B 1 628 ? 35.094 -25.422 -5.391 1 98.06 628 TYR B CA 1
ATOM 11206 C C . TYR B 1 628 ? 35.844 -24.172 -4.918 1 98.06 628 TYR B C 1
ATOM 11208 O O . TYR B 1 628 ? 35.219 -23.188 -4.523 1 98.06 628 TYR B O 1
ATOM 11216 N N . SER B 1 629 ? 37.094 -24.109 -5.215 1 97.19 629 SER B N 1
ATOM 11217 C CA . SER B 1 629 ? 37.906 -23 -4.754 1 97.19 629 SER B CA 1
ATOM 11218 C C . SER B 1 629 ? 37.625 -21.734 -5.562 1 97.19 629 SER B C 1
ATOM 11220 O O . SER B 1 629 ? 37.969 -20.641 -5.129 1 97.19 629 SER B O 1
ATOM 11222 N N . PHE B 1 630 ? 36.969 -21.906 -6.684 1 97.06 630 PHE B N 1
ATOM 11223 C CA . PHE B 1 630 ? 36.688 -20.75 -7.52 1 97.06 630 PHE B CA 1
ATOM 11224 C C . PHE B 1 630 ? 35.5 -19.984 -6.992 1 97.06 630 PHE B C 1
ATOM 11226 O O . PHE B 1 630 ? 35.219 -18.875 -7.449 1 97.06 630 PHE B O 1
ATOM 11233 N N . ILE B 1 631 ? 34.812 -20.5 -6.027 1 98.19 631 ILE B N 1
ATOM 11234 C CA . ILE B 1 631 ? 33.719 -19.766 -5.418 1 98.19 631 ILE B CA 1
ATOM 11235 C C . ILE B 1 631 ? 34.219 -18.922 -4.262 1 98.19 631 ILE B C 1
ATOM 11237 O O . ILE B 1 631 ? 34.875 -19.422 -3.346 1 98.19 631 ILE B O 1
ATOM 11241 N N . ASP B 1 632 ? 33.969 -17.625 -4.355 1 97.25 632 ASP B N 1
ATOM 11242 C CA . ASP B 1 632 ? 34.312 -16.719 -3.268 1 97.25 632 ASP B CA 1
ATOM 11243 C C . ASP B 1 632 ? 33.344 -16.859 -2.102 1 97.25 632 ASP B C 1
ATOM 11245 O O . ASP B 1 632 ? 32.188 -16.391 -2.186 1 97.25 632 ASP B O 1
ATOM 11249 N N . LYS B 1 633 ? 33.781 -17.297 -1.04 1 96.38 633 LYS B N 1
ATOM 11250 C CA . LYS B 1 633 ? 32.938 -17.594 0.111 1 96.38 633 LYS B CA 1
ATOM 11251 C C . LYS B 1 633 ? 32.375 -16.312 0.719 1 96.38 633 LYS B C 1
ATOM 11253 O O . LYS B 1 633 ? 31.391 -16.359 1.477 1 96.38 633 LYS B O 1
ATOM 11258 N N . GLU B 1 634 ? 32.969 -15.172 0.407 1 96.44 634 GLU B N 1
ATOM 11259 C CA . GLU B 1 634 ? 32.5 -13.906 0.985 1 96.44 634 GLU B CA 1
ATOM 11260 C C . GLU B 1 634 ? 31.516 -13.195 0.068 1 96.44 634 GLU B C 1
ATOM 11262 O O . GLU B 1 634 ? 31 -12.133 0.414 1 96.44 634 GLU B O 1
ATOM 11267 N N . GLN B 1 635 ? 31.266 -13.789 -1.044 1 98.06 635 GLN B N 1
ATOM 11268 C CA . GLN B 1 635 ? 30.328 -13.211 -2.004 1 98.06 635 GLN B CA 1
ATOM 11269 C C . GLN B 1 635 ? 29.266 -14.227 -2.414 1 98.06 635 GLN B C 1
ATOM 11271 O O . GLN B 1 635 ? 29.156 -14.578 -3.59 1 98.06 635 GLN B O 1
ATOM 11276 N N . VAL B 1 636 ? 28.438 -14.609 -1.439 1 98.75 636 VAL B N 1
ATOM 11277 C CA . VAL B 1 636 ? 27.359 -15.57 -1.665 1 98.75 636 VAL B CA 1
ATOM 11278 C C . VAL B 1 636 ? 26.016 -14.898 -1.424 1 98.75 636 VAL B C 1
ATOM 11280 O O . VAL B 1 636 ? 25.781 -14.328 -0.356 1 98.75 636 VAL B O 1
ATOM 11283 N N . ALA B 1 637 ? 25.188 -14.914 -2.422 1 98.88 637 ALA B N 1
ATOM 11284 C CA . ALA B 1 637 ? 23.844 -14.352 -2.334 1 98.88 637 ALA B CA 1
ATOM 11285 C C . ALA B 1 637 ? 22.797 -15.406 -2.641 1 98.88 637 ALA B C 1
ATOM 11287 O O . ALA B 1 637 ? 23.062 -16.359 -3.373 1 98.88 637 ALA B O 1
ATOM 11288 N N . VAL B 1 638 ? 21.625 -15.281 -2.039 1 98.88 638 VAL B N 1
ATOM 11289 C CA . VAL B 1 638 ? 20.484 -16.141 -2.338 1 98.88 638 VAL B CA 1
ATOM 11290 C C . VAL B 1 638 ? 19.328 -15.297 -2.871 1 98.88 638 VAL B C 1
ATOM 11292 O O . VAL B 1 638 ? 19.078 -14.188 -2.383 1 98.88 638 VAL B O 1
ATOM 11295 N N . PHE B 1 639 ? 18.719 -15.773 -3.928 1 98.81 639 PHE B N 1
ATOM 11296 C CA . PHE B 1 639 ? 17.594 -15.125 -4.578 1 98.81 639 PHE B CA 1
ATOM 11297 C C . PHE B 1 639 ? 16.375 -16.047 -4.59 1 98.81 639 PHE B C 1
ATOM 11299 O O . PHE B 1 639 ? 16.5 -17.234 -4.887 1 98.81 639 PHE B O 1
ATOM 11306 N N . GLY B 1 640 ? 15.188 -15.453 -4.273 1 98.69 640 GLY B N 1
ATOM 11307 C CA . GLY B 1 640 ? 13.969 -16.234 -4.375 1 98.69 640 GLY B CA 1
ATOM 11308 C C . GLY B 1 640 ? 12.734 -15.391 -4.633 1 98.69 640 GLY B C 1
ATOM 11309 O O . GLY B 1 640 ? 12.664 -14.242 -4.195 1 98.69 640 GLY B O 1
ATOM 11310 N N . TRP B 1 641 ? 11.742 -15.961 -5.293 1 98.5 641 TRP B N 1
ATOM 11311 C CA . TRP B 1 641 ? 10.461 -15.352 -5.641 1 98.5 641 TRP B CA 1
ATOM 11312 C C . TRP B 1 641 ? 9.305 -16.188 -5.109 1 98.5 641 TRP B C 1
ATOM 11314 O O . TRP B 1 641 ? 9.328 -17.422 -5.184 1 98.5 641 TRP B O 1
ATOM 11324 N N . SER B 1 642 ? 8.25 -15.539 -4.547 1 98.31 642 SER B N 1
ATOM 11325 C CA . SER B 1 642 ? 7.098 -16.25 -3.996 1 98.31 642 SER B CA 1
ATOM 11326 C C . SER B 1 642 ? 7.512 -17.172 -2.854 1 98.31 642 SER B C 1
ATOM 11328 O O . SER B 1 642 ? 8.156 -16.734 -1.898 1 98.31 642 SER B O 1
ATOM 11330 N N . TYR B 1 643 ? 7.234 -18.516 -2.951 1 98.5 643 TYR B N 1
ATOM 11331 C CA . TYR B 1 643 ? 7.785 -19.438 -1.959 1 98.5 643 TYR B CA 1
ATOM 11332 C C . TYR B 1 643 ? 9.305 -19.328 -1.901 1 98.5 643 TYR B C 1
ATOM 11334 O O . TYR B 1 643 ? 9.898 -19.453 -0.83 1 98.5 643 TYR B O 1
ATOM 11342 N N . GLY B 1 644 ? 9.93 -19.062 -3.035 1 98.69 644 GLY B N 1
ATOM 11343 C CA . GLY B 1 644 ? 11.367 -18.828 -3.057 1 98.69 644 GLY B CA 1
ATOM 11344 C C . GLY B 1 644 ? 11.789 -17.641 -2.229 1 98.69 644 GLY B C 1
ATOM 11345 O O . GLY B 1 644 ? 12.852 -17.656 -1.598 1 98.69 644 GLY B O 1
ATOM 11346 N N . GLY B 1 645 ? 10.953 -16.547 -2.293 1 98.81 645 GLY B N 1
ATOM 11347 C CA . GLY B 1 645 ? 11.211 -15.414 -1.427 1 98.81 645 GLY B CA 1
ATOM 11348 C C . GLY B 1 645 ? 11.125 -15.75 0.048 1 98.81 645 GLY B C 1
ATOM 11349 O O . GLY B 1 645 ? 11.914 -15.258 0.854 1 98.81 645 GLY B O 1
ATOM 11350 N N . PHE B 1 646 ? 10.133 -16.594 0.41 1 98.69 646 PHE B N 1
ATOM 11351 C CA . PHE B 1 646 ? 10.023 -17.141 1.757 1 98.69 646 PHE B CA 1
ATOM 11352 C C . PHE B 1 646 ? 11.289 -17.906 2.131 1 98.69 646 PHE B C 1
ATOM 11354 O O . PHE B 1 646 ? 11.883 -17.672 3.184 1 98.69 646 PHE B O 1
ATOM 11361 N N . LEU B 1 647 ? 11.75 -18.766 1.217 1 98.75 647 LEU B N 1
ATOM 11362 C CA . LEU B 1 647 ? 12.891 -19.625 1.499 1 98.75 647 LEU B CA 1
ATOM 11363 C C . LEU B 1 647 ? 14.18 -18.812 1.578 1 98.75 647 LEU B C 1
ATOM 11365 O O . LEU B 1 647 ? 14.992 -19.016 2.482 1 98.75 647 LEU B O 1
ATOM 11369 N N . SER B 1 648 ? 14.414 -17.891 0.631 1 98.88 648 SER B N 1
ATOM 11370 C CA . SER B 1 648 ? 15.625 -17.078 0.672 1 98.88 648 SER B CA 1
ATOM 11371 C C . SER B 1 648 ? 15.711 -16.281 1.972 1 98.88 648 SER B C 1
ATOM 11373 O O . SER B 1 648 ? 16.797 -16.125 2.545 1 98.88 648 SER B O 1
ATOM 11375 N N . THR B 1 649 ? 14.562 -15.789 2.445 1 98.81 649 THR B N 1
ATOM 11376 C CA . THR B 1 649 ? 14.523 -15.039 3.697 1 98.81 649 THR B CA 1
ATOM 11377 C C . THR B 1 649 ? 14.82 -15.961 4.883 1 98.81 649 THR B C 1
ATOM 11379 O O . THR B 1 649 ? 15.594 -15.602 5.773 1 98.81 649 THR B O 1
ATOM 11382 N N . HIS B 1 650 ? 14.188 -17.141 4.871 1 98.19 650 HIS B N 1
ATOM 11383 C CA . HIS B 1 650 ? 14.422 -18.094 5.941 1 98.19 650 HIS B CA 1
ATOM 11384 C C . HIS B 1 650 ? 15.883 -18.531 5.996 1 98.19 650 HIS B C 1
ATOM 11386 O O . HIS B 1 650 ? 16.453 -18.672 7.078 1 98.19 650 HIS B O 1
ATOM 11392 N N . VAL B 1 651 ? 16.469 -18.766 4.832 1 98.56 651 VAL B N 1
ATOM 11393 C CA . VAL B 1 651 ? 17.875 -19.125 4.727 1 98.56 651 VAL B CA 1
ATOM 11394 C C . VAL B 1 651 ? 18.734 -18.016 5.34 1 98.56 651 VAL B C 1
ATOM 11396 O O . VAL B 1 651 ? 19.625 -18.297 6.141 1 98.56 651 VAL B O 1
ATOM 11399 N N . ALA B 1 652 ? 18.469 -16.797 5.008 1 98.69 652 ALA B N 1
ATOM 11400 C CA . ALA B 1 652 ? 19.219 -15.664 5.52 1 98.69 652 ALA B CA 1
ATOM 11401 C C . ALA B 1 652 ? 19.094 -15.555 7.035 1 98.69 652 ALA B C 1
ATOM 11403 O O . ALA B 1 652 ? 20.078 -15.312 7.73 1 98.69 652 ALA B O 1
ATOM 11404 N N . MET B 1 653 ? 17.891 -15.734 7.531 1 98.38 653 MET B N 1
ATOM 11405 C CA . MET B 1 653 ? 17.625 -15.625 8.961 1 98.38 653 MET B CA 1
ATOM 11406 C C . MET B 1 653 ? 18.328 -16.734 9.734 1 98.38 653 MET B C 1
ATOM 11408 O O . MET B 1 653 ? 18.938 -16.484 10.773 1 98.38 653 MET B O 1
ATOM 11412 N N . ARG B 1 654 ? 18.234 -17.906 9.211 1 97.69 654 ARG B N 1
ATOM 11413 C CA . ARG B 1 654 ? 18.859 -19.047 9.891 1 97.69 654 ARG B CA 1
ATOM 11414 C C . ARG B 1 654 ? 20.375 -18.953 9.812 1 97.69 654 ARG B C 1
ATOM 11416 O O . ARG B 1 654 ? 21.078 -19.25 10.781 1 97.69 654 ARG B O 1
ATOM 11423 N N . ASP B 1 655 ? 20.906 -18.594 8.648 1 98.19 655 ASP B N 1
ATOM 11424 C CA . ASP B 1 655 ? 22.344 -18.516 8.391 1 98.19 655 ASP B CA 1
ATOM 11425 C C . ASP B 1 655 ? 22.969 -17.328 9.102 1 98.19 655 ASP B C 1
ATOM 11427 O O . ASP B 1 655 ? 24.109 -17.391 9.555 1 98.19 655 ASP B O 1
ATOM 11431 N N . GLN B 1 656 ? 22.344 -16.234 9.117 1 97.94 656 GLN B N 1
ATOM 11432 C CA . GLN B 1 656 ? 22.703 -15 9.797 1 97.94 656 GLN B CA 1
ATOM 11433 C C . GLN B 1 656 ? 24.016 -14.438 9.258 1 97.94 656 GLN B C 1
ATOM 11435 O O . GLN B 1 656 ? 24.828 -13.914 10.023 1 97.94 656 GLN B O 1
ATOM 11440 N N . GLY B 1 657 ? 24.312 -14.719 8.07 1 97.56 657 GLY B N 1
ATOM 11441 C CA . GLY B 1 657 ? 25.453 -14.086 7.426 1 97.56 657 GLY B CA 1
ATOM 11442 C C . GLY B 1 657 ? 26.719 -14.945 7.453 1 97.56 657 GLY B C 1
ATOM 11443 O O . GLY B 1 657 ? 27.766 -14.531 6.965 1 97.56 657 GLY B O 1
ATOM 11444 N N . GLU B 1 658 ? 26.625 -16.109 7.91 1 98 658 GLU B N 1
ATOM 11445 C CA . GLU B 1 658 ? 27.781 -16.984 7.965 1 98 658 GLU B CA 1
ATOM 11446 C C . GLU B 1 658 ? 28.188 -17.453 6.57 1 98 658 GLU B C 1
ATOM 11448 O O . GLU B 1 658 ? 29.359 -17.375 6.203 1 98 658 GLU B O 1
ATOM 11453 N N . THR B 1 659 ? 27.219 -17.953 5.887 1 98.31 659 THR B N 1
ATOM 11454 C CA . THR B 1 659 ? 27.438 -18.453 4.535 1 98.31 659 THR B CA 1
ATOM 11455 C C . THR B 1 659 ? 26.922 -17.469 3.496 1 98.31 659 THR B C 1
ATOM 11457 O O . THR B 1 659 ? 27.594 -17.172 2.508 1 98.31 659 THR B O 1
ATOM 11460 N N . PHE B 1 660 ? 25.75 -16.938 3.76 1 98.69 660 PHE B N 1
ATOM 11461 C CA . PHE B 1 660 ? 25.094 -16.016 2.844 1 98.69 660 PHE B CA 1
ATOM 11462 C C . PHE B 1 660 ? 25.234 -14.578 3.328 1 98.69 660 PHE B C 1
ATOM 11464 O O . PHE B 1 660 ? 24.719 -14.219 4.383 1 98.69 660 PHE B O 1
ATOM 11471 N N . LYS B 1 661 ? 25.844 -13.711 2.494 1 98.06 661 LYS B N 1
ATOM 11472 C CA . LYS B 1 661 ? 26.031 -12.312 2.861 1 98.06 661 LYS B CA 1
ATOM 11473 C C . LYS B 1 661 ? 24.875 -11.445 2.377 1 98.06 661 LYS B C 1
ATOM 11475 O O . LYS B 1 661 ? 24.672 -10.344 2.879 1 98.06 661 LYS B O 1
ATOM 11480 N N . CYS B 1 662 ? 24.141 -11.945 1.386 1 98.62 662 CYS B N 1
ATOM 11481 C CA . CYS B 1 662 ? 23.047 -11.211 0.78 1 98.62 662 CYS B CA 1
ATOM 11482 C C . CYS B 1 662 ? 21.844 -12.117 0.532 1 98.62 662 CYS B C 1
ATOM 11484 O O . CYS B 1 662 ? 22.016 -13.312 0.275 1 98.62 662 CYS B O 1
ATOM 11486 N N . ALA B 1 663 ? 20.656 -11.547 0.641 1 98.88 663 ALA B N 1
ATOM 11487 C CA . ALA B 1 663 ? 19.422 -12.25 0.295 1 98.88 663 ALA B CA 1
ATOM 11488 C C . ALA B 1 663 ? 18.453 -11.328 -0.441 1 98.88 663 ALA B C 1
ATOM 11490 O O . ALA B 1 663 ? 18.297 -10.156 -0.078 1 98.88 663 ALA B O 1
ATOM 11491 N N . VAL B 1 664 ? 17.875 -11.82 -1.492 1 98.94 664 VAL B N 1
ATOM 11492 C CA . VAL B 1 664 ? 16.844 -11.141 -2.264 1 98.94 664 VAL B CA 1
ATOM 11493 C C . VAL B 1 664 ? 15.531 -11.906 -2.148 1 98.94 664 VAL B C 1
ATOM 11495 O O . VAL B 1 664 ? 15.477 -13.109 -2.422 1 98.94 664 VAL B O 1
ATOM 11498 N N . ALA B 1 665 ? 14.539 -11.273 -1.737 1 98.88 665 ALA B N 1
ATOM 11499 C CA . ALA B 1 665 ? 13.211 -11.867 -1.637 1 98.88 665 ALA B CA 1
ATOM 11500 C C . ALA B 1 665 ? 12.188 -11.062 -2.443 1 98.88 665 ALA B C 1
ATOM 11502 O O . ALA B 1 665 ? 11.977 -9.883 -2.18 1 98.88 665 ALA B O 1
ATOM 11503 N N . VAL B 1 666 ? 11.57 -11.695 -3.412 1 98.88 666 VAL B N 1
ATOM 11504 C CA . VAL B 1 666 ? 10.516 -11.078 -4.207 1 98.88 666 VAL B CA 1
ATOM 11505 C C . VAL B 1 666 ? 9.172 -11.727 -3.871 1 98.88 666 VAL B C 1
ATOM 11507 O O . VAL B 1 666 ? 9.008 -12.938 -4.008 1 98.88 666 VAL B O 1
ATOM 11510 N N . ALA B 1 667 ? 8.195 -10.969 -3.375 1 98.75 667 ALA B N 1
ATOM 11511 C CA . ALA B 1 667 ? 6.828 -11.352 -3.051 1 98.75 667 ALA B CA 1
ATOM 11512 C C . ALA B 1 667 ? 6.801 -12.562 -2.123 1 98.75 667 ALA B C 1
ATOM 11514 O O . ALA B 1 667 ? 6.113 -13.547 -2.398 1 98.75 667 ALA B O 1
ATOM 11515 N N . PRO B 1 668 ? 7.508 -12.5 -1.017 1 98.69 668 PRO B N 1
ATOM 11516 C CA . PRO B 1 668 ? 7.586 -13.648 -0.113 1 98.69 668 PRO B CA 1
ATOM 11517 C C . PRO B 1 668 ? 6.297 -13.859 0.681 1 98.69 668 PRO B C 1
ATOM 11519 O O . PRO B 1 668 ? 5.625 -12.891 1.043 1 98.69 668 PRO B O 1
ATOM 11522 N N . VAL B 1 669 ? 5.996 -15.094 0.969 1 98.5 669 VAL B N 1
ATOM 11523 C CA . VAL B 1 669 ? 5.078 -15.406 2.059 1 98.5 669 VAL B CA 1
ATOM 11524 C C . VAL B 1 669 ? 5.793 -15.258 3.398 1 98.5 669 VAL B C 1
ATOM 11526 O O . VAL B 1 669 ? 6.797 -15.922 3.654 1 98.5 669 VAL B O 1
ATOM 11529 N N . VAL B 1 670 ? 5.34 -14.383 4.215 1 97.75 670 VAL B N 1
ATOM 11530 C CA . VAL B 1 670 ? 6.043 -14.07 5.457 1 97.75 670 VAL B CA 1
ATOM 11531 C C . VAL B 1 670 ? 5.375 -14.789 6.625 1 97.75 670 VAL B C 1
ATOM 11533 O O . VAL B 1 670 ? 6.008 -15.031 7.652 1 97.75 670 VAL B O 1
ATOM 11536 N N . ASP B 1 671 ? 4.113 -15.047 6.484 1 97.62 671 ASP B N 1
ATOM 11537 C CA . ASP B 1 671 ? 3.266 -15.766 7.434 1 97.62 671 ASP B CA 1
ATOM 11538 C C . ASP B 1 671 ? 2.184 -16.562 6.715 1 97.62 671 ASP B C 1
ATOM 11540 O O . ASP B 1 671 ? 1.291 -15.992 6.09 1 97.62 671 ASP B O 1
ATOM 11544 N N . PHE B 1 672 ? 2.264 -17.859 6.93 1 98.19 672 PHE B N 1
ATOM 11545 C CA . PHE B 1 672 ? 1.323 -18.703 6.203 1 98.19 672 PHE B CA 1
ATOM 11546 C C . PHE B 1 672 ? -0.093 -18.531 6.738 1 98.19 672 PHE B C 1
ATOM 11548 O O . PHE B 1 672 ? -1.062 -18.922 6.094 1 98.19 672 PHE B O 1
ATOM 11555 N N . MET B 1 673 ? -0.284 -17.875 7.852 1 97.88 673 MET B N 1
ATOM 11556 C CA . MET B 1 673 ? -1.608 -17.5 8.336 1 97.88 673 MET B CA 1
ATOM 11557 C C . MET B 1 673 ? -2.244 -16.453 7.434 1 97.88 673 MET B C 1
ATOM 11559 O O . MET B 1 673 ? -3.459 -16.234 7.473 1 97.88 673 MET B O 1
ATOM 11563 N N . LEU B 1 674 ? -1.406 -15.781 6.648 1 97.88 674 LEU B N 1
ATOM 11564 C CA . LEU B 1 674 ? -1.886 -14.719 5.766 1 97.88 674 LEU B CA 1
ATOM 11565 C C . LEU B 1 674 ? -2.115 -15.25 4.355 1 97.88 674 LEU B C 1
ATOM 11567 O O . LEU B 1 674 ? -2.516 -14.5 3.461 1 97.88 674 LEU B O 1
ATOM 11571 N N . TYR B 1 675 ? -1.849 -16.484 4.062 1 98.19 675 TYR B N 1
ATOM 11572 C CA . TYR B 1 675 ? -1.975 -17.109 2.746 1 98.19 675 TYR B CA 1
ATOM 11573 C C . TYR B 1 675 ? -3.244 -17.938 2.65 1 98.19 675 TYR B C 1
ATOM 11575 O O . TYR B 1 675 ? -3.914 -18.172 3.658 1 98.19 675 TYR B O 1
ATOM 11583 N N . ASP B 1 676 ? -3.631 -18.312 1.496 1 98.06 676 ASP B N 1
ATOM 11584 C CA . ASP B 1 676 ? -4.93 -18.953 1.282 1 98.06 676 ASP B CA 1
ATOM 11585 C C . ASP B 1 676 ? -5.016 -20.281 2.014 1 98.06 676 ASP B C 1
ATOM 11587 O O . ASP B 1 676 ? -3.998 -20.938 2.252 1 98.06 676 ASP B O 1
ATOM 11591 N N . SER B 1 677 ? -6.191 -20.688 2.311 1 97.75 677 SER B N 1
ATOM 11592 C CA . SER B 1 677 ? -6.469 -21.875 3.117 1 97.75 677 SER B CA 1
ATOM 11593 C C . SER B 1 677 ? -6.098 -23.141 2.371 1 97.75 677 SER B C 1
ATOM 11595 O O . SER B 1 677 ? -5.496 -24.047 2.945 1 97.75 677 SER B O 1
ATOM 11597 N N . ALA B 1 678 ? -6.41 -23.25 1.081 1 97.88 678 ALA B N 1
ATOM 11598 C CA . ALA B 1 678 ? -6.242 -24.5 0.342 1 97.88 678 ALA B CA 1
ATOM 11599 C C . ALA B 1 678 ? -4.77 -24.906 0.283 1 97.88 678 ALA B C 1
ATOM 11601 O O . ALA B 1 678 ? -4.422 -26.031 0.624 1 97.88 678 ALA B O 1
ATOM 11602 N N . TYR B 1 679 ? -3.926 -24.016 -0.09 1 98.25 679 TYR B N 1
ATOM 11603 C CA . TYR B 1 679 ? -2.498 -24.312 -0.178 1 98.25 679 TYR B CA 1
ATOM 11604 C C . TYR B 1 679 ? -1.906 -24.562 1.203 1 98.25 679 TYR B C 1
ATOM 11606 O O . TYR B 1 679 ? -1.224 -25.562 1.421 1 98.25 679 TYR B O 1
ATOM 11614 N N . THR B 1 680 ? -2.131 -23.641 2.082 1 98.56 680 THR B N 1
ATOM 11615 C CA . THR B 1 680 ? -1.482 -23.656 3.389 1 98.56 680 THR B CA 1
ATOM 11616 C C . THR B 1 680 ? -1.872 -24.906 4.172 1 98.56 680 THR B C 1
ATOM 11618 O O . THR B 1 680 ? -1.009 -25.594 4.719 1 98.56 680 THR B O 1
ATOM 11621 N N . GLU B 1 681 ? -3.154 -25.234 4.191 1 97.75 681 GLU B N 1
ATOM 11622 C CA . GLU B 1 681 ? -3.631 -26.359 4.996 1 97.75 681 GLU B CA 1
ATOM 11623 C C . GLU B 1 681 ? -3.252 -27.703 4.363 1 97.75 681 GLU B C 1
ATOM 11625 O O . GLU B 1 681 ? -3.121 -28.703 5.059 1 97.75 681 GLU B O 1
ATOM 11630 N N . ARG B 1 682 ? -3.033 -27.672 3.059 1 98.06 682 ARG B N 1
ATOM 11631 C CA . ARG B 1 682 ? -2.537 -28.859 2.379 1 98.06 682 ARG B CA 1
ATOM 11632 C C . ARG B 1 682 ? -1.178 -29.281 2.928 1 98.06 682 ARG B C 1
ATOM 11634 O O . ARG B 1 682 ? -0.936 -30.469 3.166 1 98.06 682 ARG B O 1
ATOM 11641 N N . TYR B 1 683 ? -0.354 -28.312 3.225 1 98.5 683 TYR B N 1
ATOM 11642 C CA . TYR B 1 683 ? 1.037 -28.641 3.521 1 98.5 683 TYR B CA 1
ATOM 11643 C C . TYR B 1 683 ? 1.334 -28.453 5.004 1 98.5 683 TYR B C 1
ATOM 11645 O O . TYR B 1 683 ? 2.197 -29.141 5.562 1 98.5 683 TYR B O 1
ATOM 11653 N N . LEU B 1 684 ? 0.61 -27.547 5.648 1 98.25 684 LEU B N 1
ATOM 11654 C CA . LEU B 1 684 ? 0.918 -27.25 7.043 1 98.25 684 LEU B CA 1
ATOM 11655 C C . LEU B 1 684 ? -0.182 -27.766 7.965 1 98.25 684 LEU B C 1
ATOM 11657 O O . LEU B 1 684 ? -0.015 -27.781 9.188 1 98.25 684 LEU B O 1
ATOM 11661 N N . GLY B 1 685 ? -1.249 -28.219 7.41 1 96.94 685 GLY B N 1
ATOM 11662 C CA . GLY B 1 685 ? -2.383 -28.625 8.234 1 96.94 685 GLY B CA 1
ATOM 11663 C C . GLY B 1 685 ? -3.174 -27.453 8.766 1 96.94 685 GLY B C 1
ATOM 11664 O O . GLY B 1 685 ? -2.889 -26.297 8.43 1 96.94 685 GLY B O 1
ATOM 11665 N N . ILE B 1 686 ? -4.18 -27.781 9.547 1 96.06 686 ILE B N 1
ATOM 11666 C CA . ILE B 1 686 ? -5.023 -26.766 10.188 1 96.06 686 ILE B CA 1
ATOM 11667 C C . ILE B 1 686 ? -4.23 -26.047 11.273 1 96.06 686 ILE B C 1
ATOM 11669 O O . ILE B 1 686 ? -3.607 -26.688 12.125 1 96.06 686 ILE B O 1
ATOM 11673 N N . PRO B 1 687 ? -4.277 -24.703 11.281 1 96.81 687 PRO B N 1
ATOM 11674 C CA . PRO B 1 687 ? -3.439 -23.922 12.203 1 96.81 687 PRO B CA 1
ATOM 11675 C C . PRO B 1 687 ? -3.623 -24.359 13.664 1 96.81 687 PRO B C 1
ATOM 11677 O O . PRO B 1 687 ? -2.639 -24.547 14.383 1 96.81 687 PRO B O 1
ATOM 11680 N N . LEU B 1 688 ? -4.844 -24.594 14.141 1 95.44 688 LEU B N 1
ATOM 11681 C CA . LEU B 1 688 ? -5.117 -24.953 15.531 1 95.44 688 LEU B CA 1
ATOM 11682 C C . LEU B 1 688 ? -4.508 -26.312 15.859 1 95.44 688 LEU B C 1
ATOM 11684 O O . LEU B 1 688 ? -4.184 -26.594 17.016 1 95.44 688 LEU B O 1
ATOM 11688 N N . GLU B 1 689 ? -4.289 -27.141 14.867 1 96.12 689 GLU B N 1
ATOM 11689 C CA . GLU B 1 689 ? -3.785 -28.484 15.062 1 96.12 689 GLU B CA 1
ATOM 11690 C C . GLU B 1 689 ? -2.271 -28.547 14.883 1 96.12 689 GLU B C 1
ATOM 11692 O O . GLU B 1 689 ? -1.636 -29.547 15.234 1 96.12 689 GLU B O 1
ATOM 11697 N N . ASN B 1 690 ? -1.679 -27.484 14.344 1 97.94 690 ASN B N 1
ATOM 11698 C CA . ASN B 1 690 ? -0.241 -27.438 14.102 1 97.94 690 ASN B CA 1
ATOM 11699 C C . ASN B 1 690 ? 0.336 -26.062 14.398 1 97.94 690 ASN B C 1
ATOM 11701 O O . ASN B 1 690 ? 0.981 -25.453 13.539 1 97.94 690 ASN B O 1
ATOM 11705 N N . PRO B 1 691 ? 0.106 -25.547 15.57 1 97.44 691 PRO B N 1
ATOM 11706 C CA . PRO B 1 691 ? 0.631 -24.203 15.891 1 97.44 691 PRO B CA 1
ATOM 11707 C C . PRO B 1 691 ? 2.154 -24.141 15.797 1 97.44 691 PRO B C 1
ATOM 11709 O O . PRO B 1 691 ? 2.705 -23.094 15.422 1 97.44 691 PRO B O 1
ATOM 11712 N N . ALA B 1 692 ? 2.791 -25.219 16.125 1 97.69 692 ALA B N 1
ATOM 11713 C CA . ALA B 1 692 ? 4.25 -25.25 16.094 1 97.69 692 ALA B CA 1
ATOM 11714 C C . ALA B 1 692 ? 4.773 -25.062 14.664 1 97.69 692 ALA B C 1
ATOM 11716 O O . ALA B 1 692 ? 5.723 -24.312 14.438 1 97.69 692 ALA B O 1
ATOM 11717 N N . GLY B 1 693 ? 4.203 -25.781 13.688 1 98.12 693 GLY B N 1
ATOM 11718 C CA . GLY B 1 693 ? 4.609 -25.641 12.297 1 98.12 693 GLY B CA 1
ATOM 11719 C C . GLY B 1 693 ? 4.391 -24.25 11.75 1 98.12 693 GLY B C 1
ATOM 11720 O O . GLY B 1 693 ? 5.242 -23.719 11.031 1 98.12 693 GLY B O 1
ATOM 11721 N N . TYR B 1 694 ? 3.254 -23.672 12.156 1 97.81 694 TYR B N 1
ATOM 11722 C CA . TYR B 1 694 ? 2.943 -22.312 11.711 1 97.81 694 TYR B CA 1
ATOM 11723 C C . TYR B 1 694 ? 3.91 -21.312 12.32 1 97.81 694 TYR B C 1
ATOM 11725 O O . TYR B 1 694 ? 4.387 -20.406 11.633 1 97.81 694 TYR B O 1
ATOM 11733 N N . ASN B 1 695 ? 4.223 -21.453 13.555 1 97.06 695 ASN B N 1
ATOM 11734 C CA . ASN B 1 695 ? 5.172 -20.578 14.219 1 97.06 695 ASN B CA 1
ATOM 11735 C C . ASN B 1 695 ? 6.578 -20.719 13.648 1 97.06 695 ASN B C 1
ATOM 11737 O O . ASN B 1 695 ? 7.289 -19.734 13.461 1 97.06 695 ASN B O 1
ATOM 11741 N N . ALA B 1 696 ? 6.93 -21.969 13.375 1 97.44 696 ALA B N 1
ATOM 11742 C CA . ALA B 1 696 ? 8.266 -22.234 12.859 1 97.44 696 ALA B CA 1
ATOM 11743 C C . ALA B 1 696 ? 8.453 -21.656 11.461 1 97.44 696 ALA B C 1
ATOM 11745 O O . ALA B 1 696 ? 9.555 -21.234 11.094 1 97.44 696 ALA B O 1
ATOM 11746 N N . SER B 1 697 ? 7.398 -21.594 10.719 1 97.38 697 SER B N 1
ATOM 11747 C CA . SER B 1 697 ? 7.469 -21.109 9.344 1 97.38 697 SER B CA 1
ATOM 11748 C C . SER B 1 697 ? 7.363 -19.594 9.281 1 97.38 697 SER B C 1
ATOM 11750 O O . SER B 1 697 ? 7.688 -18.984 8.258 1 97.38 697 SER B O 1
ATOM 11752 N N . GLN B 1 698 ? 6.961 -18.984 10.336 1 95.62 698 GLN B N 1
ATOM 11753 C CA . GLN B 1 698 ? 6.703 -17.547 10.352 1 95.62 698 GLN B CA 1
ATOM 11754 C C . GLN B 1 698 ? 8.008 -16.75 10.352 1 95.62 698 GLN B C 1
ATOM 11756 O O . GLN B 1 698 ? 8.953 -17.109 11.055 1 95.62 698 GLN B O 1
ATOM 11761 N N . LEU B 1 699 ? 8.086 -15.672 9.539 1 96.94 699 LEU B N 1
ATOM 11762 C CA . LEU B 1 699 ? 9.305 -14.883 9.398 1 96.94 699 LEU B CA 1
ATOM 11763 C C . LEU B 1 699 ? 9.273 -13.664 10.305 1 96.94 699 LEU B C 1
ATOM 11765 O O . LEU B 1 699 ? 10.32 -13.109 10.648 1 96.94 699 LEU B O 1
ATOM 11769 N N . LEU B 1 700 ? 8.133 -13.164 10.742 1 95.44 700 LEU B N 1
ATOM 11770 C CA . LEU B 1 700 ? 7.949 -11.914 11.469 1 95.44 700 LEU B CA 1
ATOM 11771 C C . LEU B 1 700 ? 8.641 -11.961 12.828 1 95.44 700 LEU B C 1
ATOM 11773 O O . LEU B 1 700 ? 9.234 -10.977 13.266 1 95.44 700 LEU B O 1
ATOM 11777 N N . ASN B 1 701 ? 8.633 -13.07 13.461 1 91.38 701 ASN B N 1
ATOM 11778 C CA . ASN B 1 701 ? 9.211 -13.188 14.797 1 91.38 701 ASN B CA 1
ATOM 11779 C C . ASN B 1 701 ? 10.719 -13.398 14.742 1 91.38 701 ASN B C 1
ATOM 11781 O O . ASN B 1 701 ? 11.367 -13.555 15.773 1 91.38 701 ASN B O 1
ATOM 11785 N N . LYS B 1 702 ? 11.297 -13.375 13.562 1 93.75 702 LYS B N 1
ATOM 11786 C CA . LYS B 1 702 ? 12.719 -13.625 13.359 1 93.75 702 LYS B CA 1
ATOM 11787 C C . LYS B 1 702 ? 13.383 -12.461 12.617 1 93.75 702 LYS B C 1
ATOM 11789 O O . LYS B 1 702 ? 14.516 -12.586 12.148 1 93.75 702 LYS B O 1
ATOM 11794 N N . ALA B 1 703 ? 12.734 -11.414 12.516 1 93.31 703 ALA B N 1
ATOM 11795 C CA . ALA B 1 703 ? 13.156 -10.336 11.625 1 93.31 703 ALA B CA 1
ATOM 11796 C C . ALA B 1 703 ? 14.523 -9.789 12.031 1 93.31 703 ALA B C 1
ATOM 11798 O O . ALA B 1 703 ? 15.336 -9.43 11.18 1 93.31 703 ALA B O 1
ATOM 11799 N N . SER B 1 704 ? 14.875 -9.734 13.289 1 94.06 704 SER B N 1
ATOM 11800 C CA . SER B 1 704 ? 16.125 -9.18 13.789 1 94.06 704 SER B CA 1
ATOM 11801 C C . SER B 1 704 ? 17.312 -10.031 13.344 1 94.06 704 SER B C 1
ATOM 11803 O O . SER B 1 704 ? 18.453 -9.555 13.344 1 94.06 704 SER B O 1
ATOM 11805 N N . LEU B 1 705 ? 17.062 -11.25 12.969 1 96.75 705 LEU B N 1
ATOM 11806 C CA . LEU B 1 705 ? 18.125 -12.172 12.562 1 96.75 705 LEU B CA 1
ATOM 11807 C C . LEU B 1 705 ? 18.672 -11.789 11.195 1 96.75 705 LEU B C 1
ATOM 11809 O O . LEU B 1 705 ? 19.688 -12.32 10.758 1 96.75 705 LEU B O 1
ATOM 11813 N N . LEU B 1 706 ? 18.047 -10.781 10.523 1 97.94 706 LEU B N 1
ATOM 11814 C CA . LEU B 1 706 ? 18.516 -10.312 9.227 1 97.94 706 LEU B CA 1
ATOM 11815 C C . LEU B 1 706 ? 19.531 -9.18 9.391 1 97.94 706 LEU B C 1
ATOM 11817 O O . LEU B 1 706 ? 20.031 -8.648 8.398 1 97.94 706 LEU B O 1
ATOM 11821 N N . GLU B 1 707 ? 19.891 -8.82 10.578 1 96.12 707 GLU B N 1
ATOM 11822 C CA . GLU B 1 707 ? 20.688 -7.637 10.859 1 96.12 707 GLU B CA 1
ATOM 11823 C C . GLU B 1 707 ? 22.047 -7.715 10.172 1 96.12 707 GLU B C 1
ATOM 11825 O O . GLU B 1 707 ? 22.594 -6.691 9.75 1 96.12 707 GLU B O 1
ATOM 11830 N N . ASN B 1 708 ? 22.609 -8.93 9.984 1 96.12 708 ASN B N 1
ATOM 11831 C CA . ASN B 1 708 ? 23.953 -9.078 9.438 1 96.12 708 ASN B CA 1
ATOM 11832 C C . ASN B 1 708 ? 23.906 -9.516 7.977 1 96.12 708 ASN B C 1
ATOM 11834 O O . ASN B 1 708 ? 24.922 -9.953 7.43 1 96.12 708 ASN B O 1
ATOM 11838 N N . VAL B 1 709 ? 22.797 -9.477 7.383 1 98 709 VAL B N 1
ATOM 11839 C CA . VAL B 1 709 ? 22.625 -9.867 5.988 1 98 709 VAL B CA 1
ATOM 11840 C C . VAL B 1 709 ? 22.094 -8.672 5.188 1 98 709 VAL B C 1
ATOM 11842 O O . VAL B 1 709 ? 21.172 -7.988 5.621 1 98 709 VAL B O 1
ATOM 11845 N N . LYS B 1 710 ? 22.781 -8.336 4.082 1 98.25 710 LYS B N 1
ATOM 11846 C CA . LYS B 1 710 ? 22.188 -7.363 3.178 1 98.25 710 LYS B CA 1
ATOM 11847 C C . LYS B 1 710 ? 20.906 -7.918 2.541 1 98.25 710 LYS B C 1
ATOM 11849 O O . LYS B 1 710 ? 20.938 -8.961 1.883 1 98.25 710 LYS B O 1
ATOM 11854 N N . TYR B 1 711 ? 19.828 -7.23 2.736 1 98.69 711 TYR B N 1
ATOM 11855 C CA . TYR B 1 711 ? 18.531 -7.797 2.41 1 98.69 711 TYR B CA 1
ATOM 11856 C C . TYR B 1 711 ? 17.766 -6.887 1.458 1 98.69 711 TYR B C 1
ATOM 11858 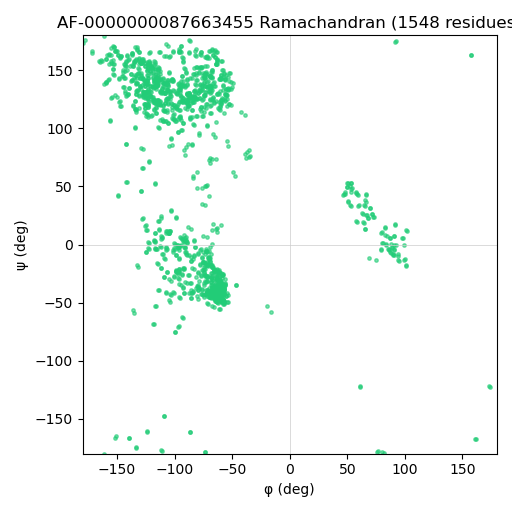O O . TYR B 1 711 ? 17.688 -5.676 1.675 1 98.69 711 TYR B O 1
ATOM 11866 N N . LEU B 1 712 ? 17.266 -7.395 0.34 1 98.88 712 LEU B N 1
ATOM 11867 C CA . LEU B 1 712 ? 16.391 -6.699 -0.59 1 98.88 712 LEU B CA 1
ATOM 11868 C C . LEU B 1 712 ? 15 -7.328 -0.594 1 98.88 712 LEU B C 1
ATOM 11870 O O . LEU B 1 712 ? 14.859 -8.539 -0.78 1 98.88 712 LEU B O 1
ATOM 11874 N N . LEU B 1 713 ? 13.992 -6.562 -0.32 1 98.88 713 LEU B N 1
ATOM 11875 C CA . LEU B 1 713 ? 12.594 -6.977 -0.301 1 98.88 713 LEU B CA 1
ATOM 11876 C C . LEU B 1 713 ? 11.797 -6.246 -1.375 1 98.88 713 LEU B C 1
ATOM 11878 O O . LEU B 1 713 ? 11.648 -5.023 -1.32 1 98.88 713 LEU B O 1
ATOM 11882 N N . ALA B 1 714 ? 11.312 -6.973 -2.393 1 98.88 714 ALA B N 1
ATOM 11883 C CA . ALA B 1 714 ? 10.508 -6.398 -3.467 1 98.88 714 ALA B CA 1
ATOM 11884 C C . ALA B 1 714 ? 9.117 -7.027 -3.504 1 98.88 714 ALA B C 1
ATOM 11886 O O . ALA B 1 714 ? 8.961 -8.219 -3.246 1 98.88 714 ALA B O 1
ATOM 11887 N N . HIS B 1 715 ? 8.086 -6.262 -3.82 1 98.88 715 HIS B N 1
ATOM 11888 C CA . HIS B 1 715 ? 6.73 -6.801 -3.842 1 98.88 715 HIS B CA 1
ATOM 11889 C C . HIS B 1 715 ? 5.805 -5.934 -4.684 1 98.88 715 HIS B C 1
ATOM 11891 O O . HIS B 1 715 ? 5.934 -4.707 -4.691 1 98.88 715 HIS B O 1
ATOM 11897 N N . GLY B 1 716 ? 4.926 -6.523 -5.457 1 98.5 716 GLY B N 1
ATOM 11898 C CA . GLY B 1 716 ? 3.838 -5.805 -6.098 1 98.5 716 GLY B CA 1
ATOM 11899 C C . GLY B 1 716 ? 2.688 -5.496 -5.16 1 98.5 716 GLY B C 1
ATOM 11900 O O . GLY B 1 716 ? 2.201 -6.383 -4.453 1 98.5 716 GLY B O 1
ATOM 11901 N N . GLU B 1 717 ? 2.232 -4.285 -5.168 1 97.12 717 GLU B N 1
ATOM 11902 C CA . GLU B 1 717 ? 1.181 -3.871 -4.246 1 97.12 717 GLU B CA 1
ATOM 11903 C C . GLU B 1 717 ? -0.163 -4.484 -4.629 1 97.12 717 GLU B C 1
ATOM 11905 O O . GLU B 1 717 ? -1.023 -4.695 -3.771 1 97.12 717 GLU B O 1
ATOM 11910 N N . ALA B 1 718 ? -0.343 -4.766 -5.895 1 96.81 718 ALA B N 1
ATOM 11911 C CA . ALA B 1 718 ? -1.607 -5.324 -6.371 1 96.81 718 ALA B CA 1
ATOM 11912 C C . ALA B 1 718 ? -1.514 -6.84 -6.535 1 96.81 718 ALA B C 1
ATOM 11914 O O . ALA B 1 718 ? -2.225 -7.426 -7.352 1 96.81 718 ALA B O 1
ATOM 11915 N N . ASP B 1 719 ? -0.603 -7.484 -5.836 1 97.25 719 ASP B N 1
ATOM 11916 C CA . ASP B 1 719 ? -0.436 -8.938 -5.848 1 97.25 719 ASP B CA 1
ATOM 11917 C C . ASP B 1 719 ? -1.689 -9.633 -5.328 1 97.25 719 ASP B C 1
ATOM 11919 O O . ASP B 1 719 ? -2.045 -9.5 -4.156 1 97.25 719 ASP B O 1
ATOM 11923 N N . ASP B 1 720 ? -2.303 -10.391 -6.156 1 95.94 720 ASP B N 1
ATOM 11924 C CA . ASP B 1 720 ? -3.539 -11.055 -5.762 1 95.94 720 ASP B CA 1
ATOM 11925 C C . ASP B 1 720 ? -3.27 -12.492 -5.32 1 95.94 720 ASP B C 1
ATOM 11927 O O . ASP B 1 720 ? -4.199 -13.234 -5 1 95.94 720 ASP B O 1
ATOM 11931 N N . ASN B 1 721 ? -2.004 -12.883 -5.379 1 97.06 721 ASN B N 1
ATOM 11932 C CA . ASN B 1 721 ? -1.611 -14.211 -4.926 1 97.06 721 ASN B CA 1
ATOM 11933 C C . ASN B 1 721 ? -1.018 -14.172 -3.521 1 97.06 721 ASN B C 1
ATOM 11935 O O . ASN B 1 721 ? -1.711 -14.461 -2.543 1 97.06 721 ASN B O 1
ATOM 11939 N N . VAL B 1 722 ? 0.181 -13.711 -3.416 1 98.12 722 VAL B N 1
ATOM 11940 C CA . VAL B 1 722 ? 0.738 -13.359 -2.115 1 98.12 722 VAL B CA 1
ATOM 11941 C C . VAL B 1 722 ? 0.496 -11.883 -1.833 1 98.12 722 VAL B C 1
ATOM 11943 O O . VAL B 1 722 ? 1.23 -11.023 -2.326 1 98.12 722 VAL B O 1
ATOM 11946 N N . HIS B 1 723 ? -0.413 -11.641 -0.998 1 97.81 723 HIS B N 1
ATOM 11947 C CA . HIS B 1 723 ? -0.86 -10.266 -0.83 1 97.81 723 HIS B CA 1
ATOM 11948 C C . HIS B 1 723 ? 0.235 -9.398 -0.212 1 97.81 723 HIS B C 1
ATOM 11950 O O . HIS B 1 723 ? 1.03 -9.883 0.597 1 97.81 723 HIS B O 1
ATOM 11956 N N . PHE B 1 724 ? 0.223 -8.141 -0.541 1 97.94 724 PHE B N 1
ATOM 11957 C CA . PHE B 1 724 ? 1.23 -7.18 -0.105 1 97.94 724 PHE B CA 1
ATOM 11958 C C . PHE B 1 724 ? 1.3 -7.121 1.416 1 97.94 724 PHE B C 1
ATOM 11960 O O . PHE B 1 724 ? 2.334 -6.762 1.982 1 97.94 724 PHE B O 1
ATOM 11967 N N . GLN B 1 725 ? 0.221 -7.453 2.135 1 97.38 725 GLN B N 1
ATOM 11968 C CA . GLN B 1 725 ? 0.19 -7.512 3.594 1 97.38 725 GLN B CA 1
ATOM 11969 C C . GLN B 1 725 ? 1.405 -8.258 4.141 1 97.38 725 GLN B C 1
ATOM 11971 O O . GLN B 1 725 ? 1.93 -7.902 5.199 1 97.38 725 GLN B O 1
ATOM 11976 N N . ASN B 1 726 ? 1.861 -9.281 3.41 1 97.69 726 ASN B N 1
ATOM 11977 C CA . ASN B 1 726 ? 3.031 -10.039 3.832 1 97.69 726 ASN B CA 1
ATOM 11978 C C . ASN B 1 726 ? 4.273 -9.164 3.912 1 97.69 726 ASN B C 1
ATOM 11980 O O . ASN B 1 726 ? 4.836 -8.969 4.992 1 97.69 726 ASN B O 1
ATOM 11984 N N . SER B 1 727 ? 4.594 -8.516 2.859 1 98.06 727 SER B N 1
ATOM 11985 C CA . SER B 1 727 ? 5.789 -7.68 2.82 1 98.06 727 SER B CA 1
ATOM 11986 C C . SER B 1 727 ? 5.602 -6.414 3.65 1 98.06 727 SER B C 1
ATOM 11988 O O . SER B 1 727 ? 6.559 -5.902 4.234 1 98.06 727 SER B O 1
ATOM 11990 N N . ALA B 1 728 ? 4.363 -5.91 3.723 1 97.5 728 ALA B N 1
ATOM 11991 C CA . ALA B 1 728 ? 4.09 -4.746 4.562 1 97.5 728 ALA B CA 1
ATOM 11992 C C . ALA B 1 728 ? 4.438 -5.023 6.02 1 97.5 728 ALA B C 1
ATOM 11994 O O . ALA B 1 728 ? 5.117 -4.223 6.668 1 97.5 728 ALA B O 1
ATOM 11995 N N . LEU B 1 729 ? 4.023 -6.137 6.543 1 97.56 729 LEU B N 1
ATOM 11996 C CA . LEU B 1 729 ? 4.266 -6.488 7.938 1 97.56 729 LEU B CA 1
ATOM 11997 C C . LEU B 1 729 ? 5.738 -6.797 8.18 1 97.56 729 LEU B C 1
ATOM 11999 O O . LEU B 1 729 ? 6.289 -6.438 9.219 1 97.56 729 LEU B O 1
ATOM 12003 N N . LEU B 1 730 ? 6.352 -7.5 7.195 1 97.69 730 LEU B N 1
ATOM 12004 C CA . LEU B 1 730 ? 7.781 -7.766 7.344 1 97.69 730 LEU B CA 1
ATOM 12005 C C . LEU B 1 730 ? 8.578 -6.465 7.363 1 97.69 730 LEU B C 1
ATOM 12007 O O . LEU B 1 730 ? 9.438 -6.27 8.227 1 97.69 730 LEU B O 1
ATOM 12011 N N . ALA B 1 731 ? 8.328 -5.57 6.445 1 98 731 ALA B N 1
ATOM 12012 C CA . ALA B 1 731 ? 9 -4.273 6.41 1 98 731 ALA B CA 1
ATOM 12013 C C . ALA B 1 731 ? 8.789 -3.51 7.715 1 98 731 ALA B C 1
ATOM 12015 O O . ALA B 1 731 ? 9.734 -2.947 8.273 1 98 731 ALA B O 1
ATOM 12016 N N . GLU B 1 732 ? 7.535 -3.443 8.164 1 97.44 732 GLU B N 1
ATOM 12017 C CA . GLU B 1 732 ? 7.227 -2.744 9.414 1 97.44 732 GLU B CA 1
ATOM 12018 C C . GLU B 1 732 ? 8.047 -3.291 10.57 1 97.44 732 GLU B C 1
ATOM 12020 O O . GLU B 1 732 ? 8.555 -2.525 11.398 1 97.44 732 GLU B O 1
ATOM 12025 N N . THR B 1 733 ? 8.133 -4.617 10.641 1 97 733 THR B N 1
ATOM 12026 C CA . THR B 1 733 ? 8.891 -5.258 11.711 1 97 733 THR B CA 1
ATOM 12027 C C . THR B 1 733 ? 10.367 -4.914 11.609 1 97 733 THR B C 1
ATOM 12029 O O . THR B 1 733 ? 11 -4.57 12.617 1 97 733 THR B O 1
ATOM 12032 N N . LEU B 1 734 ? 10.938 -5.023 10.406 1 98.06 734 LEU B N 1
ATOM 12033 C CA . LEU B 1 734 ? 12.336 -4.668 10.195 1 98.06 734 LEU B CA 1
ATOM 12034 C C . LEU B 1 734 ? 12.594 -3.211 10.562 1 98.06 734 LEU B C 1
ATOM 12036 O O . LEU B 1 734 ? 13.586 -2.898 11.227 1 98.06 734 LEU B O 1
ATOM 12040 N N . GLN B 1 735 ? 11.727 -2.324 10.195 1 98 735 GLN B N 1
ATOM 12041 C CA . GLN B 1 735 ? 11.82 -0.898 10.484 1 98 735 GLN B CA 1
ATOM 12042 C C . GLN B 1 735 ? 11.742 -0.642 11.992 1 98 735 GLN B C 1
ATOM 12044 O O . GLN B 1 735 ? 12.5 0.166 12.523 1 98 735 GLN B O 1
ATOM 12049 N N . GLY B 1 736 ? 10.859 -1.343 12.648 1 96.56 736 GLY B N 1
ATOM 12050 C CA . GLY B 1 736 ? 10.742 -1.218 14.086 1 96.56 736 GLY B CA 1
ATOM 12051 C C . GLY B 1 736 ? 11.992 -1.647 14.828 1 96.56 736 GLY B C 1
ATOM 12052 O O . GLY B 1 736 ? 12.297 -1.117 15.898 1 96.56 736 GLY B O 1
ATOM 12053 N N . GLU B 1 737 ? 12.703 -2.584 14.234 1 96.38 737 GLU B N 1
ATOM 12054 C CA . GLU B 1 737 ? 13.914 -3.111 14.859 1 96.38 737 GLU B CA 1
ATOM 12055 C C . GLU B 1 737 ? 15.156 -2.389 14.344 1 96.38 737 GLU B C 1
ATOM 12057 O O . GLU B 1 737 ? 16.281 -2.793 14.648 1 96.38 737 GLU B O 1
ATOM 12062 N N . LEU B 1 738 ? 14.992 -1.358 13.562 1 96.56 738 LEU B N 1
ATOM 12063 C CA . LEU B 1 738 ? 16.047 -0.513 13 1 96.56 738 LEU B CA 1
ATOM 12064 C C . LEU B 1 738 ? 17 -1.334 12.148 1 96.56 738 LEU B C 1
ATOM 12066 O O . LEU B 1 738 ? 18.219 -1.107 12.188 1 96.56 738 LEU B O 1
ATOM 12070 N N . VAL B 1 739 ? 16.484 -2.389 11.453 1 97.44 739 VAL B N 1
ATOM 12071 C CA . VAL B 1 739 ? 17.266 -3.182 10.516 1 97.44 739 VAL B CA 1
ATOM 12072 C C . VAL B 1 739 ? 17.234 -2.531 9.133 1 97.44 739 VAL B C 1
ATOM 12074 O O . VAL B 1 739 ? 16.156 -2.215 8.617 1 97.44 739 VAL B O 1
ATOM 12077 N N . HIS B 1 740 ? 18.406 -2.312 8.562 1 96.94 740 HIS B N 1
ATOM 12078 C CA . HIS B 1 740 ? 18.484 -1.761 7.215 1 96.94 740 HIS B CA 1
ATOM 12079 C C . HIS B 1 740 ? 18.156 -2.816 6.164 1 96.94 740 HIS B C 1
ATOM 12081 O O . HIS B 1 740 ? 18.578 -3.969 6.281 1 96.94 740 HIS B O 1
ATOM 12087 N N . PHE B 1 741 ? 17.391 -2.471 5.18 1 98.12 741 PHE B N 1
ATOM 12088 C CA . PHE B 1 741 ? 17.125 -3.297 4.008 1 98.12 741 PHE B CA 1
ATOM 12089 C C . PHE B 1 741 ? 16.766 -2.43 2.807 1 98.12 741 PHE B C 1
ATOM 12091 O O . PHE B 1 741 ? 16.375 -1.27 2.963 1 98.12 741 PHE B O 1
ATOM 12098 N N . THR B 1 742 ? 16.969 -2.922 1.596 1 98.38 742 THR B N 1
ATOM 12099 C CA . THR B 1 742 ? 16.516 -2.285 0.365 1 98.38 742 THR B CA 1
ATOM 12100 C C . THR B 1 742 ? 15.07 -2.678 0.056 1 98.38 742 THR B C 1
ATOM 12102 O O . THR B 1 742 ? 14.758 -3.865 -0.045 1 98.38 742 THR B O 1
ATOM 12105 N N . GLN B 1 743 ? 14.234 -1.658 -0.048 1 98.5 743 GLN B N 1
ATOM 12106 C CA . GLN B 1 743 ? 12.812 -1.926 -0.271 1 98.5 743 GLN B CA 1
ATOM 12107 C C . GLN B 1 743 ? 12.383 -1.468 -1.661 1 98.5 743 GLN B C 1
ATOM 12109 O O . GLN B 1 743 ? 12.727 -0.366 -2.094 1 98.5 743 GLN B O 1
ATOM 12114 N N . LEU B 1 744 ? 11.695 -2.299 -2.383 1 98.62 744 LEU B N 1
ATOM 12115 C CA . LEU B 1 744 ? 11.047 -1.972 -3.65 1 98.62 744 LEU B CA 1
ATOM 12116 C C . LEU B 1 744 ? 9.562 -2.322 -3.611 1 98.62 744 LEU B C 1
ATOM 12118 O O . LEU B 1 744 ? 9.203 -3.48 -3.396 1 98.62 744 LEU B O 1
ATOM 12122 N N . VAL B 1 745 ? 8.68 -1.351 -3.752 1 98.75 745 VAL B N 1
ATOM 12123 C CA . VAL B 1 745 ? 7.238 -1.567 -3.822 1 98.75 745 VAL B CA 1
ATOM 12124 C C . VAL B 1 745 ? 6.715 -1.123 -5.188 1 98.75 745 VAL B C 1
ATOM 12126 O O . VAL B 1 745 ? 6.949 0.012 -5.609 1 98.75 745 VAL B O 1
ATOM 12129 N N . TYR B 1 746 ? 6.062 -1.974 -5.91 1 98.56 746 TYR B N 1
ATOM 12130 C CA . TYR B 1 746 ? 5.539 -1.695 -7.242 1 98.56 746 TYR B CA 1
ATOM 12131 C C . TYR B 1 746 ? 4.023 -1.567 -7.219 1 98.56 746 TYR B C 1
ATOM 12133 O O . TYR B 1 746 ? 3.309 -2.572 -7.207 1 98.56 746 TYR B O 1
ATOM 12141 N N . SER B 1 747 ? 3.539 -0.365 -7.348 1 96.69 747 SER B N 1
ATOM 12142 C CA . SER B 1 747 ? 2.102 -0.109 -7.375 1 96.69 747 SER B CA 1
ATOM 12143 C C . SER B 1 747 ? 1.472 -0.64 -8.656 1 96.69 747 SER B C 1
ATOM 12145 O O . SER B 1 747 ? 2.094 -0.608 -9.727 1 96.69 747 SER B O 1
ATOM 12147 N N . ASN B 1 748 ? 0.279 -1.117 -8.555 1 96.62 748 ASN B N 1
ATOM 12148 C CA . ASN B 1 748 ? -0.531 -1.613 -9.664 1 96.62 748 ASN B CA 1
ATOM 12149 C C . ASN B 1 748 ? 0.088 -2.855 -10.297 1 96.62 748 ASN B C 1
ATOM 12151 O O . ASN B 1 748 ? -0.236 -3.203 -11.438 1 96.62 748 ASN B O 1
ATOM 12155 N N . GLN B 1 749 ? 1.062 -3.449 -9.617 1 97.44 749 GLN B N 1
ATOM 12156 C CA . GLN B 1 749 ? 1.673 -4.672 -10.133 1 97.44 749 GLN B CA 1
ATOM 12157 C C . GLN B 1 749 ? 1.227 -5.891 -9.336 1 97.44 749 GLN B C 1
ATOM 12159 O O . GLN B 1 749 ? 1.109 -5.828 -8.109 1 97.44 749 GLN B O 1
ATOM 12164 N N . ASP B 1 750 ? 0.971 -6.93 -10.062 1 96 750 ASP B N 1
ATOM 12165 C CA . ASP B 1 750 ? 0.537 -8.188 -9.461 1 96 750 ASP B CA 1
ATOM 12166 C C . ASP B 1 750 ? 1.734 -9.039 -9.055 1 96 750 ASP B C 1
ATOM 12168 O O . ASP B 1 750 ? 2.834 -8.523 -8.844 1 96 750 ASP B O 1
ATOM 12172 N N . HIS B 1 751 ? 1.524 -10.328 -8.859 1 96.56 751 HIS B N 1
ATOM 12173 C CA . HIS B 1 751 ? 2.52 -11.258 -8.344 1 96.56 751 HIS B CA 1
ATOM 12174 C C . HIS B 1 751 ? 3.719 -11.359 -9.281 1 96.56 751 HIS B C 1
ATOM 12176 O O . HIS B 1 751 ? 4.844 -11.586 -8.828 1 96.56 751 HIS B O 1
ATOM 12182 N N . SER B 1 752 ? 3.553 -11.195 -10.594 1 95.19 752 SER B N 1
ATOM 12183 C CA . SER B 1 752 ? 4.605 -11.359 -11.594 1 95.19 752 SER B CA 1
ATOM 12184 C C . SER B 1 752 ? 5.301 -10.031 -11.891 1 95.19 752 SER B C 1
ATOM 12186 O O . SER B 1 752 ? 6.398 -10.008 -12.445 1 95.19 752 SER B O 1
ATOM 12188 N N . MET B 1 753 ? 4.633 -8.945 -11.578 1 95.94 753 MET B N 1
ATOM 12189 C CA . MET B 1 753 ? 5.125 -7.602 -11.859 1 95.94 753 MET B CA 1
ATOM 12190 C C . MET B 1 753 ? 5.57 -7.477 -13.312 1 95.94 753 MET B C 1
ATOM 12192 O O . MET B 1 753 ? 6.66 -6.98 -13.594 1 95.94 753 MET B O 1
ATOM 12196 N N . GLY B 1 754 ? 4.758 -7.891 -14.203 1 92.12 754 GLY B N 1
ATOM 12197 C CA . GLY B 1 754 ? 5.098 -8.094 -15.609 1 92.12 754 GLY B CA 1
ATOM 12198 C C . GLY B 1 754 ? 5.633 -6.848 -16.281 1 92.12 754 GLY B C 1
ATOM 12199 O O . GLY B 1 754 ? 6.734 -6.859 -16.844 1 92.12 754 GLY B O 1
ATOM 12200 N N . SER B 1 755 ? 4.945 -5.711 -16.141 1 93 755 SER B N 1
ATOM 12201 C CA . SER B 1 755 ? 5.309 -4.508 -16.875 1 93 755 SER B CA 1
ATOM 12202 C C . SER B 1 755 ? 6.441 -3.758 -16.188 1 93 755 SER B C 1
ATOM 12204 O O . SER B 1 755 ? 6.965 -2.779 -16.734 1 93 755 SER B O 1
ATOM 12206 N N . ARG B 1 756 ? 6.871 -4.273 -15.047 1 97.12 756 ARG B N 1
ATOM 12207 C CA . ARG B 1 756 ? 7.934 -3.584 -14.328 1 97.12 756 ARG B CA 1
ATOM 12208 C C . ARG B 1 756 ? 9.109 -4.52 -14.047 1 97.12 756 ARG B C 1
ATOM 12210 O O . ARG B 1 756 ? 9.953 -4.23 -13.203 1 97.12 756 ARG B O 1
ATOM 12217 N N . GLN B 1 757 ? 9.188 -5.625 -14.711 1 97.19 757 GLN B N 1
ATOM 12218 C CA . GLN B 1 757 ? 10.266 -6.59 -14.539 1 97.19 757 GLN B CA 1
ATOM 12219 C C . GLN B 1 757 ? 11.617 -5.965 -14.875 1 97.19 757 GLN B C 1
ATOM 12221 O O . GLN B 1 757 ? 12.625 -6.277 -14.234 1 97.19 757 GLN B O 1
ATOM 12226 N N . ALA B 1 758 ? 11.609 -5.141 -15.922 1 97.38 758 ALA B N 1
ATOM 12227 C CA . ALA B 1 758 ? 12.867 -4.508 -16.312 1 97.38 758 ALA B CA 1
ATOM 12228 C C . ALA B 1 758 ? 13.453 -3.701 -15.148 1 97.38 758 ALA B C 1
ATOM 12230 O O . ALA B 1 758 ? 14.633 -3.854 -14.812 1 97.38 758 ALA B O 1
ATOM 12231 N N . HIS B 1 759 ? 12.656 -2.824 -14.539 1 98.12 759 HIS B N 1
ATOM 12232 C CA . HIS B 1 759 ? 13.141 -2.027 -13.414 1 98.12 759 HIS B CA 1
ATOM 12233 C C . HIS B 1 759 ? 13.523 -2.916 -12.242 1 98.12 759 HIS B C 1
ATOM 12235 O O . HIS B 1 759 ? 14.539 -2.674 -11.578 1 98.12 759 HIS B O 1
ATOM 12241 N N . LEU B 1 760 ? 12.672 -3.883 -11.945 1 98.62 760 LEU B N 1
ATOM 12242 C CA . LEU B 1 760 ? 12.938 -4.801 -10.844 1 98.62 760 LEU B CA 1
ATOM 12243 C C . LEU B 1 760 ? 14.305 -5.453 -10.992 1 98.62 760 LEU B C 1
ATOM 12245 O O . LEU B 1 760 ? 15.117 -5.414 -10.062 1 98.62 760 LEU B O 1
ATOM 12249 N N . PHE B 1 761 ? 14.633 -5.992 -12.133 1 98.25 761 PHE B N 1
ATOM 12250 C CA . PHE B 1 761 ? 15.875 -6.734 -12.297 1 98.25 761 PHE B CA 1
ATOM 12251 C C . PHE B 1 761 ? 17.047 -5.785 -12.484 1 98.25 761 PHE B C 1
ATOM 12253 O O . PHE B 1 761 ? 18.203 -6.152 -12.227 1 98.25 761 PHE B O 1
ATOM 12260 N N . MET B 1 762 ? 16.75 -4.578 -12.961 1 98.06 762 MET B N 1
ATOM 12261 C CA . MET B 1 762 ? 17.781 -3.545 -12.906 1 98.06 762 MET B CA 1
ATOM 12262 C C . MET B 1 762 ? 18.219 -3.279 -11.477 1 98.06 762 MET B C 1
ATOM 12264 O O . MET B 1 762 ? 19.422 -3.232 -11.18 1 98.06 762 MET B O 1
ATOM 12268 N N . GLU B 1 763 ? 17.266 -3.137 -10.594 1 98.5 763 GLU B N 1
ATOM 12269 C CA . GLU B 1 763 ? 17.562 -2.834 -9.195 1 98.5 763 GLU B CA 1
ATOM 12270 C C . GLU B 1 763 ? 18.203 -4.031 -8.492 1 98.5 763 GLU B C 1
ATOM 12272 O O . GLU B 1 763 ? 19.078 -3.869 -7.645 1 98.5 763 GLU B O 1
ATOM 12277 N N . ILE B 1 764 ? 17.688 -5.23 -8.766 1 98.75 764 ILE B N 1
ATOM 12278 C CA . ILE B 1 764 ? 18.312 -6.426 -8.211 1 98.75 764 ILE B CA 1
ATOM 12279 C C . ILE B 1 764 ? 19.75 -6.512 -8.672 1 98.75 764 ILE B C 1
ATOM 12281 O O . ILE B 1 764 ? 20.656 -6.82 -7.879 1 98.75 764 ILE B O 1
ATOM 12285 N N . GLY B 1 765 ? 20.047 -6.266 -9.992 1 98.38 765 GLY B N 1
ATOM 12286 C CA . GLY B 1 765 ? 21.406 -6.234 -10.5 1 98.38 765 GLY B CA 1
ATOM 12287 C C . GLY B 1 765 ? 22.281 -5.223 -9.789 1 98.38 765 GLY B C 1
ATOM 12288 O O . GLY B 1 765 ? 23.438 -5.516 -9.453 1 98.38 765 GLY B O 1
ATOM 12289 N N . ARG B 1 766 ? 21.75 -4.055 -9.531 1 97.44 766 ARG B N 1
ATOM 12290 C CA . ARG B 1 766 ? 22.469 -3.016 -8.805 1 97.44 766 ARG B CA 1
ATOM 12291 C C . ARG B 1 766 ? 22.797 -3.467 -7.391 1 97.44 766 ARG B C 1
ATOM 12293 O O . ARG B 1 766 ? 23.922 -3.287 -6.922 1 97.44 766 ARG B O 1
ATOM 12300 N N . PHE B 1 767 ? 21.891 -4.016 -6.688 1 98.25 767 PHE B N 1
ATOM 12301 C CA . PHE B 1 767 ? 22.062 -4.527 -5.332 1 98.25 767 PHE B CA 1
ATOM 12302 C C . PHE B 1 767 ? 23.156 -5.594 -5.289 1 98.25 767 PHE B C 1
ATOM 12304 O O . PHE B 1 767 ? 24.016 -5.566 -4.414 1 98.25 767 PHE B O 1
ATOM 12311 N N . LEU B 1 768 ? 23.062 -6.547 -6.266 1 98.62 768 LEU B N 1
ATOM 12312 C CA . LEU B 1 768 ? 24.047 -7.617 -6.324 1 98.62 768 LEU B CA 1
ATOM 12313 C C . LEU B 1 768 ? 25.438 -7.062 -6.621 1 98.62 768 LEU B C 1
ATOM 12315 O O . LEU B 1 768 ? 26.406 -7.414 -5.949 1 98.62 768 LEU B O 1
ATOM 12319 N N . SER B 1 769 ? 25.578 -6.188 -7.547 1 97.38 769 SER B N 1
ATOM 12320 C CA . SER B 1 769 ? 26.859 -5.676 -8.008 1 97.38 769 SER B CA 1
ATOM 12321 C C . SER B 1 769 ? 27.484 -4.742 -6.98 1 97.38 769 SER B C 1
ATOM 12323 O O . SER B 1 769 ? 28.672 -4.863 -6.66 1 97.38 769 SER B O 1
ATOM 12325 N N . GLU B 1 770 ? 26.641 -3.871 -6.398 1 95.19 770 GLU B N 1
ATOM 12326 C CA . GLU B 1 770 ? 27.188 -2.781 -5.594 1 95.19 770 GLU B CA 1
ATOM 12327 C C . GLU B 1 770 ? 27.25 -3.164 -4.117 1 95.19 770 GLU B C 1
ATOM 12329 O O . GLU B 1 770 ? 28.094 -2.658 -3.377 1 95.19 770 GLU B O 1
ATOM 12334 N N . GLU B 1 771 ? 26.391 -4.066 -3.758 1 95.31 771 GLU B N 1
ATOM 12335 C CA . GLU B 1 771 ? 26.328 -4.348 -2.328 1 95.31 771 GLU B CA 1
ATOM 12336 C C . GLU B 1 771 ? 26.797 -5.766 -2.021 1 95.31 771 GLU B C 1
ATOM 12338 O O . GLU B 1 771 ? 27.516 -5.988 -1.044 1 95.31 771 GLU B O 1
ATOM 12343 N N . CYS B 1 772 ? 26.453 -6.676 -2.83 1 97.31 772 CYS B N 1
ATOM 12344 C CA . CYS B 1 772 ? 26.672 -8.078 -2.494 1 97.31 772 CYS B CA 1
ATOM 12345 C C . CYS B 1 772 ? 28.016 -8.555 -3.014 1 97.31 772 CYS B C 1
ATOM 12347 O O . CYS B 1 772 ? 28.734 -9.289 -2.322 1 97.31 772 CYS B O 1
ATOM 12349 N N . PHE B 1 773 ? 28.391 -8.148 -4.277 1 96.12 773 PHE B N 1
ATOM 12350 C CA . PHE B 1 773 ? 29.547 -8.727 -4.945 1 96.12 773 PHE B CA 1
ATOM 12351 C C . PHE B 1 773 ? 30.672 -7.699 -5.062 1 96.12 773 PHE B C 1
ATOM 12353 O O . PHE B 1 773 ? 31.641 -7.906 -5.805 1 96.12 773 PHE B O 1
ATOM 12360 N N . SER B 1 774 ? 30.406 -6.508 -4.418 1 82.06 774 SER B N 1
ATOM 12361 C CA . SER B 1 774 ? 31.438 -5.477 -4.465 1 82.06 774 SER B CA 1
ATOM 12362 C C . SER B 1 774 ? 32.656 -5.855 -3.615 1 82.06 774 SER B C 1
ATOM 12364 O O . SER B 1 774 ? 32.5 -6.578 -2.625 1 82.06 774 SER B O 1
ATOM 12366 N N . GLU B 1 775 ? 33.938 -5.629 -4.168 1 66.06 775 GLU B N 1
ATOM 12367 C CA . GLU B 1 775 ? 35.188 -5.883 -3.434 1 66.06 775 GLU B CA 1
ATOM 12368 C C . GLU B 1 775 ? 35.375 -4.875 -2.303 1 66.06 775 GLU B C 1
ATOM 12370 O O . GLU B 1 775 ? 35.281 -3.666 -2.52 1 66.06 775 GLU B O 1
ATOM 12375 N N . ASP B 1 776 ? 34.625 -4.945 -1.199 1 46.44 776 ASP B N 1
ATOM 12376 C CA . ASP B 1 776 ? 35.094 -4.012 -0.177 1 46.44 776 ASP B CA 1
ATOM 12377 C C . ASP B 1 776 ? 36.625 -3.957 -0.129 1 46.44 776 ASP B C 1
ATOM 12379 O O . ASP B 1 776 ? 37.281 -4.977 -0.315 1 46.44 776 ASP B O 1
#

Organism: Ancylostoma caninum (NCBI:txid29170)

Solvent-accessible surface area (backbone atoms only — not comparable to full-atom values): 80892 Å² total; per-residue (Å²): 137,86,76,77,76,80,78,70,77,78,74,77,75,79,78,79,74,71,68,71,68,70,71,64,70,62,67,70,76,73,75,75,75,87,73,48,53,44,43,72,64,57,74,71,61,76,69,79,46,55,50,78,75,80,68,67,48,67,40,88,83,35,18,40,33,38,52,50,79,58,87,70,93,56,85,31,39,16,32,32,24,46,69,95,55,85,60,68,41,87,48,29,64,43,34,84,38,72,86,34,49,35,55,56,54,47,32,32,43,52,74,44,85,74,43,76,73,58,96,61,31,40,33,21,36,40,34,34,21,43,39,54,93,39,31,70,46,89,65,66,25,28,43,41,66,71,26,78,59,78,43,51,33,52,42,77,47,62,32,56,20,58,86,44,67,26,33,37,35,21,44,73,30,17,36,30,40,32,65,52,66,86,46,52,36,62,41,43,73,75,48,85,79,36,31,96,45,31,20,33,33,35,53,53,62,59,42,21,68,68,39,59,68,29,36,60,33,64,46,72,25,68,82,46,48,37,36,35,34,36,35,35,38,34,79,74,27,50,68,46,70,38,60,32,78,49,88,91,49,72,59,70,44,70,49,78,42,60,54,38,30,35,68,57,87,43,60,63,48,70,47,41,35,33,36,33,64,90,76,68,45,74,38,74,55,74,74,60,66,74,56,55,73,77,29,95,52,60,42,73,35,30,74,47,70,28,57,45,26,76,89,46,26,87,81,63,36,66,51,28,35,36,33,39,35,24,41,58,48,23,40,40,36,39,32,31,44,25,55,85,84,52,70,36,73,24,47,75,48,66,31,58,54,95,85,43,66,51,57,63,59,38,73,49,58,62,52,63,44,59,38,78,52,26,33,37,37,55,42,81,38,82,44,95,86,74,40,34,19,37,22,40,35,28,32,33,52,43,96,86,43,36,50,42,78,61,25,77,48,80,61,95,18,18,54,70,43,61,55,33,50,16,73,88,73,30,31,34,29,31,34,26,31,76,67,50,87,30,32,28,28,42,32,34,30,38,45,51,82,43,58,91,63,58,49,80,43,61,57,31,74,66,46,85,75,27,55,16,48,55,74,48,43,23,77,55,26,51,35,32,40,42,35,22,30,41,59,84,42,25,25,30,30,30,44,31,32,58,92,48,50,85,51,53,44,83,74,45,42,84,57,79,47,63,66,91,39,56,64,59,44,76,51,73,51,78,43,78,43,97,88,68,50,65,27,43,34,27,39,37,37,26,44,82,69,56,78,88,44,71,23,34,35,40,36,55,48,44,73,41,79,65,35,75,72,45,53,48,45,60,72,59,66,70,60,50,26,44,18,41,67,70,44,19,31,36,36,25,72,30,38,49,10,19,49,54,62,24,43,76,37,25,32,71,31,54,41,29,50,67,48,53,40,29,51,43,50,54,51,50,49,54,48,47,44,68,70,35,78,25,41,34,66,80,18,23,32,31,34,14,49,35,57,3,7,28,39,23,47,48,35,36,35,73,48,43,32,73,60,36,39,23,29,33,21,31,38,30,57,34,38,61,56,64,32,48,27,65,65,39,15,37,42,38,39,51,45,94,82,26,52,64,30,53,57,68,43,32,42,67,90,44,46,75,38,36,66,62,23,52,37,36,45,33,37,24,52,31,11,82,73,55,43,36,66,31,53,39,52,44,49,39,49,26,38,69,68,62,42,76,62,48,47,46,77,36,53,70,17,31,77,78,26,72,92,44,41,68,36,51,52,50,51,50,49,48,46,41,52,67,64,42,59,41,85,125,139,84,79,76,78,82,79,71,76,81,76,78,76,80,77,78,72,68,66,67,68,68,69,62,70,61,68,70,75,73,74,76,76,88,73,48,51,43,44,74,64,57,73,72,61,78,69,79,45,54,49,77,76,78,69,67,48,67,41,88,85,37,20,41,32,38,53,49,78,58,88,74,91,58,87,30,37,17,32,32,24,47,70,98,54,86,61,69,41,86,47,27,66,44,36,87,37,72,86,34,49,34,54,55,53,47,33,34,43,49,75,45,84,74,41,78,74,57,97,60,31,40,34,21,38,42,36,34,23,44,39,55,94,40,31,69,47,87,63,66,26,26,42,42,66,72,26,77,61,76,45,51,33,53,42,77,47,62,31,57,20,59,87,42,70,24,34,38,35,21,43,74,30,17,36,32,41,33,65,54,64,87,45,53,36,64,40,42,73,76,49,85,77,35,32,96,46,30,20,34,32,36,53,53,61,61,41,22,68,70,38,57,66,28,34,61,35,64,46,72,24,69,82,47,47,37,36,34,33,37,35,35,38,34,79,76,26,50,68,48,72,37,60,34,78,49,88,93,48,72,59,70,43,68,49,77,41,60,54,38,32,36,68,58,88,43,60,62,46,70,45,42,33,31,36,33,63,88,76,69,46,73,38,74,56,74,74,61,67,72,56,56,73,77,30,94,52,60,41,74,35,33,74,46,70,29,56,46,26,76,89,44,28,86,82,61,36,65,49,28,37,37,34,38,34,26,42,56,47,23,38,40,36,40,32,32,43,24,55,85,83,52,69,36,74,21,46,76,47,67,32,58,56,95,85,40,65,51,57,62,58,39,74,49,58,62,52,63,45,59,39,78,54,25,32,36,37,55,42,82,37,81,44,95,86,73,41,36,19,36,21,39,33,28,33,35,53,45,96,85,42,35,50,44,78,60,24,79,48,80,62,95,18,18,54,72,45,62,55,32,49,16,72,89,72,29,33,34,29,32,32,26,31,76,66,49,88,29,33,28,29,40,32,34,28,38,43,50,82,43,60,90,65,56,49,81,43,62,56,30,72,65,47,83,75,27,56,15,48,54,74,50,45,22,75,55,26,52,33,32,38,42,34,21,29,40,58,83,41,26,27,32,30,30,44,29,31,59,91,48,49,85,51,54,46,82,74,45,43,84,59,79,48,64,64,92,37,55,64,60,46,78,50,73,50,77,43,77,43,96,87,67,50,65,27,43,34,29,39,37,36,28,45,80,68,57,77,87,43,71,23,36,36,38,35,56,46,44,73,40,78,64,35,73,73,45,54,50,46,60,70,60,66,68,59,49,27,45,16,41,67,69,43,21,30,36,38,27,72,31,38,49,10,22,48,53,62,25,42,76,36,25,32,70,31,55,39,27,51,66,48,52,40,30,52,42,50,56,51,50,50,53,48,48,45,68,72,34,78,26,40,34,65,81,19,24,33,31,35,14,51,35,55,3,7,29,38,23,47,48,35,35,34,73,48,42,31,71,59,36,40,22,28,31,22,32,39,29,59,33,37,61,58,62,32,48,25,65,64,39,15,38,42,39,38,52,46,93,81,25,54,65,30,54,57,68,43,34,43,65,90,43,46,75,39,37,66,63,22,52,36,36,44,35,38,23,52,33,12,82,72,54,43,36,67,31,53,39,52,43,48,39,50,25,38,70,67,61,42,76,62,48,46,45,77,36,53,71,17,32,76,77,28,73,91,43,42,68,37,52,52,51,50,51,50,47,46,41,51,68,65,43,59,41,83,123

Foldseek 3Di:
DPPPPDPPDDPPPPDPPPPPPPPPPPVPPPDPDDWFACALCNLPVPDDQFAADFDWDAQQQGKIKGWDPPVPDDFIFIWIHHPPGDDTDGAAPGSVFRVAAALQRQKGKDWAFDADDDPAWTWIWIWMFTDDRRYGDPDIFTADLQRPRPFTWTDKAHQNENVAGKIWTAGQQWIWIDGDRVDHNPIDTLDDPGHPQKHKQADAPCCCPAAPVHRGFWAAANVSFKIKIKIWHLVPADWDWFWADDPPDPDTDTDIGRFAAFQDQDDIDMWMWMAGDPVRDIDTADDDPVQCVVHVDKDWREKDKEAAAPVQCVPQNGIWIWIWIAHLLQQKIWIWTHDRPHIDTADIAGCQDPNFGAGDGSQQAHDWYAENFGIKTWHWDQDPVRFIETWIWDWGQDNRRYTDTAATDDDQKHFDAWAAAARVQRKTKTWALNPDFQFIFIWMWGPRNHYPPIDIDTLQVLDPQQRHFDKHAGHNRQKIWTFRAAAQAHTWIKIAGPVHRPPMDTDDRPDGGRDPIAAWDKDWDWDQFPVRWIKIKIKTFEGPDDLVAAAAEEEEEQQAAAAADGHRHHDDSLVSNCCRPRRYMYMYIGFARYHIRGCVRNRVCFLAPLPVSLVRVQRVLVVVVVVRVNYDQQQYEYEAAESGLLNQLSNCLVCLCVRHQEYEHELYQQFSSQAGHSRSSSRNNRCVVRVPNRVNSHNLVRLVSNQRHAYEYEYECSAPGSHCVRVVSSVVSCVVVVRDYHYHYHYPAYRVSVVCVSVVSVVVSCCSNPPRRDPD/DPPPPDPPDDPPPPDPVPPPPPPPPPVPPPDDDDWFACALCNLPVPDDQFAADFDWDAAQQGKIKGWDPPVPDDFIFIWIHDPPGDDTDGAAPGSVFRVAAALQRQKGKDWAFDADDDDAWTWIWIWMFTDDRRYGDPDIFTADLQRPRPFTWTDKAHQNENVAGKIWTDGQQWIWIDGDRVDHNPIDTLDDPGHPQKHKQADAPCCCPAAPVHRGFWAAANVSFKIKIKIWHLVPADWDWFWADDPPDPDTDTDIGRFAAFQDDDDIDMWMWMAGDPVGDIDTADDDPVQCVVAVDKDWREKDKEAAAPVQCVPQNGIWIWIWIAHLLQQKIWIWTHDRPHIDTADIAGCQDPNFGAGDGSQQAHDWYAENFGIKTWHWDQDPVRFIETWIWDWGQDNRRYTDTAATDDDQKHFDDWAAAARVQRKTKTWALNPDFQFIFIWMWGPRNHHPPIDIDTLQVLDPQQRHFDKHAGHNRQKIWTFRAAAQAHTWIKIAGPVHRNPMDTDDRPDGGRDPIAAWDKDWDWDQFPVRWIKIKIKTFEGPDDLVAAAAEEEEEQQAAAAADGHRHHDDSLVSNCCRPVRYMYMYIGFARYHIRGCVRNRVCFLAPLPVSLVRVQRVLVVVVVVRVNYDQQQYEYEAAESGLLNQLSNCLVCLCVRHQEYEHELYQQFSSQAGHSRSSSRNNRCVVRVPNRVNSHNLVRLVSNQRHAYEYEYECSAPGRHCVRVVSSVVSCVVVVRDYHYHYHYPAYRVSVVCVSVVSVVVSCCSNPPRRDPD

pLDDT: mean 92.54, std 14.9, range [18.25, 98.94]

Sequence (1552 aa):
MFSAVNLNGSSETPSDDNENRTASRLQFRRLRPSYRKFTFEDLFSGKVFLKDSYTTGWTRNGGLIQTKDEFLGGTTVATVIHPGTFDAVDYLSDSTLMHSLSSNEKYAFVSKNIKQIFRHSNEELFEISRMINGTPSEKTFPVGPKGNGLETILTFKWNPSTNRNDFVFVHDYNIYYQVDPEKPGTARQLTNDGGYLLRYGVPDWLYEEEILSSGTAIWWADSGQRIAYIRFDDRSVNRIYIPKYMKGSQYPQYEEIPYPKAGVEENPLVRLYIWTVKNNRTVIAEPPADLTRTNQSYYIFSNTWLAMPAELRRSFGEERLFTAWATREQNLVYITLCNEIDCVLTHVQSFTVNGRSMWAEPADFKNVFASKFGFFLILPHAYNDGNIYNHIAHMQIQKNGSGQITAWHGGAYDIREIKGYDVTSDTLTFISAGGGLGTMRLYKVSQATSANKSNIVTLSSFVPDCEYGTHEVSPDGKRAVLSCIKPFQNTKMYLMDVDKPSRNKLLEGAEEAHIPFDLPELSYEIVKLPSGYEAHIGIMKPPKFDPTLQYPLLVDVYGGPNSAKVRQSTPNPNMIHFCSTLGAVVAWIDGRGSSNRGWNLKAPVYKALGQFETIDTIDAVKYLTAKYSFIDKEQVAVFGWSYGGFLSTHVAMRDQGETFKCAVAVAPVVDFMLYDSAYTERYLGIPLENPAGYNASQLLNKASLLENVKYLLAHGEADDNVHFQNSALLAETLQGELVHFTQLVYSNQDHSMGSRQAHLFMEIGRFLSEECFSEDMFSAVNLNGSSETPSDDNENRTASRLQFRRLRPSYRKFTFEDLFSGKVFLKDSYTTGWTRNGGLIQTKDEFLGGTTVATVIHPGTFDAVDYLSDSTLMHSLSSNEKYAFVSKNIKQIFRHSNEELFEISRMINGTPSEKTFPVGPKGNGLETILTFKWNPSTNRNDFVFVHDYNIYYQVDPEKPGTARQLTNDGGYLLRYGVPDWLYEEEILSSGTAIWWADSGQRIAYIRFDDRSVNRIYIPKYMKGSQYPQYEEIPYPKAGVEENPLVRLYIWTVKNNRTVIAEPPADLTRTNQSYYIFSNTWLAMPAELRRSFGEERLFTAWATREQNLVYITLCNEIDCVLTHVQSFTVNGRSMWAEPADFKNVFASKFGFFLILPHAYNDGNIYNHIAHMQIQKNGSGQITAWHGGAYDIREIKGYDVTSDTLTFISAGGGLGTMRLYKVSQATSANKSNIVTLSSFVPDCEYGTHEVSPDGKRAVLSCIKPFQNTKMYLMDVDKPSRNKLLEGAEEAHIPFDLPELSYEIVKLPSGYEAHIGIMKPPKFDPTLQYPLLVDVYGGPNSAKVRQSTPNPNMIHFCSTLGAVVAWIDGRGSSNRGWNLKAPVYKALGQFETIDTIDAVKYLTAKYSFIDKEQVAVFGWSYGGFLSTHVAMRDQGETFKCAVAVAPVVDFMLYDSAYTERYLGIPLENPAGYNASQLLNKASLLENVKYLLAHGEADDNVHFQNSALLAETLQGELVHFTQLVYSNQDHSMGSRQAHLFMEIGRFLSEECFSED

Nearest PDB structures (foldseek):
  3opm-assembly3_C  TM=8.819E-01  e=1.974E-58  Homo sapiens
  4a5s-assembly1_B  TM=8.750E-01  e=2.903E-58  Homo sapiens
  1u8e-assembly1_B  TM=8.722E-01  e=2.600E-58  Homo sapiens
  5vta-assembly2_B  TM=8.791E-01  e=2.329E-58  Rattus norvegicus
  3g0d-assembly1_B  TM=8.567E-01  e=1.994E-57  Homo sapiens

Radius of gyration: 40.48 Å; Cα contacts (8 Å, |Δi|>4): 3866; chains: 2; bounding box: 105×117×111 Å

InterPro domains:
  IPR001375 Peptidase S9, prolyl oligopeptidase, catalytic domain [PF00326] (576-768)
  IPR002469 Dipeptidylpeptidase IV, N-terminal domain [PF00930] (102-488)
  IPR029058 Alpha/Beta hydrolase fold [G3DSA:3.40.50.1820] (525-772)
  IPR029058 Alpha/Beta hydrolase fold [SSF53474] (527-769)
  IPR050278 Serine protease S9B/DPPIV [PTHR11731] (29-773)

Secondary structure (DSSP, 8-state):
----------------GGGGGTTS------PPPP-----HHHHTS----S-----EEE-TTSPEEEE---SSSSPPPEEEE-TT---EEEEES-GGGTTTB-TTSSEEEEEEEEEE-SSS-EEEEEEEEEEETTEEEEEEEE-SSS-SS---BSEEEE-S-TT---EEEEETTEEEEES-TTSTT-PEES-SS-BTTEEESS--HHIIIIIS-SS--EEE-TTSSEEEEEEEE-TTS-EEEEEE--TT-SS-EEEEEE-PBTT-S-PPEEEEEEEETTTTEEEEEPPPHHHHHH-S-EEEEEEEEEEPPGGGHHHH-SEEEEEEEEETTSSEEEEEEE-SS-EEEEEEEESEETTEE----GGGGS--EE-SSEEEEEEEEE-TTS-EEEEEEEEEE-TTS-EEEEEEE-BSB-EEEEEEEETTTTEEEEEE-TT-SS-BEEEEEESTTSTT--EEEEGGGGSTT-SEEEEEE-TTSSEEEEEEE-TTSPPEEEEEESSSTT-EEEEE--SPP---SPPPEEEEEEEE-TTS-EEEEEEEE-TT--TTS-EEEEEEE---TTB----SSPPPHHHHHHHHHH--EEEEEE-TTBSSS-HHHHGGGTT-TTTHHHHHHHHHHHHHHHH-TTEEEEEEEEEEETHHHHHHHHHHHHHTTSS-SEEEEES----GGGSBHHHHHHHH--GGG-HHHHHHH-SGGGGGGGTTSEEEEEEETT-SSS-THHHHHHHHHHHHTT---EEEEETT--SS-GGGHHHHHHHHHHHIIIIIS---/----------------GGGGGTTS------PPPP-----HHHHTS----S-----EEE-TTSPEEEE---SSSSPPPEEEE-TT---EEEEES-GGGTTTB-TTSSEEEEEEEEEE-SSS-EEEEEEEEEEETTEEEEEEEE-SSS-SS---BSEEEE-S-TT---EEEEETTEEEEES-TTSTT-PEES-SS-BTTEEESS--HHIIIIIS-SS--EEE-TTSSEEEEEEEE-TTS-EEEEEE--TT-SS-EEEEEE-PBTT-S-PPEEEEEEEETTTTEEEEEPPPHHHHHH-S-EEEEEEEEEEPPGGGHHHH-SEEEEEEEEETTSSEEEEEEE-SS-EEEEEEEESEETTEE----GGGGT--EE-SSEEEEEEEEE-TTS-EEEEEEEEEE-TTS-EEEEEEE-BSB-EEEEEEEETTTTEEEEEE-TT-SS-BEEEEEESTTSSS--EEEEGGGGSTT-SEEEEEE-TTSSEEEEEEE-TTSPPEEEEEESSSTT-EEEEE--SPP---SPPPEEEEEEEE-TTS-EEEEEEEE-TT--TTS-EEEEEEE---TTB----SSPPPHHHHHHHHHH--EEEEEE-TTBSSS-HHHHGGGTT-TTTHHHHHHHHHHHHHHHH-TTEEEEEEEEEEETHHHHHHHHHHHHHTTSS-SEEEEES----GGGSBHHHHHHHH--GGG-HHHHHHH-SGGGGGGGTTSEEEEEEETT-SSS-THHHHHHHHHHHHTT---EEEEETT--SS-GGGHHHHHHHHHHHIIIIIS---